Protein AF-A0A346N1F8-F1 (afdb_monomer_lite)

Secondary structure (DSSP, 8-state):
-HHHHHHHHHHHHHHHHHHHHHHHHHHHHHHHHTTHHHHHHHHHHHHHTTT-HHHHHHHHHSHHHHTT-BTTBPPS---HHHHHHHHHHHHTTTS-GGGT-SSHHHHHHH----HHHHHHHHHHHTT-TT-HHHHHHHHHHHHHHHHHHHHHHHHHHHHHHHHHHHHHHHHHTT--HHHHHHHHHH-HHHHHHHHHHHHHHHHHHHS-S------S-TTTHHHHHHHHHHHHHHHHHHHHHHHHHHHHHH-GGGGG----HHHHHHHHTTT--S-GGGGGS--THHHHHHHHHHHHHHHHHHH--TT--S---HHHHHHHHHHHHHHHHHHHHHHHHTTSTTS-HHHHHHHHHHHHHHHHHHHHHHHHHHHH-HHHHHHHHHHH-HHHHHHHHHHTTT-HHHHHHHHHH------SS-TT--STTTEEEEEPPTT-S------S-S----GGG----B--BGGGTBPPEEEEE-HHHHHHHHHHHHHHHHHHHT-HHHHHHHHHHHHHHHHHHHHHTT-SS-------------------------PPPS-SS--SHHHHH--HHHHHHHHHHTT----SS--HHHHHHHHHHHHHTTS---SS--HHHHHHHHSS--TTGGGS---SS--S---TT-TTSSHHHHHHHHHHHS-TTTSPPP--SS--HHHHHHHHHHHHHH-TTTT-HHHHHHHHHHS-HHHHT---HHHHHHHHH--S---PPPSSHHHHHHHHTTT-B--SBTTB--HHHHHHHHHH--S----TTS--HHHHHHHHHHHTT-SSS-TT--S-SS-GGGGGGSSEE-TTS--TT-EEEEEETTEEEEEEEEEE-SSEEEEEEEEESSTT--EEEEEEEETTTSEEEEEEE-

Foldseek 3Di:
DVLLVLLLLLLVLLVLLVLLVVLVVVLVVVCVVVLVLLVLVLVLLCVLQVNPPVLSVLLCVQPLQVVCADPPGGHSDDQLLSCLQSSCCSQVVNHRCVVVDQWLQVSLVPGPGDPVNSVVLVVLCPPRRRPPVSSSVSSSVVSVVSVVVSVVVSVVVSLVSSLVSLLVSCVAFVFFQLVSSVCLSLDVVSSNVSSVVLLVVLVCVVDPDDDDDDDDDVVPCPLVVLLVLLVLLLVLLVLLLVLQVQLCVQPVCLLQDDDPLPLLLVLQVVLDPADSVVSPPRGSCVLNRSSVSLSVLSVCLNQNDPVPNDDDDLVSSLVSLSSSLSNLVVSLVSLVVSLDPPGDPSSNVSSVSSSVSSVSSNVSSVVSNVVSDVLVVLVVLCQQAVPQLVVLCVVCPLDLVSSVVSSVVPPPPPPPTRPDGGLNLFWDKDFDDPDDPDDDDPPPDDDPDDCRSVFDWDDDDVSNPRTTMHIHTDPVSVVSSVVRSSVSSVSSSVHSVVSSVVSNVSSVVSVVVVVVVVPDDDDDDDDDDDDDDDDDDDDDDDDPDDDPQQDPPAPDPVSSQAFLVLQQLLCVLLVHHRPSHCDPVSLVSLLVVCVVVVHHSDSHDDQVSSCVSNVDGGDSCPVPQDPVVHWDFQDQPPPPPDLVLLLVLLCLLEDPPLDDRDDDSTCDLVSLLSLLLVVLVPPVVPPDLVVSLVVQQSDALVVSSGDGPVSSVVSSPDPDHHDGQDPVNLLSVLSSFRSAKFDLDQPDGDVVLVVLCVVFPPDDDSGSLQQCFLSFVVVSCVVSVNQPDWPQRQPGSRALVSCQRTAAFCVVPADFQWWWWKDAPNDIGIFTFRDDDPFWTWGQTWQPDPNSITGRGIDTDTPPNIPGSTTHDD

Structure (mmCIF, N/CA/C/O backbone):
data_AF-A0A346N1F8-F1
#
_entry.id   AF-A0A346N1F8-F1
#
loop_
_atom_site.group_PDB
_atom_site.id
_atom_site.type_symbol
_atom_site.label_atom_id
_atom_site.label_alt_id
_atom_site.label_comp_id
_atom_site.label_asym_id
_atom_site.label_entity_id
_atom_site.label_seq_id
_atom_site.pdbx_PDB_ins_code
_atom_site.Cartn_x
_atom_site.Cartn_y
_atom_site.Cartn_z
_atom_site.occupancy
_atom_site.B_iso_or_equiv
_atom_site.auth_seq_id
_atom_site.auth_comp_id
_atom_site.auth_asym_id
_atom_site.auth_atom_id
_atom_site.pdbx_PDB_model_num
ATOM 1 N N . MET A 1 1 ? -5.054 12.036 -7.361 1.00 48.12 1 MET A N 1
ATOM 2 C CA . MET A 1 1 ? -4.992 11.244 -8.610 1.00 48.12 1 MET A CA 1
ATOM 3 C C . MET A 1 1 ? -3.913 11.787 -9.539 1.00 48.12 1 MET A C 1
ATOM 5 O O . MET A 1 1 ? -3.131 11.000 -10.050 1.00 48.12 1 MET A O 1
ATOM 9 N N . GLU A 1 2 ? -3.800 13.114 -9.663 1.00 64.50 2 GLU A N 1
ATOM 10 C CA . GLU A 1 2 ? -2.814 13.775 -10.533 1.00 64.50 2 GLU A CA 1
ATOM 11 C C . GLU A 1 2 ? -1.350 13.434 -10.199 1.00 64.50 2 GLU A C 1
ATOM 13 O O . GLU A 1 2 ? -0.596 13.069 -11.093 1.00 64.50 2 GLU A O 1
ATOM 18 N N . MET A 1 3 ? -0.952 13.427 -8.919 1.00 72.94 3 MET A N 1
ATOM 19 C CA . MET A 1 3 ? 0.442 13.140 -8.533 1.00 72.94 3 MET A CA 1
ATOM 20 C C . MET A 1 3 ? 0.880 11.694 -8.832 1.00 72.94 3 MET A C 1
ATOM 22 O O . MET A 1 3 ? 1.980 11.487 -9.330 1.00 72.94 3 MET A O 1
ATOM 26 N N . LYS A 1 4 ? 0.007 10.698 -8.613 1.00 71.88 4 LYS A N 1
ATOM 27 C CA . LYS A 1 4 ? 0.305 9.283 -8.916 1.00 71.88 4 LYS A CA 1
ATOM 28 C C . LYS A 1 4 ? 0.551 9.076 -10.413 1.00 71.88 4 LYS A C 1
ATOM 30 O O . LYS A 1 4 ? 1.480 8.369 -10.784 1.00 71.88 4 LYS A O 1
ATOM 35 N N . LEU A 1 5 ? -0.247 9.718 -11.268 1.00 81.25 5 LEU A N 1
ATOM 36 C CA . LEU A 1 5 ? -0.066 9.663 -12.722 1.00 81.25 5 LEU A CA 1
ATOM 37 C C . LEU A 1 5 ? 1.240 10.337 -13.160 1.00 81.25 5 LEU A C 1
ATOM 39 O O . LEU A 1 5 ? 1.943 9.787 -14.002 1.00 81.25 5 LEU A O 1
ATOM 43 N N . ILE A 1 6 ? 1.596 11.475 -12.553 1.00 81.75 6 ILE A N 1
ATOM 44 C CA . ILE A 1 6 ? 2.873 12.160 -12.809 1.00 81.75 6 ILE A CA 1
ATOM 45 C C . ILE A 1 6 ? 4.058 11.275 -12.400 1.00 81.75 6 ILE A C 1
ATOM 47 O O . ILE A 1 6 ? 5.031 11.185 -13.141 1.00 81.75 6 ILE A O 1
ATOM 51 N N . GLU A 1 7 ? 3.981 10.580 -11.265 1.00 76.31 7 GLU A N 1
ATOM 52 C CA . GLU A 1 7 ? 5.043 9.676 -10.806 1.00 76.31 7 GLU A CA 1
ATOM 53 C C . GLU A 1 7 ? 5.173 8.417 -11.663 1.00 76.31 7 GLU A C 1
ATOM 55 O O . GLU A 1 7 ? 6.292 8.020 -11.977 1.00 76.31 7 GLU A O 1
ATOM 60 N N . VAL A 1 8 ? 4.056 7.814 -12.092 1.00 80.56 8 VAL A N 1
ATOM 61 C CA . VAL A 1 8 ? 4.085 6.708 -13.065 1.00 80.56 8 VAL A CA 1
ATOM 62 C C . VAL A 1 8 ? 4.715 7.185 -14.371 1.00 80.56 8 VAL A C 1
ATOM 64 O O . VAL A 1 8 ? 5.580 6.504 -14.915 1.00 80.56 8 VAL A O 1
ATOM 67 N N . ALA A 1 9 ? 4.326 8.365 -14.858 1.00 85.00 9 ALA A N 1
ATOM 68 C CA . ALA A 1 9 ? 4.889 8.934 -16.076 1.00 85.00 9 ALA A CA 1
ATOM 69 C C . ALA A 1 9 ? 6.396 9.192 -15.934 1.00 85.00 9 ALA A C 1
ATOM 71 O O . ALA A 1 9 ? 7.158 8.824 -16.822 1.00 85.00 9 ALA A O 1
ATOM 72 N N . LEU A 1 10 ? 6.839 9.752 -14.805 1.00 79.56 10 LEU A N 1
ATOM 73 C CA . LEU A 1 10 ? 8.252 10.006 -14.536 1.00 79.56 10 LEU A CA 1
ATOM 74 C C . LEU A 1 10 ? 9.051 8.696 -14.457 1.00 79.56 10 LEU A C 1
ATOM 76 O O . LEU A 1 10 ? 10.091 8.585 -15.093 1.00 79.56 10 LEU A O 1
ATOM 80 N N . ALA A 1 11 ? 8.535 7.683 -13.756 1.00 77.31 11 ALA A N 1
ATOM 81 C CA . ALA A 1 11 ? 9.158 6.363 -13.665 1.00 77.31 11 ALA A CA 1
ATOM 82 C C . ALA A 1 11 ? 9.286 5.674 -15.034 1.00 77.31 11 ALA A C 1
ATOM 84 O O . ALA A 1 11 ? 10.350 5.153 -15.368 1.00 77.31 11 ALA A O 1
ATOM 85 N N . LEU A 1 12 ? 8.230 5.716 -15.854 1.00 87.38 12 LEU A N 1
ATOM 86 C CA . LEU A 1 12 ? 8.254 5.192 -17.221 1.00 87.38 12 LEU A CA 1
ATOM 87 C C . LEU A 1 12 ? 9.287 5.918 -18.081 1.00 87.38 12 LEU A C 1
ATOM 89 O O . LEU A 1 12 ? 10.073 5.271 -18.768 1.00 87.38 12 LEU A O 1
ATOM 93 N N . VAL A 1 13 ? 9.317 7.251 -18.016 1.00 88.75 13 VAL A N 1
ATOM 94 C CA . VAL A 1 13 ? 10.295 8.063 -18.747 1.00 88.75 13 VAL A CA 1
ATOM 95 C C . VAL A 1 13 ? 11.718 7.696 -18.344 1.00 88.75 13 VAL A C 1
ATOM 97 O O . VAL A 1 13 ? 12.549 7.518 -19.227 1.00 88.75 13 VAL A O 1
ATOM 100 N N . THR A 1 14 ? 11.999 7.509 -17.052 1.00 80.69 14 THR A N 1
ATOM 101 C CA . THR A 1 14 ? 13.315 7.062 -16.568 1.00 80.69 14 THR A CA 1
ATOM 102 C C . THR A 1 14 ? 13.711 5.712 -17.163 1.00 80.69 14 THR A C 1
ATOM 104 O O . THR A 1 14 ? 14.821 5.559 -17.672 1.00 80.69 14 THR A O 1
ATOM 107 N N . ILE A 1 15 ? 12.806 4.730 -17.131 1.00 85.00 15 ILE A N 1
ATOM 108 C CA . ILE A 1 15 ? 13.073 3.379 -17.644 1.00 85.00 15 ILE A CA 1
ATOM 109 C C . ILE A 1 15 ? 13.339 3.423 -19.153 1.00 85.00 15 ILE A C 1
ATOM 111 O O . ILE A 1 15 ? 14.345 2.883 -19.620 1.00 85.00 15 ILE A O 1
ATOM 115 N N . TYR A 1 16 ? 12.482 4.102 -19.920 1.00 90.25 16 TYR A N 1
ATOM 116 C CA . TYR A 1 16 ? 12.666 4.213 -21.367 1.00 90.25 16 TYR A CA 1
ATOM 117 C C . TYR A 1 16 ? 13.888 5.041 -21.739 1.00 90.25 16 TYR A C 1
ATOM 119 O O . TYR A 1 16 ? 14.533 4.725 -22.732 1.00 90.25 16 TYR A O 1
ATOM 127 N N . LEU A 1 17 ? 14.258 6.042 -20.940 1.00 87.38 17 LEU A N 1
ATOM 128 C CA . LEU A 1 17 ? 15.476 6.814 -21.146 1.00 87.38 17 LEU A CA 1
ATOM 129 C C . LEU A 1 17 ? 16.724 5.930 -21.038 1.00 87.38 17 LEU A C 1
ATOM 131 O O . LEU A 1 17 ? 17.576 5.973 -21.923 1.00 87.38 17 LEU A O 1
ATOM 135 N N . ILE A 1 18 ? 16.815 5.099 -19.996 1.00 85.62 18 ILE A N 1
ATOM 136 C CA . ILE A 1 18 ? 17.942 4.174 -19.801 1.00 85.62 18 ILE A CA 1
ATOM 137 C C . ILE A 1 18 ? 18.030 3.186 -20.971 1.00 85.62 18 ILE A C 1
ATOM 139 O O . ILE A 1 18 ? 19.098 2.997 -21.557 1.00 85.62 18 ILE A O 1
ATOM 143 N N . LEU A 1 19 ? 16.899 2.595 -21.359 1.00 86.56 19 LEU A N 1
ATOM 144 C CA . LEU A 1 19 ? 16.844 1.661 -22.485 1.00 86.56 19 LEU A CA 1
ATOM 145 C C . LEU A 1 19 ? 17.173 2.346 -23.816 1.00 86.56 19 LEU A C 1
ATOM 147 O O . LEU A 1 19 ? 17.879 1.772 -24.642 1.00 86.56 19 LEU A O 1
ATOM 151 N N . ALA A 1 20 ? 16.707 3.578 -24.024 1.00 89.31 20 ALA A N 1
ATOM 152 C CA . ALA A 1 20 ? 16.976 4.349 -25.232 1.00 89.31 20 ALA A CA 1
ATOM 153 C C . ALA A 1 20 ? 18.445 4.766 -25.326 1.00 89.31 20 ALA A C 1
ATOM 155 O O . ALA A 1 20 ? 19.001 4.757 -26.423 1.00 89.31 20 ALA A O 1
ATOM 156 N N . LEU A 1 21 ? 19.100 5.082 -24.205 1.00 87.25 21 LEU A N 1
ATOM 157 C CA . LEU A 1 21 ? 20.544 5.319 -24.157 1.00 87.25 21 LEU A CA 1
ATOM 158 C C . LEU A 1 21 ? 21.312 4.070 -24.590 1.00 87.25 21 LEU A C 1
ATOM 160 O O . LEU A 1 21 ? 22.163 4.149 -25.475 1.00 87.25 21 LEU A O 1
ATOM 164 N N . LEU A 1 22 ? 20.960 2.910 -24.035 1.00 86.69 22 LEU A N 1
ATOM 165 C CA . LEU A 1 22 ? 21.586 1.640 -24.393 1.00 86.69 22 LEU A CA 1
ATOM 166 C C . LEU A 1 22 ? 21.354 1.278 -25.869 1.00 86.69 22 LEU A C 1
ATOM 168 O O . LEU A 1 22 ? 22.297 0.926 -26.577 1.00 86.69 22 LEU A O 1
ATOM 172 N N . ALA A 1 23 ? 20.119 1.420 -26.358 1.00 87.94 23 ALA A N 1
ATOM 173 C CA . ALA A 1 23 ? 19.778 1.177 -27.758 1.00 87.94 23 ALA A CA 1
ATOM 174 C C . ALA A 1 23 ? 20.527 2.126 -28.704 1.00 87.94 23 ALA A C 1
ATOM 176 O O . ALA A 1 23 ? 21.018 1.689 -29.743 1.00 87.94 23 ALA A O 1
ATOM 177 N N . THR A 1 24 ? 20.676 3.401 -28.327 1.00 85.62 24 THR A N 1
ATOM 178 C CA . THR A 1 24 ? 21.440 4.387 -29.106 1.00 85.62 24 THR A CA 1
ATOM 179 C C . THR A 1 24 ? 22.905 3.965 -29.201 1.00 85.62 24 THR A C 1
ATOM 181 O O . THR A 1 24 ? 23.424 3.860 -30.309 1.00 85.62 24 THR A O 1
ATOM 184 N N . GLN A 1 25 ? 23.539 3.601 -28.082 1.00 85.75 25 GLN A N 1
ATOM 185 C CA . GLN A 1 25 ? 24.934 3.140 -28.066 1.00 85.75 25 GLN A CA 1
ATOM 186 C C . GLN A 1 25 ? 25.151 1.884 -28.922 1.00 85.75 25 GLN A C 1
ATOM 188 O O . GLN A 1 25 ? 26.082 1.819 -29.726 1.00 85.75 25 GLN A O 1
ATOM 193 N N . LEU A 1 26 ? 24.259 0.897 -28.812 1.00 83.94 26 LEU A N 1
ATOM 194 C CA . LEU A 1 26 ? 24.322 -0.322 -29.624 1.00 83.94 26 LEU A CA 1
ATOM 195 C C . LEU A 1 26 ? 24.126 -0.030 -31.116 1.00 83.94 26 LEU A C 1
ATOM 197 O O . LEU A 1 26 ? 24.836 -0.585 -31.958 1.00 83.94 26 LEU A O 1
ATOM 201 N N . SER A 1 27 ? 23.194 0.863 -31.452 1.00 83.00 27 SER A N 1
ATOM 202 C CA . SER A 1 27 ? 22.956 1.266 -32.837 1.00 83.00 27 SER A CA 1
ATOM 203 C C . SER A 1 27 ? 24.149 2.008 -33.438 1.00 83.00 27 SER A C 1
ATOM 205 O O . SER A 1 27 ? 24.470 1.797 -34.608 1.00 83.00 27 SER A O 1
ATOM 207 N N . GLU A 1 28 ? 24.829 2.846 -32.650 1.00 82.94 28 GLU A N 1
ATOM 208 C CA . GLU A 1 28 ? 26.002 3.601 -33.077 1.00 82.94 28 GLU A CA 1
ATOM 209 C C . GLU A 1 28 ? 27.189 2.667 -33.280 1.00 82.94 28 GLU A C 1
ATOM 211 O O . GLU A 1 28 ? 27.854 2.742 -34.316 1.00 82.94 28 GLU A O 1
ATOM 216 N N . TYR A 1 29 ? 27.391 1.721 -32.359 1.00 82.06 29 TYR A N 1
ATOM 217 C CA . TYR A 1 29 ? 28.392 0.668 -32.492 1.00 82.06 29 TYR A CA 1
ATOM 218 C C . TYR A 1 29 ? 28.185 -0.145 -33.777 1.00 82.06 29 TYR A C 1
ATOM 220 O O . TYR A 1 29 ? 29.106 -0.292 -34.585 1.00 82.06 29 TYR A O 1
ATOM 228 N N . TRP A 1 30 ? 26.959 -0.611 -34.029 1.00 77.31 30 TRP A N 1
ATOM 229 C CA . TRP A 1 30 ? 26.633 -1.385 -35.229 1.00 77.31 30 TRP A CA 1
ATOM 230 C C . TRP A 1 30 ? 26.749 -0.555 -36.516 1.00 77.31 30 TRP A C 1
ATOM 232 O O . TRP A 1 30 ? 27.280 -1.010 -37.537 1.00 77.31 30 TRP A O 1
ATOM 242 N N . SER A 1 31 ? 26.303 0.700 -36.478 1.00 74.38 31 SER A N 1
ATOM 243 C CA . SER A 1 31 ? 26.399 1.633 -37.606 1.00 74.38 31 SER A CA 1
ATOM 244 C C . SER A 1 31 ? 27.848 1.991 -37.940 1.00 74.38 31 SER A C 1
ATOM 246 O O . SER A 1 31 ? 28.173 2.158 -39.123 1.00 74.38 31 SER A O 1
ATOM 248 N N . GLY A 1 32 ? 28.714 2.068 -36.926 1.00 72.75 32 GLY A N 1
ATOM 249 C CA . GLY A 1 32 ? 30.158 2.248 -37.055 1.00 72.75 32 GLY A CA 1
ATOM 250 C C . GLY A 1 32 ? 30.848 1.012 -37.630 1.00 72.75 32 GLY A C 1
ATOM 251 O O . GLY A 1 32 ? 31.563 1.123 -38.626 1.00 72.75 32 GLY A O 1
ATOM 252 N N . ALA A 1 33 ? 30.562 -0.175 -37.086 1.00 72.00 33 ALA A N 1
ATOM 253 C CA . ALA A 1 33 ? 31.138 -1.446 -37.535 1.00 72.00 33 ALA A CA 1
ATOM 254 C C . ALA A 1 33 ? 30.771 -1.792 -38.989 1.00 72.00 33 ALA A C 1
ATOM 256 O O . ALA A 1 33 ? 31.577 -2.342 -39.739 1.00 72.00 33 ALA A O 1
ATOM 257 N N . THR A 1 34 ? 29.565 -1.425 -39.427 1.00 73.25 34 THR A N 1
ATOM 258 C CA . THR A 1 34 ? 29.108 -1.651 -40.807 1.00 73.25 34 THR A CA 1
ATOM 259 C C . THR A 1 34 ? 29.572 -0.575 -41.797 1.00 73.25 34 THR A C 1
ATOM 261 O O . THR A 1 34 ? 29.312 -0.703 -42.997 1.00 73.25 34 THR A O 1
ATOM 264 N N . GLY A 1 35 ? 30.254 0.485 -41.342 1.00 73.69 35 GLY A N 1
ATOM 265 C CA . GLY A 1 35 ? 30.716 1.586 -42.196 1.00 73.69 35 GLY A CA 1
ATOM 266 C C . GLY A 1 35 ? 29.575 2.320 -42.913 1.00 73.69 35 GLY A C 1
ATOM 267 O O . GLY A 1 35 ? 29.757 2.829 -44.021 1.00 73.69 35 GLY A O 1
ATOM 268 N N . SER A 1 36 ? 28.381 2.336 -42.315 1.00 73.50 36 SER A N 1
ATOM 269 C CA . SER A 1 36 ? 27.127 2.790 -42.936 1.00 73.50 36 SER A CA 1
ATOM 270 C C . SER A 1 36 ? 27.199 4.216 -43.506 1.00 73.50 36 SER A C 1
ATOM 272 O O . SER A 1 36 ? 26.731 4.447 -44.621 1.00 73.50 36 SER A O 1
ATOM 274 N N . ARG A 1 37 ? 27.861 5.148 -42.803 1.00 74.31 37 ARG A N 1
ATOM 275 C CA . ARG A 1 37 ? 28.084 6.536 -43.257 1.00 74.31 37 ARG A CA 1
ATOM 276 C C . ARG A 1 37 ? 28.943 6.609 -44.520 1.00 74.31 37 ARG A C 1
ATOM 278 O O . ARG A 1 37 ? 28.545 7.233 -45.499 1.00 74.31 37 ARG A O 1
ATOM 285 N N . SER A 1 38 ? 30.071 5.896 -44.538 1.00 80.50 38 SER A N 1
ATOM 286 C CA . SER A 1 38 ? 30.948 5.819 -45.715 1.00 80.50 38 SER A CA 1
ATOM 287 C C . SER A 1 38 ? 30.240 5.160 -46.904 1.00 80.50 38 SER A C 1
ATOM 289 O O . SER A 1 38 ? 30.393 5.592 -48.043 1.00 80.50 38 SER A O 1
ATOM 291 N N . ARG A 1 39 ? 29.402 4.141 -46.663 1.00 83.12 39 ARG A N 1
ATOM 292 C CA . ARG A 1 39 ? 28.592 3.506 -47.718 1.00 83.12 39 ARG A CA 1
ATOM 293 C C . ARG A 1 39 ? 27.516 4.442 -48.274 1.00 83.12 39 ARG A C 1
ATOM 295 O O . ARG A 1 39 ? 27.293 4.424 -49.481 1.00 83.12 39 ARG A O 1
ATOM 302 N N . ASN A 1 40 ? 26.883 5.263 -47.433 1.00 84.12 40 ASN A N 1
ATOM 303 C CA . ASN A 1 40 ? 25.901 6.257 -47.877 1.00 84.12 40 ASN A CA 1
ATOM 304 C C . ASN A 1 40 ? 26.557 7.351 -48.730 1.00 84.12 40 ASN A C 1
ATOM 306 O O . ASN A 1 40 ? 26.059 7.669 -49.806 1.00 84.12 40 ASN A O 1
ATOM 310 N N . LEU A 1 41 ? 27.726 7.844 -48.307 1.00 85.44 41 LEU A N 1
ATOM 311 C CA . LEU A 1 41 ? 28.538 8.766 -49.102 1.00 85.44 41 LEU A CA 1
ATOM 312 C C . LEU A 1 41 ? 28.927 8.146 -50.451 1.00 85.44 41 LEU A C 1
ATOM 314 O O . LEU A 1 41 ? 28.788 8.779 -51.489 1.00 85.44 41 LEU A O 1
ATOM 318 N N . GLN A 1 42 ? 29.368 6.888 -50.463 1.00 85.94 42 GLN A N 1
ATOM 319 C CA . GLN A 1 42 ? 29.698 6.187 -51.706 1.00 85.94 42 GLN A CA 1
ATOM 320 C C . GLN A 1 42 ? 28.489 6.014 -52.625 1.00 85.94 42 GLN A C 1
ATOM 322 O O . GLN A 1 42 ? 28.639 6.126 -53.838 1.00 85.94 42 GLN A O 1
ATOM 327 N N . ALA A 1 43 ? 27.304 5.738 -52.077 1.00 84.31 43 ALA A N 1
ATOM 328 C CA . ALA A 1 43 ? 26.073 5.680 -52.856 1.00 84.31 43 ALA A CA 1
ATOM 329 C C . ALA A 1 43 ? 25.738 7.051 -53.462 1.00 84.31 43 ALA A C 1
ATOM 331 O O . ALA A 1 43 ? 25.437 7.126 -54.648 1.00 84.31 43 ALA A O 1
ATOM 332 N N . MET A 1 44 ? 25.889 8.131 -52.692 1.00 87.00 44 MET A N 1
ATOM 333 C CA . MET A 1 44 ? 25.694 9.499 -53.174 1.00 87.00 44 MET A CA 1
ATOM 334 C C . MET A 1 44 ? 26.671 9.869 -54.297 1.00 87.00 44 MET A C 1
ATOM 336 O O . MET A 1 44 ? 26.248 10.337 -55.349 1.00 87.00 44 MET A O 1
ATOM 340 N N . VAL A 1 45 ? 27.967 9.607 -54.109 1.00 88.19 45 VAL A N 1
ATOM 341 C CA . VAL A 1 45 ? 28.995 9.859 -55.131 1.00 88.19 45 VAL A CA 1
ATOM 342 C C . VAL A 1 45 ? 28.723 9.023 -56.386 1.00 88.19 45 VAL A C 1
ATOM 344 O O . VAL A 1 45 ? 28.851 9.526 -57.497 1.00 88.19 45 VAL A O 1
ATOM 347 N N . ARG A 1 46 ? 28.277 7.767 -56.242 1.00 87.62 46 ARG A N 1
ATOM 348 C CA . ARG A 1 46 ? 27.872 6.940 -57.391 1.00 87.62 46 ARG A CA 1
ATOM 349 C C . ARG A 1 46 ? 26.718 7.555 -58.171 1.00 87.62 46 ARG A C 1
ATOM 351 O O . ARG A 1 46 ? 26.775 7.540 -59.394 1.00 87.62 46 ARG A O 1
ATOM 358 N N . GLU A 1 47 ? 25.698 8.085 -57.502 1.00 85.25 47 GLU A N 1
ATOM 359 C CA . GLU A 1 47 ? 24.592 8.766 -58.186 1.00 85.25 47 GLU A CA 1
ATOM 360 C C . GLU A 1 47 ? 25.057 10.071 -58.857 1.00 85.25 47 GLU A C 1
ATOM 362 O O . GLU A 1 47 ? 24.655 10.343 -59.987 1.00 85.25 47 GLU A O 1
ATOM 367 N N . ALA A 1 48 ? 25.969 10.826 -58.232 1.00 86.00 48 ALA A N 1
ATOM 368 C CA . ALA A 1 48 ? 26.529 12.054 -58.806 1.00 86.00 48 ALA A CA 1
ATOM 369 C C . ALA A 1 48 ? 27.345 11.811 -60.093 1.00 86.00 48 ALA A C 1
ATOM 371 O O . ALA A 1 48 ? 27.321 12.635 -61.000 1.00 86.00 48 ALA A O 1
ATOM 372 N N . PHE A 1 49 ? 28.018 10.662 -60.211 1.00 87.31 49 PHE A N 1
ATOM 373 C CA . PHE A 1 49 ? 28.745 10.239 -61.419 1.00 87.31 49 PHE A CA 1
ATOM 374 C C . PHE A 1 49 ? 27.888 9.413 -62.401 1.00 87.31 49 PHE A C 1
ATOM 376 O O . PHE A 1 49 ? 28.430 8.655 -63.205 1.00 87.31 49 PHE A O 1
ATOM 383 N N . GLY A 1 50 ? 26.553 9.469 -62.316 1.00 80.06 50 GLY A N 1
ATOM 384 C CA . GLY A 1 50 ? 25.679 8.731 -63.242 1.00 80.06 50 GLY A CA 1
ATOM 385 C C . GLY A 1 50 ? 25.813 7.203 -63.145 1.00 80.06 50 GLY A C 1
ATOM 386 O O . GLY A 1 50 ? 25.493 6.484 -64.085 1.00 80.06 50 GLY A O 1
ATOM 387 N N . ARG A 1 51 ? 26.284 6.688 -62.000 1.00 77.62 51 ARG A N 1
ATOM 388 C CA . ARG A 1 51 ? 26.599 5.271 -61.728 1.00 77.62 51 ARG A CA 1
ATOM 389 C C . ARG A 1 51 ? 27.762 4.697 -62.548 1.00 77.62 51 ARG A C 1
ATOM 391 O O . ARG A 1 51 ? 27.942 3.479 -62.564 1.00 77.62 51 ARG A O 1
ATOM 398 N N . GLN A 1 52 ? 28.600 5.541 -63.150 1.00 80.69 52 GLN A N 1
ATOM 399 C CA . GLN A 1 52 ? 29.814 5.101 -63.839 1.00 80.69 52 GLN A CA 1
ATOM 400 C C . GLN A 1 52 ? 30.890 4.651 -62.839 1.00 80.69 52 GLN A C 1
ATOM 402 O O . GLN A 1 52 ? 31.591 5.464 -62.233 1.00 80.69 52 GLN A O 1
ATOM 407 N N . SER A 1 53 ? 31.044 3.336 -62.666 1.00 75.94 53 SER A N 1
ATOM 408 C CA . SER A 1 53 ? 31.957 2.747 -61.674 1.00 75.94 53 SER A CA 1
ATOM 409 C C . SER A 1 53 ? 33.416 3.192 -61.841 1.00 75.94 53 SER A C 1
ATOM 411 O O . SER A 1 53 ? 34.068 3.479 -60.839 1.00 75.94 53 SER A O 1
ATOM 413 N N . GLY A 1 54 ? 33.901 3.320 -63.081 1.00 84.75 54 GLY A N 1
ATOM 414 C CA . GLY A 1 54 ? 35.288 3.704 -63.369 1.00 84.75 54 GLY A CA 1
ATOM 415 C C . GLY A 1 54 ? 35.642 5.154 -63.008 1.00 84.75 54 GLY A C 1
ATOM 416 O O . GLY A 1 54 ? 36.774 5.420 -62.613 1.00 84.75 54 GLY A O 1
ATOM 417 N N . LEU A 1 55 ? 34.696 6.097 -63.097 1.00 86.31 55 LEU A N 1
ATOM 418 C CA . LEU A 1 55 ? 34.918 7.484 -62.655 1.00 86.31 55 LEU A CA 1
ATOM 419 C C . LEU A 1 55 ? 34.848 7.608 -61.131 1.00 86.31 55 LEU A C 1
ATOM 421 O O . LEU A 1 55 ? 35.639 8.330 -60.530 1.00 86.31 55 LEU A O 1
ATOM 425 N N . VAL A 1 56 ? 33.939 6.860 -60.501 1.00 87.88 56 VAL A N 1
ATOM 426 C CA . VAL A 1 56 ? 33.795 6.828 -59.040 1.00 87.88 56 VAL A CA 1
ATOM 427 C C . VAL A 1 56 ? 35.066 6.303 -58.371 1.00 87.88 56 VAL A C 1
ATOM 429 O O . VAL A 1 56 ? 35.466 6.824 -57.333 1.00 87.88 56 VAL A O 1
ATOM 432 N N . GLU A 1 57 ? 35.706 5.282 -58.943 1.00 87.56 57 GLU A N 1
ATOM 433 C CA . GLU A 1 57 ? 36.973 4.746 -58.435 1.00 87.56 57 GLU A CA 1
ATOM 434 C C . GLU A 1 57 ? 38.098 5.785 -58.526 1.00 87.56 57 GLU A C 1
ATOM 436 O O . GLU A 1 57 ? 38.676 6.140 -57.498 1.00 87.56 57 GLU A O 1
ATOM 441 N N . LYS A 1 58 ? 38.284 6.395 -59.705 1.00 89.38 58 LYS A N 1
ATOM 442 C CA . LYS A 1 58 ? 39.246 7.492 -59.918 1.00 89.38 58 LYS A CA 1
ATOM 443 C C . LYS A 1 58 ? 39.019 8.683 -58.985 1.00 89.38 58 LYS A C 1
ATOM 445 O O . LYS A 1 58 ? 39.975 9.328 -58.568 1.00 89.38 58 LYS A O 1
ATOM 450 N N . PHE A 1 59 ? 37.766 8.978 -58.639 1.00 91.56 59 PHE A N 1
ATOM 451 C CA . PHE A 1 59 ? 37.434 10.048 -57.701 1.00 91.56 59 PHE A CA 1
ATOM 452 C C . PHE A 1 59 ? 37.922 9.768 -56.277 1.00 91.56 59 PHE A C 1
ATOM 454 O O . PHE A 1 59 ? 38.460 10.667 -55.636 1.00 91.56 59 PHE A O 1
ATOM 461 N N . PHE A 1 60 ? 37.781 8.537 -55.777 1.00 89.06 60 PHE A N 1
ATOM 462 C CA . PHE A 1 60 ? 38.284 8.183 -54.443 1.00 89.06 60 PHE A CA 1
ATOM 463 C C . PHE A 1 60 ? 39.812 8.030 -54.391 1.00 89.06 60 PHE A C 1
ATOM 465 O O . PHE A 1 60 ? 40.390 8.170 -53.315 1.00 89.06 60 PHE A O 1
ATOM 472 N N . GLU A 1 61 ? 40.459 7.766 -55.527 1.00 89.00 61 GLU A N 1
ATOM 473 C CA . GLU A 1 61 ? 41.923 7.719 -55.665 1.00 89.00 61 GLU A CA 1
ATOM 474 C C . GLU A 1 61 ? 42.560 9.105 -55.854 1.00 89.00 61 GLU A C 1
ATOM 476 O O . GLU A 1 61 ? 43.769 9.263 -55.677 1.00 89.00 61 GLU A O 1
ATOM 481 N N . TYR A 1 62 ? 41.767 10.126 -56.191 1.00 90.44 62 TYR A N 1
ATOM 482 C CA . TYR A 1 62 ? 42.261 11.484 -56.392 1.00 90.44 62 TYR A CA 1
ATOM 483 C C . TYR A 1 62 ? 42.862 12.042 -55.095 1.00 90.44 62 TYR A C 1
ATOM 485 O O . TYR A 1 62 ? 42.197 12.059 -54.063 1.00 90.44 62 TYR A O 1
ATOM 493 N N . GLY A 1 63 ? 44.111 12.521 -55.143 1.00 86.94 63 GLY A N 1
ATOM 494 C CA . GLY A 1 63 ? 44.919 12.868 -53.961 1.00 86.94 63 GLY A CA 1
ATOM 495 C C . GLY A 1 63 ? 44.198 13.685 -52.870 1.00 86.94 63 GLY A C 1
ATOM 496 O O . GLY A 1 63 ? 44.224 13.268 -51.711 1.00 86.94 63 GLY A O 1
ATOM 497 N N . PRO A 1 64 ? 43.510 14.795 -53.207 1.00 88.75 64 PRO A N 1
ATOM 498 C CA . PRO A 1 64 ? 42.713 15.579 -52.256 1.00 88.75 64 PRO A CA 1
ATOM 499 C C . PRO A 1 64 ? 41.543 14.838 -51.583 1.00 88.75 64 PRO A C 1
ATOM 501 O O . PRO A 1 64 ? 41.156 15.204 -50.479 1.00 88.75 64 PRO A O 1
ATOM 504 N N . ILE A 1 65 ? 40.970 13.815 -52.224 1.00 88.94 65 ILE A N 1
ATOM 505 C CA . ILE A 1 65 ? 39.901 12.974 -51.658 1.00 88.94 65 ILE A CA 1
ATOM 506 C C . ILE A 1 65 ? 40.493 11.770 -50.920 1.00 88.94 65 ILE A C 1
ATOM 508 O O . ILE A 1 65 ? 40.019 11.399 -49.844 1.00 88.94 65 ILE A O 1
ATOM 512 N N . PHE A 1 66 ? 41.555 11.175 -51.464 1.00 86.31 66 PHE A N 1
ATOM 513 C CA . PHE A 1 66 ? 42.269 10.063 -50.850 1.00 86.31 66 PHE A CA 1
ATOM 514 C C . PHE A 1 66 ? 42.844 10.446 -49.480 1.00 86.31 66 PHE A C 1
ATOM 516 O O . PHE A 1 66 ? 42.760 9.655 -48.543 1.00 86.31 66 PHE A O 1
ATOM 523 N N . SER A 1 67 ? 43.338 11.678 -49.321 1.00 86.44 67 SER A N 1
ATOM 524 C CA . SER A 1 67 ? 43.869 12.192 -48.048 1.00 86.44 67 SER A CA 1
ATOM 525 C C . SER A 1 67 ? 42.837 12.254 -46.911 1.00 86.44 67 SER A C 1
ATOM 527 O O . SER A 1 67 ? 43.222 12.279 -45.743 1.00 86.44 67 SER A O 1
ATOM 529 N N . LEU A 1 68 ? 41.535 12.221 -47.224 1.00 85.44 68 LEU A N 1
ATOM 530 C CA . LEU A 1 68 ? 40.449 12.134 -46.237 1.00 85.44 68 LEU A CA 1
ATOM 531 C C . LEU A 1 68 ? 40.180 10.697 -45.753 1.00 85.44 68 LEU A C 1
ATOM 533 O O . LEU A 1 68 ? 39.366 10.485 -44.850 1.00 85.44 68 LEU A O 1
ATOM 537 N N . SER A 1 69 ? 40.818 9.696 -46.362 1.00 82.06 69 SER A N 1
ATOM 538 C CA . SER A 1 69 ? 40.639 8.275 -46.048 1.00 82.06 69 SER A CA 1
ATOM 539 C C . SER A 1 69 ? 41.607 7.823 -44.952 1.00 82.06 69 SER A C 1
ATOM 541 O O . SER A 1 69 ? 42.786 8.171 -44.964 1.00 82.06 69 SER A O 1
ATOM 543 N N . LYS A 1 70 ? 41.144 6.982 -44.015 1.00 76.00 70 LYS A N 1
ATOM 544 C CA . LYS A 1 70 ? 42.000 6.379 -42.976 1.00 76.00 70 LYS A CA 1
ATOM 545 C C . LYS A 1 70 ? 42.259 4.909 -43.313 1.00 76.00 70 LYS A C 1
ATOM 547 O O . LYS A 1 70 ? 41.403 4.048 -43.101 1.00 76.00 70 LYS A O 1
ATOM 552 N N . GLY A 1 71 ? 43.440 4.598 -43.848 1.00 72.62 71 GLY A N 1
ATOM 553 C CA . GLY A 1 71 ? 43.801 3.234 -44.259 1.00 72.62 71 GLY A CA 1
ATOM 554 C C . GLY A 1 71 ? 42.936 2.735 -45.425 1.00 72.62 71 GLY A C 1
ATOM 555 O O . GLY A 1 71 ? 42.764 3.441 -46.409 1.00 72.62 71 GLY A O 1
ATOM 556 N N . LYS A 1 72 ? 42.351 1.532 -45.318 1.00 67.31 72 LYS A N 1
ATOM 557 C CA . LYS A 1 72 ? 41.439 0.971 -46.344 1.00 67.31 72 LYS A CA 1
ATOM 558 C C . LYS A 1 72 ? 40.017 1.562 -46.306 1.00 67.31 72 LYS A C 1
ATOM 560 O O . LYS A 1 72 ? 39.161 1.140 -47.082 1.00 67.31 72 LYS A O 1
ATOM 565 N N . SER A 1 73 ? 39.728 2.481 -45.379 1.00 71.75 73 SER A N 1
ATOM 566 C CA . SER A 1 73 ? 38.385 3.035 -45.183 1.00 71.75 73 SER A CA 1
ATOM 567 C C . SER A 1 73 ? 38.211 4.365 -45.922 1.00 71.75 73 SER A C 1
ATOM 569 O O . SER A 1 73 ? 38.969 5.306 -45.702 1.00 71.75 73 SER A O 1
ATOM 571 N N . LYS A 1 74 ? 37.210 4.424 -46.810 1.00 80.69 74 LYS A N 1
ATOM 572 C CA . LYS A 1 74 ? 36.830 5.628 -47.572 1.00 80.69 74 LYS A CA 1
ATOM 573 C C . LYS A 1 74 ? 36.239 6.702 -46.645 1.00 80.69 74 LYS A C 1
ATOM 575 O O . LYS A 1 74 ? 35.697 6.327 -45.598 1.00 80.69 74 LYS A O 1
ATOM 580 N N . PRO A 1 75 ? 36.261 7.999 -47.021 1.00 82.69 75 PRO A N 1
ATOM 581 C CA . PRO A 1 75 ? 35.831 9.079 -46.136 1.00 82.69 75 PRO A CA 1
ATOM 582 C C . PRO A 1 75 ? 34.376 8.920 -45.673 1.00 82.69 75 PRO A C 1
ATOM 584 O O . PRO A 1 75 ? 33.569 8.227 -46.299 1.00 82.69 75 PRO A O 1
ATOM 587 N N . SER A 1 76 ? 34.045 9.548 -44.545 1.00 80.25 76 SER A N 1
ATOM 588 C CA . SER A 1 76 ? 32.687 9.596 -43.985 1.00 80.25 76 SER A CA 1
ATOM 589 C C . SER A 1 76 ? 31.915 10.856 -44.391 1.00 80.25 76 SER A C 1
ATOM 591 O O . SER A 1 76 ? 30.687 10.832 -44.364 1.00 80.25 76 SER A O 1
ATOM 593 N N . ALA A 1 77 ? 32.618 11.919 -44.794 1.00 83.81 77 ALA A N 1
ATOM 594 C CA . ALA A 1 77 ? 32.068 13.166 -45.319 1.00 83.81 77 ALA A CA 1
ATOM 595 C C . ALA A 1 77 ? 33.076 13.830 -46.276 1.00 83.81 77 ALA A C 1
ATOM 597 O O . ALA A 1 77 ? 34.284 13.644 -46.129 1.00 83.81 77 ALA A O 1
ATOM 598 N N . ILE A 1 78 ? 32.578 14.602 -47.247 1.00 88.75 78 ILE A N 1
ATOM 599 C CA . ILE A 1 78 ? 33.378 15.413 -48.181 1.00 88.75 78 ILE A CA 1
ATOM 600 C C . ILE A 1 78 ? 32.734 16.799 -48.231 1.00 88.75 78 ILE A C 1
ATOM 602 O O . ILE A 1 78 ? 31.522 16.891 -48.432 1.00 88.75 78 ILE A O 1
ATOM 606 N N . ALA A 1 79 ? 33.529 17.854 -48.039 1.00 90.62 79 ALA A N 1
ATOM 607 C CA . ALA A 1 79 ? 33.055 19.234 -48.129 1.00 90.62 79 ALA A CA 1
ATOM 608 C C . ALA A 1 79 ? 32.583 19.559 -49.565 1.00 90.62 79 ALA A C 1
ATOM 610 O O . ALA A 1 79 ? 33.259 19.142 -50.510 1.00 90.62 79 ALA A O 1
ATOM 611 N N . PRO A 1 80 ? 31.477 20.304 -49.759 1.00 91.94 80 PRO A N 1
ATOM 612 C CA . PRO A 1 80 ? 30.921 20.573 -51.088 1.00 91.94 80 PRO A CA 1
ATOM 613 C C . PRO A 1 80 ? 31.900 21.208 -52.082 1.00 91.94 80 PRO A C 1
ATOM 615 O O . PRO A 1 80 ? 31.961 20.783 -53.233 1.00 91.94 80 PRO A O 1
ATOM 618 N N . ASP A 1 81 ? 32.727 22.154 -51.635 1.00 91.94 81 ASP A N 1
ATOM 619 C CA . ASP A 1 81 ? 33.702 22.836 -52.501 1.00 91.94 81 ASP A CA 1
ATOM 620 C C . ASP A 1 81 ? 34.839 21.901 -52.938 1.00 91.94 81 ASP A C 1
ATOM 622 O O . ASP A 1 81 ? 35.277 21.893 -54.094 1.00 91.94 81 ASP A O 1
ATOM 626 N N . LEU A 1 82 ? 35.286 21.043 -52.014 1.00 91.69 82 LEU A N 1
ATOM 627 C CA . LEU A 1 82 ? 36.281 20.012 -52.294 1.00 91.69 82 LEU A CA 1
ATOM 628 C C . LEU A 1 82 ? 35.717 18.952 -53.244 1.00 91.69 82 LEU A C 1
ATOM 630 O O . LEU A 1 82 ? 36.436 18.489 -54.133 1.00 91.69 82 LEU A O 1
ATOM 634 N N . PHE A 1 83 ? 34.439 18.591 -53.079 1.00 93.56 83 PHE A N 1
ATOM 635 C CA . PHE A 1 83 ? 33.734 17.720 -54.011 1.00 93.56 83 PHE A CA 1
ATOM 636 C C . PHE A 1 83 ? 33.694 18.352 -55.400 1.00 93.56 83 PHE A C 1
ATOM 638 O O . PHE A 1 83 ? 34.149 17.707 -56.334 1.00 93.56 83 PHE A O 1
ATOM 645 N N . ALA A 1 84 ? 33.233 19.599 -55.542 1.00 92.75 84 ALA A N 1
ATOM 646 C CA . ALA A 1 84 ? 33.112 20.273 -56.835 1.00 92.75 84 ALA A CA 1
ATOM 647 C C . ALA A 1 84 ? 34.454 20.345 -57.577 1.00 92.75 84 ALA A C 1
ATOM 649 O O . ALA A 1 84 ? 34.552 19.931 -58.734 1.00 92.75 84 ALA A O 1
ATOM 650 N N . THR A 1 85 ? 35.511 20.765 -56.880 1.00 92.38 85 THR A N 1
ATOM 651 C CA . THR A 1 85 ? 36.859 20.863 -57.456 1.00 92.38 85 THR A CA 1
ATOM 652 C C . THR A 1 85 ? 37.386 19.491 -57.891 1.00 92.38 85 THR A C 1
ATOM 654 O O . THR A 1 85 ? 37.897 19.331 -59.000 1.00 92.38 85 THR A O 1
ATOM 657 N N . SER A 1 86 ? 37.229 18.473 -57.039 1.00 92.62 86 SER A N 1
ATOM 658 C CA . SER A 1 86 ? 37.723 17.114 -57.305 1.00 92.62 86 SER A CA 1
ATOM 659 C C . SER A 1 86 ? 36.897 16.393 -58.373 1.00 92.62 86 SER A C 1
ATOM 661 O O . SER A 1 86 ? 37.442 15.661 -59.193 1.00 92.62 86 SER A O 1
ATOM 663 N N . PHE A 1 87 ? 35.586 16.622 -58.398 1.00 92.56 87 PHE A N 1
ATOM 664 C CA . PHE A 1 87 ? 34.646 16.084 -59.377 1.00 92.56 87 PHE A CA 1
ATOM 665 C C . PHE A 1 87 ? 34.993 16.579 -60.782 1.00 92.56 87 PHE A C 1
ATOM 667 O O . PHE A 1 87 ? 35.203 15.773 -61.687 1.00 92.56 87 PHE A O 1
ATOM 674 N N . LEU A 1 88 ? 35.164 17.894 -60.942 1.00 92.62 88 LEU A N 1
ATOM 675 C CA . LEU A 1 88 ? 35.548 18.500 -62.215 1.00 92.62 88 LEU A CA 1
ATOM 676 C C . LEU A 1 88 ? 36.966 18.095 -62.651 1.00 92.62 88 LEU A C 1
ATOM 678 O O . LEU A 1 88 ? 37.191 17.825 -63.831 1.00 92.62 88 LEU A O 1
ATOM 682 N N . ALA A 1 89 ? 37.912 17.982 -61.712 1.00 91.88 89 ALA A N 1
ATOM 683 C CA . ALA A 1 89 ? 39.262 17.509 -62.016 1.00 91.88 89 ALA A CA 1
ATOM 684 C C . ALA A 1 89 ? 39.273 16.055 -62.518 1.00 91.88 89 ALA A C 1
ATOM 686 O O . ALA A 1 89 ? 39.974 15.744 -63.479 1.00 91.88 89 ALA A O 1
ATOM 687 N N . VAL A 1 90 ? 38.478 15.161 -61.922 1.00 92.12 90 VAL A N 1
ATOM 688 C CA . VAL A 1 90 ? 38.378 13.749 -62.341 1.00 92.12 90 VAL A CA 1
ATOM 689 C C . VAL A 1 90 ? 37.779 13.616 -63.742 1.00 92.12 90 VAL A C 1
ATOM 691 O O . VAL A 1 90 ? 38.268 12.805 -64.531 1.00 92.12 90 VAL A O 1
ATOM 694 N N . LEU A 1 91 ? 36.790 14.448 -64.086 1.00 90.25 91 LEU A N 1
ATOM 695 C CA . LEU A 1 91 ? 36.241 14.525 -65.446 1.00 90.25 91 LEU A CA 1
ATOM 696 C C . LEU A 1 91 ? 37.281 15.014 -66.467 1.00 90.25 91 LEU A C 1
ATOM 698 O O . LEU A 1 91 ? 37.271 14.580 -67.615 1.00 90.25 91 LEU A O 1
ATOM 702 N N . ASN A 1 92 ? 38.242 15.832 -66.034 1.00 91.94 92 ASN A N 1
ATOM 703 C CA . ASN A 1 92 ? 39.362 16.311 -66.842 1.00 91.94 92 ASN A CA 1
ATOM 704 C C . ASN A 1 92 ? 40.671 15.537 -66.568 1.00 91.94 92 ASN A C 1
ATOM 706 O O . ASN A 1 92 ? 41.750 16.116 -66.426 1.00 91.94 92 ASN A O 1
ATOM 710 N N . LYS A 1 93 ? 40.590 14.202 -66.470 1.00 87.56 93 LYS A N 1
ATOM 711 C CA . LYS A 1 93 ? 41.757 13.298 -66.349 1.00 87.56 93 LYS A CA 1
ATOM 712 C C . LYS A 1 93 ? 42.691 13.619 -65.165 1.00 87.56 93 LYS A C 1
ATOM 714 O O . LYS A 1 93 ? 43.895 13.393 -65.241 1.00 87.56 93 LYS A O 1
ATOM 719 N N . GLY A 1 94 ? 42.139 14.124 -64.064 1.00 83.62 94 GLY A N 1
ATOM 720 C CA . GLY A 1 94 ? 42.859 14.438 -62.827 1.00 83.62 94 GLY A CA 1
ATOM 721 C C . GLY A 1 94 ? 43.446 15.852 -62.755 1.00 83.62 94 GLY A C 1
ATOM 722 O O . GLY A 1 94 ? 44.102 16.172 -61.765 1.00 83.62 94 GLY A O 1
ATOM 723 N N . GLN A 1 95 ? 43.217 16.707 -63.758 1.00 87.62 95 GLN A N 1
ATOM 724 C CA . GLN A 1 95 ? 43.697 18.093 -63.768 1.00 87.62 95 GLN A CA 1
ATOM 725 C C . GLN A 1 95 ? 42.546 19.096 -63.605 1.00 87.62 95 GLN A C 1
ATOM 727 O O . GLN A 1 95 ? 41.508 18.920 -64.240 1.00 87.62 95 GLN A O 1
ATOM 732 N N . PRO A 1 96 ? 42.710 20.189 -62.839 1.00 88.31 96 PRO A N 1
ATOM 733 C CA . PRO A 1 96 ? 41.699 21.242 -62.753 1.00 88.31 96 PRO A CA 1
ATOM 734 C C . PRO A 1 96 ? 41.371 21.822 -64.145 1.00 88.31 96 PRO A C 1
ATOM 736 O O . PRO A 1 96 ? 42.278 22.320 -64.816 1.00 88.31 96 PRO A O 1
ATOM 739 N N . PRO A 1 97 ? 40.106 21.803 -64.604 1.00 88.94 97 PRO A N 1
ATOM 740 C CA . PRO A 1 97 ? 39.762 22.193 -65.975 1.00 88.94 97 PRO A CA 1
ATOM 741 C C . PRO A 1 97 ? 40.008 23.675 -66.273 1.00 88.94 97 PRO A C 1
ATOM 743 O O . PRO A 1 97 ? 40.329 24.015 -67.408 1.00 88.94 97 PRO A O 1
ATOM 746 N N . ARG A 1 98 ? 40.002 24.538 -65.251 1.00 89.50 98 ARG A N 1
ATOM 747 C CA . ARG A 1 98 ? 40.388 25.956 -65.361 1.00 89.50 98 ARG A CA 1
ATOM 748 C C . ARG A 1 98 ? 41.809 26.192 -65.901 1.00 89.50 98 ARG A C 1
ATOM 750 O O . ARG A 1 98 ? 42.128 27.303 -66.302 1.00 89.50 98 ARG A O 1
ATOM 757 N N . LEU A 1 99 ? 42.673 25.171 -65.877 1.00 86.81 99 LEU A N 1
ATOM 758 C CA . LEU A 1 99 ? 44.030 25.237 -66.432 1.00 86.81 99 LEU A CA 1
ATOM 759 C C . LEU A 1 99 ? 44.079 24.904 -67.931 1.00 86.81 99 LEU A C 1
ATOM 761 O O . LEU A 1 99 ? 45.033 25.287 -68.602 1.00 86.81 99 LEU A O 1
ATOM 765 N N . ALA A 1 100 ? 43.081 24.181 -68.446 1.00 87.31 100 ALA A N 1
ATOM 766 C CA . ALA A 1 100 ? 43.046 23.678 -69.821 1.00 87.31 100 ALA A CA 1
ATOM 767 C C . ALA A 1 100 ? 41.983 24.368 -70.697 1.00 87.31 100 ALA A C 1
ATOM 769 O O . ALA A 1 100 ? 42.113 24.364 -71.919 1.00 87.31 100 ALA A O 1
ATOM 770 N N . TRP A 1 101 ? 40.964 24.983 -70.090 1.00 90.88 101 TRP A N 1
ATOM 771 C CA . TRP A 1 101 ? 39.784 25.520 -70.774 1.00 90.88 101 TRP A CA 1
ATOM 772 C C . TRP A 1 101 ? 39.491 26.953 -70.321 1.00 90.88 101 TRP A C 1
ATOM 774 O O . TRP A 1 101 ? 39.596 27.264 -69.131 1.00 90.88 101 TRP A O 1
ATOM 784 N N . ARG A 1 102 ? 39.104 27.840 -71.252 1.00 88.19 102 ARG A N 1
ATOM 785 C CA . ARG A 1 102 ? 38.848 29.254 -70.923 1.00 88.19 102 ARG A CA 1
ATOM 786 C C . ARG A 1 102 ? 37.518 29.432 -70.211 1.00 88.19 102 ARG A C 1
ATOM 788 O O . ARG A 1 102 ? 37.437 30.226 -69.279 1.00 88.19 102 ARG A O 1
ATOM 795 N N . THR A 1 103 ? 36.498 28.688 -70.630 1.00 91.38 103 THR A N 1
ATOM 796 C CA . THR A 1 103 ? 35.149 28.784 -70.065 1.00 91.38 103 THR A CA 1
ATOM 797 C C . THR A 1 103 ? 34.605 27.415 -69.642 1.00 91.38 103 THR A C 1
ATOM 799 O O . THR A 1 103 ? 34.953 26.399 -70.251 1.00 91.38 103 THR A O 1
ATOM 802 N N . PRO A 1 104 ? 33.730 27.359 -68.618 1.00 91.38 104 PRO A N 1
ATOM 803 C CA . PRO A 1 104 ? 32.999 26.144 -68.265 1.00 91.38 104 PRO A CA 1
ATOM 804 C C . PRO A 1 104 ? 32.205 25.523 -69.424 1.00 91.38 104 PRO A C 1
ATOM 806 O O . PRO A 1 104 ? 32.154 24.299 -69.528 1.00 91.38 104 PRO A O 1
ATOM 809 N N . SER A 1 105 ? 31.616 26.339 -70.310 1.00 90.81 105 SER A N 1
ATOM 810 C CA . SER A 1 105 ? 30.856 25.832 -71.465 1.00 90.81 105 SER A CA 1
ATOM 811 C C . SER A 1 105 ? 31.738 25.049 -72.439 1.00 90.81 105 SER A C 1
ATOM 813 O O . SER A 1 105 ? 31.385 23.931 -72.803 1.00 90.81 105 SER A O 1
ATOM 815 N N . GLU A 1 106 ? 32.910 25.590 -72.800 1.00 91.81 106 GLU A N 1
ATOM 816 C CA . GLU A 1 106 ? 33.882 24.902 -73.669 1.00 91.81 106 GLU A CA 1
ATOM 817 C C . GLU A 1 106 ? 34.302 23.552 -73.084 1.00 91.81 106 GLU A C 1
ATOM 819 O O . GLU A 1 106 ? 34.408 22.561 -73.803 1.00 91.81 106 GLU A O 1
ATOM 824 N N . PHE A 1 107 ? 34.515 23.510 -71.766 1.00 92.38 107 PHE A N 1
ATOM 825 C CA . PHE A 1 107 ? 34.862 22.282 -71.067 1.00 92.38 107 PHE A CA 1
ATOM 826 C C . PHE A 1 107 ? 33.743 21.237 -71.159 1.00 92.38 107 PHE A C 1
ATOM 828 O O . PHE A 1 107 ? 34.009 20.104 -71.548 1.00 92.38 107 PHE A O 1
ATOM 835 N N . VAL A 1 108 ? 32.498 21.601 -70.832 1.00 90.75 108 VAL A N 1
ATOM 836 C CA . VAL A 1 108 ? 31.364 20.659 -70.842 1.00 90.75 108 VAL A CA 1
ATOM 837 C C . VAL A 1 108 ? 31.042 20.163 -72.254 1.00 90.75 108 VAL A C 1
ATOM 839 O O . VAL A 1 108 ? 30.697 18.995 -72.414 1.00 90.75 108 VAL A O 1
ATOM 842 N N . ASP A 1 109 ? 31.190 21.003 -73.282 1.00 89.75 109 ASP A N 1
ATOM 843 C CA . ASP A 1 109 ? 30.993 20.598 -74.679 1.00 89.75 109 ASP A CA 1
ATOM 844 C C . ASP A 1 109 ? 32.071 19.615 -75.170 1.00 89.75 109 ASP A C 1
ATOM 846 O O . ASP A 1 109 ? 31.799 18.791 -76.043 1.00 89.75 109 ASP A O 1
ATOM 850 N N . ALA A 1 110 ? 33.276 19.666 -74.594 1.00 89.62 110 ALA A N 1
ATOM 851 C CA . ALA A 1 110 ? 34.391 18.788 -74.941 1.00 89.62 110 ALA A CA 1
ATOM 852 C C . ALA A 1 110 ? 34.429 17.459 -74.159 1.00 89.62 110 ALA A C 1
ATOM 854 O O . ALA A 1 110 ? 35.260 16.597 -74.461 1.00 89.62 110 ALA A O 1
ATOM 855 N N . LEU A 1 111 ? 33.573 17.282 -73.145 1.00 87.69 111 LEU A N 1
ATOM 856 C CA . LEU A 1 111 ? 33.532 16.066 -72.332 1.00 87.69 111 LEU A CA 1
ATOM 857 C C . LEU A 1 111 ? 32.860 14.901 -73.074 1.00 87.69 111 LEU A C 1
ATOM 859 O O . LEU A 1 111 ? 31.696 14.977 -73.460 1.00 87.69 111 LEU A O 1
ATOM 863 N N . ASP A 1 112 ? 33.572 13.778 -73.166 1.00 84.62 112 ASP A N 1
ATOM 864 C CA . ASP A 1 112 ? 33.023 12.490 -73.604 1.00 84.62 112 ASP A CA 1
ATOM 865 C C . ASP A 1 112 ? 32.519 11.696 -72.387 1.00 84.62 112 ASP A C 1
ATOM 867 O O . ASP A 1 112 ? 33.265 10.962 -71.732 1.00 84.62 112 ASP A O 1
ATOM 871 N N . ILE A 1 113 ? 31.260 11.932 -72.018 1.00 82.31 113 ILE A N 1
ATOM 872 C CA . ILE A 1 113 ? 30.593 11.369 -70.835 1.00 82.31 113 ILE A CA 1
ATOM 873 C C . ILE A 1 113 ? 29.178 10.896 -71.187 1.00 82.31 113 ILE A C 1
ATOM 875 O O . ILE A 1 113 ? 28.614 11.291 -72.207 1.00 82.31 113 ILE A O 1
ATOM 879 N N . ASP A 1 114 ? 28.572 10.067 -70.330 1.00 84.38 114 ASP A N 1
ATOM 880 C CA . ASP A 1 114 ? 27.208 9.593 -70.570 1.00 84.38 114 ASP A CA 1
ATOM 881 C C . ASP A 1 114 ? 26.174 10.736 -70.610 1.00 84.38 114 ASP A C 1
ATOM 883 O O . ASP A 1 114 ? 26.343 11.797 -69.999 1.00 84.38 114 ASP A O 1
ATOM 887 N N . LEU A 1 115 ? 25.072 10.474 -71.318 1.00 83.06 115 LEU A N 1
ATOM 888 C CA . LEU A 1 115 ? 23.984 11.418 -71.579 1.00 83.06 115 LEU A CA 1
ATOM 889 C C . LEU A 1 115 ? 23.396 12.060 -70.310 1.00 83.06 115 LEU A C 1
ATOM 891 O O . LEU A 1 115 ? 23.148 13.262 -70.299 1.00 83.06 115 LEU A O 1
ATOM 895 N N . ARG A 1 116 ? 23.200 11.290 -69.236 1.00 84.00 116 ARG A N 1
ATOM 896 C CA . ARG A 1 116 ? 22.645 11.757 -67.958 1.00 84.00 116 ARG A CA 1
ATOM 897 C C . ARG A 1 116 ? 23.621 12.671 -67.224 1.00 84.00 116 ARG A C 1
ATOM 899 O O . ARG A 1 116 ? 23.203 13.687 -66.676 1.00 84.00 116 ARG A O 1
ATOM 906 N N . LEU A 1 117 ? 24.909 12.326 -67.196 1.00 85.56 117 LEU A N 1
ATOM 907 C CA . LEU A 1 117 ? 25.925 13.171 -66.560 1.00 85.56 117 LEU A CA 1
ATOM 908 C C . LEU A 1 117 ? 26.113 14.488 -67.329 1.00 85.56 117 LEU A C 1
ATOM 910 O O . LEU A 1 117 ? 26.240 15.548 -66.718 1.00 85.56 117 LEU A O 1
ATOM 914 N N . ASN A 1 118 ? 26.060 14.430 -68.662 1.00 88.25 118 ASN A N 1
ATOM 915 C CA . ASN A 1 118 ? 26.105 15.605 -69.530 1.00 88.25 118 ASN A CA 1
ATOM 916 C C . ASN A 1 118 ? 24.895 16.528 -69.302 1.00 88.25 118 ASN A C 1
ATOM 918 O O . ASN A 1 118 ? 25.059 17.734 -69.129 1.00 88.25 118 ASN A O 1
ATOM 922 N N . GLU A 1 119 ? 23.686 15.967 -69.218 1.00 88.12 119 GLU A N 1
ATOM 923 C CA . GLU A 1 119 ? 22.460 16.714 -68.909 1.00 88.12 119 GLU A CA 1
ATOM 924 C C . GLU A 1 119 ? 22.554 17.436 -67.556 1.00 88.12 119 GLU A C 1
ATOM 926 O O . GLU A 1 119 ? 22.229 18.622 -67.456 1.00 88.12 119 GLU A O 1
ATOM 931 N N . ILE A 1 120 ? 23.081 16.756 -66.531 1.00 88.19 120 ILE A N 1
ATOM 932 C CA . ILE A 1 120 ? 23.324 17.348 -65.211 1.00 88.19 120 ILE A CA 1
ATOM 933 C C . ILE A 1 120 ? 24.289 18.533 -65.325 1.00 88.19 120 ILE A C 1
ATOM 935 O O . ILE A 1 120 ? 23.943 19.624 -64.879 1.00 88.19 120 ILE A O 1
ATOM 939 N N . LEU A 1 121 ? 25.459 18.368 -65.948 1.00 90.00 121 LEU A N 1
ATOM 940 C CA . LEU A 1 121 ? 26.444 19.450 -66.083 1.00 90.00 121 LEU A CA 1
ATOM 941 C C . LEU A 1 121 ? 25.894 20.643 -66.872 1.00 90.00 121 LEU A C 1
ATOM 943 O O . LEU A 1 121 ? 26.055 21.786 -66.445 1.00 90.00 121 LEU A O 1
ATOM 947 N N . ARG A 1 122 ? 25.182 20.386 -67.976 1.00 90.69 122 ARG A N 1
ATOM 948 C CA . ARG A 1 122 ? 24.544 21.432 -68.788 1.00 90.69 122 ARG A CA 1
ATOM 949 C C . ARG A 1 122 ? 23.472 22.189 -68.015 1.00 90.69 122 ARG A C 1
ATOM 951 O O . ARG A 1 122 ? 23.402 23.410 -68.125 1.00 90.69 122 ARG A O 1
ATOM 958 N N . SER A 1 123 ? 22.691 21.505 -67.177 1.00 89.88 123 SER A N 1
ATOM 959 C CA . SER A 1 123 ? 21.696 22.164 -66.318 1.00 89.88 123 SER A CA 1
ATOM 960 C C . SER A 1 123 ? 22.321 23.149 -65.320 1.00 89.88 123 SER A C 1
ATOM 962 O O . SER A 1 123 ? 21.682 24.129 -64.945 1.00 89.88 123 SER A O 1
ATOM 964 N N . GLN A 1 124 ? 23.578 22.923 -64.915 1.00 92.94 124 GLN A N 1
ATOM 965 C CA . GLN A 1 124 ? 24.297 23.790 -63.979 1.00 92.94 124 GLN A CA 1
ATOM 966 C C . GLN A 1 124 ? 25.030 24.955 -64.663 1.00 92.94 124 GLN A C 1
ATOM 968 O O . GLN A 1 124 ? 25.470 25.868 -63.969 1.00 92.94 124 GLN A O 1
ATOM 973 N N . LEU A 1 125 ? 25.145 24.962 -65.997 1.00 91.12 125 LEU A N 1
ATOM 974 C CA . LEU A 1 125 ? 25.837 26.021 -66.742 1.00 91.12 125 LEU A CA 1
ATOM 975 C C . LEU A 1 125 ? 25.024 27.312 -66.899 1.00 91.12 125 LEU A C 1
ATOM 977 O O . LEU A 1 125 ? 25.624 28.371 -67.061 1.00 91.12 125 LEU A O 1
ATOM 981 N N . GLY A 1 126 ? 23.690 27.241 -66.841 1.00 87.38 126 GLY A N 1
ATOM 982 C CA . GLY A 1 126 ? 22.815 28.381 -67.136 1.00 87.38 126 GLY A CA 1
ATOM 983 C C . GLY A 1 126 ? 23.133 29.629 -66.298 1.00 87.38 126 GLY A C 1
ATOM 984 O O . GLY A 1 126 ? 22.968 29.633 -65.073 1.00 87.38 126 GLY A O 1
ATOM 985 N N . GLY A 1 127 ? 23.570 30.700 -66.963 1.00 86.12 127 GLY A N 1
ATOM 986 C CA . GLY A 1 127 ? 23.945 31.987 -66.373 1.00 86.12 127 GLY A CA 1
ATOM 987 C C . GLY A 1 127 ? 25.336 32.047 -65.727 1.00 86.12 127 GLY A C 1
ATOM 988 O O . GLY A 1 127 ? 25.644 33.042 -65.072 1.00 86.12 127 GLY A O 1
ATOM 989 N N . VAL A 1 128 ? 26.160 30.998 -65.840 1.00 91.44 128 VAL A N 1
ATOM 990 C CA . VAL A 1 128 ? 27.568 30.961 -65.381 1.00 91.44 128 VAL A CA 1
ATOM 991 C C . VAL A 1 128 ? 28.508 30.387 -66.445 1.00 91.44 128 VAL A C 1
ATOM 993 O O . VAL A 1 128 ? 29.597 29.908 -66.137 1.00 91.44 128 VAL A O 1
ATOM 996 N N . GLU A 1 129 ? 28.113 30.462 -67.711 1.00 90.94 129 GLU A N 1
ATOM 997 C CA . GLU A 1 129 ? 28.786 29.834 -68.850 1.00 90.94 129 GLU A CA 1
ATOM 998 C C . GLU A 1 129 ? 30.253 30.269 -68.992 1.00 90.94 129 GLU A C 1
ATOM 1000 O O . GLU A 1 129 ? 31.069 29.518 -69.524 1.00 90.94 129 GLU A O 1
ATOM 1005 N N . THR A 1 130 ? 30.592 31.463 -68.492 1.00 89.50 130 THR A N 1
ATOM 1006 C CA . THR A 1 130 ? 31.927 32.077 -68.540 1.00 89.50 130 THR A CA 1
ATOM 1007 C C . THR A 1 130 ? 32.626 32.174 -67.178 1.00 89.50 130 THR A C 1
ATOM 1009 O O . THR A 1 130 ? 33.802 32.531 -67.133 1.00 89.50 130 THR A O 1
ATOM 1012 N N . SER A 1 131 ? 31.947 31.860 -66.068 1.00 92.12 131 SER A N 1
ATOM 1013 C CA . SER A 1 131 ? 32.477 32.039 -64.708 1.00 92.12 131 SER A CA 1
ATOM 1014 C C . SER A 1 131 ? 32.793 30.696 -64.055 1.00 92.12 131 SER A C 1
ATOM 1016 O O . SER A 1 131 ? 31.888 29.976 -63.635 1.00 92.12 131 SER A O 1
ATOM 1018 N N . TRP A 1 132 ? 34.086 30.378 -63.922 1.00 90.12 132 TRP A N 1
ATOM 1019 C CA . TRP A 1 132 ? 34.541 29.174 -63.217 1.00 90.12 132 TRP A CA 1
ATOM 1020 C C . TRP A 1 132 ? 34.084 29.145 -61.759 1.00 90.12 132 TRP A C 1
ATOM 1022 O O . TRP A 1 132 ? 33.531 28.137 -61.330 1.00 90.12 132 TRP A O 1
ATOM 1032 N N . ASP A 1 133 ? 34.227 30.253 -61.031 1.00 91.44 133 ASP A N 1
ATOM 1033 C CA . ASP A 1 133 ? 33.811 30.332 -59.625 1.00 91.44 133 ASP A CA 1
ATOM 1034 C C . ASP A 1 133 ? 32.293 30.138 -59.476 1.00 91.44 133 ASP A C 1
ATOM 1036 O O . ASP A 1 133 ? 31.830 29.418 -58.591 1.00 91.44 133 ASP A O 1
ATOM 1040 N N . GLY A 1 134 ? 31.501 30.728 -60.381 1.00 90.81 134 GLY A N 1
ATOM 1041 C CA . GLY A 1 134 ? 30.048 30.557 -60.403 1.00 90.81 134 GLY A CA 1
ATOM 1042 C C . GLY A 1 134 ? 29.623 29.126 -60.737 1.00 90.81 134 GLY A C 1
ATOM 1043 O O . GLY A 1 134 ? 28.687 28.602 -60.132 1.00 90.81 134 GLY A O 1
ATOM 1044 N N . PHE A 1 135 ? 30.316 28.478 -61.673 1.00 93.12 135 PHE A N 1
ATOM 1045 C CA . PHE A 1 135 ? 30.057 27.090 -62.045 1.00 93.12 135 PHE A CA 1
ATOM 1046 C C . PHE A 1 135 ? 30.439 26.111 -60.927 1.00 93.12 135 PHE A C 1
ATOM 1048 O O . PHE A 1 135 ? 29.633 25.255 -60.562 1.00 93.12 135 PHE A O 1
ATOM 1055 N N . GLU A 1 136 ? 31.612 26.275 -60.312 1.00 93.69 136 GLU A N 1
ATOM 1056 C CA . GLU A 1 136 ? 32.047 25.465 -59.168 1.00 93.69 136 GLU A CA 1
ATOM 1057 C C . GLU A 1 136 ? 31.100 25.613 -57.973 1.00 93.69 136 GLU A C 1
ATOM 1059 O O . GLU A 1 136 ? 30.691 24.605 -57.393 1.00 93.69 136 GLU A O 1
ATOM 1064 N N . ALA A 1 137 ? 30.659 26.837 -57.665 1.00 93.12 137 ALA A N 1
ATOM 1065 C CA . ALA A 1 137 ? 29.685 27.089 -56.605 1.00 93.12 137 ALA A CA 1
ATOM 1066 C C . ALA A 1 137 ? 28.329 26.409 -56.871 1.00 93.12 137 ALA A C 1
ATOM 1068 O O . ALA A 1 137 ? 27.694 25.905 -55.942 1.00 93.12 137 ALA A O 1
ATOM 1069 N N . ARG A 1 138 ? 27.874 26.351 -58.133 1.00 92.94 138 ARG A N 1
ATOM 1070 C CA . ARG A 1 138 ? 26.640 25.632 -58.502 1.00 92.94 138 ARG A CA 1
ATOM 1071 C C . ARG A 1 138 ? 26.786 24.126 -58.349 1.00 92.94 138 ARG A C 1
ATOM 1073 O O . ARG A 1 138 ? 25.886 23.497 -57.804 1.00 92.94 138 ARG A O 1
ATOM 1080 N N . ILE A 1 139 ? 27.919 23.556 -58.757 1.00 93.44 139 ILE A N 1
ATOM 1081 C CA . ILE A 1 139 ? 28.201 22.126 -58.574 1.00 93.44 139 ILE A CA 1
ATOM 1082 C C . ILE A 1 139 ? 28.300 21.774 -57.083 1.00 93.44 139 ILE A C 1
ATOM 1084 O O . ILE A 1 139 ? 27.730 20.769 -56.657 1.00 93.44 139 ILE A O 1
ATOM 1088 N N . ALA A 1 140 ? 28.957 22.613 -56.275 1.00 93.25 140 ALA A N 1
ATOM 1089 C CA . ALA A 1 140 ? 29.022 22.447 -54.823 1.00 93.25 140 ALA A CA 1
ATOM 1090 C C . ALA A 1 140 ? 27.620 22.490 -54.193 1.00 93.25 140 ALA A C 1
ATOM 1092 O O . ALA A 1 140 ? 27.264 21.618 -53.398 1.00 93.25 140 ALA A O 1
ATOM 1093 N N . ARG A 1 141 ? 26.785 23.454 -54.602 1.00 92.31 141 ARG A N 1
ATOM 1094 C CA . ARG A 1 141 ? 25.397 23.566 -54.137 1.00 92.31 141 ARG A CA 1
ATOM 1095 C C . ARG A 1 141 ? 24.552 22.362 -54.540 1.00 92.31 141 ARG A C 1
ATOM 1097 O O . ARG A 1 141 ? 23.879 21.788 -53.695 1.00 92.31 141 ARG A O 1
ATOM 1104 N N . TRP A 1 142 ? 24.642 21.934 -55.795 1.00 92.00 142 TRP A N 1
ATOM 1105 C CA . TRP A 1 142 ? 23.952 20.746 -56.294 1.00 92.00 142 TRP A CA 1
ATOM 1106 C C . TRP A 1 142 ? 24.340 19.486 -55.509 1.00 92.00 142 TRP A C 1
ATOM 1108 O O . TRP A 1 142 ? 23.475 18.704 -55.117 1.00 92.00 142 TRP A O 1
ATOM 1118 N N . TYR A 1 143 ? 25.630 19.305 -55.222 1.00 90.81 143 TYR A N 1
ATOM 1119 C CA . TYR A 1 143 ? 26.094 18.208 -54.377 1.00 90.81 143 TYR A CA 1
ATOM 1120 C C . TYR A 1 143 ? 25.533 18.296 -52.951 1.00 90.81 143 TYR A C 1
ATOM 1122 O O . TYR A 1 143 ? 25.107 17.275 -52.410 1.00 90.81 143 TYR A O 1
ATOM 1130 N N . SER A 1 144 ? 25.474 19.497 -52.365 1.00 90.19 144 SER A N 1
ATOM 1131 C CA . SER A 1 144 ? 24.820 19.726 -51.069 1.00 90.19 144 SER A CA 1
ATOM 1132 C C . SER A 1 144 ? 23.344 19.319 -51.102 1.00 90.19 144 SER A C 1
ATOM 1134 O O . SER A 1 144 ? 22.898 18.604 -50.210 1.00 90.19 144 SER A O 1
ATOM 1136 N N . ASP A 1 145 ? 22.610 19.671 -52.162 1.00 89.06 145 ASP A N 1
ATOM 1137 C CA . ASP A 1 145 ? 21.190 19.324 -52.316 1.00 89.06 145 ASP A CA 1
ATOM 1138 C C . ASP A 1 145 ? 20.969 17.799 -52.427 1.00 89.06 145 ASP A C 1
ATOM 1140 O O . ASP A 1 145 ? 19.971 17.259 -51.935 1.00 89.06 145 ASP A O 1
ATOM 1144 N N . ILE A 1 146 ? 21.895 17.068 -53.066 1.00 85.75 146 ILE A N 1
ATOM 1145 C CA . ILE A 1 146 ? 21.886 15.594 -53.057 1.00 85.75 146 ILE A CA 1
ATOM 1146 C C . ILE A 1 146 ? 22.225 15.074 -51.654 1.00 85.75 146 ILE A C 1
ATOM 1148 O O . ILE A 1 146 ? 21.588 14.124 -51.190 1.00 85.75 146 ILE A O 1
ATOM 1152 N N . GLY A 1 147 ? 23.183 15.707 -50.973 1.00 83.69 147 GLY A N 1
ATOM 1153 C CA . GLY A 1 147 ? 23.561 15.438 -49.585 1.00 83.69 147 GLY A CA 1
ATOM 1154 C C . GLY A 1 147 ? 22.377 15.480 -48.629 1.00 83.69 147 GLY A C 1
ATOM 1155 O O . GLY A 1 147 ? 22.143 14.504 -47.915 1.00 83.69 147 GLY A O 1
ATOM 1156 N N . ASP A 1 148 ? 21.567 16.535 -48.697 1.00 84.25 148 ASP A N 1
ATOM 1157 C CA . ASP A 1 148 ? 20.378 16.714 -47.857 1.00 84.25 148 ASP A CA 1
ATOM 1158 C C . ASP A 1 148 ? 19.354 15.582 -48.068 1.00 84.25 148 ASP A C 1
ATOM 1160 O O . ASP A 1 148 ? 18.757 15.048 -47.125 1.00 84.25 148 ASP A O 1
ATOM 1164 N N . ARG A 1 149 ? 19.179 15.133 -49.319 1.00 80.00 149 ARG A N 1
ATOM 1165 C CA . ARG A 1 149 ? 18.297 13.998 -49.655 1.00 80.00 149 ARG A CA 1
ATOM 1166 C C . ARG A 1 149 ? 18.876 12.660 -49.191 1.00 80.00 149 ARG A C 1
ATOM 1168 O O . ARG A 1 149 ? 18.139 11.815 -48.672 1.00 80.00 149 ARG A O 1
ATOM 1175 N N . ALA A 1 150 ? 20.183 12.469 -49.354 1.00 78.81 150 ALA A N 1
ATOM 1176 C CA . ALA A 1 150 ? 20.895 11.266 -48.936 1.00 78.81 150 ALA A CA 1
ATOM 1177 C C . ALA A 1 150 ? 20.937 11.119 -47.408 1.00 78.81 150 ALA A C 1
ATOM 1179 O O . ALA A 1 150 ? 20.883 9.997 -46.893 1.00 78.81 150 ALA A O 1
ATOM 1180 N N . GLU A 1 151 ? 20.969 12.230 -46.672 1.00 80.00 151 GLU A N 1
ATOM 1181 C CA . GLU A 1 151 ? 20.803 12.247 -45.220 1.00 80.00 151 GLU A CA 1
ATOM 1182 C C . GLU A 1 151 ? 19.413 11.725 -44.821 1.00 80.00 151 GLU A C 1
ATOM 1184 O O . GLU A 1 151 ? 19.286 10.957 -43.867 1.00 80.00 151 GLU A O 1
ATOM 1189 N N . GLY A 1 152 ? 18.374 12.041 -45.600 1.00 80.50 152 GLY A N 1
ATOM 1190 C CA . GLY A 1 152 ? 17.029 11.492 -45.423 1.00 80.50 152 GLY A CA 1
ATOM 1191 C C . GLY A 1 152 ? 16.960 9.964 -45.568 1.00 80.50 152 GLY A C 1
ATOM 1192 O O . GLY A 1 152 ? 16.318 9.294 -44.754 1.00 80.50 152 GLY A O 1
ATOM 1193 N N . TRP A 1 153 ? 17.637 9.382 -46.566 1.00 79.62 153 TRP A N 1
ATOM 1194 C CA . TRP A 1 153 ? 17.713 7.919 -46.732 1.00 79.62 153 TRP A CA 1
ATOM 1195 C C . TRP A 1 153 ? 18.473 7.248 -45.590 1.00 79.62 153 TRP A C 1
ATOM 1197 O O . TRP A 1 153 ? 18.027 6.222 -45.066 1.00 79.62 153 TRP A O 1
ATOM 1207 N N . TYR A 1 154 ? 19.587 7.856 -45.178 1.00 80.06 154 TYR A N 1
ATOM 1208 C CA . TYR A 1 154 ? 20.363 7.404 -44.032 1.00 80.06 154 TYR A CA 1
ATOM 1209 C C . TYR A 1 154 ? 19.529 7.441 -42.751 1.00 80.06 154 TYR A C 1
ATOM 1211 O O . TYR A 1 154 ? 19.458 6.429 -42.059 1.00 80.06 154 TYR A O 1
ATOM 1219 N N . LYS A 1 155 ? 18.820 8.545 -42.478 1.00 80.19 155 LYS A N 1
ATOM 1220 C CA . LYS A 1 155 ? 17.921 8.683 -41.323 1.00 80.19 155 LYS A CA 1
ATOM 1221 C C . LYS A 1 155 ? 16.844 7.600 -41.318 1.00 80.19 155 LYS A C 1
ATOM 1223 O O . LYS A 1 155 ? 16.728 6.899 -40.323 1.00 80.19 155 LYS A O 1
ATOM 1228 N N . LYS A 1 156 ? 16.135 7.372 -42.433 1.00 82.12 156 LYS A N 1
ATOM 1229 C CA . LYS A 1 156 ? 15.105 6.313 -42.531 1.00 82.12 156 LYS A CA 1
ATOM 1230 C C . LYS A 1 156 ? 15.664 4.922 -42.233 1.00 82.12 156 LYS A C 1
ATOM 1232 O O . LYS A 1 156 ? 15.066 4.159 -41.477 1.00 82.12 156 LYS A O 1
ATOM 1237 N N . ARG A 1 157 ? 16.821 4.590 -42.814 1.00 81.56 157 ARG A N 1
ATOM 1238 C CA . ARG A 1 157 ? 17.477 3.296 -42.588 1.00 81.56 157 ARG A CA 1
ATOM 1239 C C . ARG A 1 157 ? 17.967 3.169 -41.147 1.00 81.56 157 ARG A C 1
ATOM 1241 O O . ARG A 1 157 ? 17.807 2.108 -40.557 1.00 81.56 157 ARG A O 1
ATOM 1248 N N . ASN A 1 158 ? 18.516 4.239 -40.579 1.00 81.88 158 ASN A N 1
ATOM 1249 C CA . ASN A 1 158 ? 18.970 4.278 -39.194 1.00 81.88 158 ASN A CA 1
ATOM 1250 C C . ASN A 1 158 ? 17.802 4.151 -38.208 1.00 81.88 158 ASN A C 1
ATOM 1252 O O . ASN A 1 158 ? 17.924 3.416 -37.241 1.00 81.88 158 ASN A O 1
ATOM 1256 N N . THR A 1 159 ? 16.649 4.772 -38.473 1.00 82.62 159 THR A N 1
ATOM 1257 C CA . THR A 1 159 ? 15.430 4.602 -37.664 1.00 82.62 159 THR A CA 1
ATOM 1258 C C . THR A 1 159 ? 14.932 3.155 -37.684 1.00 82.62 159 THR A C 1
ATOM 1260 O O . THR A 1 159 ? 14.543 2.632 -36.644 1.00 82.62 159 THR A O 1
ATOM 1263 N N . LEU A 1 160 ? 14.997 2.469 -38.833 1.00 84.50 160 LEU A N 1
ATOM 1264 C CA . LEU A 1 160 ? 14.638 1.049 -38.913 1.00 84.50 160 LEU A CA 1
ATOM 1265 C C . LEU A 1 160 ? 15.621 0.161 -38.131 1.00 84.50 160 LEU A C 1
ATOM 1267 O O . LEU A 1 160 ? 15.198 -0.768 -37.447 1.00 84.50 160 LEU A O 1
ATOM 1271 N N . TRP A 1 161 ? 16.922 0.464 -38.191 1.00 84.44 161 TRP A N 1
ATOM 1272 C CA . TRP A 1 161 ? 17.932 -0.221 -37.376 1.00 84.44 161 TRP A CA 1
ATOM 1273 C C . TRP A 1 161 ? 17.757 0.051 -35.885 1.00 84.44 161 TRP A C 1
ATOM 1275 O O . TRP A 1 161 ? 17.817 -0.890 -35.105 1.00 84.44 161 TRP A O 1
ATOM 1285 N N . MET A 1 162 ? 17.470 1.295 -35.495 1.00 86.00 162 MET A N 1
ATOM 1286 C CA . MET A 1 162 ? 17.123 1.663 -34.122 1.00 86.00 162 MET A CA 1
ATOM 1287 C C . MET A 1 162 ? 15.936 0.849 -33.626 1.00 86.00 162 MET A C 1
ATOM 1289 O O . MET A 1 162 ? 16.012 0.263 -32.554 1.00 86.00 162 MET A O 1
ATOM 1293 N N . PHE A 1 163 ? 14.867 0.753 -34.418 1.00 90.25 163 PHE A N 1
ATOM 1294 C CA . PHE A 1 163 ? 13.714 -0.073 -34.075 1.00 90.25 163 PHE A CA 1
ATOM 1295 C C . PHE A 1 163 ? 14.088 -1.555 -33.931 1.00 90.25 163 PHE A C 1
ATOM 1297 O O . PHE A 1 163 ? 13.694 -2.187 -32.956 1.00 90.25 163 PHE A O 1
ATOM 1304 N N . GLY A 1 164 ? 14.896 -2.098 -34.846 1.00 89.31 164 GLY A N 1
ATOM 1305 C CA . GLY A 1 164 ? 15.387 -3.477 -34.763 1.00 89.31 164 GLY A CA 1
ATOM 1306 C C . GLY A 1 164 ? 16.237 -3.742 -33.515 1.00 89.31 164 GLY A C 1
ATOM 1307 O O . GLY A 1 164 ? 16.013 -4.732 -32.821 1.00 89.31 164 GLY A O 1
ATOM 1308 N N . CYS A 1 165 ? 17.168 -2.842 -33.185 1.00 88.31 165 CYS A N 1
ATOM 1309 C CA . CYS A 1 165 ? 17.975 -2.916 -31.966 1.00 88.31 165 CYS A CA 1
ATOM 1310 C C . CYS A 1 165 ? 17.102 -2.815 -30.710 1.00 88.31 165 CYS A C 1
ATOM 1312 O O . CYS A 1 165 ? 17.279 -3.609 -29.792 1.00 88.31 165 CYS A O 1
ATOM 1314 N N . SER A 1 166 ? 16.134 -1.896 -30.684 1.00 91.12 166 SER A N 1
ATOM 1315 C CA . SER A 1 166 ? 15.176 -1.746 -29.584 1.00 91.12 166 SER A CA 1
ATOM 1316 C C . SER A 1 166 ? 14.294 -2.981 -29.404 1.00 91.12 166 SER A C 1
ATOM 1318 O O . SER A 1 166 ? 14.069 -3.403 -28.274 1.00 91.12 166 SER A O 1
ATOM 1320 N N . LEU A 1 167 ? 13.823 -3.590 -30.497 1.00 92.38 167 LEU A N 1
ATOM 1321 C CA . LEU A 1 167 ? 13.035 -4.822 -30.459 1.00 92.38 167 LEU A CA 1
ATOM 1322 C C . LEU A 1 167 ? 13.865 -5.993 -29.928 1.00 92.38 167 LEU A C 1
ATOM 1324 O O . LEU A 1 167 ? 13.409 -6.725 -29.054 1.00 92.38 167 LEU A O 1
ATOM 1328 N N . MET A 1 168 ? 15.101 -6.140 -30.410 1.00 88.75 168 MET A N 1
ATOM 1329 C CA . MET A 1 168 ? 16.028 -7.157 -29.917 1.00 88.75 168 MET A CA 1
ATOM 1330 C C . MET A 1 168 ? 16.316 -6.971 -28.423 1.00 88.75 168 MET A C 1
ATOM 1332 O O . MET A 1 168 ? 16.279 -7.941 -27.673 1.00 88.75 168 MET A O 1
ATOM 1336 N N . LEU A 1 169 ? 16.549 -5.730 -27.983 1.00 88.25 169 LEU A N 1
ATOM 1337 C CA . LEU A 1 169 ? 16.761 -5.381 -26.579 1.00 88.25 169 LEU A CA 1
ATOM 1338 C C . LEU A 1 169 ? 15.532 -5.736 -25.730 1.00 88.25 169 LEU A C 1
ATOM 1340 O O . LEU A 1 169 ? 15.665 -6.370 -24.687 1.00 88.25 169 LEU A O 1
ATOM 1344 N N . ALA A 1 170 ? 14.335 -5.373 -26.199 1.00 88.56 170 ALA A N 1
ATOM 1345 C CA . ALA A 1 170 ? 13.084 -5.657 -25.509 1.00 88.56 170 ALA A CA 1
ATOM 1346 C C . ALA A 1 170 ? 12.845 -7.165 -25.353 1.00 88.56 170 ALA A C 1
ATOM 1348 O O . ALA A 1 170 ? 12.479 -7.610 -24.271 1.00 88.56 170 ALA A O 1
ATOM 1349 N N . VAL A 1 171 ? 13.111 -7.966 -26.389 1.00 86.06 171 VAL A N 1
ATOM 1350 C CA . VAL A 1 171 ? 12.973 -9.431 -26.327 1.00 86.06 171 VAL A CA 1
ATOM 1351 C C . VAL A 1 171 ? 14.042 -10.062 -25.430 1.00 86.06 171 VAL A C 1
ATOM 1353 O O . VAL A 1 171 ? 13.711 -10.883 -24.574 1.00 86.06 171 VAL A O 1
ATOM 1356 N N . ALA A 1 172 ? 15.310 -9.664 -25.586 1.00 83.44 172 ALA A N 1
ATOM 1357 C CA . ALA A 1 172 ? 16.434 -10.227 -24.836 1.00 83.44 172 ALA A CA 1
ATOM 1358 C C . ALA A 1 172 ? 16.313 -9.969 -23.328 1.00 83.44 172 ALA A C 1
ATOM 1360 O O . ALA A 1 172 ? 16.553 -10.865 -22.522 1.00 83.44 172 ALA A O 1
ATOM 1361 N N . PHE A 1 173 ? 15.894 -8.760 -22.949 1.00 80.62 173 PHE A N 1
ATOM 1362 C CA . PHE A 1 173 ? 15.688 -8.380 -21.553 1.00 80.62 173 PHE A CA 1
ATOM 1363 C C . PHE A 1 173 ? 14.251 -8.597 -21.065 1.00 80.62 173 PHE A C 1
ATOM 1365 O O . PHE A 1 173 ? 13.955 -8.254 -19.925 1.00 80.62 173 PHE A O 1
ATOM 1372 N N . ASN A 1 174 ? 13.362 -9.175 -21.881 1.00 81.44 174 ASN A N 1
ATOM 1373 C CA . ASN A 1 174 ? 11.961 -9.415 -21.525 1.00 81.44 174 ASN A CA 1
ATOM 1374 C C . ASN A 1 174 ? 11.240 -8.136 -21.020 1.00 81.44 174 ASN A C 1
ATOM 1376 O O . ASN A 1 174 ? 10.609 -8.120 -19.964 1.00 81.44 174 ASN A O 1
ATOM 1380 N N . VAL A 1 175 ? 11.406 -7.025 -21.746 1.00 83.81 175 VAL A N 1
ATOM 1381 C CA . VAL A 1 175 ? 10.910 -5.689 -21.376 1.00 83.81 175 VAL A CA 1
ATOM 1382 C C . VAL A 1 175 ? 9.500 -5.473 -21.941 1.00 83.81 175 VAL A C 1
ATOM 1384 O O . VAL A 1 175 ? 9.333 -5.016 -23.073 1.00 83.81 175 VAL A O 1
ATOM 1387 N N . ASP A 1 176 ? 8.473 -5.747 -21.144 1.00 85.00 176 ASP A N 1
ATOM 1388 C CA . ASP A 1 176 ? 7.066 -5.550 -21.519 1.00 85.00 176 ASP A CA 1
ATOM 1389 C C . ASP A 1 176 ? 6.502 -4.225 -20.960 1.00 85.00 176 ASP A C 1
ATOM 1391 O O . ASP A 1 176 ? 6.304 -4.081 -19.752 1.00 85.00 176 ASP A O 1
ATOM 1395 N N . SER A 1 177 ? 6.184 -3.260 -21.834 1.00 85.69 177 SER A N 1
ATOM 1396 C CA . SER A 1 177 ? 5.560 -1.982 -21.455 1.00 85.69 177 SER A CA 1
ATOM 1397 C C . SER A 1 177 ? 4.207 -2.115 -20.747 1.00 85.69 177 SER A C 1
ATOM 1399 O O . SER A 1 177 ? 3.929 -1.336 -19.832 1.00 85.69 177 SER A O 1
ATOM 1401 N N . ALA A 1 178 ? 3.350 -3.052 -21.162 1.00 81.25 178 ALA A N 1
ATOM 1402 C CA . ALA A 1 178 ? 2.028 -3.247 -20.567 1.00 81.25 178 ALA A CA 1
ATOM 1403 C C . ALA A 1 178 ? 2.165 -3.758 -19.128 1.00 81.25 178 ALA A C 1
ATOM 1405 O O . ALA A 1 178 ? 1.484 -3.276 -18.215 1.00 81.25 178 ALA A O 1
ATOM 1406 N N . TYR A 1 179 ? 3.114 -4.670 -18.913 1.00 77.12 179 TYR A N 1
ATOM 1407 C CA . TYR A 1 179 ? 3.476 -5.137 -17.583 1.00 77.12 179 TYR A CA 1
ATOM 1408 C C . TYR A 1 179 ? 4.116 -4.034 -16.737 1.00 77.12 179 TYR A C 1
ATOM 1410 O O . TYR A 1 179 ? 3.663 -3.805 -15.620 1.00 77.12 179 TYR A O 1
ATOM 1418 N N . ILE A 1 180 ? 5.123 -3.317 -17.252 1.00 77.25 180 ILE A N 1
ATOM 1419 C CA . ILE A 1 180 ? 5.806 -2.235 -16.518 1.00 77.25 180 ILE A CA 1
ATOM 1420 C C . ILE A 1 180 ? 4.795 -1.178 -16.068 1.00 77.25 180 ILE A C 1
ATOM 1422 O O . ILE A 1 180 ? 4.830 -0.745 -14.918 1.00 77.25 180 ILE A O 1
ATOM 1426 N N . PHE A 1 181 ? 3.855 -0.797 -16.936 1.00 80.56 181 PHE A N 1
ATOM 1427 C CA . PHE A 1 181 ? 2.788 0.129 -16.572 1.00 80.56 181 PHE A CA 1
ATOM 1428 C C . PHE A 1 181 ? 1.940 -0.411 -15.414 1.00 80.56 181 PHE A C 1
ATOM 1430 O O . PHE A 1 181 ? 1.745 0.285 -14.417 1.00 80.56 181 PHE A O 1
ATOM 1437 N N . LYS A 1 182 ? 1.471 -1.662 -15.512 1.00 72.50 182 LYS A N 1
ATOM 1438 C CA . LYS A 1 182 ? 0.674 -2.307 -14.459 1.00 72.50 182 LYS A CA 1
ATOM 1439 C C . LYS A 1 182 ? 1.457 -2.415 -13.147 1.00 72.50 182 LYS A C 1
ATOM 1441 O O . LYS A 1 182 ? 0.911 -2.086 -12.098 1.00 72.50 182 LYS A O 1
ATOM 1446 N N . ALA A 1 183 ? 2.728 -2.803 -13.216 1.00 64.56 183 ALA A N 1
ATOM 1447 C CA . ALA A 1 183 ? 3.623 -2.931 -12.075 1.00 64.56 183 ALA A CA 1
ATOM 1448 C C . ALA A 1 183 ? 3.843 -1.579 -11.385 1.00 64.56 183 ALA A C 1
ATOM 1450 O O . ALA A 1 183 ? 3.593 -1.475 -10.196 1.00 64.56 183 ALA A O 1
ATOM 1451 N N . LEU A 1 184 ? 4.187 -0.512 -12.112 1.00 64.56 184 LEU A N 1
ATOM 1452 C CA . LEU A 1 184 ? 4.373 0.830 -11.531 1.00 64.56 184 LEU A CA 1
ATOM 1453 C C . LEU A 1 184 ? 3.064 1.450 -11.009 1.00 64.56 184 LEU A C 1
ATOM 1455 O O . LEU A 1 184 ? 3.063 2.309 -10.123 1.00 64.56 184 LEU A O 1
ATOM 1459 N N . PHE A 1 185 ? 1.921 1.049 -11.566 1.00 71.50 185 PHE A N 1
ATOM 1460 C CA . PHE A 1 185 ? 0.624 1.514 -11.085 1.00 71.50 185 PHE A CA 1
ATOM 1461 C C . PHE A 1 185 ? 0.192 0.809 -9.788 1.00 71.50 185 PHE A C 1
ATOM 1463 O O . PHE A 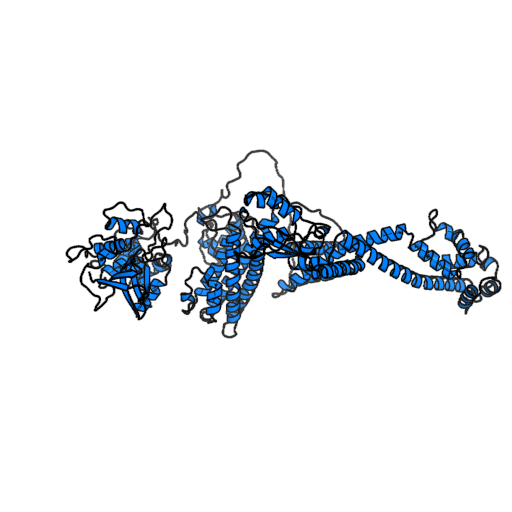1 185 ? -0.520 1.410 -8.975 1.00 71.50 185 PHE A O 1
ATOM 1470 N N . GLN A 1 186 ? 0.610 -0.446 -9.599 1.00 57.25 186 GLN A N 1
ATOM 1471 C CA . GLN A 1 186 ? 0.260 -1.294 -8.453 1.00 57.25 186 GLN A CA 1
ATOM 1472 C C . GLN A 1 186 ? 1.305 -1.261 -7.327 1.00 57.25 186 GLN A C 1
ATOM 1474 O O . GLN A 1 186 ? 0.924 -1.367 -6.166 1.00 57.25 186 GLN A O 1
ATOM 1479 N N . ASP A 1 187 ? 2.585 -1.087 -7.659 1.00 51.53 187 ASP A N 1
ATOM 1480 C CA . ASP A 1 187 ? 3.721 -1.036 -6.738 1.00 51.53 187 ASP A CA 1
ATOM 1481 C C . ASP A 1 187 ? 4.155 0.422 -6.519 1.00 51.53 187 ASP A C 1
ATOM 1483 O O . ASP A 1 187 ? 4.760 1.073 -7.380 1.00 51.53 187 ASP A O 1
ATOM 1487 N N . ASP A 1 188 ? 3.786 0.952 -5.354 1.00 49.09 188 ASP A N 1
ATOM 1488 C CA . ASP A 1 188 ? 4.074 2.327 -4.963 1.00 49.09 188 ASP A CA 1
ATOM 1489 C C . ASP A 1 188 ? 5.578 2.560 -4.709 1.00 49.09 188 ASP A C 1
ATOM 1491 O O . ASP A 1 188 ? 6.070 3.652 -5.002 1.00 49.09 188 ASP A O 1
ATOM 1495 N N . ASP A 1 189 ? 6.324 1.548 -4.255 1.00 46.50 189 ASP A N 1
ATOM 1496 C CA . ASP A 1 189 ? 7.748 1.666 -3.919 1.00 46.50 189 ASP A CA 1
ATOM 1497 C C . ASP A 1 189 ? 8.612 1.655 -5.184 1.00 46.50 189 ASP A C 1
ATOM 1499 O O . ASP A 1 189 ? 9.476 2.521 -5.358 1.00 46.50 189 ASP A O 1
ATOM 1503 N N . ALA A 1 190 ? 8.324 0.747 -6.123 1.00 50.97 190 ALA A N 1
ATOM 1504 C CA . ALA A 1 190 ? 8.962 0.740 -7.437 1.00 50.97 190 ALA A CA 1
ATOM 1505 C C . ALA A 1 190 ? 8.682 2.051 -8.193 1.00 50.97 190 ALA A C 1
ATOM 1507 O O . ALA A 1 190 ? 9.603 2.658 -8.747 1.00 50.97 190 ALA A O 1
ATOM 1508 N N . ARG A 1 191 ? 7.433 2.544 -8.168 1.00 69.06 191 ARG A N 1
ATOM 1509 C CA . ARG A 1 191 ? 7.074 3.828 -8.789 1.00 69.06 191 ARG A CA 1
ATOM 1510 C C . ARG A 1 191 ? 7.873 4.987 -8.210 1.00 69.06 191 ARG A C 1
ATOM 1512 O O . ARG A 1 191 ? 8.459 5.751 -8.975 1.00 69.06 191 ARG A O 1
ATOM 1519 N N . VAL A 1 192 ? 7.883 5.137 -6.886 1.00 51.94 192 VAL A N 1
ATOM 1520 C CA . VAL A 1 192 ? 8.558 6.260 -6.221 1.00 51.94 192 VAL A CA 1
ATOM 1521 C C . VAL A 1 192 ? 10.072 6.183 -6.423 1.00 51.94 192 VAL A C 1
ATOM 1523 O O . VAL A 1 192 ? 10.684 7.213 -6.703 1.00 51.94 192 VAL A O 1
ATOM 1526 N N . ALA A 1 193 ? 10.672 4.988 -6.383 1.00 56.34 193 ALA A N 1
ATOM 1527 C CA . ALA A 1 193 ? 12.098 4.800 -6.645 1.00 56.34 193 ALA A CA 1
ATOM 1528 C C . ALA A 1 193 ? 12.497 5.273 -8.055 1.00 56.34 193 ALA A C 1
ATOM 1530 O O . ALA A 1 193 ? 13.369 6.132 -8.196 1.00 56.34 193 ALA A O 1
ATOM 1531 N N . PHE A 1 194 ? 11.822 4.788 -9.104 1.00 60.22 194 PHE A N 1
ATOM 1532 C CA . PHE A 1 194 ? 12.126 5.184 -10.487 1.00 60.22 194 PHE A CA 1
ATOM 1533 C C . PHE A 1 194 ? 11.755 6.642 -10.795 1.00 60.22 194 PHE A C 1
ATOM 1535 O O . PHE A 1 194 ? 12.442 7.299 -11.583 1.00 60.22 194 PHE A O 1
ATOM 1542 N N . ALA A 1 195 ? 10.710 7.177 -10.157 1.00 65.62 195 ALA A N 1
ATOM 1543 C CA . ALA A 1 195 ? 10.360 8.592 -10.239 1.00 65.62 195 ALA A CA 1
ATOM 1544 C C . ALA A 1 195 ? 11.442 9.475 -9.592 1.00 65.62 195 ALA A C 1
ATOM 1546 O O . ALA A 1 195 ? 11.844 10.482 -10.167 1.00 65.62 195 ALA A O 1
ATOM 1547 N N . ASN A 1 196 ? 11.966 9.098 -8.424 1.00 62.22 196 ASN A N 1
ATOM 1548 C CA . ASN A 1 196 ? 13.029 9.852 -7.757 1.00 62.22 196 ASN A CA 1
ATOM 1549 C C . ASN A 1 196 ? 14.342 9.807 -8.546 1.00 62.22 196 ASN A C 1
ATOM 1551 O O . ASN A 1 196 ? 14.974 10.846 -8.699 1.00 62.22 196 ASN A O 1
ATOM 1555 N N . ILE A 1 197 ? 14.702 8.659 -9.131 1.00 67.19 197 ILE A N 1
ATOM 1556 C CA . ILE A 1 197 ? 15.838 8.568 -10.065 1.00 67.19 197 ILE A CA 1
ATOM 1557 C C . ILE A 1 197 ? 15.627 9.513 -11.256 1.00 67.19 197 ILE A C 1
ATOM 1559 O O . ILE A 1 197 ? 16.533 10.257 -11.617 1.00 67.19 197 ILE A O 1
ATOM 1563 N N . GLY A 1 198 ? 14.424 9.534 -11.838 1.00 67.25 198 GLY A N 1
ATOM 1564 C CA . GLY A 1 198 ? 14.093 10.451 -12.932 1.00 67.25 198 GLY A CA 1
ATOM 1565 C C . GLY A 1 198 ? 14.225 11.919 -12.541 1.00 67.25 198 GLY A C 1
ATOM 1566 O O . GLY A 1 198 ? 14.748 12.723 -13.306 1.00 67.25 198 GLY A O 1
ATOM 1567 N N . GLN A 1 199 ? 13.795 12.265 -11.330 1.00 67.62 199 GLN A N 1
ATOM 1568 C CA . GLN A 1 199 ? 13.929 13.615 -10.799 1.00 67.62 199 GLN A CA 1
ATOM 1569 C C . GLN A 1 199 ? 15.400 14.006 -10.596 1.00 67.62 199 GLN A C 1
ATOM 1571 O O . GLN A 1 199 ? 15.799 15.072 -11.054 1.00 67.62 199 GLN A O 1
ATOM 1576 N N . LEU A 1 200 ? 16.216 13.122 -10.016 1.00 65.00 200 LEU A N 1
ATOM 1577 C CA . LEU A 1 200 ? 17.659 13.338 -9.865 1.00 65.00 200 LEU A CA 1
ATOM 1578 C C . LEU A 1 200 ? 18.353 13.523 -11.223 1.00 65.00 200 LEU A C 1
ATOM 1580 O O . LEU A 1 200 ? 19.186 14.412 -11.381 1.00 65.00 200 LEU A O 1
ATOM 1584 N N . LEU A 1 201 ? 17.980 12.723 -12.227 1.00 65.75 201 LEU A N 1
ATOM 1585 C CA . LEU A 1 201 ? 18.511 12.845 -13.587 1.00 65.75 201 LEU A CA 1
ATOM 1586 C C . LEU A 1 201 ? 18.109 14.171 -14.248 1.00 65.75 201 LEU A C 1
ATOM 1588 O O . LEU A 1 201 ? 18.931 14.787 -14.925 1.00 65.75 201 LEU A O 1
ATOM 1592 N N . ALA A 1 202 ? 16.878 14.638 -14.028 1.00 70.88 202 ALA A N 1
ATOM 1593 C CA . ALA A 1 202 ? 16.415 15.933 -14.523 1.00 70.88 202 ALA A CA 1
ATOM 1594 C C . ALA A 1 202 ? 17.166 17.103 -13.862 1.00 70.88 202 ALA A C 1
ATOM 1596 O O . ALA A 1 202 ? 17.610 18.021 -14.552 1.00 70.88 202 ALA A O 1
ATOM 1597 N N . GLU A 1 203 ? 17.351 17.044 -12.541 1.00 64.25 203 GLU A N 1
ATOM 1598 C CA . GLU A 1 203 ? 18.056 18.058 -11.746 1.00 64.25 203 GLU A CA 1
ATOM 1599 C C . GLU A 1 203 ? 19.548 18.126 -12.120 1.00 64.25 203 GLU A C 1
ATOM 1601 O O . GLU A 1 203 ? 20.084 19.219 -12.325 1.00 64.25 203 GLU A O 1
ATOM 1606 N N . SER A 1 204 ? 20.188 16.973 -12.358 1.00 61.88 204 SER A N 1
ATOM 1607 C CA . SER A 1 204 ? 21.579 16.890 -12.838 1.00 61.88 204 SER A CA 1
ATOM 1608 C C . SER A 1 204 ? 21.806 17.504 -14.226 1.00 61.88 204 SER A C 1
ATOM 1610 O O . SER A 1 204 ? 22.928 17.864 -14.562 1.00 61.88 204 SER A O 1
ATOM 1612 N N . GLN A 1 205 ? 20.754 17.650 -15.042 1.00 62.12 205 GLN A N 1
ATOM 1613 C CA . GLN A 1 205 ? 20.847 18.334 -16.334 1.00 62.12 205 GLN A CA 1
ATOM 1614 C C . GLN A 1 205 ? 20.681 19.853 -16.212 1.00 62.12 205 GLN A C 1
ATOM 1616 O O . GLN A 1 205 ? 21.223 20.592 -17.033 1.00 62.12 205 GLN A O 1
ATOM 1621 N N . SER A 1 206 ? 19.921 20.327 -15.217 1.00 53.38 206 SER A N 1
ATOM 1622 C CA . SER A 1 206 ? 19.724 21.763 -14.971 1.00 53.38 206 SER A CA 1
ATOM 1623 C C . SER A 1 206 ? 20.904 22.429 -14.264 1.00 53.38 206 SER A C 1
ATOM 1625 O O . SER A 1 206 ? 21.068 23.646 -14.351 1.00 53.38 206 SER A O 1
ATOM 1627 N N . SER A 1 207 ? 21.739 21.637 -13.596 1.00 45.69 207 SER A N 1
ATOM 1628 C CA . SER A 1 207 ? 22.919 22.093 -12.873 1.00 45.69 207 SER A CA 1
ATOM 1629 C C . SER A 1 207 ? 24.157 21.484 -13.519 1.00 45.69 207 SER A C 1
ATOM 1631 O O . SER A 1 207 ? 24.480 20.324 -13.293 1.00 45.69 207 SER A O 1
ATOM 1633 N N . GLY A 1 208 ? 24.842 22.261 -14.359 1.00 44.59 208 GLY A N 1
ATOM 1634 C CA . GLY A 1 208 ? 26.188 21.904 -14.793 1.00 44.59 208 GLY A CA 1
ATOM 1635 C C . GLY A 1 208 ? 27.126 21.839 -13.582 1.00 44.59 208 GLY A C 1
ATOM 1636 O O . GLY A 1 208 ? 27.305 22.845 -12.903 1.00 44.59 208 GLY A O 1
ATOM 1637 N N . ASP A 1 209 ? 27.710 20.659 -13.385 1.00 30.84 209 ASP A N 1
ATOM 1638 C CA . ASP A 1 209 ? 28.803 20.268 -12.483 1.00 30.84 209 ASP A CA 1
ATOM 1639 C C . ASP A 1 209 ? 28.535 19.807 -11.030 1.00 30.84 209 ASP A C 1
ATOM 1641 O O . ASP A 1 209 ? 27.921 20.465 -10.194 1.00 30.84 209 ASP A O 1
ATOM 1645 N N . ASN A 1 210 ? 29.227 18.686 -10.775 1.00 31.42 210 ASN A N 1
ATOM 1646 C CA . ASN A 1 210 ? 29.670 18.001 -9.557 1.00 31.42 210 ASN A CA 1
ATOM 1647 C C . ASN A 1 210 ? 28.743 17.027 -8.807 1.00 31.42 210 ASN A C 1
ATOM 1649 O O . ASN A 1 210 ? 27.651 17.323 -8.335 1.00 31.42 210 ASN A O 1
ATOM 1653 N N . ALA A 1 211 ? 29.295 15.815 -8.706 1.00 35.91 211 ALA A N 1
ATOM 1654 C CA . ALA A 1 211 ? 28.732 14.565 -8.232 1.00 35.91 211 ALA A CA 1
ATOM 1655 C C . ALA A 1 211 ? 28.757 14.408 -6.705 1.00 35.91 211 ALA A C 1
ATOM 1657 O O . ALA A 1 211 ? 29.656 14.922 -6.043 1.00 35.91 211 ALA A O 1
ATOM 1658 N N . VAL A 1 212 ? 27.870 13.548 -6.186 1.00 28.41 212 VAL A N 1
ATOM 1659 C CA . VAL A 1 212 ? 28.091 12.777 -4.949 1.00 28.41 212 VAL A CA 1
ATOM 1660 C C . VAL A 1 212 ? 27.544 11.352 -5.132 1.00 28.41 212 VAL A C 1
ATOM 1662 O O . VAL A 1 212 ? 26.436 11.162 -5.632 1.00 28.41 212 VAL A O 1
ATOM 1665 N N . SER A 1 213 ? 28.354 10.358 -4.752 1.00 28.80 213 SER A N 1
ATOM 1666 C CA . SER A 1 213 ? 28.063 8.916 -4.813 1.00 28.80 213 SER A CA 1
ATOM 1667 C C . SER A 1 213 ? 27.091 8.427 -3.724 1.00 28.80 213 SER A C 1
ATOM 1669 O O . SER A 1 213 ? 27.000 9.046 -2.664 1.00 28.80 213 SER A O 1
ATOM 1671 N N . PRO A 1 214 ? 26.415 7.279 -3.940 1.00 37.97 214 PRO A N 1
ATOM 1672 C CA . PRO A 1 214 ? 25.393 6.744 -3.045 1.00 37.97 214 PRO A CA 1
ATOM 1673 C C . PRO A 1 214 ? 25.881 5.601 -2.135 1.00 37.97 214 PRO A C 1
ATOM 1675 O O . PRO A 1 214 ? 26.745 4.811 -2.511 1.00 37.97 214 PRO A O 1
ATOM 1678 N N . GLY A 1 215 ? 25.175 5.435 -1.010 1.00 31.75 215 GLY A N 1
ATOM 1679 C CA . GLY A 1 215 ? 24.855 4.120 -0.444 1.00 31.75 215 GLY A CA 1
ATOM 1680 C C . GLY A 1 215 ? 25.426 3.823 0.941 1.00 31.75 215 GLY A C 1
ATOM 1681 O O . GLY A 1 215 ? 26.615 3.580 1.053 1.00 31.75 215 GLY A O 1
ATOM 1682 N N . VAL A 1 216 ? 24.552 3.790 1.959 1.00 28.50 216 VAL A N 1
ATOM 1683 C CA . VAL A 1 216 ? 24.193 2.626 2.810 1.00 28.50 216 VAL A CA 1
ATOM 1684 C C . VAL A 1 216 ? 22.991 3.064 3.673 1.00 28.50 216 VAL A C 1
ATOM 1686 O O . VAL A 1 216 ? 23.178 3.781 4.646 1.00 28.50 216 VAL A O 1
ATOM 1689 N N . SER A 1 217 ? 21.753 2.679 3.324 1.00 30.80 217 SER A N 1
ATOM 1690 C CA . SER A 1 217 ? 20.601 2.751 4.265 1.00 30.80 217 SER A CA 1
ATOM 1691 C C . SER A 1 217 ? 19.385 1.879 3.883 1.00 30.80 217 SER A C 1
ATOM 1693 O O . SER A 1 217 ? 18.352 1.892 4.547 1.00 30.80 217 SER A O 1
ATOM 1695 N N . THR A 1 218 ? 19.461 1.063 2.828 1.00 39.69 218 THR A N 1
ATOM 1696 C CA . THR A 1 218 ? 18.266 0.438 2.224 1.00 39.69 218 THR A CA 1
ATOM 1697 C C . THR A 1 218 ? 17.821 -0.891 2.849 1.00 39.69 218 THR A C 1
ATOM 1699 O O . THR A 1 218 ? 16.927 -1.544 2.315 1.00 39.69 218 THR A O 1
ATOM 1702 N N . VAL A 1 219 ? 18.382 -1.294 3.994 1.00 36.00 219 VAL A N 1
ATOM 1703 C CA . VAL A 1 219 ? 17.885 -2.455 4.769 1.00 36.00 219 VAL A CA 1
ATOM 1704 C C . VAL A 1 219 ? 17.067 -2.016 5.996 1.00 36.00 219 VAL A C 1
ATOM 1706 O O . VAL A 1 219 ? 16.227 -2.771 6.472 1.00 36.00 219 VAL A O 1
ATOM 1709 N N . ILE A 1 220 ? 17.204 -0.760 6.445 1.00 34.56 220 ILE A N 1
ATOM 1710 C CA . ILE A 1 220 ? 16.433 -0.199 7.570 1.00 34.56 220 ILE A CA 1
ATOM 1711 C C . ILE A 1 220 ? 15.115 0.452 7.082 1.00 34.56 220 ILE A C 1
ATOM 1713 O O . ILE A 1 220 ? 14.119 0.461 7.801 1.00 34.56 220 ILE A O 1
ATOM 1717 N N . GLU A 1 221 ? 15.042 0.908 5.826 1.00 36.69 221 GLU A N 1
ATOM 1718 C CA . GLU A 1 221 ? 13.924 1.720 5.304 1.00 36.69 221 GLU A CA 1
ATOM 1719 C C . GLU A 1 221 ? 12.578 0.991 5.111 1.00 36.69 221 GLU A C 1
ATOM 1721 O O . GLU A 1 221 ? 11.534 1.630 5.209 1.00 36.69 221 GLU A O 1
ATOM 1726 N N . ALA A 1 222 ? 12.532 -0.325 4.871 1.00 36.28 222 ALA A N 1
ATOM 1727 C CA . ALA A 1 222 ? 11.264 -1.008 4.559 1.00 36.28 222 ALA A CA 1
ATOM 1728 C C . ALA A 1 222 ? 10.396 -1.299 5.803 1.00 36.28 222 ALA A C 1
ATOM 1730 O O . ALA A 1 222 ? 9.179 -1.114 5.761 1.00 36.28 222 ALA A O 1
ATOM 1731 N N . ALA A 1 223 ? 11.008 -1.678 6.930 1.00 33.56 223 ALA A N 1
ATOM 1732 C CA . ALA A 1 223 ? 10.305 -1.828 8.210 1.00 33.56 223 ALA A CA 1
ATOM 1733 C C . ALA A 1 223 ? 9.974 -0.460 8.844 1.00 33.56 223 ALA A C 1
ATOM 1735 O O . ALA A 1 223 ? 8.935 -0.301 9.487 1.00 33.56 223 ALA A O 1
ATOM 1736 N N . VAL A 1 224 ? 10.811 0.552 8.583 1.00 39.72 224 VAL A N 1
ATOM 1737 C CA . VAL A 1 224 ? 10.569 1.953 8.963 1.00 39.72 224 VAL A CA 1
ATOM 1738 C C . VAL A 1 224 ? 9.462 2.593 8.099 1.00 39.72 224 VAL A C 1
ATOM 1740 O O . VAL A 1 224 ? 8.664 3.368 8.616 1.00 39.72 224 VAL A O 1
ATOM 1743 N N . SER A 1 225 ? 9.305 2.203 6.828 1.00 52.34 225 SER A N 1
ATOM 1744 C CA . SER A 1 225 ? 8.319 2.752 5.874 1.00 52.34 225 SER A CA 1
ATOM 1745 C C . SER A 1 225 ? 6.856 2.514 6.273 1.00 52.34 225 SER A C 1
ATOM 1747 O O . SER A 1 225 ? 6.062 3.457 6.276 1.00 52.34 225 SER A O 1
ATOM 1749 N N . ASP A 1 226 ? 6.472 1.288 6.642 1.00 46.78 226 ASP A N 1
ATOM 1750 C CA . ASP A 1 226 ? 5.097 0.986 7.075 1.00 46.78 226 ASP A CA 1
ATOM 1751 C C . ASP A 1 226 ? 4.763 1.639 8.411 1.00 46.78 226 ASP A C 1
ATOM 1753 O O . ASP A 1 226 ? 3.658 2.150 8.611 1.00 46.78 226 ASP A O 1
ATOM 1757 N N . TYR A 1 227 ? 5.749 1.662 9.303 1.00 48.31 227 TYR A N 1
ATOM 1758 C CA . TYR A 1 227 ? 5.671 2.333 10.586 1.00 48.31 227 TYR A CA 1
ATOM 1759 C C . TYR A 1 227 ? 5.473 3.846 10.421 1.00 48.31 227 TYR A C 1
ATOM 1761 O O . TYR A 1 227 ? 4.576 4.435 11.031 1.00 48.31 227 TYR A O 1
ATOM 1769 N N . GLU A 1 228 ? 6.250 4.489 9.549 1.00 56.00 228 GLU A N 1
ATOM 1770 C CA . GLU A 1 228 ? 6.115 5.906 9.205 1.00 56.00 228 GLU A CA 1
ATOM 1771 C C . GLU A 1 228 ? 4.814 6.213 8.458 1.00 56.00 228 GLU A C 1
ATOM 1773 O O . GLU A 1 228 ? 4.224 7.274 8.646 1.00 56.00 228 GLU A O 1
ATOM 1778 N N . ARG A 1 229 ? 4.337 5.319 7.587 1.00 62.81 229 ARG A N 1
ATOM 1779 C CA . ARG A 1 229 ? 3.049 5.487 6.895 1.00 62.81 229 ARG A CA 1
ATOM 1780 C C . ARG A 1 229 ? 1.893 5.394 7.877 1.00 62.81 229 ARG A C 1
ATOM 1782 O O . ARG A 1 229 ? 1.061 6.290 7.906 1.00 62.81 229 ARG A O 1
ATOM 1789 N N . ALA A 1 230 ? 1.885 4.402 8.756 1.00 58.81 230 ALA A N 1
ATOM 1790 C CA . ALA A 1 230 ? 0.876 4.316 9.801 1.00 58.81 230 ALA A CA 1
ATOM 1791 C C . ALA A 1 230 ? 0.966 5.505 10.789 1.00 58.81 230 ALA A C 1
ATOM 1793 O O . ALA A 1 230 ? -0.063 6.013 11.226 1.00 58.81 230 ALA A O 1
ATOM 1794 N N . SER A 1 231 ? 2.174 6.039 11.036 1.00 57.16 231 SER A N 1
ATOM 1795 C CA . SER A 1 231 ? 2.380 7.303 11.772 1.00 57.16 231 SER A CA 1
ATOM 1796 C C . SER A 1 231 ? 1.753 8.507 11.068 1.00 57.16 231 SER A C 1
ATOM 1798 O O . SER A 1 231 ? 1.135 9.348 11.716 1.00 57.16 231 SER A O 1
ATOM 1800 N N . ARG A 1 232 ? 1.910 8.597 9.742 1.00 67.56 232 ARG A N 1
ATOM 1801 C CA . ARG A 1 232 ? 1.312 9.651 8.913 1.00 67.56 232 ARG A CA 1
ATOM 1802 C C . ARG A 1 232 ? -0.213 9.548 8.898 1.00 67.56 232 ARG A C 1
ATOM 1804 O O . ARG A 1 232 ? -0.874 10.560 9.067 1.00 67.56 232 ARG A O 1
ATOM 1811 N N . ALA A 1 233 ? -0.771 8.342 8.777 1.00 71.00 233 ALA A N 1
ATOM 1812 C CA . ALA A 1 233 ? -2.215 8.126 8.878 1.00 71.00 233 ALA A CA 1
ATOM 1813 C C . ALA A 1 233 ? -2.771 8.561 10.242 1.00 71.00 233 ALA A C 1
ATOM 1815 O O . ALA A 1 233 ? -3.798 9.230 10.285 1.00 71.00 233 ALA A O 1
ATOM 1816 N N . ALA A 1 234 ? -2.077 8.243 11.339 1.00 64.06 234 ALA A N 1
ATOM 1817 C CA . ALA A 1 234 ? -2.472 8.681 12.677 1.00 64.06 234 ALA A CA 1
ATOM 1818 C C . ALA A 1 234 ? -2.450 10.216 12.817 1.00 64.06 234 ALA A C 1
ATOM 1820 O O . ALA A 1 234 ? -3.392 10.788 13.352 1.00 64.06 234 ALA A O 1
ATOM 1821 N N . ALA A 1 235 ? -1.434 10.890 12.266 1.00 65.12 235 ALA A N 1
ATOM 1822 C CA . ALA A 1 235 ? -1.360 12.355 12.270 1.00 65.12 235 ALA A CA 1
ATOM 1823 C C . ALA A 1 235 ? -2.507 13.017 11.480 1.00 65.12 235 ALA A C 1
ATOM 1825 O O . ALA A 1 235 ? -3.006 14.068 11.867 1.00 65.12 235 ALA A O 1
ATOM 1826 N N . GLU A 1 236 ? -2.958 12.401 10.389 1.00 76.44 236 GLU A N 1
ATOM 1827 C CA . GLU A 1 236 ? -4.111 12.895 9.628 1.00 76.44 236 GLU A CA 1
ATOM 1828 C C . GLU A 1 236 ? -5.438 12.689 10.383 1.00 76.44 236 GLU A C 1
ATOM 1830 O O . GLU A 1 236 ? -6.321 13.545 10.327 1.00 76.44 236 GLU A O 1
ATOM 1835 N N . PHE A 1 237 ? -5.577 11.605 11.157 1.00 74.31 237 PHE A N 1
ATOM 1836 C CA . PHE A 1 237 ? -6.713 11.444 12.074 1.00 74.31 237 PHE A CA 1
ATOM 1837 C C . PHE A 1 237 ? -6.693 12.473 13.221 1.00 74.31 237 PHE A C 1
ATOM 1839 O O . PHE A 1 237 ? -7.757 12.980 13.582 1.00 74.31 237 PHE A O 1
ATOM 1846 N N . ASP A 1 238 ? -5.510 12.854 13.724 1.00 63.62 238 ASP A N 1
ATOM 1847 C CA . ASP A 1 238 ? -5.351 13.926 14.723 1.00 63.62 238 ASP A CA 1
ATOM 1848 C C . ASP A 1 238 ? -5.842 15.284 14.174 1.00 63.62 238 ASP A C 1
ATOM 1850 O O . ASP A 1 238 ? -6.598 15.997 14.840 1.00 63.62 238 ASP A O 1
ATOM 1854 N N . ILE A 1 239 ? -5.471 15.624 12.931 1.00 68.62 239 ILE A N 1
ATOM 1855 C CA . ILE A 1 239 ? -5.933 16.849 12.248 1.00 68.62 239 ILE A CA 1
ATOM 1856 C C . ILE A 1 239 ? -7.459 16.825 12.078 1.00 68.62 239 ILE A C 1
ATOM 1858 O O . ILE A 1 239 ? -8.135 17.817 12.363 1.00 68.62 239 ILE A O 1
ATOM 1862 N N . ALA A 1 240 ? -8.022 15.680 11.680 1.00 74.06 240 ALA A N 1
ATOM 1863 C CA . ALA A 1 240 ? -9.467 15.516 11.548 1.00 74.06 240 ALA A CA 1
ATOM 1864 C C . ALA A 1 240 ? -10.212 15.737 12.873 1.00 74.06 240 ALA A C 1
ATOM 1866 O O . ALA A 1 240 ? -11.223 16.443 12.912 1.00 74.06 240 ALA A O 1
ATOM 1867 N N . LEU A 1 241 ? -9.696 15.181 13.970 1.00 72.44 241 LEU A N 1
ATOM 1868 C CA . LEU A 1 241 ? -10.271 15.349 15.303 1.00 72.44 241 LEU A CA 1
ATOM 1869 C C . LEU A 1 241 ? -10.197 16.808 15.779 1.00 72.44 241 LEU A C 1
ATOM 1871 O O . LEU A 1 241 ? -11.174 17.333 16.321 1.00 72.44 241 LEU A O 1
ATOM 1875 N N . GLY A 1 242 ? -9.062 17.474 15.549 1.00 67.81 242 GLY A N 1
ATOM 1876 C CA . GLY A 1 242 ? -8.872 18.893 15.850 1.00 67.81 242 GLY A CA 1
ATOM 1877 C C . GLY A 1 242 ? -9.857 19.789 15.095 1.00 67.81 242 GLY A C 1
ATOM 1878 O O . GLY A 1 242 ? -10.491 20.658 15.702 1.00 67.81 242 GLY A O 1
ATOM 1879 N N . GLY A 1 243 ? -10.062 19.533 13.801 1.00 72.81 243 GLY A N 1
ATOM 1880 C CA . GLY A 1 243 ? -11.033 20.260 12.980 1.00 72.81 243 GLY A CA 1
ATOM 1881 C C . GLY A 1 243 ? -12.481 20.065 13.449 1.00 72.81 243 GLY A C 1
ATOM 1882 O O . GLY A 1 243 ? -13.215 21.043 13.591 1.00 72.81 243 GLY A O 1
ATOM 1883 N N . VAL A 1 244 ? -12.887 18.839 13.805 1.00 74.38 244 VAL A N 1
ATOM 1884 C CA . VAL A 1 244 ? -14.236 18.567 14.347 1.00 74.38 244 VAL A CA 1
ATOM 1885 C C . VAL A 1 244 ? -14.455 19.256 15.702 1.00 74.38 244 VAL A C 1
ATOM 1887 O O . VAL A 1 244 ? -15.485 19.903 15.897 1.00 74.38 244 VAL A O 1
ATOM 1890 N N . ARG A 1 245 ? -13.481 19.204 16.624 1.00 76.06 245 ARG A N 1
ATOM 1891 C CA . ARG A 1 245 ? -13.557 19.925 17.915 1.00 76.06 245 ARG A CA 1
ATOM 1892 C C . ARG A 1 245 ? -13.669 21.434 17.720 1.00 76.06 245 ARG A C 1
ATOM 1894 O O . ARG A 1 245 ? -14.475 22.090 18.378 1.00 76.06 245 ARG A O 1
ATOM 1901 N N . THR A 1 246 ? -12.882 21.974 16.796 1.00 74.62 246 THR A N 1
ATOM 1902 C CA . THR A 1 246 ? -12.878 23.402 16.461 1.00 74.62 246 THR A CA 1
ATOM 1903 C C . THR A 1 246 ? -14.219 23.825 15.861 1.00 74.62 246 THR A C 1
ATOM 1905 O O . THR A 1 246 ? -14.766 24.861 16.240 1.00 74.62 246 THR A O 1
ATOM 1908 N N . ALA A 1 247 ? -14.810 22.994 15.000 1.00 78.44 247 ALA A N 1
ATOM 1909 C CA . ALA A 1 247 ? -16.135 23.231 14.444 1.00 78.44 247 ALA A CA 1
ATOM 1910 C C . ALA A 1 247 ? -17.234 23.247 15.515 1.00 78.44 247 ALA A C 1
ATOM 1912 O O . ALA A 1 247 ? -18.039 24.174 15.534 1.00 78.44 247 ALA A O 1
ATOM 1913 N N . ILE A 1 248 ? -17.225 22.285 16.444 1.00 75.06 248 ILE A N 1
ATOM 1914 C CA . ILE A 1 248 ? -18.181 22.221 17.563 1.00 75.06 248 ILE A CA 1
ATOM 1915 C C . ILE A 1 248 ? -18.021 23.431 18.494 1.00 75.06 248 ILE A C 1
ATOM 1917 O O . ILE A 1 248 ? -19.015 24.025 18.909 1.00 75.06 248 ILE A O 1
ATOM 1921 N N . LYS A 1 249 ? -16.779 23.848 18.776 1.00 78.56 249 LYS A N 1
ATOM 1922 C CA . LYS A 1 249 ? -16.485 25.037 19.592 1.00 78.56 249 LYS A CA 1
ATOM 1923 C C . LYS A 1 249 ? -17.041 26.320 18.967 1.00 78.56 249 LYS A C 1
ATOM 1925 O O . LYS A 1 249 ? -17.475 27.214 19.688 1.00 78.56 249 LYS A O 1
ATOM 1930 N N . HIS A 1 250 ? -17.008 26.426 17.639 1.00 79.31 250 HIS A N 1
ATOM 1931 C CA . HIS A 1 250 ? -17.496 27.600 16.914 1.00 79.31 250 HIS A CA 1
ATOM 1932 C C . HIS A 1 250 ? -18.988 27.547 16.563 1.00 79.31 250 HIS A C 1
ATOM 1934 O O . HIS A 1 250 ? -19.582 28.601 16.331 1.00 79.31 250 HIS A O 1
ATOM 1940 N N . ASP A 1 251 ? -19.600 26.364 16.511 1.00 77.88 251 ASP A N 1
ATOM 1941 C CA . ASP A 1 251 ? -21.036 26.190 16.302 1.00 77.88 251 ASP A CA 1
ATOM 1942 C C . ASP A 1 251 ? -21.518 24.867 16.923 1.00 77.88 251 ASP A C 1
ATOM 1944 O O . ASP A 1 251 ? -21.403 23.794 16.330 1.00 77.88 251 ASP A O 1
ATOM 1948 N N . ALA A 1 252 ? -22.112 24.948 18.118 1.00 72.69 252 ALA A N 1
ATOM 1949 C CA . ALA A 1 252 ? -22.591 23.783 18.866 1.00 72.69 252 ALA A CA 1
ATOM 1950 C C . ALA A 1 252 ? -23.650 22.955 18.104 1.00 72.69 252 ALA A C 1
ATOM 1952 O O . ALA A 1 252 ? -23.840 21.775 18.396 1.00 72.69 252 ALA A O 1
ATOM 1953 N N . ARG A 1 253 ? -24.314 23.530 17.087 1.00 74.25 253 ARG A N 1
ATOM 1954 C CA . ARG A 1 253 ? -25.308 22.826 16.254 1.00 74.25 253 ARG A CA 1
ATOM 1955 C C . ARG A 1 253 ? -24.671 21.789 15.330 1.00 74.25 253 ARG A C 1
ATOM 1957 O O . ARG A 1 253 ? -25.367 20.874 14.898 1.00 74.25 253 ARG A O 1
ATOM 1964 N N . VAL A 1 254 ? -23.369 21.903 15.043 1.00 71.19 254 VAL A N 1
ATOM 1965 C CA . VAL A 1 254 ? -22.600 20.879 14.309 1.00 71.19 254 VAL A CA 1
ATOM 1966 C C . VAL A 1 254 ? -22.683 19.535 15.031 1.00 71.19 254 VAL A C 1
ATOM 1968 O O . VAL A 1 254 ? -22.817 18.494 14.393 1.00 71.19 254 VAL A O 1
ATOM 1971 N N . ALA A 1 255 ? -22.704 19.564 16.364 1.00 61.75 255 ALA A N 1
ATOM 1972 C CA . ALA A 1 255 ? -22.768 18.376 17.201 1.00 61.75 255 ALA A CA 1
ATOM 1973 C C . ALA A 1 255 ? -24.115 17.624 17.099 1.00 61.75 255 ALA A C 1
ATOM 1975 O O . ALA A 1 255 ? -24.180 16.435 17.392 1.00 61.75 255 ALA A O 1
ATOM 1976 N N . GLY A 1 256 ? -25.176 18.296 16.633 1.00 56.88 256 GLY A N 1
ATOM 1977 C CA . GLY A 1 256 ? -26.505 17.721 16.391 1.00 56.88 256 GLY A CA 1
ATOM 1978 C C . GLY A 1 256 ? -26.802 17.397 14.920 1.00 56.88 256 GLY A C 1
ATOM 1979 O O . GLY A 1 256 ? -27.964 17.187 14.569 1.00 56.88 256 GLY A O 1
ATOM 1980 N N . PHE A 1 257 ? -25.800 17.403 14.029 1.00 65.38 257 PHE A N 1
ATOM 1981 C CA . PHE A 1 257 ? -26.001 17.120 12.604 1.00 65.38 257 PHE A CA 1
ATOM 1982 C C . PHE A 1 257 ? -26.390 15.644 12.380 1.00 65.38 257 PHE A C 1
ATOM 1984 O O . PHE A 1 257 ? -25.562 14.737 12.494 1.00 65.38 257 PHE A O 1
ATOM 1991 N N . GLY A 1 258 ? -27.661 15.407 12.036 1.00 58.25 258 GLY A N 1
ATOM 1992 C CA . GLY A 1 258 ? -28.187 14.080 11.701 1.00 58.25 258 GLY A CA 1
ATOM 1993 C C . GLY A 1 258 ? -27.807 13.620 10.288 1.00 58.25 258 GLY A C 1
ATOM 1994 O O . GLY A 1 258 ? -27.948 14.378 9.328 1.00 58.25 258 GLY A O 1
ATOM 1995 N N . TYR A 1 259 ? -27.361 12.368 10.176 1.00 60.88 259 TYR A N 1
ATOM 1996 C CA . TYR A 1 259 ? -27.066 11.646 8.931 1.00 60.88 259 TYR A CA 1
ATOM 1997 C C . TYR A 1 259 ? -27.673 10.237 9.014 1.00 60.88 259 TYR A C 1
ATOM 1999 O O . TYR A 1 259 ? -28.146 9.844 10.078 1.00 60.88 259 TYR A O 1
ATOM 2007 N N . ASP A 1 260 ? -27.687 9.471 7.925 1.00 60.91 260 ASP A N 1
ATOM 2008 C CA . ASP A 1 260 ? -28.123 8.072 7.977 1.00 60.91 260 ASP A CA 1
ATOM 2009 C C . ASP A 1 260 ? -27.136 7.237 8.816 1.00 60.91 260 ASP A C 1
ATOM 2011 O O . ASP A 1 260 ? -26.029 6.906 8.384 1.00 60.91 260 ASP A O 1
ATOM 2015 N N . PHE A 1 261 ? -27.520 6.957 10.063 1.00 60.75 261 PHE A N 1
ATOM 2016 C CA . PHE A 1 261 ? -26.684 6.263 11.040 1.00 60.75 261 PHE A CA 1
ATOM 2017 C C . PHE A 1 261 ? -26.633 4.744 10.816 1.00 60.75 261 PHE A C 1
ATOM 2019 O O . PHE A 1 261 ? -25.771 4.089 11.400 1.00 60.75 261 PHE A O 1
ATOM 2026 N N . GLU A 1 262 ? -27.494 4.172 9.966 1.00 61.66 262 GLU A N 1
ATOM 2027 C CA . GLU A 1 262 ? -27.551 2.722 9.734 1.00 61.66 262 GLU A CA 1
ATOM 2028 C C . GLU A 1 262 ? -26.334 2.217 8.939 1.00 61.66 262 GLU A C 1
ATOM 2030 O O . GLU A 1 262 ? -25.675 1.261 9.355 1.00 61.66 262 GLU A O 1
ATOM 2035 N N . ASP A 1 263 ? -25.963 2.897 7.846 1.00 61.88 263 ASP A N 1
ATOM 2036 C CA . ASP A 1 263 ? -24.786 2.540 7.029 1.00 61.88 263 ASP A CA 1
ATOM 2037 C C . ASP A 1 263 ? -23.476 2.720 7.820 1.00 61.88 263 ASP A C 1
ATOM 2039 O O . ASP A 1 263 ? -22.574 1.878 7.785 1.00 61.88 263 ASP A O 1
ATOM 2043 N N . LEU A 1 264 ? -23.400 3.785 8.619 1.00 64.06 264 LEU A N 1
ATOM 2044 C CA . LEU A 1 264 ? -22.265 4.082 9.489 1.00 64.06 264 LEU A CA 1
ATOM 2045 C C . LEU A 1 264 ? -22.116 3.039 10.609 1.00 64.06 264 LEU A C 1
ATOM 2047 O O . LEU A 1 264 ? -21.018 2.530 10.844 1.00 64.06 264 LEU A O 1
ATOM 2051 N N . ARG A 1 265 ? -23.225 2.662 11.256 1.00 63.88 265 ARG A N 1
ATOM 2052 C CA . ARG A 1 265 ? -23.274 1.622 12.290 1.00 63.88 265 ARG A CA 1
ATOM 2053 C C . ARG A 1 265 ? -22.772 0.281 11.765 1.00 63.88 265 ARG A C 1
ATOM 2055 O O . ARG A 1 265 ? -21.972 -0.380 12.429 1.00 63.88 265 ARG A O 1
ATOM 2062 N N . GLN A 1 266 ? -23.228 -0.132 10.584 1.00 66.31 266 GLN A N 1
ATOM 2063 C CA . GLN A 1 266 ? -22.817 -1.405 9.989 1.00 66.31 266 GLN A CA 1
ATOM 2064 C C . GLN A 1 266 ? -21.309 -1.422 9.707 1.00 66.31 266 GLN A C 1
ATOM 2066 O O . GLN A 1 266 ? -20.620 -2.380 10.073 1.00 66.31 266 GLN A O 1
ATOM 2071 N N . ARG A 1 267 ? -20.780 -0.330 9.148 1.00 65.69 267 ARG A N 1
ATOM 2072 C CA . ARG A 1 267 ? -19.369 -0.201 8.756 1.00 65.69 267 ARG A CA 1
ATOM 2073 C C . ARG A 1 267 ? -18.398 -0.003 9.925 1.00 65.69 267 ARG A C 1
ATOM 2075 O O . ARG A 1 267 ? -17.269 -0.480 9.850 1.00 65.69 267 ARG A O 1
ATOM 2082 N N . CYS A 1 268 ? -18.822 0.654 11.006 1.00 68.81 268 CYS A N 1
ATOM 2083 C CA . CYS A 1 268 ? -17.973 0.983 12.160 1.00 68.81 268 CYS A CA 1
ATOM 2084 C C . CYS A 1 268 ? -18.101 0.031 13.361 1.00 68.81 268 CYS A C 1
ATOM 2086 O O . CYS A 1 268 ? -17.357 0.169 14.334 1.00 68.81 268 CYS A O 1
ATOM 2088 N N . SER A 1 269 ? -18.988 -0.965 13.283 1.00 66.38 269 SER A N 1
ATOM 2089 C CA . SER A 1 269 ? -19.297 -1.924 14.360 1.00 66.38 269 SER A CA 1
ATOM 2090 C C . SER A 1 269 ? -18.103 -2.688 14.952 1.00 66.38 269 SER A C 1
ATOM 2092 O O . SER A 1 269 ? -18.206 -3.203 16.059 1.00 66.38 269 SER A O 1
ATOM 2094 N N . ARG A 1 270 ? -16.983 -2.791 14.223 1.00 62.88 270 ARG A N 1
ATOM 2095 C CA . ARG A 1 270 ? -15.768 -3.511 14.656 1.00 62.88 270 ARG A CA 1
ATOM 2096 C C . ARG A 1 270 ? -14.649 -2.608 15.177 1.00 62.88 270 ARG A C 1
AT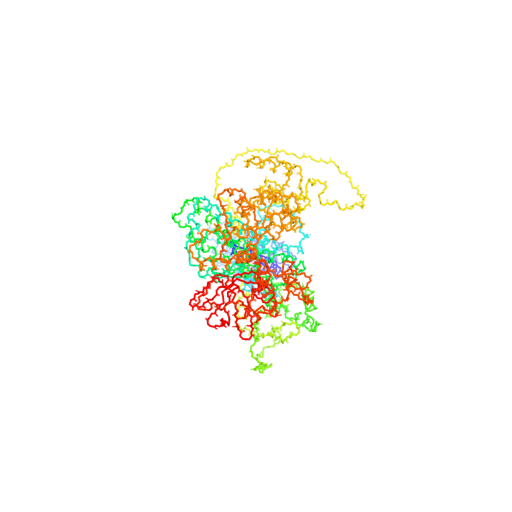OM 2098 O O . ARG A 1 270 ? -13.695 -3.102 15.766 1.00 62.88 270 ARG A O 1
ATOM 2105 N N . VAL A 1 271 ? -14.754 -1.301 14.944 1.00 59.38 271 VAL A N 1
ATOM 2106 C CA . VAL A 1 271 ? -13.789 -0.298 15.423 1.00 59.38 271 VAL A CA 1
ATOM 2107 C C . VAL A 1 271 ? -14.237 0.284 16.754 1.00 59.38 271 VAL A C 1
ATOM 2109 O O . VAL A 1 271 ? -13.416 0.525 17.633 1.00 59.38 271 VAL A O 1
ATOM 2112 N N . ALA A 1 272 ? -15.544 0.472 16.916 1.00 55.25 272 ALA A N 1
ATOM 2113 C CA . ALA A 1 272 ? -16.120 0.912 18.168 1.00 55.25 272 ALA A CA 1
ATOM 2114 C C . ALA A 1 272 ? -16.314 -0.293 19.098 1.00 55.25 272 ALA A C 1
ATOM 2116 O O . ALA A 1 272 ? -17.051 -1.219 18.773 1.00 55.25 272 ALA A O 1
ATOM 2117 N N . ALA A 1 273 ? -15.735 -0.245 20.298 1.00 47.12 273 ALA A N 1
ATOM 2118 C CA . ALA A 1 273 ? -16.125 -1.122 21.410 1.00 47.12 273 ALA A CA 1
ATOM 2119 C C . ALA A 1 273 ? -17.548 -0.811 21.942 1.00 47.12 273 ALA A C 1
ATOM 2121 O O . ALA A 1 273 ? -17.990 -1.380 22.935 1.00 47.12 273 ALA A O 1
ATOM 2122 N N . VAL A 1 274 ? -18.255 0.112 21.283 1.00 43.50 274 VAL A N 1
ATOM 2123 C CA . VAL A 1 274 ? -19.514 0.711 21.713 1.00 43.50 274 VAL A CA 1
ATOM 2124 C C . VAL A 1 274 ? -20.681 -0.056 21.102 1.00 43.50 274 VAL A C 1
ATOM 2126 O O . VAL A 1 274 ? -20.737 -0.286 19.889 1.00 43.50 274 VAL A O 1
ATOM 2129 N N . ASN A 1 275 ? -21.634 -0.442 21.949 1.00 45.69 275 ASN A N 1
ATOM 2130 C CA . ASN A 1 275 ? -22.827 -1.167 21.545 1.00 45.69 275 ASN A CA 1
ATOM 2131 C C . ASN A 1 275 ? -23.581 -0.336 20.502 1.00 45.69 275 ASN A C 1
ATOM 2133 O O . ASN A 1 275 ? -24.063 0.762 20.761 1.00 45.69 275 ASN A O 1
ATOM 2137 N N . ALA A 1 276 ? -23.725 -0.887 19.303 1.00 36.97 276 ALA A N 1
ATOM 2138 C CA . ALA A 1 276 ? -24.245 -0.207 18.124 1.00 36.97 276 ALA A CA 1
ATOM 2139 C C . ALA A 1 276 ? -25.620 0.495 18.334 1.00 36.97 276 ALA A C 1
ATOM 2141 O O . ALA A 1 276 ? -26.018 1.353 17.547 1.00 36.97 276 ALA A O 1
ATOM 2142 N N . LYS A 1 277 ? -26.363 0.139 19.397 1.00 40.19 277 LYS A N 1
ATOM 2143 C CA . LYS A 1 277 ? -27.650 0.724 19.821 1.00 40.19 277 LYS A CA 1
ATOM 2144 C C . LYS A 1 277 ? -27.562 2.166 20.342 1.00 40.19 277 LYS A C 1
ATOM 2146 O O . LYS A 1 277 ? -28.563 2.866 20.250 1.00 40.19 277 LYS A O 1
ATOM 2151 N N . GLU A 1 278 ? -26.404 2.609 20.821 1.00 43.53 278 GLU A N 1
ATOM 2152 C CA . GLU A 1 278 ? -26.196 3.959 21.378 1.00 43.53 278 GLU A CA 1
ATOM 2153 C C . GLU A 1 278 ? -26.042 5.042 20.299 1.00 43.53 278 GLU A C 1
ATOM 2155 O O . GLU A 1 278 ? -26.228 6.225 20.566 1.00 43.53 278 GLU A O 1
ATOM 2160 N N . TRP A 1 279 ? -25.804 4.641 19.047 1.00 42.66 279 TRP A N 1
ATOM 2161 C CA . TRP A 1 279 ? -25.574 5.547 17.917 1.00 42.66 279 TRP A CA 1
ATOM 2162 C C . TRP A 1 279 ? -26.820 6.358 17.512 1.00 42.66 279 TRP A C 1
ATOM 2164 O O . TRP A 1 279 ? -26.688 7.405 16.887 1.00 42.66 279 TRP A O 1
ATOM 2174 N N . TYR A 1 280 ? -28.029 5.894 17.860 1.00 37.00 280 TYR A N 1
ATOM 2175 C CA . TYR A 1 280 ? -29.298 6.511 17.434 1.00 37.00 280 TYR A CA 1
ATOM 2176 C C . TYR A 1 280 ? -29.830 7.587 18.389 1.00 37.00 280 TYR A C 1
ATOM 2178 O O . TYR A 1 280 ? -30.769 8.300 18.037 1.00 37.00 280 TYR A O 1
ATOM 2186 N N . ALA A 1 281 ? -29.259 7.721 19.587 1.00 40.34 281 ALA A N 1
ATOM 2187 C CA . ALA A 1 281 ? -29.738 8.659 20.597 1.00 40.34 281 ALA A CA 1
ATOM 2188 C C . ALA A 1 281 ? -28.910 9.955 20.580 1.00 40.34 281 ALA A C 1
ATOM 2190 O O . ALA A 1 281 ? -28.144 10.206 21.496 1.00 40.34 281 ALA A O 1
ATOM 2191 N N . THR A 1 282 ? -29.035 10.747 19.506 1.00 43.38 282 THR A N 1
ATOM 2192 C CA . THR A 1 282 ? -28.740 12.203 19.447 1.00 43.38 282 THR A CA 1
ATOM 2193 C C . THR A 1 282 ? -27.622 12.743 20.361 1.00 43.38 282 THR A C 1
ATOM 2195 O O . THR A 1 282 ? -27.871 13.703 21.088 1.00 43.38 282 THR A O 1
ATOM 2198 N N . ASN A 1 283 ? -26.407 12.182 20.343 1.00 46.03 283 ASN A N 1
ATOM 2199 C CA . ASN A 1 283 ? -25.334 12.676 21.209 1.00 46.03 283 ASN A CA 1
ATOM 2200 C C . ASN A 1 283 ? -24.107 13.137 20.419 1.00 46.03 283 ASN A C 1
ATOM 2202 O O . ASN A 1 283 ? -23.527 12.397 19.622 1.00 46.03 283 ASN A O 1
ATOM 2206 N N . SER A 1 284 ? -23.714 14.378 20.694 1.00 43.34 284 SER A N 1
ATOM 2207 C CA . SER A 1 284 ? -22.529 15.090 20.206 1.00 43.34 284 SER A CA 1
ATOM 2208 C C . SER A 1 284 ? -21.218 14.314 20.358 1.00 43.34 284 SER A C 1
ATOM 2210 O O . SER A 1 284 ? -20.259 14.554 19.622 1.00 43.34 284 SER A O 1
ATOM 2212 N N . ASP A 1 285 ? -21.190 13.372 21.296 1.00 49.16 285 ASP A N 1
ATOM 2213 C CA . ASP A 1 285 ? -19.978 12.720 21.788 1.00 49.16 285 ASP A CA 1
ATOM 2214 C C . ASP A 1 285 ? -19.590 11.490 20.958 1.00 49.16 285 ASP A C 1
ATOM 2216 O O . ASP A 1 285 ? -18.425 11.093 20.939 1.00 49.16 285 ASP A O 1
ATOM 2220 N N . ALA A 1 286 ? -20.528 10.931 20.182 1.00 52.03 286 ALA A N 1
ATOM 2221 C CA . ALA A 1 286 ? -20.273 9.771 19.328 1.00 52.03 286 ALA A CA 1
ATOM 2222 C C . ALA A 1 286 ? -19.153 10.041 18.302 1.00 52.03 286 ALA A C 1
ATOM 2224 O O . ALA A 1 286 ? -18.310 9.180 18.055 1.00 52.03 286 ALA A O 1
ATOM 2225 N N . TRP A 1 287 ? -19.081 11.259 17.757 1.00 53.94 287 TRP A N 1
ATOM 2226 C CA . TRP A 1 287 ? -18.066 11.651 16.768 1.00 53.94 287 TRP A CA 1
ATOM 2227 C C . TRP A 1 287 ? -16.685 11.898 17.381 1.00 53.94 287 TRP A C 1
ATOM 2229 O O . TRP A 1 287 ? -15.665 11.590 16.762 1.00 53.94 287 TRP A O 1
ATOM 2239 N N . LEU A 1 288 ? -16.655 12.410 18.614 1.00 58.12 288 LEU A N 1
ATOM 2240 C CA . LEU A 1 288 ? -15.430 12.667 19.373 1.00 58.12 288 LEU A CA 1
ATOM 2241 C C . LEU A 1 288 ? -14.840 11.396 19.997 1.00 58.12 288 LEU A C 1
ATOM 2243 O O . LEU A 1 288 ? -13.671 11.413 20.369 1.00 58.12 288 LEU A O 1
ATOM 2247 N N . LEU A 1 289 ? -15.611 10.307 20.065 1.00 57.06 289 LEU A N 1
ATOM 2248 C CA . LEU A 1 289 ? -15.170 8.975 20.496 1.00 57.06 289 LEU A CA 1
ATOM 2249 C C . LEU A 1 289 ? -14.783 8.071 19.317 1.00 57.06 289 LEU A C 1
ATOM 2251 O O . LEU A 1 289 ? -13.862 7.256 19.425 1.00 57.06 289 LEU A O 1
ATOM 2255 N N . LEU A 1 290 ? -15.445 8.230 18.168 1.00 64.69 290 LEU A N 1
ATOM 2256 C CA . LEU A 1 290 ? -15.230 7.376 17.003 1.00 64.69 290 LEU A CA 1
ATOM 2257 C C . LEU A 1 290 ? -13.875 7.616 16.322 1.00 64.69 290 LEU A C 1
ATOM 2259 O O . LEU A 1 290 ? -13.188 6.651 16.000 1.00 64.69 290 LEU A O 1
ATOM 2263 N N . LEU A 1 291 ? -13.457 8.875 16.138 1.00 65.69 291 LEU A N 1
ATOM 2264 C CA . LEU A 1 291 ? -12.150 9.204 15.545 1.00 65.69 291 LEU A CA 1
ATOM 2265 C C . LEU A 1 291 ? -10.967 8.686 16.392 1.00 65.69 291 LEU A C 1
ATOM 2267 O O . LEU A 1 291 ? -10.110 8.000 15.828 1.00 65.69 291 LEU A O 1
ATOM 2271 N N . PRO A 1 292 ? -10.944 8.878 17.728 1.00 62.41 292 PRO A N 1
ATOM 2272 C CA . PRO A 1 292 ? -9.953 8.234 18.591 1.00 62.41 292 PRO A CA 1
ATOM 2273 C C . PRO A 1 292 ? -10.003 6.702 18.563 1.00 62.41 292 PRO A C 1
ATOM 2275 O O . PRO A 1 292 ? -8.956 6.069 18.618 1.00 62.41 292 PRO A O 1
ATOM 2278 N N . SER A 1 293 ? -11.184 6.088 18.424 1.00 63.34 293 SER A N 1
ATOM 2279 C CA . SER A 1 293 ? -11.313 4.621 18.327 1.00 63.34 293 SER A CA 1
ATOM 2280 C C . SER A 1 293 ? -10.737 4.071 17.013 1.00 63.34 293 SER A C 1
ATOM 2282 O O . SER A 1 293 ? -10.074 3.033 16.998 1.00 63.34 293 SER A O 1
ATOM 2284 N N . ILE A 1 294 ? -10.940 4.786 15.897 1.00 70.19 294 ILE A N 1
ATOM 2285 C CA . ILE A 1 294 ? -10.311 4.481 14.599 1.00 70.19 294 ILE A CA 1
ATOM 2286 C C . ILE A 1 294 ? -8.784 4.579 14.718 1.00 70.19 294 ILE A C 1
ATOM 2288 O O . ILE A 1 294 ? -8.065 3.708 14.223 1.00 70.19 294 ILE A O 1
ATOM 2292 N N . GLN A 1 295 ? -8.291 5.605 15.409 1.00 66.62 295 GLN A N 1
ATOM 2293 C CA . GLN A 1 295 ? -6.866 5.821 15.642 1.00 66.62 295 GLN A CA 1
ATOM 2294 C C . GLN A 1 295 ? -6.259 4.759 16.569 1.00 66.62 295 GLN A C 1
ATOM 2296 O O . GLN A 1 295 ? -5.188 4.237 16.274 1.00 66.62 295 GLN A O 1
ATOM 2301 N N . GLN A 1 296 ? -6.982 4.345 17.611 1.00 66.19 296 GLN A N 1
ATOM 2302 C CA . GLN A 1 296 ? -6.589 3.241 18.483 1.00 66.19 296 GLN A CA 1
ATOM 2303 C C . GLN A 1 296 ? -6.438 1.937 17.693 1.00 66.19 296 GLN A C 1
ATOM 2305 O O . GLN A 1 296 ? -5.432 1.257 17.842 1.00 66.19 296 GLN A O 1
ATOM 2310 N N . LYS A 1 297 ? -7.382 1.591 16.806 1.00 67.56 297 LYS A N 1
ATOM 2311 C CA . LYS A 1 297 ? -7.268 0.384 15.963 1.00 67.56 297 LYS A CA 1
ATOM 2312 C C . LYS A 1 297 ? -6.106 0.457 14.973 1.00 67.56 297 LYS A C 1
ATOM 2314 O O . LYS A 1 297 ? -5.496 -0.567 14.662 1.00 67.56 297 LYS A O 1
ATOM 2319 N N . LEU A 1 298 ? -5.779 1.656 14.493 1.00 70.12 298 LEU A N 1
ATOM 2320 C CA . LEU A 1 298 ? -4.595 1.891 13.672 1.00 70.12 298 LEU A CA 1
ATOM 2321 C C . LEU A 1 298 ? -3.303 1.719 14.485 1.00 70.12 298 LEU A C 1
ATOM 2323 O O . LEU A 1 298 ? -2.350 1.140 13.974 1.00 70.12 298 LEU A O 1
ATOM 2327 N N . ASP A 1 299 ? -3.274 2.162 15.740 1.00 62.59 299 ASP A N 1
ATOM 2328 C CA . ASP A 1 299 ? -2.133 1.991 16.643 1.00 62.59 299 ASP A CA 1
ATOM 2329 C C . ASP A 1 299 ? -1.985 0.545 17.142 1.00 62.59 299 ASP A C 1
ATOM 2331 O O . ASP A 1 299 ? -0.873 0.019 17.162 1.00 62.59 299 ASP A O 1
ATOM 2335 N N . GLU A 1 300 ? -3.089 -0.157 17.406 1.00 65.00 300 GLU A N 1
ATOM 2336 C CA . GLU A 1 300 ? -3.104 -1.605 17.648 1.00 65.00 300 GLU A CA 1
ATOM 2337 C C . GLU A 1 300 ? -2.509 -2.357 16.452 1.00 65.00 300 GLU A C 1
ATOM 2339 O O . GLU A 1 300 ? -1.735 -3.283 16.647 1.00 65.00 300 GLU A O 1
ATOM 2344 N N . ALA A 1 301 ? -2.780 -1.932 15.212 1.00 61.50 301 ALA A N 1
ATOM 2345 C CA . ALA A 1 301 ? -2.165 -2.512 14.015 1.00 61.50 301 ALA A CA 1
ATOM 2346 C C . ALA A 1 301 ? -0.668 -2.174 13.835 1.00 61.50 301 ALA A C 1
ATOM 2348 O O . ALA A 1 301 ? -0.002 -2.770 12.983 1.00 61.50 301 ALA A O 1
ATOM 2349 N N . ARG A 1 302 ? -0.141 -1.195 14.582 1.00 61.91 302 ARG A N 1
ATOM 2350 C CA . ARG A 1 302 ? 1.261 -0.743 14.523 1.00 61.91 302 ARG A CA 1
ATOM 2351 C C . ARG A 1 302 ? 2.127 -1.372 15.601 1.00 61.91 302 ARG A C 1
ATOM 2353 O O . ARG A 1 302 ? 3.281 -1.681 15.324 1.00 61.91 302 ARG A O 1
ATOM 2360 N N . TYR A 1 303 ? 1.584 -1.502 16.807 1.00 49.69 303 TYR A N 1
ATOM 2361 C CA . TYR A 1 303 ? 2.357 -1.780 18.017 1.00 49.69 303 TYR A CA 1
ATOM 2362 C C . TYR A 1 303 ? 1.951 -3.070 18.734 1.00 49.69 303 TYR A C 1
ATOM 2364 O O . TYR A 1 303 ? 2.681 -3.507 19.616 1.00 49.69 303 TYR A O 1
ATOM 2372 N N . GLY A 1 304 ? 0.822 -3.681 18.369 1.00 48.22 304 GLY A N 1
ATOM 2373 C CA . GLY A 1 304 ? 0.236 -4.764 19.158 1.00 48.22 304 GLY A CA 1
ATOM 2374 C C . GLY A 1 304 ? -0.528 -4.244 20.366 1.00 48.22 304 GLY A C 1
ATOM 2375 O O . GLY A 1 304 ? -0.600 -3.043 20.622 1.00 48.22 304 GLY A O 1
ATOM 2376 N N . THR A 1 305 ? -1.158 -5.162 21.087 1.00 45.09 305 THR A N 1
ATOM 2377 C CA . THR A 1 305 ? -1.819 -4.884 22.366 1.00 45.09 305 THR A CA 1
ATOM 2378 C C . THR A 1 305 ? -0.858 -5.164 23.520 1.00 45.09 305 THR A C 1
ATOM 2380 O O . THR A 1 305 ? 0.038 -5.989 23.379 1.00 45.09 305 THR A O 1
ATOM 2383 N N . ALA A 1 306 ? -1.065 -4.543 24.685 1.00 37.28 306 ALA A N 1
ATOM 2384 C CA . ALA A 1 306 ? -0.191 -4.700 25.859 1.00 37.28 306 ALA A CA 1
ATOM 2385 C C . ALA A 1 306 ? 0.005 -6.160 26.338 1.00 37.28 306 ALA A C 1
ATOM 2387 O O . ALA A 1 306 ? 0.991 -6.443 27.008 1.00 37.28 306 ALA A O 1
ATOM 2388 N N . ALA A 1 307 ? -0.902 -7.075 25.976 1.00 36.81 307 ALA A N 1
ATOM 2389 C CA . ALA A 1 307 ? -0.820 -8.502 26.296 1.00 36.81 307 ALA A CA 1
ATOM 2390 C C . ALA A 1 307 ? 0.160 -9.304 25.410 1.00 36.81 307 ALA A C 1
ATOM 2392 O O . ALA A 1 307 ? 0.616 -10.353 25.840 1.00 36.81 307 ALA A O 1
ATOM 2393 N N . ASP A 1 308 ? 0.518 -8.804 24.220 1.00 39.00 308 ASP A N 1
ATOM 2394 C CA . ASP A 1 308 ? 1.354 -9.503 23.230 1.00 39.00 308 ASP A CA 1
ATOM 2395 C C . ASP A 1 308 ? 2.360 -8.525 22.600 1.00 39.00 308 ASP A C 1
ATOM 2397 O O . ASP A 1 308 ? 2.270 -8.135 21.434 1.00 39.00 308 ASP A O 1
ATOM 2401 N N . ALA A 1 309 ? 3.345 -8.096 23.394 1.00 37.69 309 ALA A N 1
ATOM 2402 C CA . ALA A 1 309 ? 4.456 -7.265 22.917 1.00 37.69 309 ALA A CA 1
ATOM 2403 C C . ALA A 1 309 ? 5.461 -8.034 22.026 1.00 37.69 309 ALA A C 1
ATOM 2405 O O . ALA A 1 309 ? 6.391 -7.437 21.479 1.00 37.69 309 ALA A O 1
ATOM 2406 N N . SER A 1 310 ? 5.284 -9.348 21.854 1.00 37.47 310 SER A N 1
ATOM 2407 C CA . SER A 1 310 ? 6.039 -10.170 20.909 1.00 37.47 310 SER A CA 1
ATOM 2408 C C . SER A 1 310 ? 5.236 -10.370 19.626 1.00 37.47 310 SER A C 1
ATOM 2410 O O . SER A 1 310 ? 4.254 -11.099 19.629 1.00 37.47 310 SER A O 1
ATOM 2412 N N . ALA A 1 311 ? 5.682 -9.719 18.546 1.00 40.94 311 ALA A N 1
ATOM 2413 C CA . ALA A 1 311 ? 5.289 -9.956 17.155 1.00 40.94 311 ALA A CA 1
ATOM 2414 C C . ALA A 1 311 ? 3.795 -10.274 16.937 1.00 40.94 311 ALA A C 1
ATOM 2416 O O . ALA A 1 311 ? 3.401 -11.434 16.851 1.00 40.94 311 ALA A O 1
ATOM 2417 N N . LEU A 1 312 ? 2.975 -9.229 16.764 1.00 46.59 312 LEU A N 1
ATOM 2418 C CA . LEU A 1 312 ? 1.633 -9.361 16.188 1.00 46.59 312 LEU A CA 1
ATOM 2419 C C . LEU A 1 312 ? 1.649 -10.319 14.992 1.00 46.59 312 LEU A C 1
ATOM 2421 O O . LEU A 1 312 ? 2.337 -10.053 14.001 1.00 46.59 312 LEU A O 1
ATOM 2425 N N . ASP A 1 313 ? 0.824 -11.364 15.053 1.00 52.69 313 ASP A N 1
ATOM 2426 C CA . ASP A 1 313 ? 0.514 -12.179 13.885 1.00 52.69 313 ASP A CA 1
ATOM 2427 C C . ASP A 1 313 ? 0.048 -11.258 12.740 1.00 52.69 313 ASP A C 1
ATOM 2429 O O . ASP A 1 313 ? -0.816 -10.383 12.899 1.00 52.69 313 ASP A O 1
ATOM 2433 N N . GLN A 1 314 ? 0.645 -11.448 11.561 1.00 54.00 314 GLN A N 1
ATOM 2434 C CA . GLN A 1 314 ? 0.344 -10.696 10.349 1.00 54.00 314 GLN A CA 1
ATOM 2435 C C . GLN A 1 314 ? -1.159 -10.746 10.027 1.00 54.00 314 GLN A C 1
ATOM 2437 O O . GLN A 1 314 ? -1.709 -9.775 9.501 1.00 54.00 314 GLN A O 1
ATOM 2442 N N . SER A 1 315 ? -1.848 -11.834 10.390 1.00 51.50 315 SER A N 1
ATOM 2443 C CA . SER A 1 315 ? -3.295 -11.978 10.212 1.00 51.50 315 SER A CA 1
ATOM 2444 C C . SER A 1 315 ? -4.114 -10.991 11.068 1.00 51.50 315 SER A C 1
ATOM 2446 O O . SER A 1 315 ? -5.053 -10.362 10.559 1.00 51.50 315 SER A O 1
ATOM 2448 N N . GLU A 1 316 ? -3.717 -10.760 12.323 1.00 59.72 316 GLU A N 1
ATOM 2449 C CA . GLU A 1 316 ? -4.409 -9.855 13.245 1.00 59.72 316 GLU A CA 1
ATOM 2450 C C . GLU A 1 316 ? -4.128 -8.394 12.866 1.00 59.72 316 GLU A C 1
ATOM 2452 O O . GLU A 1 316 ? -5.044 -7.571 12.829 1.00 59.72 316 GLU A O 1
ATOM 2457 N N . ARG A 1 317 ? -2.901 -8.078 12.426 1.00 63.25 317 ARG A N 1
ATOM 2458 C CA . ARG A 1 317 ? -2.550 -6.756 11.874 1.00 63.25 317 ARG A CA 1
ATOM 2459 C C . ARG A 1 317 ? -3.424 -6.374 10.671 1.00 63.25 317 ARG A C 1
ATOM 2461 O O . ARG A 1 317 ? -3.945 -5.261 10.601 1.00 63.25 317 ARG A O 1
ATOM 2468 N N . VAL A 1 318 ? -3.637 -7.300 9.733 1.00 65.25 318 VAL A N 1
ATOM 2469 C CA . VAL A 1 318 ? -4.514 -7.096 8.558 1.00 65.25 318 VAL A CA 1
ATOM 2470 C C . VAL A 1 318 ? -5.948 -6.832 8.962 1.00 65.25 318 VAL A C 1
ATOM 2472 O O . VAL A 1 318 ? -6.617 -5.973 8.386 1.00 65.25 318 VAL A O 1
ATOM 2475 N N . LYS A 1 319 ? -6.438 -7.618 9.915 1.00 70.75 319 LYS A N 1
ATOM 2476 C CA . LYS A 1 319 ? -7.802 -7.528 10.413 1.00 70.75 319 LYS A CA 1
ATOM 2477 C C . LYS A 1 319 ? -8.055 -6.148 11.019 1.00 70.75 319 LYS A C 1
ATOM 2479 O O . LYS A 1 319 ? -9.007 -5.497 10.599 1.00 70.75 319 LYS A O 1
ATOM 2484 N N . ARG A 1 320 ? -7.148 -5.646 11.866 1.00 72.31 320 ARG A N 1
ATOM 2485 C CA . ARG A 1 320 ? -7.223 -4.291 12.445 1.00 72.31 320 ARG A CA 1
ATOM 2486 C C . ARG A 1 320 ? -7.213 -3.193 11.380 1.00 72.31 320 ARG A C 1
ATOM 2488 O O . ARG A 1 320 ? -8.065 -2.310 11.394 1.00 72.31 320 ARG A O 1
ATOM 2495 N N . LEU A 1 321 ? -6.325 -3.279 10.387 1.00 73.62 321 LEU A N 1
ATOM 2496 C CA . LEU A 1 321 ? -6.283 -2.300 9.292 1.00 73.62 321 LEU A CA 1
ATOM 2497 C C . LEU A 1 321 ? -7.563 -2.321 8.429 1.00 73.62 321 LEU A C 1
ATOM 2499 O O . LEU A 1 321 ? -8.023 -1.273 7.976 1.00 73.62 321 LEU A O 1
ATOM 2503 N N . ARG A 1 322 ? -8.176 -3.496 8.216 1.00 74.69 322 ARG A N 1
ATOM 2504 C CA . ARG A 1 322 ? -9.469 -3.625 7.513 1.00 74.69 322 ARG A CA 1
ATOM 2505 C C . ARG A 1 322 ? -10.629 -3.033 8.311 1.00 74.69 322 ARG A C 1
ATOM 2507 O O . ARG A 1 322 ? -11.536 -2.470 7.705 1.00 74.69 322 ARG A O 1
ATOM 2514 N N . GLU A 1 323 ? -10.596 -3.136 9.638 1.00 78.25 323 GLU A N 1
ATOM 2515 C CA . GLU A 1 323 ? -11.576 -2.504 10.531 1.00 78.25 323 GLU A CA 1
ATOM 2516 C C . GLU A 1 323 ? -11.511 -0.970 10.396 1.00 78.25 323 GLU A C 1
ATOM 2518 O O . GLU A 1 323 ? -12.534 -0.333 10.141 1.00 78.25 323 GLU A O 1
ATOM 2523 N N . VAL A 1 324 ? -10.305 -0.387 10.427 1.00 79.50 324 VAL A N 1
ATOM 2524 C CA . VAL A 1 324 ? -10.073 1.054 10.180 1.00 79.50 324 VAL A CA 1
ATOM 2525 C C . VAL A 1 324 ? -10.585 1.473 8.793 1.00 79.50 324 VAL A C 1
ATOM 2527 O O . VAL A 1 324 ? -11.268 2.492 8.661 1.00 79.50 324 VAL A O 1
ATOM 2530 N N . LEU A 1 325 ? -10.306 0.672 7.756 1.00 79.75 325 LEU A N 1
ATOM 2531 C CA . LEU A 1 325 ? -10.697 0.956 6.371 1.00 79.75 325 LEU A CA 1
ATOM 2532 C C . LEU A 1 325 ? -12.215 0.913 6.140 1.00 79.75 325 LEU A C 1
ATOM 2534 O O . LEU A 1 325 ? -12.718 1.638 5.282 1.00 79.75 325 LEU A O 1
ATOM 2538 N N . ALA A 1 326 ? -12.942 0.084 6.889 1.00 76.81 326 ALA A N 1
ATOM 2539 C CA . ALA A 1 326 ? -14.397 0.020 6.814 1.00 76.81 326 ALA A CA 1
ATOM 2540 C C . ALA A 1 326 ? -15.051 1.280 7.407 1.00 76.81 326 ALA A C 1
ATOM 2542 O O . ALA A 1 326 ? -16.000 1.807 6.828 1.00 76.81 326 ALA A O 1
ATOM 2543 N N . CYS A 1 327 ? -14.516 1.789 8.521 1.00 78.12 327 CYS A N 1
ATOM 2544 C CA . CYS A 1 327 ? -15.147 2.860 9.291 1.00 78.12 327 CYS A CA 1
ATOM 2545 C C . CYS A 1 327 ? -14.771 4.283 8.831 1.00 78.12 327 CYS A C 1
ATOM 2547 O O . CYS A 1 327 ? -15.646 5.136 8.682 1.00 78.12 327 CYS A O 1
ATOM 2549 N N . ALA A 1 328 ? -13.490 4.553 8.550 1.00 80.00 328 ALA A N 1
ATOM 2550 C CA . ALA A 1 328 ? -13.007 5.908 8.247 1.00 80.00 328 ALA A CA 1
ATOM 2551 C C . ALA A 1 328 ? -13.708 6.613 7.054 1.00 80.00 328 ALA A C 1
ATOM 2553 O O . ALA A 1 328 ? -14.021 7.800 7.174 1.00 80.00 328 ALA A O 1
ATOM 2554 N N . PRO A 1 329 ? -14.028 5.936 5.928 1.00 78.12 329 PRO A N 1
ATOM 2555 C CA . PRO A 1 329 ? -14.752 6.557 4.813 1.00 78.12 329 PRO A CA 1
ATOM 2556 C C . PRO A 1 329 ? -16.164 7.007 5.180 1.00 78.12 329 PRO A C 1
ATOM 2558 O O . PRO A 1 329 ? -16.627 8.037 4.700 1.00 78.12 329 PRO A O 1
ATOM 2561 N N . ALA A 1 330 ? -16.848 6.248 6.035 1.00 73.81 330 ALA A N 1
ATOM 2562 C CA . ALA A 1 330 ? -18.204 6.572 6.454 1.00 73.81 330 ALA A CA 1
ATOM 2563 C C . ALA A 1 330 ? -18.223 7.838 7.335 1.00 73.81 330 ALA A C 1
ATOM 2565 O O . ALA A 1 330 ? -19.107 8.681 7.191 1.00 73.81 330 ALA A O 1
ATOM 2566 N N . VAL A 1 331 ? -17.182 8.041 8.154 1.00 76.19 331 VAL A N 1
ATOM 2567 C CA . VAL A 1 331 ? -16.977 9.286 8.916 1.00 76.19 331 VAL A CA 1
ATOM 2568 C C . VAL A 1 331 ? -16.660 10.469 7.998 1.00 76.19 331 VAL A C 1
ATOM 2570 O O . VAL A 1 331 ? -17.207 11.553 8.184 1.00 76.19 331 VAL A O 1
ATOM 2573 N N . ALA A 1 332 ? -15.835 10.275 6.965 1.00 80.44 332 ALA A N 1
ATOM 2574 C CA . ALA A 1 332 ? -15.513 11.332 6.001 1.00 80.44 332 ALA A CA 1
ATOM 2575 C C . ALA A 1 332 ? -16.754 11.832 5.240 1.00 80.44 332 ALA A C 1
ATOM 2577 O O . ALA A 1 332 ? -16.921 13.035 5.033 1.00 80.44 332 ALA A O 1
ATOM 2578 N N . VAL A 1 333 ? -17.654 10.917 4.865 1.00 78.75 333 VAL A N 1
ATOM 2579 C CA . VAL A 1 333 ? -18.931 11.257 4.221 1.00 78.75 333 VAL A CA 1
ATOM 2580 C C . VAL A 1 333 ? -19.811 12.101 5.148 1.00 78.75 333 VAL A C 1
ATOM 2582 O O . VAL A 1 333 ? -20.387 13.091 4.696 1.00 78.75 333 VAL A O 1
ATOM 2585 N N . TRP A 1 334 ? -19.858 11.775 6.443 1.00 80.69 334 TRP A N 1
ATOM 2586 C CA . TRP A 1 334 ? -20.566 12.591 7.430 1.00 80.69 334 TRP A CA 1
ATOM 2587 C C . TRP A 1 334 ? -19.958 13.992 7.577 1.00 80.69 334 TRP A C 1
ATOM 2589 O O . TRP A 1 334 ? -20.686 14.979 7.472 1.00 80.69 334 TRP A O 1
ATOM 2599 N N . VAL A 1 335 ? -18.632 14.098 7.750 1.00 80.56 335 VAL A N 1
ATOM 2600 C CA . VAL A 1 335 ? -17.939 15.395 7.886 1.00 80.56 335 VAL A CA 1
ATOM 2601 C C . VAL A 1 335 ? -18.215 16.278 6.671 1.00 80.56 335 VAL A C 1
ATOM 2603 O O . VAL A 1 335 ? -18.495 17.465 6.819 1.00 80.56 335 VAL A O 1
ATOM 2606 N N . LYS A 1 336 ? -18.218 15.690 5.471 1.00 83.12 336 LYS A N 1
ATOM 2607 C CA . LYS A 1 336 ? -18.540 16.387 4.223 1.00 83.12 336 LYS A CA 1
ATOM 2608 C C . LYS A 1 336 ? -20.000 16.836 4.160 1.00 83.12 336 LYS A C 1
ATOM 2610 O O . LYS A 1 336 ? -20.277 17.954 3.737 1.00 83.12 336 LYS A O 1
ATOM 2615 N N . ALA A 1 337 ? -20.934 16.007 4.620 1.00 78.06 337 ALA A N 1
ATOM 2616 C CA . ALA A 1 337 ? -22.342 16.383 4.722 1.00 78.06 337 ALA A CA 1
ATOM 2617 C C . ALA A 1 337 ? -22.560 17.531 5.731 1.00 78.06 337 ALA A C 1
ATOM 2619 O O . ALA A 1 337 ? -23.404 18.403 5.509 1.00 78.06 337 ALA A O 1
ATOM 2620 N N . ALA A 1 338 ? -21.759 17.583 6.800 1.00 76.38 338 ALA A N 1
ATOM 2621 C CA . ALA A 1 338 ? -21.802 18.625 7.822 1.00 76.38 338 ALA A CA 1
ATOM 2622 C C . ALA A 1 338 ? -21.251 19.993 7.363 1.00 76.38 338 ALA A C 1
ATOM 2624 O O . ALA A 1 338 ? -21.392 20.970 8.088 1.00 76.38 338 ALA A O 1
ATOM 2625 N N . GLN A 1 339 ? -20.699 20.122 6.152 1.00 82.69 339 GLN A N 1
ATOM 2626 C CA . GLN A 1 339 ? -20.149 21.384 5.620 1.00 82.69 339 GLN A CA 1
ATOM 2627 C C . GLN A 1 339 ? -21.202 22.349 5.032 1.00 82.69 339 GLN A C 1
ATOM 2629 O O . GLN A 1 339 ? -20.841 23.337 4.395 1.00 82.69 339 GLN A O 1
ATOM 2634 N N . GLY A 1 340 ? -22.500 22.088 5.211 1.00 75.69 340 GLY A N 1
ATOM 2635 C CA . GLY A 1 340 ? -23.567 22.906 4.622 1.00 75.69 340 GLY A CA 1
ATOM 2636 C C . GLY A 1 340 ? -23.607 24.369 5.103 1.00 75.69 340 GLY A C 1
ATOM 2637 O O . GLY A 1 340 ? -23.108 24.720 6.174 1.00 75.69 340 GLY A O 1
ATOM 2638 N N . ASP A 1 341 ? -24.293 25.227 4.344 1.00 70.06 341 ASP A N 1
ATOM 2639 C CA . ASP A 1 341 ? -24.361 26.686 4.576 1.00 70.06 341 ASP A CA 1
ATOM 2640 C C . ASP A 1 341 ? -25.054 27.103 5.887 1.00 70.06 341 ASP A C 1
ATOM 2642 O O . ASP A 1 341 ? -24.998 28.264 6.287 1.00 70.06 341 ASP A O 1
ATOM 2646 N N . ARG A 1 342 ? -25.668 26.154 6.603 1.00 75.31 342 ARG A N 1
ATOM 2647 C CA . ARG A 1 342 ? -26.386 26.377 7.870 1.00 75.31 342 ARG A CA 1
ATOM 2648 C C . ARG A 1 342 ? -25.495 26.651 9.093 1.00 75.31 342 ARG A C 1
ATOM 2650 O O . ARG A 1 342 ? -26.019 27.049 10.136 1.00 75.31 342 ARG A O 1
ATOM 2657 N N . PHE A 1 343 ? -24.182 26.448 8.976 1.00 83.19 343 PHE A N 1
ATOM 2658 C CA . PHE A 1 343 ? -23.205 26.634 10.058 1.00 83.19 343 PHE A CA 1
ATOM 2659 C C . PHE A 1 343 ? -22.343 27.882 9.874 1.00 83.19 343 PHE A C 1
ATOM 2661 O O . PHE A 1 343 ? -22.242 28.419 8.768 1.00 83.19 343 PHE A O 1
ATOM 2668 N N . THR A 1 344 ? -21.709 28.341 10.956 1.00 85.81 344 THR A N 1
ATOM 2669 C CA . THR A 1 344 ? -20.785 29.485 10.900 1.00 85.81 344 THR A CA 1
ATOM 2670 C C . THR A 1 344 ? -19.625 29.232 9.928 1.00 85.81 344 THR A C 1
ATOM 2672 O O . THR A 1 344 ? -19.178 28.101 9.744 1.00 85.81 344 THR A O 1
ATOM 2675 N N . GLU A 1 345 ? -19.100 30.293 9.310 1.00 84.62 345 GLU A N 1
ATOM 2676 C CA . GLU A 1 345 ? -17.982 30.200 8.356 1.00 84.62 345 GLU A CA 1
ATOM 2677 C C . GLU A 1 345 ? -16.739 29.538 8.973 1.00 84.62 345 GLU A C 1
ATOM 2679 O O . GLU A 1 345 ? -16.108 28.687 8.347 1.00 84.62 345 GLU A O 1
ATOM 2684 N N . LYS A 1 346 ? -16.453 29.847 10.245 1.00 81.19 346 LYS A N 1
ATOM 2685 C CA . LYS A 1 346 ? -15.362 29.229 11.012 1.00 81.19 346 LYS A CA 1
ATOM 2686 C C . LYS A 1 346 ? -15.589 27.734 11.246 1.00 81.19 346 LYS A C 1
ATOM 2688 O O . LYS A 1 346 ? -14.658 26.953 11.071 1.00 81.19 346 LYS A O 1
ATOM 2693 N N . ALA A 1 347 ? -16.816 27.321 11.577 1.00 81.25 347 ALA A N 1
ATOM 2694 C CA . ALA A 1 347 ? -17.144 25.904 11.719 1.00 81.25 347 ALA A CA 1
ATOM 2695 C C . ALA A 1 347 ? -17.062 25.158 10.377 1.00 81.25 347 ALA A C 1
ATOM 2697 O O . ALA A 1 347 ? -16.533 24.051 10.316 1.00 81.25 347 ALA A O 1
ATOM 2698 N N . ARG A 1 348 ? -17.501 25.789 9.282 1.00 84.88 348 ARG A N 1
ATOM 2699 C CA . ARG A 1 348 ? -17.427 25.224 7.928 1.00 84.88 348 ARG A CA 1
ATOM 2700 C C . ARG A 1 348 ? -15.988 25.033 7.453 1.00 84.88 348 ARG A C 1
ATOM 2702 O O . ARG A 1 348 ? -15.667 23.985 6.901 1.00 84.88 348 ARG A O 1
ATOM 2709 N N . SER A 1 349 ? -15.123 26.016 7.698 1.00 84.50 349 SER A N 1
ATOM 2710 C CA . SER A 1 349 ? -13.694 25.925 7.376 1.00 84.50 349 SER A CA 1
ATOM 2711 C C . SER A 1 349 ? -13.014 24.795 8.154 1.00 84.50 349 SER A C 1
ATOM 2713 O O . SER A 1 349 ? -12.287 24.002 7.563 1.00 84.50 349 SER A O 1
ATOM 2715 N N . ALA A 1 350 ? -13.312 24.665 9.450 1.00 80.44 350 ALA A N 1
ATOM 2716 C CA . ALA A 1 350 ? -12.766 23.601 10.291 1.00 80.44 350 ALA A CA 1
ATOM 2717 C C . ALA A 1 350 ? -13.269 22.197 9.885 1.00 80.44 350 ALA A C 1
ATOM 2719 O O . ALA A 1 350 ? -12.505 21.233 9.895 1.00 80.44 350 ALA A O 1
ATOM 2720 N N . LEU A 1 351 ? -14.532 22.070 9.450 1.00 83.50 351 LEU A N 1
ATOM 2721 C CA . LEU A 1 351 ? -15.071 20.819 8.893 1.00 83.50 351 LEU A CA 1
ATOM 2722 C C . LEU A 1 351 ? -14.495 20.485 7.511 1.00 83.50 351 LEU A C 1
ATOM 2724 O O . LEU A 1 351 ? -14.391 19.309 7.161 1.00 83.50 351 LEU A O 1
ATOM 2728 N N . LYS A 1 352 ? -14.122 21.492 6.713 1.00 85.31 352 LYS A N 1
ATOM 2729 C CA . LYS A 1 352 ? -13.433 21.293 5.430 1.00 85.31 352 LYS A CA 1
ATOM 2730 C C . LYS A 1 352 ? -12.043 20.697 5.643 1.00 85.31 352 LYS A C 1
ATOM 2732 O O . LYS A 1 352 ? -11.738 19.656 5.069 1.00 85.31 352 LYS A O 1
ATOM 2737 N N . GLU A 1 353 ? -11.267 21.290 6.545 1.00 83.62 353 GLU A N 1
ATOM 2738 C CA . GLU A 1 353 ? -9.946 20.791 6.937 1.00 83.62 353 GLU A CA 1
ATOM 2739 C C . GLU A 1 353 ? -10.012 19.366 7.512 1.00 83.62 353 GLU A C 1
ATOM 2741 O O . GLU A 1 353 ? -9.213 18.504 7.136 1.00 83.62 353 GLU A O 1
ATOM 2746 N N . ALA A 1 354 ? -11.022 19.082 8.343 1.00 80.12 354 ALA A N 1
ATOM 2747 C CA . ALA A 1 354 ? -11.241 17.742 8.878 1.00 80.12 354 ALA A CA 1
ATOM 2748 C C . ALA A 1 354 ? -11.581 16.705 7.793 1.00 80.12 354 ALA A C 1
ATOM 2750 O O . ALA A 1 354 ? -11.091 15.576 7.839 1.00 80.12 354 ALA A O 1
ATOM 2751 N N . GLY A 1 355 ? -12.396 17.079 6.802 1.00 81.31 355 GLY A N 1
ATOM 2752 C CA . GLY A 1 355 ? -12.742 16.207 5.677 1.00 81.31 355 GLY A CA 1
ATOM 2753 C C . GLY A 1 355 ? -11.529 15.862 4.812 1.00 81.31 355 GLY A C 1
ATOM 2754 O O . GLY A 1 355 ? -11.307 14.691 4.495 1.00 81.31 355 GLY A O 1
ATOM 2755 N N . ASP A 1 356 ? -10.700 16.859 4.498 1.00 81.50 356 ASP A N 1
ATOM 2756 C CA . ASP A 1 356 ? -9.491 16.672 3.691 1.00 81.50 356 ASP A CA 1
ATOM 2757 C C . ASP A 1 356 ? -8.461 15.777 4.403 1.00 81.50 356 ASP A C 1
ATOM 2759 O O . ASP A 1 356 ? -7.801 14.950 3.766 1.00 81.50 356 ASP A O 1
ATOM 2763 N N . ALA A 1 357 ? -8.343 15.898 5.729 1.00 76.62 357 ALA A N 1
ATOM 2764 C CA . ALA A 1 357 ? -7.475 15.051 6.543 1.00 76.62 357 ALA A CA 1
ATOM 2765 C C . ALA A 1 357 ? -7.942 13.584 6.572 1.00 76.62 357 ALA A C 1
ATOM 2767 O O . ALA A 1 357 ? -7.139 12.670 6.370 1.00 76.62 357 ALA A O 1
ATOM 2768 N N . LEU A 1 358 ? -9.251 13.331 6.693 1.00 82.44 358 LEU A N 1
ATOM 2769 C CA . LEU A 1 358 ? -9.801 11.969 6.639 1.00 82.44 358 LEU A CA 1
ATOM 2770 C C . LEU A 1 358 ? -9.576 11.287 5.284 1.00 82.44 358 LEU A C 1
ATOM 2772 O O . LEU A 1 358 ? -9.274 10.091 5.234 1.00 82.44 358 LEU A O 1
ATOM 2776 N N . GLU A 1 359 ? -9.659 12.030 4.180 1.00 82.62 359 GLU A N 1
ATOM 2777 C CA . GLU A 1 359 ? -9.349 11.493 2.851 1.00 82.62 359 GLU A CA 1
ATOM 2778 C C . GLU A 1 359 ? -7.862 11.136 2.684 1.00 82.62 359 GLU A C 1
ATOM 2780 O O . GLU A 1 359 ? -7.530 10.173 1.978 1.00 82.62 359 GLU A O 1
ATOM 2785 N N . ARG A 1 360 ? -6.951 11.894 3.311 1.00 82.19 360 ARG A N 1
ATOM 2786 C CA . ARG A 1 360 ? -5.512 11.577 3.333 1.00 82.19 360 ARG A CA 1
ATOM 2787 C C . ARG A 1 360 ? -5.237 10.345 4.194 1.00 82.19 360 ARG A C 1
ATOM 2789 O O . ARG A 1 360 ? -4.571 9.425 3.716 1.00 82.19 360 ARG A O 1
ATOM 2796 N N . ALA A 1 361 ? -5.827 10.267 5.387 1.00 77.88 361 ALA A N 1
ATOM 2797 C CA . ALA A 1 361 ? -5.719 9.110 6.274 1.00 77.88 361 ALA A CA 1
ATOM 2798 C C . ALA A 1 361 ? -6.217 7.815 5.603 1.00 77.88 361 ALA A C 1
ATOM 2800 O O . ALA A 1 361 ? -5.529 6.793 5.617 1.00 77.88 361 ALA A O 1
ATOM 2801 N N . HIS A 1 362 ? -7.372 7.872 4.931 1.00 81.00 362 HIS A N 1
ATOM 2802 C CA . HIS A 1 362 ? -7.965 6.731 4.232 1.00 81.00 362 HIS A CA 1
ATOM 2803 C C . HIS A 1 362 ? -7.031 6.117 3.177 1.00 81.00 362 HIS A C 1
ATOM 2805 O O . HIS A 1 362 ? -6.860 4.896 3.134 1.00 81.00 362 HIS A O 1
ATOM 2811 N N . LYS A 1 363 ? -6.389 6.952 2.349 1.00 75.75 363 LYS A N 1
ATOM 2812 C CA . LYS A 1 363 ? -5.458 6.493 1.302 1.00 75.75 363 LYS A CA 1
ATOM 2813 C C . LYS A 1 363 ? -4.259 5.750 1.889 1.00 75.75 363 LYS A C 1
ATOM 2815 O O . LYS A 1 363 ? -3.829 4.751 1.321 1.00 75.75 363 LYS A O 1
ATOM 2820 N N . ILE A 1 364 ? -3.752 6.218 3.028 1.00 72.25 364 ILE A N 1
ATOM 2821 C CA . ILE A 1 364 ? -2.596 5.621 3.698 1.00 72.25 364 ILE A CA 1
ATOM 2822 C C . ILE A 1 364 ? -2.966 4.273 4.340 1.00 72.25 364 ILE A C 1
ATOM 2824 O O . ILE A 1 364 ? -2.222 3.304 4.215 1.00 72.25 364 ILE A O 1
ATOM 2828 N N . VAL A 1 365 ? -4.135 4.171 4.983 1.00 75.56 365 VAL A N 1
ATOM 2829 C CA . VAL A 1 365 ? -4.614 2.912 5.589 1.00 75.56 365 VAL A CA 1
ATOM 2830 C C . VAL A 1 365 ? -4.912 1.851 4.529 1.00 75.56 365 VAL A C 1
ATOM 2832 O O . VAL A 1 365 ? -4.591 0.679 4.721 1.00 75.56 365 VAL A O 1
ATOM 2835 N N . LEU A 1 366 ? -5.490 2.249 3.393 1.00 72.88 366 LEU A N 1
ATOM 2836 C CA . LEU A 1 366 ? -5.766 1.350 2.273 1.00 72.88 366 LEU A CA 1
ATOM 2837 C C . LEU A 1 366 ? -4.483 0.674 1.761 1.00 72.88 366 LEU A C 1
ATOM 2839 O O . LEU A 1 366 ? -4.459 -0.543 1.578 1.00 72.88 366 LEU A O 1
ATOM 2843 N N . ASP A 1 367 ? -3.413 1.451 1.591 1.00 62.56 367 ASP A N 1
ATOM 2844 C CA . ASP A 1 367 ? -2.086 0.967 1.192 1.00 62.56 367 ASP A CA 1
ATOM 2845 C C . ASP A 1 367 ? -1.495 -0.028 2.219 1.00 62.56 367 AS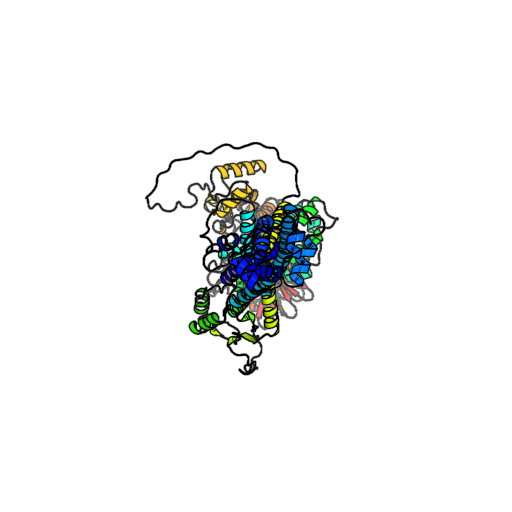P A C 1
ATOM 2847 O O . ASP A 1 367 ? -0.969 -1.081 1.849 1.00 62.56 367 ASP A O 1
ATOM 2851 N N . LEU A 1 368 ? -1.685 0.221 3.521 1.00 66.69 368 LEU A N 1
ATOM 2852 C CA . LEU A 1 368 ? -1.257 -0.694 4.591 1.00 66.69 368 LEU A CA 1
ATOM 2853 C C . LEU A 1 368 ? -2.034 -2.030 4.584 1.00 66.69 368 LEU A C 1
ATOM 2855 O O . LEU A 1 368 ? -1.436 -3.090 4.778 1.00 66.69 368 LEU A O 1
ATOM 2859 N N . VAL A 1 369 ? -3.351 -2.021 4.326 1.00 67.12 369 VAL A N 1
ATOM 2860 C CA . VAL A 1 369 ? -4.172 -3.252 4.231 1.00 67.12 369 VAL A CA 1
ATOM 2861 C C . VAL A 1 369 ? -3.715 -4.141 3.077 1.00 67.12 369 VAL A C 1
ATOM 2863 O O . VAL A 1 369 ? -3.638 -5.364 3.229 1.00 67.12 369 VAL A O 1
ATOM 2866 N N . PHE A 1 370 ? -3.443 -3.540 1.915 1.00 57.88 370 PHE A N 1
ATOM 2867 C CA . PHE A 1 370 ? -3.025 -4.280 0.726 1.00 57.88 370 PHE A CA 1
ATOM 2868 C C . PHE A 1 370 ? -1.712 -5.025 0.948 1.00 57.88 370 PHE A C 1
ATOM 2870 O O . PHE A 1 370 ? -1.587 -6.168 0.505 1.00 57.88 370 PHE A O 1
ATOM 2877 N N . ARG A 1 371 ? -0.777 -4.412 1.675 1.00 55.91 371 ARG A N 1
ATOM 2878 C CA . ARG A 1 371 ? 0.536 -4.997 1.960 1.00 55.91 371 ARG A CA 1
ATOM 2879 C C . ARG A 1 371 ? 0.507 -6.054 3.065 1.00 55.91 371 ARG A C 1
ATOM 2881 O O . ARG A 1 371 ? 1.318 -6.972 3.044 1.00 55.91 371 ARG A O 1
ATOM 2888 N N . ALA A 1 372 ? -0.464 -6.000 3.977 1.00 54.69 372 ALA A N 1
ATOM 2889 C CA . ALA A 1 372 ? -0.517 -6.919 5.108 1.00 54.69 372 ALA A CA 1
ATOM 2890 C C . ALA A 1 372 ? -1.187 -8.291 4.796 1.00 54.69 372 ALA A C 1
ATOM 2892 O O . ALA A 1 372 ? -0.875 -9.276 5.459 1.00 54.69 372 ALA A O 1
ATOM 2893 N N . SER A 1 373 ? -2.115 -8.418 3.829 1.00 54.91 373 SER A N 1
ATOM 2894 C CA . SER A 1 373 ? -2.951 -9.637 3.670 1.00 54.91 373 SER A CA 1
ATOM 2895 C C . SER A 1 373 ? -2.225 -10.878 3.093 1.00 54.91 373 SER A C 1
ATOM 2897 O O . SER A 1 373 ? -2.124 -11.040 1.877 1.00 54.91 373 SER A O 1
ATOM 2899 N N . GLY A 1 374 ? -1.786 -11.795 3.968 1.00 49.69 374 GLY A N 1
ATOM 2900 C CA . GLY A 1 374 ? -0.899 -12.942 3.683 1.00 49.69 374 GLY A CA 1
ATOM 2901 C C . GLY A 1 374 ? -1.312 -13.951 2.593 1.00 49.69 374 GLY A C 1
ATOM 2902 O O . GLY A 1 374 ? -0.453 -14.434 1.864 1.00 49.69 374 GLY A O 1
ATOM 2903 N N . GLN A 1 375 ? -2.603 -14.238 2.381 1.00 47.88 375 GLN A N 1
ATOM 2904 C CA . GLN A 1 375 ? -3.027 -15.159 1.302 1.00 47.88 375 GLN A CA 1
ATOM 2905 C C . GLN A 1 375 ? -2.776 -14.588 -0.101 1.00 47.88 375 GLN A C 1
ATOM 2907 O O . GLN A 1 375 ? -2.424 -15.321 -1.023 1.00 47.88 375 GLN A O 1
ATOM 2912 N N . ARG A 1 376 ? -2.884 -13.261 -0.257 1.00 49.34 376 ARG A N 1
ATOM 2913 C CA . ARG A 1 376 ? -2.444 -12.587 -1.484 1.00 49.34 376 ARG A CA 1
ATOM 2914 C C . ARG A 1 376 ? -0.928 -12.526 -1.564 1.00 49.34 376 ARG A C 1
ATOM 2916 O O . ARG A 1 376 ? -0.421 -12.635 -2.665 1.00 49.34 376 ARG A O 1
ATOM 2923 N N . HIS A 1 377 ? -0.219 -12.407 -0.439 1.00 55.94 377 HIS A N 1
ATOM 2924 C CA . HIS A 1 377 ? 1.244 -12.442 -0.423 1.00 55.94 377 HIS A CA 1
ATOM 2925 C C . HIS A 1 377 ? 1.788 -13.807 -0.868 1.00 55.94 377 HIS A C 1
ATOM 2927 O O . HIS A 1 377 ? 2.690 -13.837 -1.691 1.00 55.94 377 HIS A O 1
ATOM 2933 N N . LEU A 1 378 ? 1.224 -14.932 -0.411 1.00 62.88 378 LEU A N 1
ATOM 2934 C CA . LEU A 1 378 ? 1.635 -16.270 -0.861 1.00 62.88 378 LEU A CA 1
ATOM 2935 C C . LEU A 1 378 ? 1.308 -16.515 -2.332 1.00 62.88 378 LEU A C 1
ATOM 2937 O O . LEU A 1 378 ? 2.167 -16.985 -3.071 1.00 62.88 378 LEU A O 1
ATOM 2941 N N . LEU A 1 379 ? 0.113 -16.116 -2.775 1.00 62.12 379 LEU A N 1
ATOM 2942 C CA . LEU A 1 379 ? -0.251 -16.156 -4.190 1.00 62.12 379 LEU A CA 1
ATOM 2943 C C . LEU A 1 379 ? 0.676 -15.264 -5.031 1.00 62.12 379 LEU A C 1
ATOM 2945 O O . LEU A 1 379 ? 1.137 -15.691 -6.079 1.00 62.12 379 LEU A O 1
ATOM 2949 N N . GLN A 1 380 ? 0.998 -14.052 -4.567 1.00 62.88 380 GLN A N 1
ATOM 2950 C CA . GLN A 1 380 ? 1.938 -13.134 -5.221 1.00 62.88 380 GLN A CA 1
ATOM 2951 C C . GLN A 1 380 ? 3.368 -13.680 -5.229 1.00 62.88 380 GLN A C 1
ATOM 2953 O O . GLN A 1 380 ? 4.076 -13.486 -6.210 1.00 62.88 380 GLN A O 1
ATOM 2958 N N . ARG A 1 381 ? 3.802 -14.365 -4.164 1.00 68.69 381 ARG A N 1
ATOM 2959 C CA . ARG A 1 381 ? 5.115 -15.021 -4.077 1.00 68.69 381 ARG A CA 1
ATOM 2960 C C . ARG A 1 381 ? 5.206 -16.188 -5.050 1.00 68.69 381 ARG A C 1
ATOM 2962 O O . ARG A 1 381 ? 6.185 -16.259 -5.779 1.00 68.69 381 ARG A O 1
ATOM 2969 N N . TYR A 1 382 ? 4.172 -17.022 -5.115 1.00 70.69 382 TYR A N 1
ATOM 2970 C CA . TYR A 1 382 ? 4.066 -18.108 -6.084 1.00 70.69 382 TYR A CA 1
ATOM 2971 C C . TYR A 1 382 ? 4.056 -17.585 -7.528 1.00 70.69 382 TYR A C 1
ATOM 2973 O O . TYR A 1 382 ? 4.830 -18.033 -8.364 1.00 70.69 382 TYR A O 1
ATOM 2981 N N . VAL A 1 383 ? 3.245 -16.562 -7.801 1.00 65.38 383 VAL A N 1
ATOM 2982 C CA . VAL A 1 383 ? 3.194 -15.855 -9.090 1.00 65.38 383 VAL A CA 1
ATOM 2983 C C . VAL A 1 383 ? 4.568 -15.311 -9.499 1.00 65.38 383 VAL A C 1
ATOM 2985 O O . VAL A 1 383 ? 4.950 -15.410 -10.667 1.00 65.38 383 VAL A O 1
ATOM 2988 N N . ARG A 1 384 ? 5.304 -14.741 -8.540 1.00 66.56 384 ARG A N 1
ATOM 2989 C CA . ARG A 1 384 ? 6.586 -14.071 -8.773 1.00 66.56 384 ARG A CA 1
ATOM 2990 C C . ARG A 1 384 ? 7.762 -15.031 -8.912 1.00 66.56 384 ARG A C 1
ATOM 2992 O O . ARG A 1 384 ? 8.723 -14.644 -9.557 1.00 66.56 384 ARG A O 1
ATOM 2999 N N . ASP A 1 385 ? 7.725 -16.197 -8.270 1.00 66.62 385 ASP A N 1
ATOM 3000 C CA . ASP A 1 385 ? 8.831 -17.160 -8.255 1.00 66.62 385 ASP A CA 1
ATOM 3001 C C . ASP A 1 385 ? 8.344 -18.572 -7.872 1.00 66.62 385 ASP A C 1
ATOM 3003 O O . ASP A 1 385 ? 8.600 -19.085 -6.779 1.00 66.62 385 ASP A O 1
ATOM 3007 N N . ALA A 1 386 ? 7.581 -19.202 -8.769 1.00 69.00 386 ALA A N 1
ATOM 3008 C CA . ALA A 1 386 ? 7.000 -20.520 -8.510 1.00 69.00 386 ALA A CA 1
ATOM 3009 C C . ALA A 1 386 ? 8.060 -21.618 -8.327 1.00 69.00 386 ALA A C 1
ATOM 3011 O O . ALA A 1 386 ? 7.796 -22.601 -7.637 1.00 69.00 386 ALA A O 1
ATOM 3012 N N . GLY A 1 387 ? 9.244 -21.456 -8.929 1.00 68.88 387 GLY A N 1
ATOM 3013 C CA . GLY A 1 387 ? 10.354 -22.403 -8.818 1.00 68.88 387 GLY A CA 1
ATOM 3014 C C . GLY A 1 387 ? 10.877 -22.484 -7.387 1.00 68.88 387 GLY A C 1
ATOM 3015 O O . GLY A 1 387 ? 10.787 -23.544 -6.764 1.00 68.88 387 GLY A O 1
ATOM 3016 N N . ASN A 1 388 ? 11.324 -21.351 -6.834 1.00 73.62 388 ASN A N 1
ATOM 3017 C CA . ASN A 1 388 ? 11.799 -21.291 -5.449 1.00 73.62 388 ASN A CA 1
ATOM 3018 C C . ASN A 1 388 ? 10.670 -21.571 -4.452 1.00 73.62 388 ASN A C 1
ATOM 3020 O O . ASN A 1 388 ? 10.889 -22.225 -3.435 1.00 73.62 388 ASN A O 1
ATOM 3024 N N . PHE A 1 389 ? 9.437 -21.154 -4.759 1.00 76.12 389 PHE A N 1
ATOM 3025 C CA . PHE A 1 389 ? 8.281 -21.455 -3.917 1.00 76.12 389 PHE A CA 1
ATOM 3026 C C . PHE A 1 389 ? 8.029 -22.963 -3.790 1.00 76.12 389 PHE A C 1
ATOM 3028 O O . PHE A 1 389 ? 7.808 -23.458 -2.685 1.00 76.12 389 PHE A O 1
ATOM 3035 N N . ARG A 1 390 ? 8.094 -23.715 -4.898 1.00 76.12 390 ARG A N 1
ATOM 3036 C CA . ARG A 1 390 ? 7.957 -25.182 -4.885 1.00 76.12 390 ARG A CA 1
ATOM 3037 C C . ARG A 1 390 ? 9.124 -25.858 -4.189 1.00 76.12 390 ARG A C 1
ATOM 3039 O O . ARG A 1 390 ? 8.901 -26.787 -3.420 1.00 76.12 390 ARG A O 1
ATOM 3046 N N . GLN A 1 391 ? 10.344 -25.388 -4.437 1.00 81.00 391 GLN A N 1
ATOM 3047 C CA . GLN A 1 391 ? 11.534 -25.915 -3.781 1.00 81.00 391 GLN A CA 1
ATOM 3048 C C . GLN A 1 391 ? 11.432 -25.759 -2.258 1.00 81.00 391 GLN A C 1
ATOM 3050 O O . GLN A 1 391 ? 11.511 -26.755 -1.544 1.00 81.00 391 GLN A O 1
ATOM 3055 N N . CYS A 1 392 ? 11.125 -24.555 -1.772 1.00 81.69 392 CYS A N 1
ATOM 3056 C CA . CYS A 1 392 ? 10.936 -24.300 -0.347 1.00 81.69 392 CYS A CA 1
ATOM 3057 C C . CYS A 1 392 ? 9.778 -25.101 0.252 1.00 81.69 392 CYS A C 1
ATOM 3059 O O . CYS A 1 392 ? 9.897 -25.614 1.361 1.00 81.69 392 CYS A O 1
ATOM 3061 N N . ALA A 1 393 ? 8.665 -25.254 -0.475 1.00 80.56 393 ALA A N 1
ATOM 3062 C CA . ALA A 1 393 ? 7.542 -26.075 -0.018 1.00 80.56 393 ALA A CA 1
ATOM 3063 C C . ALA A 1 393 ? 7.915 -27.558 0.119 1.00 80.56 393 ALA A C 1
ATOM 3065 O O . ALA A 1 393 ? 7.379 -28.252 0.981 1.00 80.56 393 ALA A O 1
ATOM 3066 N N . ASN A 1 394 ? 8.819 -28.050 -0.727 1.00 80.81 394 ASN A N 1
ATOM 3067 C CA . ASN A 1 394 ? 9.289 -29.429 -0.681 1.00 80.81 394 ASN A CA 1
ATOM 3068 C C . ASN A 1 394 ? 10.347 -29.641 0.414 1.00 80.81 394 ASN A C 1
ATOM 3070 O O . ASN A 1 394 ? 10.305 -30.664 1.093 1.00 80.81 394 ASN A O 1
ATOM 3074 N N . GLU A 1 395 ? 11.257 -28.684 0.610 1.00 82.81 395 GLU A N 1
ATOM 3075 C CA . GLU A 1 395 ? 12.331 -28.750 1.614 1.00 82.81 395 GLU A CA 1
ATOM 3076 C C . GLU A 1 395 ? 11.816 -28.571 3.051 1.00 82.81 395 GLU A C 1
ATOM 3078 O O . GLU A 1 395 ? 12.295 -29.241 3.963 1.00 82.81 395 GLU A O 1
ATOM 3083 N N . ALA A 1 396 ? 10.798 -27.732 3.258 1.00 78.81 396 ALA A N 1
ATOM 3084 C CA . ALA A 1 396 ? 10.228 -27.458 4.579 1.00 78.81 396 ALA A CA 1
ATOM 3085 C C . ALA A 1 396 ? 9.353 -28.591 5.153 1.00 78.81 396 ALA A C 1
ATOM 3087 O O . ALA A 1 396 ? 8.970 -28.559 6.327 1.00 78.81 396 ALA A O 1
ATOM 3088 N N . GLY A 1 397 ? 8.992 -29.589 4.339 1.00 75.69 397 GLY A N 1
ATOM 3089 C CA . GLY A 1 397 ? 8.133 -30.699 4.752 1.00 75.69 397 GLY A CA 1
ATOM 3090 C C . GLY A 1 397 ? 6.776 -30.230 5.297 1.00 75.69 397 GLY A C 1
ATOM 3091 O O . GLY A 1 397 ? 5.906 -29.817 4.533 1.00 75.69 397 GLY A O 1
ATOM 3092 N N . ASN A 1 398 ? 6.597 -30.316 6.622 1.00 75.56 398 ASN A N 1
ATOM 3093 C CA . ASN A 1 398 ? 5.366 -29.941 7.336 1.00 75.56 398 ASN A CA 1
ATOM 3094 C C . ASN A 1 398 ? 5.525 -28.697 8.233 1.00 75.56 398 ASN A C 1
ATOM 3096 O O . ASN A 1 398 ? 4.592 -28.340 8.948 1.00 75.56 398 ASN A O 1
ATOM 3100 N N . SER A 1 399 ? 6.695 -28.053 8.237 1.00 75.31 399 SER A N 1
ATOM 3101 C CA . SER A 1 399 ? 6.983 -26.910 9.105 1.00 75.31 399 SER A CA 1
ATOM 3102 C C . SER A 1 399 ? 6.730 -25.594 8.378 1.00 75.31 399 SER A C 1
ATOM 3104 O O . SER A 1 399 ? 7.424 -25.232 7.428 1.00 75.31 399 SER A O 1
ATOM 3106 N N . ARG A 1 400 ? 5.724 -24.846 8.844 1.00 72.50 400 ARG A N 1
ATOM 3107 C CA . ARG A 1 400 ? 5.400 -23.524 8.294 1.00 72.50 400 ARG A CA 1
ATOM 3108 C C . ARG A 1 400 ? 6.541 -22.521 8.494 1.00 72.50 400 ARG A C 1
ATOM 3110 O O . ARG A 1 400 ? 6.808 -21.727 7.598 1.00 72.50 400 ARG A O 1
ATOM 3117 N N . ALA A 1 401 ? 7.212 -22.589 9.641 1.00 66.31 401 ALA A N 1
ATOM 3118 C CA . ALA A 1 401 ? 8.327 -21.711 9.971 1.00 66.31 401 ALA A CA 1
ATOM 3119 C C . ALA A 1 401 ? 9.523 -21.938 9.033 1.00 66.31 401 ALA A C 1
ATOM 3121 O O . ALA A 1 401 ? 10.069 -20.971 8.514 1.00 66.31 401 ALA A O 1
ATOM 3122 N N . ASP A 1 402 ? 9.861 -23.198 8.736 1.00 72.62 402 ASP A N 1
ATOM 3123 C CA . ASP A 1 402 ? 10.969 -23.530 7.827 1.00 72.62 402 ASP A CA 1
ATOM 3124 C C . ASP A 1 402 ? 10.641 -23.145 6.376 1.00 72.62 402 ASP A C 1
ATOM 3126 O O . ASP A 1 402 ? 11.510 -22.701 5.625 1.00 72.62 402 ASP A O 1
ATOM 3130 N N . PHE A 1 403 ? 9.366 -23.252 5.988 1.00 78.69 403 PHE A N 1
ATOM 3131 C CA . PHE A 1 403 ? 8.881 -22.793 4.686 1.00 78.69 403 PHE A CA 1
ATOM 3132 C C . PHE A 1 403 ? 9.025 -21.278 4.528 1.00 78.69 403 PHE A C 1
ATOM 3134 O O . PHE A 1 403 ? 9.562 -20.807 3.523 1.00 78.69 403 PHE A O 1
ATOM 3141 N N . ASP A 1 404 ? 8.573 -20.518 5.528 1.00 72.12 404 ASP A N 1
ATOM 3142 C CA . ASP A 1 404 ? 8.669 -19.061 5.518 1.00 72.12 404 ASP A CA 1
ATOM 3143 C C . ASP A 1 404 ? 10.146 -18.612 5.594 1.00 72.12 404 ASP A C 1
ATOM 3145 O O . ASP A 1 404 ? 10.555 -17.739 4.828 1.00 72.12 404 ASP A O 1
ATOM 3149 N N . GLN A 1 405 ? 10.989 -19.295 6.379 1.00 75.06 405 GLN A N 1
ATOM 3150 C CA . GLN A 1 405 ? 12.437 -19.054 6.445 1.00 75.06 405 GLN A CA 1
ATOM 3151 C C . GLN A 1 405 ? 13.152 -19.337 5.109 1.00 75.06 405 GLN A C 1
ATOM 3153 O O . GLN A 1 405 ? 14.000 -18.551 4.678 1.00 75.06 405 GLN A O 1
ATOM 3158 N N . CYS A 1 406 ? 12.800 -20.419 4.409 1.00 78.25 406 CYS A N 1
ATOM 3159 C CA . CYS A 1 406 ? 13.337 -20.716 3.077 1.00 78.25 406 CYS A CA 1
ATOM 3160 C C . CYS A 1 406 ? 12.913 -19.660 2.039 1.00 78.25 406 CYS A C 1
ATOM 3162 O O . CYS A 1 406 ? 13.728 -19.188 1.237 1.00 78.25 406 CYS A O 1
ATOM 3164 N N . LEU A 1 407 ? 11.648 -19.227 2.077 1.00 72.31 407 LEU A N 1
ATOM 3165 C CA . LEU A 1 407 ? 11.132 -18.166 1.206 1.00 72.31 407 LEU A CA 1
ATOM 3166 C C . LEU A 1 407 ? 11.766 -16.792 1.475 1.00 72.31 407 LEU A C 1
ATOM 3168 O O . LEU A 1 407 ? 11.817 -15.937 0.582 1.00 72.31 407 LEU A O 1
ATOM 3172 N N . GLU A 1 408 ? 12.220 -16.550 2.701 1.00 68.62 408 GLU A N 1
ATOM 3173 C CA . GLU A 1 408 ? 12.969 -15.349 3.068 1.00 68.62 408 GLU A CA 1
ATOM 3174 C C . GLU A 1 408 ? 14.429 -15.412 2.605 1.00 68.62 408 GLU A C 1
ATOM 3176 O O . GLU A 1 408 ? 14.962 -14.394 2.150 1.00 68.62 408 GLU A O 1
ATOM 3181 N N . GLY A 1 409 ? 15.047 -16.598 2.654 1.00 62.25 409 GLY A N 1
ATOM 3182 C CA . GLY A 1 409 ? 16.416 -16.851 2.191 1.00 62.25 409 GLY A CA 1
ATOM 3183 C C . GLY A 1 409 ? 16.585 -16.834 0.667 1.00 62.25 409 GLY A C 1
ATOM 3184 O O . GLY A 1 409 ? 17.646 -16.465 0.166 1.00 62.25 409 GLY A O 1
ATOM 3185 N N . THR A 1 410 ? 15.530 -17.133 -0.094 1.00 59.19 410 THR A N 1
ATOM 3186 C CA . THR A 1 410 ? 15.505 -17.121 -1.574 1.00 59.19 410 THR A CA 1
ATOM 3187 C C . THR A 1 410 ? 15.316 -15.716 -2.166 1.00 59.19 410 THR A C 1
ATOM 3189 O O . THR A 1 410 ? 14.720 -15.529 -3.223 1.00 59.19 410 THR A O 1
ATOM 3192 N N . GLN A 1 411 ? 15.851 -14.686 -1.500 1.00 53.09 411 GLN A N 1
ATOM 3193 C CA . GLN A 1 411 ? 15.721 -13.261 -1.835 1.00 53.09 411 GLN A CA 1
ATOM 3194 C C . GLN A 1 411 ? 16.419 -12.816 -3.141 1.00 53.09 411 GLN A C 1
ATOM 3196 O O . GLN A 1 411 ? 16.863 -11.672 -3.265 1.00 53.09 411 GLN A O 1
ATOM 3201 N N . SER A 1 412 ? 16.467 -13.655 -4.175 1.00 47.00 412 SER A N 1
ATOM 3202 C CA . SER A 1 412 ? 16.640 -13.147 -5.530 1.00 47.00 412 SER A CA 1
ATOM 3203 C C . SER A 1 412 ? 15.420 -12.293 -5.851 1.00 47.00 412 SER A C 1
ATOM 3205 O O . SER A 1 412 ? 14.340 -12.811 -6.107 1.00 47.00 412 SER A O 1
ATOM 3207 N N . ARG A 1 413 ? 15.563 -10.964 -5.802 1.00 48.56 413 ARG A N 1
ATOM 3208 C CA . ARG A 1 413 ? 14.636 -10.054 -6.480 1.00 48.56 413 ARG A CA 1
ATOM 3209 C C . ARG A 1 413 ? 14.775 -10.397 -7.961 1.00 48.56 413 ARG A C 1
ATOM 3211 O O . ARG A 1 413 ? 15.807 -10.013 -8.521 1.00 48.56 413 ARG A O 1
ATOM 3218 N N . PRO A 1 414 ? 13.839 -11.129 -8.602 1.00 47.31 414 PRO A N 1
ATOM 3219 C CA . PRO A 1 414 ? 13.945 -11.272 -10.036 1.00 47.31 414 PRO A CA 1
ATOM 3220 C C . PRO A 1 414 ? 13.889 -9.848 -10.568 1.00 47.31 414 PRO A C 1
ATOM 3222 O O . PRO A 1 414 ? 12.985 -9.075 -10.227 1.00 47.31 414 PRO A O 1
ATOM 3225 N N . LEU A 1 415 ? 14.924 -9.456 -11.306 1.00 44.34 415 LEU A N 1
ATOM 3226 C CA . LEU A 1 415 ? 14.893 -8.196 -12.018 1.00 44.34 415 LEU A CA 1
ATOM 3227 C C . LEU A 1 415 ? 13.559 -8.157 -12.772 1.00 44.34 415 LEU A C 1
ATOM 3229 O O . LEU A 1 415 ? 13.086 -9.170 -13.288 1.00 44.34 415 LEU A O 1
ATOM 3233 N N . VAL A 1 416 ? 12.951 -6.975 -12.875 1.00 49.31 416 VAL A N 1
ATOM 3234 C CA . VAL A 1 416 ? 11.751 -6.768 -13.708 1.00 49.31 416 VAL A CA 1
ATOM 3235 C C . VAL A 1 416 ? 12.023 -7.139 -15.185 1.00 49.31 416 VAL A C 1
ATOM 3237 O O . VAL A 1 416 ? 11.105 -7.144 -15.996 1.00 49.31 416 VAL A O 1
ATOM 3240 N N . LEU A 1 417 ? 13.264 -7.504 -15.510 1.00 48.47 417 LEU A N 1
ATOM 3241 C CA . LEU A 1 417 ? 13.838 -7.820 -16.799 1.00 48.47 417 LEU A CA 1
ATOM 3242 C C . LEU A 1 417 ? 14.478 -9.218 -16.751 1.00 48.47 417 LEU A C 1
ATOM 3244 O O . LEU A 1 417 ? 15.276 -9.496 -15.857 1.00 48.47 417 LEU A O 1
ATOM 3248 N N . GLY A 1 418 ? 14.171 -10.062 -17.735 1.00 51.78 418 GLY A N 1
ATOM 3249 C CA . GLY A 1 418 ? 14.820 -11.359 -17.955 1.00 51.78 418 GLY A CA 1
ATOM 3250 C C . GLY A 1 418 ? 13.887 -12.574 -18.007 1.00 51.78 418 GLY A C 1
ATOM 3251 O O . GLY A 1 418 ? 12.758 -12.566 -17.513 1.00 51.78 418 GLY A O 1
ATOM 3252 N N . TRP A 1 419 ? 14.397 -13.628 -18.641 1.00 55.75 419 TRP A N 1
ATOM 3253 C CA . TRP A 1 419 ? 13.875 -14.999 -18.625 1.00 55.75 419 TRP A CA 1
ATOM 3254 C C . TRP A 1 419 ? 14.657 -15.816 -17.574 1.00 55.75 419 TRP A C 1
ATOM 3256 O O . TRP A 1 419 ? 15.847 -15.533 -17.424 1.00 55.75 419 TRP A O 1
ATOM 3266 N N . PRO A 1 420 ? 14.102 -16.839 -16.886 1.00 52.16 420 PRO A N 1
ATOM 3267 C CA . PRO A 1 420 ? 12.727 -17.339 -16.818 1.00 52.16 420 PRO A CA 1
ATOM 3268 C C . PRO A 1 420 ? 12.185 -17.164 -15.385 1.00 52.16 420 PRO A C 1
ATOM 3270 O O . PRO A 1 420 ? 12.266 -18.072 -14.566 1.00 52.16 420 PRO A O 1
ATOM 3273 N N . ALA A 1 421 ? 11.709 -15.972 -15.030 1.00 50.66 421 ALA A N 1
ATOM 3274 C CA . ALA A 1 421 ? 11.460 -15.667 -13.620 1.00 50.66 421 ALA A CA 1
ATOM 3275 C C . ALA A 1 421 ? 9.983 -15.673 -13.196 1.00 50.66 421 ALA A C 1
ATOM 3277 O O . ALA A 1 421 ? 9.731 -15.527 -12.010 1.00 50.66 421 ALA A O 1
ATOM 3278 N N . ARG A 1 422 ? 8.996 -15.766 -14.105 1.00 60.66 422 ARG A N 1
ATOM 3279 C CA . ARG A 1 422 ? 7.614 -15.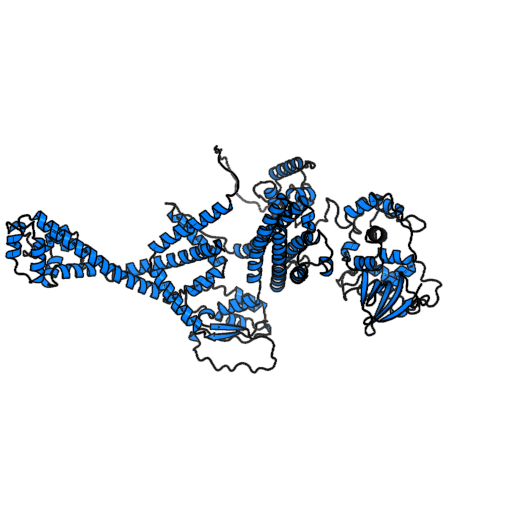366 -13.768 1.00 60.66 422 ARG A CA 1
ATOM 3280 C C . ARG A 1 422 ? 6.514 -16.208 -14.410 1.00 60.66 422 ARG A C 1
ATOM 3282 O O . ARG A 1 422 ? 6.377 -16.232 -15.629 1.00 60.66 422 ARG A O 1
ATOM 3289 N N . VAL A 1 423 ? 5.689 -16.829 -13.565 1.00 59.56 423 VAL A N 1
ATOM 3290 C CA . VAL A 1 423 ? 4.526 -17.638 -13.970 1.00 59.56 423 VAL A CA 1
ATOM 3291 C C . VAL A 1 423 ? 3.337 -16.745 -14.348 1.00 59.56 423 VAL A C 1
ATOM 3293 O O . VAL A 1 423 ? 2.579 -17.066 -15.256 1.00 59.56 423 VAL A O 1
ATOM 3296 N N . ASP A 1 424 ? 3.191 -15.554 -13.760 1.00 63.19 424 ASP A N 1
ATOM 3297 C CA . ASP A 1 424 ? 2.095 -14.631 -14.107 1.00 63.19 424 ASP A CA 1
ATOM 3298 C C . ASP A 1 424 ? 2.178 -14.006 -15.496 1.00 63.19 424 ASP A C 1
ATOM 3300 O O . ASP A 1 424 ? 1.170 -13.465 -15.966 1.00 63.19 424 ASP A O 1
ATOM 3304 N N . GLN A 1 425 ? 3.349 -14.065 -16.133 1.00 68.88 425 GLN A N 1
ATOM 3305 C CA . GLN A 1 425 ? 3.578 -13.475 -17.445 1.00 68.88 425 GLN A CA 1
ATOM 3306 C C . GLN A 1 425 ? 2.733 -14.154 -18.529 1.00 68.88 425 GLN A C 1
ATOM 3308 O O . GLN A 1 425 ? 2.195 -13.473 -19.400 1.00 68.88 425 GLN A O 1
ATOM 3313 N N . PHE A 1 426 ? 2.571 -15.476 -18.444 1.00 74.44 426 PHE A N 1
ATOM 3314 C CA . PHE A 1 426 ? 1.844 -16.268 -19.440 1.00 74.44 426 PHE A CA 1
ATOM 3315 C C . PHE A 1 426 ? 0.696 -17.090 -18.851 1.00 74.44 426 PHE A C 1
ATOM 3317 O O . PHE A 1 426 ? -0.142 -17.571 -19.611 1.00 74.44 426 PHE A O 1
ATOM 3324 N N . CYS A 1 427 ? 0.608 -17.213 -17.524 1.00 72.62 427 CYS A N 1
ATOM 3325 C CA . CYS A 1 427 ? -0.349 -18.093 -16.859 1.00 72.62 427 CYS A CA 1
ATOM 3326 C C . CYS A 1 427 ? -1.338 -17.293 -16.003 1.00 72.62 427 CYS A C 1
ATOM 3328 O O . CYS A 1 427 ? -0.957 -16.363 -15.289 1.00 72.62 427 CYS A O 1
ATOM 3330 N N . ASP A 1 428 ? -2.622 -17.631 -16.061 1.00 71.44 428 ASP A N 1
ATOM 3331 C CA . ASP A 1 428 ? -3.627 -17.238 -15.078 1.00 71.44 428 ASP A CA 1
ATOM 3332 C C . ASP A 1 428 ? -3.607 -18.232 -13.918 1.00 71.44 428 ASP A C 1
ATOM 3334 O O . ASP A 1 428 ? -3.723 -19.435 -14.125 1.00 71.44 428 ASP A O 1
ATOM 3338 N N . VAL A 1 429 ? -3.416 -17.711 -12.704 1.00 69.44 429 VAL A N 1
ATOM 3339 C CA . VAL A 1 429 ? -3.316 -18.518 -11.486 1.00 69.44 429 VAL A CA 1
ATOM 3340 C C . VAL A 1 429 ? -4.573 -18.314 -10.651 1.00 69.44 429 VAL A C 1
ATOM 3342 O O . VAL A 1 429 ? -4.880 -17.184 -10.257 1.00 69.44 429 VAL A O 1
ATOM 3345 N N . THR A 1 430 ? -5.289 -19.397 -10.371 1.00 69.94 430 THR A N 1
ATOM 3346 C CA . THR A 1 430 ? -6.498 -19.407 -9.539 1.00 69.94 430 THR A CA 1
ATOM 3347 C C . THR A 1 430 ? -6.292 -20.253 -8.290 1.00 69.94 430 THR A C 1
ATOM 3349 O O . THR A 1 430 ? -5.594 -21.258 -8.322 1.00 69.94 430 THR A O 1
ATOM 3352 N N . VAL A 1 431 ? -6.898 -19.839 -7.174 1.00 65.88 431 VAL A N 1
ATOM 3353 C CA . VAL A 1 431 ? -6.893 -20.609 -5.921 1.00 65.88 431 VAL A CA 1
ATOM 3354 C C . VAL A 1 431 ? -8.172 -21.436 -5.864 1.00 65.88 431 VAL A C 1
ATOM 3356 O O . VAL A 1 431 ? -9.266 -20.868 -5.867 1.00 65.88 431 VAL A O 1
ATOM 3359 N N . SER A 1 432 ? -8.046 -22.758 -5.809 1.00 58.47 432 SER A N 1
ATOM 3360 C CA . SER A 1 432 ? -9.187 -23.672 -5.722 1.00 58.47 432 SER A CA 1
ATOM 3361 C C . SER A 1 432 ? -9.770 -23.608 -4.294 1.00 58.47 432 SER A C 1
ATOM 3363 O O . SER A 1 432 ? -9.062 -23.818 -3.305 1.00 58.47 432 SER A O 1
ATOM 3365 N N . ASN A 1 433 ? -11.049 -23.239 -4.151 1.00 43.78 433 ASN A N 1
ATOM 3366 C CA . ASN A 1 433 ? -11.669 -22.994 -2.841 1.00 43.78 433 ASN A CA 1
ATOM 3367 C C . ASN A 1 433 ? -11.929 -24.293 -2.055 1.00 43.78 433 ASN A C 1
ATOM 3369 O O . ASN A 1 433 ? -12.439 -25.278 -2.583 1.00 43.78 433 ASN A O 1
ATOM 3373 N N . LEU A 1 434 ? -11.644 -24.244 -0.750 1.00 43.59 434 LEU A N 1
ATOM 3374 C CA . LEU A 1 434 ? -12.075 -25.211 0.263 1.00 43.59 434 LEU A CA 1
ATOM 3375 C C . LEU A 1 434 ? -13.611 -25.182 0.405 1.00 43.59 434 LEU A C 1
ATOM 3377 O O . LEU A 1 434 ? -14.124 -24.485 1.279 1.00 43.59 434 LEU A O 1
ATOM 3381 N N . SER A 1 435 ? -14.359 -25.904 -0.430 1.00 33.41 435 SER A N 1
ATOM 3382 C CA . SER A 1 435 ? -15.787 -26.135 -0.144 1.00 33.41 435 SER A CA 1
ATOM 3383 C C . SER A 1 435 ? -16.396 -27.441 -0.635 1.00 33.41 435 SER A C 1
ATOM 3385 O O . SER A 1 435 ? -17.461 -27.772 -0.134 1.00 33.41 435 SER A O 1
ATOM 3387 N N . ASP A 1 436 ? -15.749 -28.236 -1.488 1.00 29.92 436 ASP A N 1
ATOM 3388 C CA . ASP A 1 436 ? -16.356 -29.493 -1.938 1.00 29.92 436 ASP A CA 1
ATOM 3389 C C . ASP A 1 436 ? -15.486 -30.695 -1.572 1.00 29.92 436 ASP A C 1
ATOM 3391 O O . ASP A 1 436 ? -14.512 -31.028 -2.240 1.00 29.92 436 ASP A O 1
ATOM 3395 N N . GLY A 1 437 ? -15.893 -31.399 -0.512 1.00 39.28 437 GLY A N 1
ATOM 3396 C CA . GLY A 1 437 ? -15.414 -32.743 -0.164 1.00 39.28 437 GLY A CA 1
ATOM 3397 C C . GLY A 1 437 ? -15.818 -33.830 -1.172 1.00 39.28 437 GLY A C 1
ATOM 3398 O O . GLY A 1 437 ? -15.755 -35.011 -0.852 1.00 39.28 437 GLY A O 1
ATOM 3399 N N . THR A 1 438 ? -16.238 -33.453 -2.378 1.00 37.75 438 THR A N 1
ATOM 3400 C CA . THR A 1 438 ? -16.573 -34.352 -3.483 1.00 37.75 438 THR A CA 1
ATOM 3401 C C . THR A 1 438 ? -16.279 -33.665 -4.814 1.00 37.75 438 THR A C 1
ATOM 3403 O O . THR A 1 438 ? -17.186 -33.260 -5.535 1.00 37.75 438 THR A O 1
ATOM 3406 N N . ALA A 1 439 ? -15.008 -33.552 -5.167 1.00 30.77 439 ALA A N 1
ATOM 3407 C CA . ALA A 1 439 ? -14.607 -33.505 -6.563 1.00 30.77 439 ALA A CA 1
ATOM 3408 C C . ALA A 1 439 ? -13.275 -34.237 -6.670 1.00 30.77 439 ALA A C 1
ATOM 3410 O O . ALA A 1 439 ? -12.314 -33.906 -5.977 1.00 30.77 439 ALA A O 1
ATOM 3411 N N . ALA A 1 440 ? -13.255 -35.281 -7.497 1.00 33.06 440 ALA A N 1
ATOM 3412 C CA . ALA A 1 440 ? -12.023 -35.863 -7.993 1.00 33.06 440 ALA A CA 1
ATOM 3413 C C . ALA A 1 440 ? -11.083 -34.727 -8.420 1.00 33.06 440 ALA A C 1
ATOM 3415 O O . ALA A 1 440 ? -11.551 -33.745 -9.004 1.00 33.06 440 ALA A O 1
ATOM 3416 N N . GLY A 1 441 ? -9.793 -34.849 -8.095 1.00 30.88 441 GLY A N 1
ATOM 3417 C CA . GLY A 1 441 ? -8.791 -33.902 -8.574 1.00 30.88 441 GLY A CA 1
ATOM 3418 C C . GLY A 1 441 ? -8.989 -33.666 -10.073 1.00 30.88 441 GLY A C 1
ATOM 3419 O O . GLY A 1 441 ? -9.304 -34.630 -10.784 1.00 30.88 441 GLY A O 1
ATOM 3420 N N . PRO A 1 442 ? -8.890 -32.417 -10.560 1.00 36.03 442 PRO A N 1
ATOM 3421 C CA . PRO A 1 442 ? -8.883 -32.206 -11.991 1.00 36.03 442 PRO A CA 1
ATOM 3422 C C . PRO A 1 442 ? -7.740 -33.046 -12.571 1.00 36.03 442 PRO A C 1
ATOM 3424 O O . PRO A 1 442 ? -6.626 -33.067 -12.049 1.00 36.03 442 PRO A O 1
ATOM 3427 N N . ASP A 1 443 ? -8.101 -33.833 -13.576 1.00 37.28 443 ASP A N 1
ATOM 3428 C CA . ASP A 1 443 ? -7.244 -34.708 -14.363 1.00 37.28 443 ASP A CA 1
ATOM 3429 C C . ASP A 1 443 ? -5.909 -33.996 -14.687 1.00 37.28 443 ASP A C 1
ATOM 3431 O O . ASP A 1 443 ? -5.952 -32.867 -15.179 1.00 37.28 443 ASP A O 1
ATOM 3435 N N . PRO A 1 444 ? -4.723 -34.607 -14.471 1.00 38.72 444 PRO A N 1
ATOM 3436 C CA . PRO A 1 444 ? -3.442 -34.057 -14.940 1.00 38.72 444 PRO A CA 1
ATOM 3437 C C . PRO A 1 444 ? -3.371 -33.914 -16.476 1.00 38.72 444 PRO A C 1
ATOM 3439 O O . PRO A 1 444 ? -2.359 -33.485 -17.032 1.00 38.72 444 PRO A O 1
ATOM 3442 N N . GLY A 1 445 ? -4.436 -34.281 -17.189 1.00 41.62 445 GLY A N 1
ATOM 3443 C CA . GLY A 1 445 ? -4.644 -33.975 -18.589 1.00 41.62 445 GLY A CA 1
ATOM 3444 C C . GLY A 1 445 ? -5.382 -32.654 -18.822 1.00 41.62 445 GLY A C 1
ATOM 3445 O O . GLY A 1 445 ? -6.564 -32.533 -18.514 1.00 41.62 445 GLY A O 1
ATOM 3446 N N . ASN A 1 446 ? -4.714 -31.775 -19.582 1.00 39.44 446 ASN A N 1
ATOM 3447 C CA . ASN A 1 446 ? -5.257 -30.710 -20.445 1.00 39.44 446 ASN A CA 1
ATOM 3448 C C . ASN A 1 446 ? -5.196 -29.298 -19.825 1.00 39.44 446 ASN A C 1
ATOM 3450 O O . ASN A 1 446 ? -6.069 -28.877 -19.082 1.00 39.44 446 ASN A O 1
ATOM 3454 N N . ASN A 1 447 ? -4.145 -28.522 -20.098 1.00 42.00 447 ASN A N 1
ATOM 3455 C CA . ASN A 1 447 ? -3.877 -27.962 -21.427 1.00 42.00 447 ASN A CA 1
ATOM 3456 C C . ASN A 1 447 ? -2.437 -28.268 -21.861 1.00 42.00 447 ASN A C 1
ATOM 3458 O O . ASN A 1 447 ? -1.514 -27.709 -21.283 1.00 42.00 447 ASN A O 1
ATOM 3462 N N . GLY A 1 448 ? -2.234 -29.110 -22.880 1.00 44.19 448 GLY A N 1
ATOM 3463 C CA . GLY A 1 448 ? -0.918 -29.539 -23.391 1.00 44.19 448 GLY A CA 1
ATOM 3464 C C . GLY A 1 448 ? -0.025 -28.445 -24.007 1.00 44.19 448 GLY A C 1
ATOM 3465 O O . GLY A 1 448 ? 0.442 -28.592 -25.135 1.00 44.19 448 GLY A O 1
ATOM 3466 N N . TRP A 1 449 ? 0.227 -27.353 -23.290 1.00 47.88 449 TRP A N 1
ATOM 3467 C CA . TRP A 1 449 ? 1.283 -26.390 -23.572 1.00 47.88 449 TRP A CA 1
ATOM 3468 C C . TRP A 1 449 ? 2.513 -26.795 -22.752 1.00 47.88 449 TRP A C 1
ATOM 3470 O O . TRP A 1 449 ? 2.367 -27.052 -21.562 1.00 47.88 449 TRP A O 1
ATOM 3480 N N . PRO A 1 450 ? 3.711 -26.912 -23.350 1.00 49.97 450 PRO A N 1
ATOM 3481 C CA . PRO A 1 450 ? 4.820 -27.552 -22.655 1.00 49.97 450 PRO A CA 1
ATOM 3482 C C . PRO A 1 450 ? 5.306 -26.706 -21.463 1.00 49.97 450 PRO A C 1
ATOM 3484 O O . PRO A 1 450 ? 5.234 -25.475 -21.511 1.00 49.97 450 PRO A O 1
ATOM 3487 N N . ASP A 1 451 ? 5.874 -27.370 -20.449 1.00 53.19 451 ASP A N 1
ATOM 3488 C CA . ASP A 1 451 ? 6.447 -26.800 -19.209 1.00 53.19 451 ASP A CA 1
ATOM 3489 C C . ASP A 1 451 ? 7.403 -25.608 -19.422 1.00 53.19 451 ASP A C 1
ATOM 3491 O O . ASP A 1 451 ? 7.701 -24.857 -18.495 1.00 53.19 451 ASP A O 1
ATOM 3495 N N . TRP A 1 452 ? 7.874 -25.394 -20.656 1.00 55.81 452 TRP A N 1
ATOM 3496 C CA . TRP A 1 452 ? 8.738 -24.280 -21.048 1.00 55.81 452 TRP A CA 1
ATOM 3497 C C . TRP A 1 452 ? 8.143 -22.886 -20.796 1.00 55.81 452 TRP A C 1
ATOM 3499 O O . TRP A 1 452 ? 8.908 -21.938 -20.633 1.00 55.81 452 TRP A O 1
ATOM 3509 N N . TRP A 1 453 ? 6.811 -22.746 -20.745 1.00 60.94 453 TRP A N 1
ATOM 3510 C CA . TRP A 1 453 ? 6.149 -21.479 -20.393 1.00 60.94 453 TRP A CA 1
ATOM 3511 C C . TRP A 1 453 ? 6.038 -21.247 -18.876 1.00 60.94 453 TRP A C 1
ATOM 3513 O O . TRP A 1 453 ? 5.588 -20.181 -18.461 1.00 60.94 453 TRP A O 1
ATOM 3523 N N . GLY A 1 454 ? 6.419 -22.224 -18.045 1.00 62.78 454 GLY A N 1
ATOM 3524 C CA . GLY A 1 454 ? 6.401 -22.115 -16.583 1.00 62.78 454 GLY A CA 1
ATOM 3525 C C . GLY A 1 454 ? 5.018 -22.224 -15.927 1.00 62.78 454 GLY A C 1
ATOM 3526 O O . GLY A 1 454 ? 4.923 -22.070 -14.710 1.00 62.78 454 GLY A O 1
ATOM 3527 N N . CYS A 1 455 ? 3.954 -22.498 -16.690 1.00 70.25 455 CYS A N 1
ATOM 3528 C CA . CYS A 1 455 ? 2.613 -22.754 -16.159 1.00 70.25 455 CYS A CA 1
ATOM 3529 C C . CYS A 1 455 ? 2.545 -24.183 -15.628 1.00 70.25 455 CYS A C 1
ATOM 3531 O O . CYS A 1 455 ? 2.428 -25.120 -16.409 1.00 70.25 455 CYS A O 1
ATOM 3533 N N . ALA A 1 456 ? 2.651 -24.355 -14.317 1.00 69.12 456 ALA A N 1
ATOM 3534 C CA . ALA A 1 456 ? 2.457 -25.658 -13.698 1.00 69.12 456 ALA A CA 1
ATOM 3535 C C . ALA A 1 456 ? 1.683 -25.482 -12.399 1.00 69.12 456 ALA A C 1
ATOM 3537 O O . ALA A 1 456 ? 1.834 -24.454 -11.744 1.00 69.12 456 ALA A O 1
ATOM 3538 N N . ASP A 1 457 ? 0.881 -26.468 -12.037 1.00 70.75 457 ASP A N 1
ATOM 3539 C CA . ASP A 1 457 ? 0.002 -26.378 -10.876 1.00 70.75 457 ASP A CA 1
ATOM 3540 C C . ASP A 1 457 ? 0.782 -26.557 -9.563 1.00 70.75 457 ASP A C 1
ATOM 3542 O O . ASP A 1 457 ? 1.942 -26.987 -9.537 1.00 70.75 457 ASP A O 1
ATOM 3546 N N . PHE A 1 458 ? 0.168 -26.161 -8.450 1.00 73.75 458 PHE A N 1
ATOM 3547 C CA . PHE A 1 458 ? 0.683 -26.389 -7.103 1.00 73.75 458 PHE A CA 1
ATOM 3548 C C . PHE A 1 458 ? -0.334 -27.180 -6.286 1.00 73.75 458 PHE A C 1
ATOM 3550 O O . PHE A 1 458 ? -1.430 -26.696 -6.002 1.00 73.75 458 PHE A O 1
ATOM 3557 N N . GLU A 1 459 ? 0.052 -28.384 -5.871 1.00 75.81 459 GLU A N 1
ATOM 3558 C CA . GLU A 1 459 ? -0.784 -29.232 -5.026 1.00 75.81 459 GLU A CA 1
ATOM 3559 C C . GLU A 1 459 ? -0.958 -28.640 -3.619 1.00 75.81 459 GLU A C 1
ATOM 3561 O O . GLU A 1 459 ? -0.037 -28.071 -3.028 1.00 75.81 459 GLU A O 1
ATOM 3566 N N . LYS A 1 460 ? -2.154 -28.807 -3.047 1.00 76.25 460 LYS A N 1
ATOM 3567 C CA . LYS A 1 460 ? -2.483 -28.355 -1.688 1.00 76.25 460 LYS A CA 1
ATOM 3568 C C . LYS A 1 460 ? -1.522 -28.964 -0.654 1.00 76.25 460 LYS A C 1
ATOM 3570 O O . LYS A 1 460 ? -1.352 -30.178 -0.597 1.00 76.25 460 LYS A O 1
ATOM 3575 N N . ARG A 1 461 ? -0.981 -28.135 0.249 1.00 76.62 461 ARG A N 1
ATOM 3576 C CA . ARG A 1 461 ? -0.151 -28.563 1.394 1.00 76.62 461 ARG A CA 1
ATOM 3577 C C . ARG A 1 461 ? -0.845 -28.188 2.702 1.00 76.62 461 ARG A C 1
ATOM 3579 O O . ARG A 1 461 ? -0.664 -27.084 3.215 1.00 76.62 461 ARG A O 1
ATOM 3586 N N . GLU A 1 462 ? -1.637 -29.112 3.249 1.00 70.00 462 GLU A N 1
ATOM 3587 C CA . GLU A 1 462 ? -2.428 -28.887 4.473 1.00 70.00 462 GLU A CA 1
ATOM 3588 C C . GLU A 1 462 ? -1.564 -28.547 5.691 1.00 70.00 462 GLU A C 1
ATOM 3590 O O . GLU A 1 462 ? -1.873 -27.597 6.405 1.00 70.00 462 GLU A O 1
ATOM 3595 N N . ALA A 1 463 ? -0.435 -29.239 5.870 1.00 63.81 463 ALA A N 1
ATOM 3596 C CA . ALA A 1 463 ? 0.498 -28.990 6.970 1.00 63.81 463 ALA A CA 1
ATOM 3597 C C . ALA A 1 463 ? 1.146 -27.590 6.938 1.00 63.81 463 ALA A C 1
ATOM 3599 O O . ALA A 1 463 ? 1.540 -27.066 7.973 1.00 63.81 463 ALA A O 1
ATOM 3600 N N . LEU A 1 464 ? 1.224 -26.964 5.758 1.00 64.44 464 LEU A N 1
ATOM 3601 C CA . LEU A 1 464 ? 1.795 -25.627 5.560 1.00 64.44 464 LEU A CA 1
ATOM 3602 C C . LEU A 1 464 ? 0.716 -24.540 5.399 1.00 64.44 464 LEU A C 1
ATOM 3604 O O . LEU A 1 464 ? 1.049 -23.374 5.175 1.00 64.44 464 LEU A O 1
ATOM 3608 N N . GLY A 1 465 ? -0.571 -24.903 5.461 1.00 64.56 465 GLY A N 1
ATOM 3609 C CA . GLY A 1 465 ? -1.689 -23.983 5.238 1.00 64.56 465 GLY A CA 1
ATOM 3610 C C . GLY A 1 465 ? -1.751 -23.390 3.822 1.00 64.56 465 GLY A C 1
ATOM 3611 O O . GLY A 1 465 ? -2.282 -22.292 3.651 1.00 64.56 465 GLY A O 1
ATOM 3612 N N . ILE A 1 466 ? -1.195 -24.072 2.809 1.00 71.69 466 ILE A N 1
ATOM 3613 C CA . ILE A 1 466 ? -1.142 -23.580 1.421 1.00 71.69 466 ILE A CA 1
ATOM 3614 C C . ILE A 1 466 ? -2.272 -24.233 0.603 1.00 71.69 466 ILE A C 1
ATOM 3616 O O . ILE A 1 466 ? -2.316 -25.467 0.518 1.00 71.69 466 ILE A O 1
ATOM 3620 N N . PRO A 1 467 ? -3.193 -23.451 0.005 1.00 65.38 467 PRO A N 1
ATOM 3621 C CA . PRO A 1 467 ? -4.248 -23.990 -0.851 1.00 65.38 467 PRO A CA 1
ATOM 3622 C C . PRO A 1 467 ? -3.683 -24.475 -2.197 1.00 65.38 467 PRO A C 1
ATOM 3624 O O . PRO A 1 467 ? -2.595 -24.059 -2.594 1.00 65.38 467 PRO A O 1
ATOM 3627 N N . ALA A 1 468 ? -4.431 -25.328 -2.905 1.00 71.38 468 ALA A N 1
ATOM 3628 C CA . ALA A 1 468 ? -4.090 -25.684 -4.282 1.00 71.38 468 ALA A CA 1
ATOM 3629 C C . ALA A 1 468 ? -4.127 -24.435 -5.178 1.00 71.38 468 ALA A C 1
ATOM 3631 O O . ALA A 1 468 ? -4.974 -23.551 -4.989 1.00 71.38 468 ALA A O 1
ATOM 3632 N N . MET A 1 469 ? -3.189 -24.352 -6.119 1.00 75.06 469 MET A N 1
ATOM 3633 C CA . MET A 1 469 ? -3.141 -23.284 -7.115 1.00 75.06 469 MET A CA 1
ATOM 3634 C C . MET A 1 469 ? -3.102 -23.898 -8.507 1.00 75.06 469 MET A C 1
ATOM 3636 O O . MET A 1 469 ? -2.168 -24.630 -8.827 1.00 75.06 469 MET A O 1
ATOM 3640 N N . ASP A 1 470 ? -4.082 -23.542 -9.327 1.00 72.69 470 ASP A N 1
ATOM 3641 C CA . ASP A 1 470 ? -4.185 -23.984 -10.716 1.00 72.69 470 ASP A CA 1
ATOM 3642 C C . ASP A 1 470 ? -3.614 -22.879 -11.615 1.00 72.69 470 ASP A C 1
ATOM 3644 O O . ASP A 1 470 ? -4.040 -21.723 -11.518 1.00 72.69 470 ASP A O 1
ATOM 3648 N N . ALA A 1 471 ? -2.631 -23.199 -12.456 1.00 71.12 471 ALA A N 1
ATOM 3649 C CA . ALA A 1 471 ? -1.917 -22.259 -13.317 1.00 71.12 471 ALA A CA 1
ATOM 3650 C C . ALA A 1 471 ? -2.156 -22.589 -14.800 1.00 71.12 471 ALA A C 1
ATOM 3652 O O . ALA A 1 471 ? -1.401 -23.324 -15.434 1.00 71.12 471 ALA A O 1
ATOM 3653 N N . GLY A 1 472 ? -3.192 -21.988 -15.388 1.00 71.62 472 GLY A N 1
ATOM 3654 C CA . GLY A 1 472 ? -3.554 -22.190 -16.792 1.00 71.62 472 GLY A CA 1
ATOM 3655 C C . GLY A 1 472 ? -2.900 -21.177 -17.733 1.00 71.62 472 GLY A C 1
ATOM 3656 O O . GLY A 1 472 ? -2.904 -19.979 -17.461 1.00 71.62 472 GLY A O 1
ATOM 3657 N N . PHE A 1 473 ? -2.373 -21.617 -18.878 1.00 74.31 473 PHE A N 1
ATOM 3658 C CA . PHE A 1 473 ? -1.864 -20.702 -19.908 1.00 74.31 473 PHE A CA 1
ATOM 3659 C C . PHE A 1 473 ? -2.960 -19.760 -20.440 1.00 74.31 473 PHE A C 1
ATOM 3661 O O . PHE A 1 473 ? -4.065 -20.189 -20.772 1.00 74.31 473 PHE A O 1
ATOM 3668 N N . SER A 1 474 ? -2.630 -18.474 -20.583 1.00 78.50 474 SER A N 1
ATOM 3669 C CA . SER A 1 474 ? -3.554 -17.418 -20.996 1.00 78.50 474 SER A CA 1
ATOM 3670 C C . SER A 1 474 ? -3.119 -16.777 -22.313 1.00 78.50 474 SER A C 1
ATOM 3672 O O . SER A 1 474 ? -2.182 -15.976 -22.376 1.00 78.50 474 SER A O 1
ATOM 3674 N N . ILE A 1 475 ? -3.859 -17.069 -23.386 1.00 77.31 475 ILE A N 1
ATOM 3675 C CA . ILE A 1 475 ? -3.624 -16.487 -24.721 1.00 77.31 475 ILE A CA 1
ATOM 3676 C C . ILE A 1 475 ? -3.723 -14.955 -24.683 1.00 77.31 475 ILE A C 1
ATOM 3678 O O . ILE A 1 475 ? -2.955 -14.262 -25.351 1.00 77.31 475 ILE A O 1
ATOM 3682 N N . MET A 1 476 ? -4.626 -14.404 -23.870 1.00 78.75 476 MET A N 1
ATOM 3683 C CA . MET A 1 476 ? -4.777 -12.953 -23.730 1.00 78.75 476 MET A CA 1
ATOM 3684 C C . MET A 1 476 ? -3.530 -12.298 -23.128 1.00 78.75 476 MET A C 1
ATOM 3686 O O . MET A 1 476 ? -3.152 -11.204 -23.551 1.00 78.75 476 MET A O 1
ATOM 3690 N N . LYS A 1 477 ? -2.849 -12.974 -22.193 1.00 79.38 477 LYS A N 1
ATOM 3691 C CA . LYS A 1 477 ? -1.573 -12.500 -21.645 1.00 79.38 477 LYS A CA 1
ATOM 3692 C C . LYS A 1 477 ? -0.446 -12.570 -22.664 1.00 79.38 477 LYS A C 1
ATOM 3694 O O . LYS A 1 477 ? 0.314 -11.615 -22.763 1.00 79.38 477 LYS A O 1
ATOM 3699 N N . LEU A 1 478 ? -0.394 -13.621 -23.487 1.00 82.31 478 LEU A N 1
ATOM 3700 C CA . LEU A 1 478 ? 0.553 -13.693 -24.603 1.00 82.31 478 LEU A CA 1
ATOM 3701 C C . LEU A 1 478 ? 0.352 -12.531 -25.590 1.00 82.31 478 LEU A C 1
ATOM 3703 O O . LEU A 1 478 ? 1.319 -11.886 -25.990 1.00 82.31 478 LEU A O 1
ATOM 3707 N N . ILE A 1 479 ? -0.894 -12.225 -25.963 1.00 83.81 479 ILE A N 1
ATOM 3708 C CA . ILE A 1 479 ? -1.196 -11.092 -26.853 1.00 83.81 479 ILE A CA 1
ATOM 3709 C C . ILE A 1 479 ? -0.781 -9.768 -26.199 1.00 83.81 479 ILE A C 1
ATOM 3711 O O . ILE A 1 479 ? -0.137 -8.942 -26.848 1.00 83.81 479 ILE A O 1
ATOM 3715 N N . SER A 1 480 ? -1.100 -9.576 -24.914 1.00 84.62 480 SER A N 1
ATOM 3716 C CA . SER A 1 480 ? -0.680 -8.394 -24.152 1.00 84.62 480 SER A CA 1
ATOM 3717 C C . SER A 1 480 ? 0.841 -8.261 -24.099 1.00 84.62 480 SER A C 1
ATOM 3719 O O . SER A 1 480 ? 1.353 -7.157 -24.258 1.00 84.62 480 SER A O 1
ATOM 3721 N N . PHE A 1 481 ? 1.556 -9.371 -23.923 1.00 83.88 481 PHE A N 1
ATOM 3722 C CA . PHE A 1 481 ? 3.013 -9.412 -23.911 1.00 83.88 481 PHE A CA 1
ATOM 3723 C C . PHE A 1 481 ? 3.604 -9.015 -25.268 1.00 83.88 481 PHE A C 1
ATOM 3725 O O . PHE A 1 481 ? 4.482 -8.158 -25.334 1.00 83.88 481 PHE A O 1
ATOM 3732 N N . LEU A 1 482 ? 3.091 -9.576 -26.368 1.00 86.50 482 LEU A N 1
ATOM 3733 C CA . LEU A 1 482 ? 3.537 -9.221 -27.720 1.00 86.50 482 LEU A CA 1
ATOM 3734 C C . LEU A 1 482 ? 3.282 -7.738 -28.029 1.00 86.50 482 LEU A C 1
ATOM 3736 O O . LEU A 1 482 ? 4.156 -7.058 -28.571 1.00 86.50 482 LEU A O 1
ATOM 3740 N N . LEU A 1 483 ? 2.112 -7.218 -27.641 1.00 89.06 483 LEU A N 1
ATOM 3741 C CA . LEU A 1 483 ? 1.788 -5.795 -27.756 1.00 89.06 483 LEU A CA 1
ATOM 3742 C C . LEU A 1 483 ? 2.722 -4.939 -26.885 1.00 89.06 483 LEU A C 1
ATOM 3744 O O . LEU A 1 483 ? 3.173 -3.8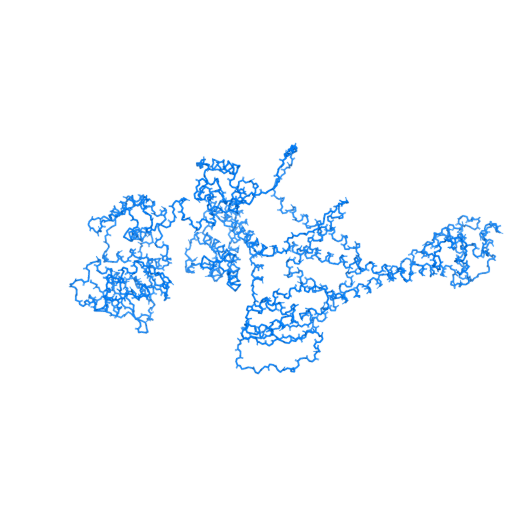76 -27.311 1.00 89.06 483 LEU A O 1
ATOM 3748 N N . GLY A 1 484 ? 3.029 -5.410 -25.680 1.00 88.94 484 GLY A N 1
ATOM 3749 C CA . GLY A 1 484 ? 3.928 -4.776 -24.730 1.00 88.94 484 GLY A CA 1
ATOM 3750 C C . GLY A 1 484 ? 5.357 -4.664 -25.245 1.00 88.94 484 GLY A C 1
ATOM 3751 O O . GLY A 1 484 ? 5.913 -3.571 -25.238 1.00 88.94 484 GLY A O 1
ATOM 3752 N N . ILE A 1 485 ? 5.917 -5.752 -25.778 1.00 90.31 485 ILE A N 1
ATOM 3753 C CA . ILE A 1 485 ? 7.238 -5.782 -26.425 1.00 90.31 485 ILE A CA 1
ATOM 3754 C C . ILE A 1 485 ? 7.278 -4.845 -27.633 1.00 90.31 485 ILE A C 1
ATOM 3756 O O . ILE A 1 485 ? 8.232 -4.081 -27.793 1.00 90.31 485 ILE A O 1
ATOM 3760 N N . LEU A 1 486 ? 6.237 -4.865 -28.473 1.00 92.19 486 LEU A N 1
ATOM 3761 C CA . LEU A 1 486 ? 6.142 -3.961 -29.616 1.00 92.19 486 LEU A CA 1
ATOM 3762 C C . LEU A 1 486 ? 6.101 -2.497 -29.160 1.00 92.19 486 LEU A C 1
ATOM 3764 O O . LEU A 1 486 ? 6.799 -1.653 -29.721 1.00 92.19 486 LEU A O 1
ATOM 3768 N N . THR A 1 487 ? 5.326 -2.203 -28.117 1.00 93.00 487 THR A N 1
ATOM 3769 C CA . THR A 1 487 ? 5.230 -0.863 -27.529 1.00 93.00 487 THR A CA 1
ATOM 3770 C C . THR A 1 487 ? 6.579 -0.421 -26.973 1.00 93.00 487 THR A C 1
ATOM 3772 O O . THR A 1 487 ? 7.028 0.675 -27.303 1.00 93.00 487 THR A O 1
ATOM 3775 N N . THR A 1 488 ? 7.281 -1.281 -26.227 1.00 91.81 488 THR A N 1
ATOM 3776 C CA . THR A 1 488 ? 8.644 -1.011 -25.756 1.00 91.81 488 THR A CA 1
ATOM 3777 C C . THR A 1 488 ? 9.564 -0.690 -26.928 1.00 91.81 488 THR A C 1
ATOM 3779 O O . THR A 1 488 ? 10.267 0.319 -26.896 1.00 91.81 488 THR A O 1
ATOM 3782 N N . ALA A 1 489 ? 9.551 -1.508 -27.985 1.00 93.44 489 ALA A N 1
ATOM 3783 C CA . ALA A 1 489 ? 10.408 -1.313 -29.148 1.00 93.44 489 ALA A CA 1
ATOM 3784 C C . ALA A 1 489 ? 10.161 0.050 -29.813 1.00 93.44 489 ALA A C 1
ATOM 3786 O O . ALA A 1 489 ? 11.117 0.769 -30.112 1.00 93.44 489 ALA A O 1
ATOM 3787 N N . VAL A 1 490 ? 8.890 0.440 -29.976 1.00 93.31 490 VAL A N 1
ATOM 3788 C CA . VAL A 1 490 ? 8.503 1.759 -30.498 1.00 93.31 490 VAL A CA 1
ATOM 3789 C C . VAL A 1 490 ? 9.002 2.873 -29.578 1.00 93.31 490 VAL A C 1
ATOM 3791 O O . VAL A 1 490 ? 9.696 3.775 -30.043 1.00 93.31 490 VAL A O 1
ATOM 3794 N N . LEU A 1 491 ? 8.711 2.798 -28.279 1.00 93.69 491 LEU A N 1
ATOM 3795 C CA . LEU A 1 491 ? 9.066 3.825 -27.296 1.00 93.69 491 LEU A CA 1
ATOM 3796 C C . LEU A 1 491 ? 10.583 4.023 -27.184 1.00 93.69 491 LEU A C 1
ATOM 3798 O O . LEU A 1 491 ? 11.066 5.153 -27.221 1.00 93.69 491 LEU A O 1
ATOM 3802 N N . VAL A 1 492 ? 11.355 2.940 -27.130 1.00 92.31 492 VAL A N 1
ATOM 3803 C CA . VAL A 1 492 ? 12.823 2.995 -27.085 1.00 92.31 492 VAL A CA 1
ATOM 3804 C C . VAL A 1 492 ? 13.397 3.508 -28.415 1.00 92.31 492 VAL A C 1
ATOM 3806 O O . VAL A 1 492 ? 14.366 4.267 -28.412 1.00 92.31 492 VAL A O 1
ATOM 3809 N N . SER A 1 493 ? 12.772 3.186 -29.559 1.00 91.81 493 SER A N 1
ATOM 3810 C CA . SER A 1 493 ? 13.207 3.676 -30.881 1.00 91.81 493 SER A CA 1
ATOM 3811 C C . SER A 1 493 ? 13.065 5.191 -31.086 1.00 91.81 493 SER A C 1
ATOM 3813 O O . SER A 1 493 ? 13.700 5.729 -31.993 1.00 91.81 493 SER A O 1
ATOM 3815 N N . LEU A 1 494 ? 12.306 5.893 -30.228 1.00 90.19 494 LEU A N 1
ATOM 3816 C CA . LEU A 1 494 ? 12.237 7.364 -30.220 1.00 90.19 494 LEU A CA 1
ATOM 3817 C C . LEU A 1 494 ? 13.581 8.014 -29.842 1.00 90.19 494 LEU A C 1
ATOM 3819 O O . LEU A 1 494 ? 13.816 9.178 -30.168 1.00 90.19 494 LEU A O 1
ATOM 3823 N N . GLY A 1 495 ? 14.473 7.257 -29.194 1.00 86.75 495 GLY A N 1
ATOM 3824 C CA . GLY A 1 495 ? 15.823 7.686 -28.843 1.00 86.75 495 GLY A CA 1
ATOM 3825 C C . GLY A 1 495 ? 15.897 8.531 -27.569 1.00 86.75 495 GLY A C 1
ATOM 3826 O O . GLY A 1 495 ? 14.922 9.130 -27.112 1.00 86.75 495 GLY A O 1
ATOM 3827 N N . ALA A 1 496 ? 17.094 8.590 -26.982 1.00 85.88 496 ALA A N 1
ATOM 3828 C CA . ALA A 1 496 ? 17.334 9.294 -25.722 1.00 85.88 496 ALA A CA 1
ATOM 3829 C C . ALA A 1 496 ? 16.972 10.799 -25.743 1.00 85.88 496 ALA A C 1
ATOM 3831 O O . ALA A 1 496 ? 16.395 11.261 -24.757 1.00 85.88 496 ALA A O 1
ATOM 3832 N N . PRO A 1 497 ? 17.219 11.577 -26.826 1.00 83.88 497 PRO A N 1
ATOM 3833 C CA . PRO A 1 497 ? 16.893 13.008 -26.848 1.00 83.88 497 PRO A CA 1
ATOM 3834 C C . PRO A 1 497 ? 15.407 13.310 -26.613 1.00 83.88 497 PRO A C 1
ATOM 3836 O O . PRO A 1 497 ? 15.074 14.273 -25.922 1.00 83.88 497 PRO A O 1
ATOM 3839 N N . PHE A 1 498 ? 14.511 12.471 -27.145 1.00 88.81 498 PHE A N 1
ATOM 3840 C CA . PHE A 1 498 ? 13.072 12.593 -26.915 1.00 88.81 498 PHE A CA 1
ATOM 3841 C C . PHE A 1 498 ? 12.733 12.420 -25.428 1.00 88.81 498 PHE A C 1
ATOM 3843 O O . PHE A 1 498 ? 12.047 13.259 -24.840 1.00 88.81 498 PHE A O 1
ATOM 3850 N N . TRP A 1 499 ? 13.255 11.356 -24.811 1.00 88.88 499 TRP A N 1
ATOM 3851 C CA . TRP A 1 499 ? 12.977 11.018 -23.416 1.00 88.88 499 TRP A CA 1
ATOM 3852 C C . TRP A 1 499 ? 13.580 12.016 -22.430 1.00 88.88 499 TRP A C 1
ATOM 3854 O O . TRP A 1 499 ? 12.907 12.362 -21.466 1.00 88.88 499 TRP A O 1
ATOM 3864 N N . PHE A 1 500 ? 14.772 12.558 -22.696 1.00 80.25 500 PHE A N 1
ATOM 3865 C CA . PHE A 1 500 ? 15.325 13.666 -21.907 1.00 80.25 500 PHE A CA 1
ATOM 3866 C C . PHE A 1 500 ? 14.433 14.911 -21.966 1.00 80.25 500 PHE A C 1
ATOM 3868 O O . PHE A 1 500 ? 14.103 15.487 -20.931 1.00 80.25 500 PHE A O 1
ATOM 3875 N N . GLY A 1 501 ? 13.974 15.299 -23.161 1.00 79.44 501 GLY A N 1
ATOM 3876 C CA . GLY A 1 501 ? 13.072 16.442 -23.315 1.00 79.44 501 GLY A CA 1
ATOM 3877 C C . GLY A 1 501 ? 11.731 16.253 -22.596 1.00 79.44 501 GLY A C 1
ATOM 3878 O O . GLY A 1 501 ? 11.154 17.218 -22.088 1.00 79.44 501 GLY A O 1
ATOM 3879 N N . LEU A 1 502 ? 11.231 15.016 -22.532 1.00 86.75 502 LEU A N 1
ATOM 3880 C CA . LEU A 1 502 ? 10.018 14.675 -21.791 1.00 86.75 502 LEU A CA 1
ATOM 3881 C C . LEU A 1 502 ? 10.260 14.632 -20.274 1.00 86.75 502 LEU A C 1
ATOM 3883 O O . LEU A 1 502 ? 9.424 15.128 -19.516 1.00 86.75 502 LEU A O 1
ATOM 3887 N N . LEU A 1 503 ? 11.413 14.113 -19.841 1.00 83.00 503 LEU A N 1
ATOM 3888 C CA . LEU A 1 503 ? 11.829 14.049 -18.441 1.00 83.00 503 LEU A CA 1
ATOM 3889 C C . LEU A 1 503 ? 11.846 15.443 -17.814 1.00 83.00 503 LEU A C 1
ATOM 3891 O O . LEU A 1 503 ? 11.191 15.651 -16.797 1.00 83.00 503 LEU A O 1
ATOM 3895 N N . SER A 1 504 ? 12.497 16.417 -18.457 1.00 77.44 504 SER A N 1
ATOM 3896 C CA . SER A 1 504 ? 12.582 17.788 -17.938 1.00 77.44 504 SER A CA 1
ATOM 3897 C C . SER A 1 504 ? 11.207 18.456 -17.823 1.00 77.44 504 SER A C 1
ATOM 3899 O O . SER A 1 504 ? 10.930 19.153 -16.850 1.00 77.44 504 SER A O 1
ATOM 3901 N N . LYS A 1 505 ? 10.294 18.210 -18.776 1.00 83.69 505 LYS A N 1
ATOM 3902 C CA . LYS A 1 505 ? 8.921 18.750 -18.730 1.00 83.69 505 LYS A CA 1
ATOM 3903 C C . LYS A 1 505 ? 8.115 18.165 -17.571 1.00 83.69 505 LYS A C 1
ATOM 3905 O O . LYS A 1 505 ? 7.451 18.910 -16.854 1.00 83.69 505 LYS A O 1
ATOM 3910 N N . ILE A 1 506 ? 8.169 16.847 -17.385 1.00 81.62 506 ILE A N 1
ATOM 3911 C CA . ILE A 1 506 ? 7.395 16.152 -16.346 1.00 81.62 506 ILE A CA 1
ATOM 3912 C C . ILE A 1 506 ? 7.990 16.399 -14.956 1.00 81.62 506 ILE A C 1
ATOM 3914 O O . ILE A 1 506 ? 7.235 16.618 -14.009 1.00 81.62 506 ILE A O 1
ATOM 3918 N N . ALA A 1 507 ? 9.318 16.439 -14.831 1.00 73.25 507 ALA A N 1
ATOM 3919 C CA . ALA A 1 507 ? 9.994 16.809 -13.592 1.00 73.25 507 ALA A CA 1
ATOM 3920 C C . ALA A 1 507 ? 9.567 18.213 -13.139 1.00 73.25 507 ALA A C 1
ATOM 3922 O O . ALA A 1 507 ? 9.082 18.359 -12.021 1.00 73.25 507 ALA A O 1
ATOM 3923 N N . ASN A 1 508 ? 9.597 19.208 -14.035 1.00 74.69 508 ASN A N 1
ATOM 3924 C CA . ASN A 1 508 ? 9.147 20.572 -13.736 1.00 74.69 508 ASN A CA 1
ATOM 3925 C C . ASN A 1 508 ? 7.666 20.645 -13.325 1.00 74.69 508 ASN A C 1
ATOM 3927 O O . ASN A 1 508 ? 7.308 21.434 -12.449 1.00 74.69 508 ASN A O 1
ATOM 3931 N N . LEU A 1 509 ? 6.800 19.807 -13.907 1.00 76.88 509 LEU A N 1
ATOM 3932 C CA . LEU A 1 509 ? 5.393 19.694 -13.500 1.00 76.88 509 LEU A CA 1
ATOM 3933 C C . LEU A 1 509 ? 5.247 19.101 -12.088 1.00 76.88 509 LEU A C 1
ATOM 3935 O O . LEU A 1 509 ? 4.409 19.571 -11.317 1.00 76.88 509 LEU A O 1
ATOM 3939 N N . ARG A 1 510 ? 6.081 18.119 -11.716 1.00 66.75 510 ARG A N 1
ATOM 3940 C CA . ARG A 1 510 ? 6.121 17.554 -10.354 1.00 66.75 510 ARG A CA 1
ATOM 3941 C C . ARG A 1 510 ? 6.547 18.612 -9.331 1.00 66.75 510 ARG A C 1
ATOM 3943 O O . ARG A 1 510 ? 5.932 18.706 -8.269 1.00 66.75 510 ARG A O 1
ATOM 3950 N N . THR A 1 511 ? 7.545 19.437 -9.651 1.00 64.25 511 THR A N 1
ATOM 3951 C CA . THR A 1 511 ? 8.018 20.529 -8.781 1.00 64.25 511 THR A CA 1
ATOM 3952 C C . THR A 1 511 ? 6.988 21.657 -8.674 1.00 64.25 511 THR A C 1
ATOM 3954 O O . THR A 1 511 ? 6.668 22.087 -7.569 1.00 64.25 511 THR A O 1
ATOM 3957 N N . ALA A 1 512 ? 6.380 22.079 -9.788 1.00 61.66 512 ALA A N 1
ATOM 3958 C CA . ALA A 1 512 ? 5.322 23.095 -9.800 1.00 61.66 512 ALA A CA 1
ATOM 3959 C C . ALA A 1 512 ? 4.058 22.648 -9.039 1.00 61.66 512 ALA A C 1
ATOM 3961 O O . ALA A 1 512 ? 3.425 23.454 -8.353 1.00 61.66 512 ALA A O 1
ATOM 3962 N N . GLY A 1 513 ? 3.717 21.356 -9.107 1.00 52.00 513 GLY A N 1
ATOM 3963 C CA . GLY A 1 513 ? 2.640 20.757 -8.315 1.00 52.00 513 GLY A CA 1
ATOM 3964 C C . GLY A 1 513 ? 2.912 20.773 -6.806 1.00 52.00 513 GLY A C 1
ATOM 3965 O O . GLY A 1 513 ? 1.982 20.970 -6.029 1.00 52.00 513 GLY A O 1
ATOM 3966 N N . ARG A 1 514 ? 4.180 20.640 -6.379 1.00 48.09 514 ARG A N 1
ATOM 3967 C CA . ARG A 1 514 ? 4.581 20.797 -4.965 1.00 48.09 514 ARG A CA 1
ATOM 3968 C C . ARG A 1 514 ? 4.492 22.254 -4.491 1.00 48.09 514 ARG A C 1
ATOM 3970 O O . ARG A 1 514 ? 4.075 22.486 -3.363 1.00 48.09 514 ARG A O 1
ATOM 3977 N N . VAL A 1 515 ? 4.825 23.224 -5.347 1.00 39.06 515 VAL A N 1
ATOM 3978 C CA . VAL A 1 515 ? 4.815 24.664 -5.009 1.00 39.06 515 VAL A CA 1
ATOM 3979 C C . VAL A 1 515 ? 3.392 25.230 -4.889 1.00 39.06 515 VAL A C 1
ATOM 3981 O O . VAL A 1 515 ? 3.128 26.026 -3.995 1.00 39.06 515 VAL A O 1
ATOM 3984 N N . ARG A 1 516 ? 2.437 24.781 -5.717 1.00 33.47 516 ARG A N 1
ATOM 3985 C CA . ARG A 1 516 ? 1.022 25.190 -5.589 1.00 33.47 516 ARG A CA 1
ATOM 3986 C C . ARG A 1 516 ? 0.324 24.646 -4.339 1.00 33.47 516 ARG A C 1
ATOM 3988 O O . ARG A 1 516 ? -0.619 25.271 -3.874 1.00 33.47 516 ARG A O 1
ATOM 3995 N N . GLY A 1 517 ? 0.794 23.531 -3.777 1.00 34.59 517 GLY A N 1
ATOM 3996 C CA . GLY A 1 517 ? 0.263 22.982 -2.523 1.00 34.59 517 GLY A CA 1
ATOM 3997 C C . GLY A 1 517 ? 0.632 23.786 -1.270 1.00 34.59 517 GLY A C 1
ATOM 3998 O O . GLY A 1 517 ? 0.068 23.536 -0.213 1.00 34.59 517 GLY A O 1
ATOM 3999 N N . LEU A 1 518 ? 1.560 24.743 -1.383 1.00 36.66 518 LEU A N 1
ATOM 4000 C CA . LEU A 1 518 ? 2.076 25.553 -0.272 1.00 36.66 518 LEU A CA 1
ATOM 4001 C C . LEU A 1 518 ? 1.743 27.055 -0.416 1.00 36.66 518 LEU A C 1
ATOM 4003 O O . LEU A 1 518 ? 2.299 27.868 0.313 1.00 36.66 518 LEU A O 1
ATOM 4007 N N . GLY A 1 519 ? 0.877 27.437 -1.365 1.00 31.34 519 GLY A N 1
ATOM 4008 C CA . GLY A 1 519 ? 0.778 28.815 -1.868 1.00 31.34 519 GLY A CA 1
ATOM 4009 C C . GLY A 1 519 ? -0.614 29.455 -1.904 1.00 31.34 519 GLY A C 1
ATOM 4010 O O . GLY A 1 519 ? -0.837 30.309 -2.757 1.00 31.34 519 GLY A O 1
ATOM 4011 N N . GLU A 1 520 ? -1.541 29.097 -1.012 1.00 34.78 520 GLU A N 1
ATOM 4012 C CA . GLU A 1 520 ? -2.724 29.934 -0.733 1.00 34.78 520 GLU A CA 1
ATOM 4013 C C . GLU A 1 520 ? -2.616 30.531 0.674 1.00 34.78 520 GLU A C 1
ATOM 4015 O O . GLU A 1 520 ? -3.158 30.016 1.645 1.00 34.78 520 GLU A O 1
ATOM 4020 N N . GLY A 1 521 ? -1.866 31.632 0.774 1.00 34.31 521 GLY A N 1
ATOM 4021 C CA . GLY A 1 521 ? -1.774 32.442 1.985 1.00 34.31 521 GLY A CA 1
ATOM 4022 C C . GLY A 1 521 ? -0.508 33.295 2.044 1.00 34.31 521 GLY A C 1
ATOM 4023 O O . GLY A 1 521 ? 0.553 32.799 2.394 1.00 34.31 521 GLY A O 1
ATOM 4024 N N . THR A 1 522 ? -0.669 34.598 1.791 1.00 30.94 522 THR A N 1
ATOM 4025 C CA . THR A 1 522 ? 0.233 35.738 2.097 1.00 30.94 522 THR A CA 1
ATOM 4026 C C . THR A 1 522 ? 1.444 36.061 1.187 1.00 30.94 522 THR A C 1
ATOM 4028 O O . THR A 1 522 ? 2.306 35.239 0.901 1.00 30.94 522 THR A O 1
ATOM 4031 N N . LEU A 1 523 ? 1.467 37.332 0.743 1.00 28.25 523 LEU A N 1
ATOM 4032 C CA . LEU A 1 523 ? 2.525 38.093 0.040 1.00 28.25 523 LEU A CA 1
ATOM 4033 C C . LEU A 1 523 ? 3.553 38.685 1.054 1.00 28.25 523 LEU A C 1
ATOM 4035 O O . LEU A 1 523 ? 3.323 38.566 2.254 1.00 28.25 523 LEU A O 1
ATOM 4039 N N . PRO A 1 524 ? 4.573 39.468 0.632 1.00 33.41 524 PRO A N 1
ATOM 4040 C CA . PRO A 1 524 ? 5.871 39.054 0.111 1.00 33.41 524 PRO A CA 1
ATOM 4041 C C . PRO A 1 524 ? 7.054 39.379 1.060 1.00 33.41 524 PRO A C 1
ATOM 4043 O O . PRO A 1 524 ? 6.962 40.174 1.988 1.00 33.41 524 PRO A O 1
ATOM 4046 N N . SER A 1 525 ? 8.185 38.743 0.747 1.00 33.47 525 SER A N 1
ATOM 4047 C CA . SER A 1 525 ? 9.513 38.798 1.376 1.00 33.47 525 SER A CA 1
ATOM 4048 C C . SER A 1 525 ? 10.086 40.200 1.639 1.00 33.47 525 SER A C 1
ATOM 4050 O O . SER A 1 525 ? 10.090 41.051 0.751 1.00 33.47 525 SER A O 1
ATOM 4052 N N . GLU A 1 526 ? 10.720 40.357 2.809 1.00 28.03 526 GLU A N 1
ATOM 4053 C CA . GLU A 1 526 ? 11.738 41.380 3.062 1.00 28.03 526 GLU A CA 1
ATOM 4054 C C . GLU A 1 526 ? 13.046 40.741 3.583 1.00 28.03 526 GLU A C 1
ATOM 4056 O O . GLU A 1 526 ? 13.046 39.839 4.420 1.00 28.03 526 GLU A O 1
ATOM 4061 N N . ASN A 1 527 ? 14.163 41.180 2.997 1.00 31.47 527 ASN A N 1
ATOM 4062 C CA . ASN A 1 527 ? 15.545 40.716 3.174 1.00 31.47 527 ASN A CA 1
ATOM 4063 C C . ASN A 1 527 ? 16.168 41.121 4.526 1.00 31.47 527 ASN A C 1
ATOM 4065 O O . ASN A 1 527 ? 16.062 42.299 4.853 1.00 31.47 527 ASN A O 1
ATOM 4069 N N . ARG A 1 528 ? 16.995 40.255 5.166 1.00 25.95 528 ARG A N 1
ATOM 4070 C CA . ARG A 1 528 ? 18.434 40.500 5.523 1.00 25.95 528 ARG A CA 1
ATOM 4071 C C . ARG A 1 528 ? 19.117 39.378 6.358 1.00 25.95 528 ARG A C 1
ATOM 4073 O O . ARG A 1 528 ? 18.417 38.449 6.732 1.00 25.95 528 ARG A O 1
ATOM 4080 N N . PRO A 1 529 ? 20.466 39.370 6.564 1.00 28.50 529 PRO A N 1
ATOM 4081 C CA . PRO A 1 529 ? 21.331 38.234 6.220 1.00 28.50 529 PRO A CA 1
ATOM 4082 C C . PRO A 1 529 ? 22.133 37.599 7.386 1.00 28.50 529 PRO A C 1
ATOM 4084 O O . PRO A 1 529 ? 22.172 38.104 8.501 1.00 28.50 529 PRO A O 1
ATOM 4087 N N . GLN A 1 530 ? 22.797 36.488 7.034 1.00 32.88 530 GLN A N 1
ATOM 4088 C CA . GLN A 1 530 ? 23.901 35.740 7.673 1.00 32.88 530 GLN A CA 1
ATOM 4089 C C . GLN A 1 530 ? 24.628 36.324 8.905 1.00 32.88 530 GLN A C 1
ATOM 4091 O O . GLN A 1 530 ? 25.138 37.440 8.869 1.00 32.88 530 GLN A O 1
ATOM 4096 N N . ALA A 1 531 ? 24.887 35.439 9.879 1.00 25.36 531 ALA A N 1
ATOM 4097 C CA . ALA A 1 531 ? 26.069 35.448 10.756 1.00 25.36 531 ALA A CA 1
ATOM 4098 C C . ALA A 1 531 ? 26.379 33.988 11.184 1.00 25.36 531 ALA A C 1
ATOM 4100 O O . ALA A 1 531 ? 25.541 33.336 11.794 1.00 25.36 531 ALA A O 1
ATOM 4101 N N . THR A 1 532 ? 27.371 33.333 10.568 1.00 25.95 532 THR A N 1
ATOM 4102 C CA . THR A 1 532 ? 28.770 33.114 11.018 1.00 25.95 532 THR A CA 1
ATOM 4103 C C . THR A 1 532 ? 28.989 31.962 12.008 1.00 25.95 532 THR A C 1
ATOM 4105 O O . THR A 1 532 ? 28.472 31.930 13.117 1.00 25.95 532 THR A O 1
ATOM 4108 N N . THR A 1 533 ? 29.845 31.055 11.547 1.00 29.27 533 THR A N 1
ATOM 4109 C CA . THR A 1 533 ? 30.483 29.884 12.157 1.00 29.27 533 THR A CA 1
ATOM 4110 C C . THR A 1 533 ? 31.407 30.189 13.341 1.00 29.27 533 THR A C 1
ATOM 4112 O O . THR A 1 533 ? 32.151 31.166 13.278 1.00 29.27 533 THR A O 1
ATOM 4115 N N . ALA A 1 534 ? 31.510 29.254 14.294 1.00 26.75 534 ALA A N 1
ATOM 4116 C CA . ALA A 1 534 ? 32.759 28.941 15.001 1.00 26.75 534 ALA A CA 1
ATOM 4117 C C . ALA A 1 534 ? 32.744 27.505 15.577 1.00 26.75 534 ALA A C 1
ATOM 4119 O O . ALA A 1 534 ? 31.823 27.124 16.290 1.00 26.75 534 ALA A O 1
ATOM 4120 N N . GLY A 1 535 ? 33.793 26.734 15.289 1.00 21.80 535 GLY A N 1
ATOM 4121 C CA . GLY A 1 535 ? 34.318 25.617 16.102 1.00 21.80 535 GLY A CA 1
ATOM 4122 C C . GLY A 1 535 ? 35.857 25.726 16.100 1.00 21.80 535 GLY A C 1
ATOM 4123 O O . GLY A 1 535 ? 36.343 26.729 15.567 1.00 21.80 535 GLY A O 1
ATOM 4124 N N . PRO A 1 536 ? 36.671 24.725 16.508 1.00 42.50 536 PRO A N 1
ATOM 4125 C CA . PRO A 1 536 ? 36.553 23.617 17.480 1.00 42.50 536 PRO A CA 1
ATOM 4126 C C . PRO A 1 536 ? 37.719 23.760 18.541 1.00 42.50 536 PRO A C 1
ATOM 4128 O O . PRO A 1 536 ? 38.058 24.924 18.763 1.00 42.50 536 PRO A O 1
ATOM 4131 N N . PRO A 1 537 ? 38.358 22.760 19.235 1.00 37.22 537 PRO A N 1
ATOM 4132 C CA . PRO A 1 537 ? 38.825 21.428 18.786 1.00 37.22 537 PRO A CA 1
ATOM 4133 C C . PRO A 1 537 ? 38.567 20.248 19.764 1.00 37.22 537 PRO A C 1
ATOM 4135 O O . PRO A 1 537 ? 38.155 20.432 20.904 1.00 37.22 537 PRO A O 1
ATOM 4138 N N . GLY A 1 538 ? 38.798 19.018 19.287 1.00 28.23 538 GLY A N 1
ATOM 4139 C CA . GLY A 1 538 ? 38.472 17.769 19.984 1.00 28.23 538 GLY A CA 1
ATOM 4140 C C . GLY A 1 538 ? 39.609 17.077 20.747 1.00 28.23 538 GLY A C 1
ATOM 4141 O O . GLY A 1 538 ? 40.743 17.553 20.795 1.00 28.23 538 GLY A O 1
ATOM 4142 N N . SER A 1 539 ? 39.268 15.900 21.280 1.00 26.70 539 SER A N 1
ATOM 4143 C CA . SER A 1 539 ? 40.176 14.818 21.677 1.00 26.70 539 SER A CA 1
ATOM 4144 C C . SER A 1 539 ? 39.456 13.456 21.581 1.00 26.70 539 SER A C 1
ATOM 4146 O O . SER A 1 539 ? 38.394 13.251 22.162 1.00 26.70 539 SER A O 1
ATOM 4148 N N . ASP A 1 540 ? 40.065 12.557 20.809 1.00 25.45 540 ASP A N 1
ATOM 4149 C CA . ASP A 1 540 ? 39.812 11.112 20.625 1.00 25.45 540 ASP A CA 1
ATOM 4150 C C . ASP A 1 540 ? 40.668 10.305 21.654 1.00 25.45 540 ASP A C 1
ATOM 4152 O O . ASP A 1 540 ? 41.513 10.907 22.322 1.00 25.45 540 ASP A O 1
ATOM 4156 N N . PRO A 1 541 ? 40.656 8.954 21.716 1.00 42.94 541 PRO A N 1
ATOM 4157 C CA . PRO A 1 541 ? 39.564 8.040 22.061 1.00 42.94 541 PRO A CA 1
ATOM 4158 C C . PRO A 1 541 ? 40.015 7.009 23.139 1.00 42.94 541 PRO A C 1
ATOM 4160 O O . PRO A 1 541 ? 41.195 6.687 23.268 1.00 42.94 541 PRO A O 1
ATOM 4163 N N . GLY A 1 542 ? 39.089 6.405 23.890 1.00 27.56 542 GLY A N 1
ATOM 4164 C CA . GLY A 1 542 ? 39.403 5.209 24.689 1.00 27.56 542 GLY A CA 1
ATOM 4165 C C . GLY A 1 542 ? 38.933 5.260 26.135 1.00 27.56 542 GLY A C 1
ATOM 4166 O O . GLY A 1 542 ? 39.619 5.741 27.029 1.00 27.56 542 GLY A O 1
ATOM 4167 N N . GLY A 1 543 ? 37.773 4.664 26.358 1.00 25.08 543 GLY A N 1
ATOM 4168 C CA . GLY A 1 543 ? 37.268 4.314 27.672 1.00 25.08 543 GLY A CA 1
ATOM 4169 C C . GLY A 1 543 ? 35.951 3.598 27.464 1.00 25.08 543 GLY A C 1
ATOM 4170 O O . GLY A 1 543 ? 35.018 4.187 26.928 1.00 25.08 543 GLY A O 1
ATOM 4171 N N . ALA A 1 544 ? 35.894 2.318 27.819 1.00 35.03 544 ALA A N 1
ATOM 4172 C CA . ALA A 1 544 ? 34.641 1.596 27.936 1.00 35.03 544 ALA A CA 1
ATOM 4173 C C . ALA A 1 544 ? 33.818 2.276 29.040 1.00 35.03 544 ALA A C 1
ATOM 4175 O O . ALA A 1 544 ? 33.965 1.963 30.217 1.00 35.03 544 ALA A O 1
ATOM 4176 N N . ALA A 1 545 ? 33.030 3.272 28.653 1.00 26.92 545 ALA A N 1
ATOM 4177 C CA . ALA A 1 545 ? 32.046 3.915 29.494 1.00 26.92 545 ALA A CA 1
ATOM 4178 C C . ALA A 1 545 ? 30.683 3.437 29.003 1.00 26.92 545 ALA A C 1
ATOM 4180 O O . ALA A 1 545 ? 30.307 3.668 27.853 1.00 26.92 545 ALA A O 1
ATOM 4181 N N . GLU A 1 546 ? 30.006 2.700 29.878 1.00 29.08 546 GLU A N 1
ATOM 4182 C CA . GLU A 1 546 ? 28.557 2.527 29.906 1.00 29.08 546 GLU A CA 1
ATOM 4183 C C . GLU A 1 546 ? 27.830 3.668 29.184 1.00 29.08 546 GLU A C 1
ATOM 4185 O O . GLU A 1 546 ? 28.075 4.845 29.461 1.00 29.08 546 GLU A O 1
ATOM 4190 N N . ALA A 1 547 ? 26.937 3.313 28.255 1.00 26.50 547 ALA A N 1
ATOM 4191 C CA . ALA A 1 547 ? 26.039 4.275 27.635 1.00 26.50 547 ALA A CA 1
ATOM 4192 C C . ALA A 1 547 ? 25.393 5.130 28.743 1.00 26.50 547 ALA A C 1
ATOM 4194 O O . ALA A 1 547 ? 24.850 4.547 29.688 1.00 26.50 547 ALA A O 1
ATOM 4195 N N . PRO A 1 548 ? 25.451 6.476 28.675 1.00 31.38 548 PRO A N 1
ATOM 4196 C CA . PRO A 1 548 ? 24.780 7.300 29.662 1.00 31.38 548 PRO A CA 1
ATOM 4197 C C . PRO A 1 548 ? 23.304 6.926 29.615 1.00 31.38 548 PRO A C 1
ATOM 4199 O O . PRO A 1 548 ? 22.688 6.948 28.544 1.00 31.38 548 PRO A O 1
ATOM 4202 N N . ALA A 1 549 ? 22.763 6.518 30.764 1.00 33.78 549 ALA A N 1
ATOM 4203 C CA . ALA A 1 549 ? 21.340 6.280 30.906 1.00 33.78 549 ALA A CA 1
ATOM 4204 C C . ALA A 1 549 ? 20.604 7.484 30.298 1.00 33.78 549 ALA A C 1
ATOM 4206 O O . ALA A 1 549 ? 20.989 8.629 30.575 1.00 33.78 549 ALA A O 1
ATOM 4207 N N . PRO A 1 550 ? 19.593 7.267 29.440 1.00 38.25 550 PRO A N 1
ATOM 4208 C CA . PRO A 1 550 ? 18.773 8.377 29.003 1.00 38.25 550 PRO A CA 1
ATOM 4209 C C . PRO A 1 550 ? 18.220 9.002 30.291 1.00 38.25 550 PRO A C 1
ATOM 4211 O O . PRO A 1 550 ? 17.686 8.282 31.132 1.00 38.25 550 PRO A O 1
ATOM 4214 N N . PHE A 1 551 ? 18.426 10.311 30.459 1.00 50.59 551 PHE A N 1
ATOM 4215 C CA . PHE A 1 551 ? 18.002 11.135 31.603 1.00 50.59 551 PHE A CA 1
ATOM 4216 C C . PHE A 1 551 ? 18.920 11.151 32.842 1.00 50.59 551 PHE A C 1
ATOM 4218 O O . PHE A 1 551 ? 18.544 10.678 33.913 1.00 50.59 551 PHE A O 1
ATOM 4225 N N . SER A 1 552 ? 20.081 11.815 32.757 1.00 43.31 552 SER A N 1
ATOM 4226 C CA . SER A 1 552 ? 20.812 12.266 33.962 1.00 43.31 552 SER A CA 1
ATOM 4227 C C . SER A 1 552 ? 20.315 13.615 34.510 1.00 43.31 552 SER A C 1
ATOM 4229 O O . SER A 1 552 ? 20.753 14.041 35.575 1.00 43.31 552 SER A O 1
ATOM 4231 N N . ASP A 1 553 ? 19.437 14.309 33.780 1.00 53.50 553 ASP A N 1
ATOM 4232 C CA . ASP A 1 553 ? 18.963 15.676 34.044 1.00 53.50 553 ASP A CA 1
ATOM 4233 C C . ASP A 1 553 ? 17.431 15.789 34.189 1.00 53.50 553 ASP A C 1
ATOM 4235 O O . ASP A 1 553 ? 16.893 16.896 34.295 1.00 53.50 553 ASP A O 1
ATOM 4239 N N . ALA A 1 554 ? 16.716 14.659 34.200 1.00 57.16 554 ALA A N 1
ATOM 4240 C CA . ALA A 1 554 ? 15.284 14.638 34.470 1.00 57.16 554 ALA A CA 1
ATOM 4241 C C . ALA A 1 554 ? 14.999 15.017 35.928 1.00 57.16 554 ALA A C 1
ATOM 4243 O O . ALA A 1 554 ? 15.589 14.476 36.863 1.00 57.16 554 ALA A O 1
ATOM 4244 N N . ARG A 1 555 ? 14.063 15.948 36.111 1.00 60.97 555 ARG A N 1
ATOM 4245 C CA . ARG A 1 555 ? 13.716 16.550 37.405 1.00 60.97 555 ARG A CA 1
ATOM 4246 C C . ARG A 1 555 ? 12.538 15.861 38.090 1.00 60.97 555 ARG A C 1
ATOM 4248 O O . ARG A 1 555 ? 12.353 16.029 39.287 1.00 60.97 555 ARG A O 1
ATOM 4255 N N . ASN A 1 556 ? 11.779 15.040 37.360 1.00 55.00 556 ASN A N 1
ATOM 4256 C CA . ASN A 1 556 ? 10.660 14.263 37.894 1.00 55.00 556 ASN A CA 1
ATOM 4257 C C . ASN A 1 556 ? 10.536 12.884 37.203 1.00 55.00 556 ASN A C 1
ATOM 4259 O O . ASN A 1 556 ? 11.281 12.551 36.278 1.00 55.00 556 ASN A O 1
ATOM 4263 N N . GLU A 1 557 ? 9.643 12.023 37.702 1.00 50.25 557 GLU A N 1
ATOM 4264 C CA . GLU A 1 557 ? 9.435 10.668 37.154 1.00 50.25 557 GLU A CA 1
ATOM 4265 C C . GLU A 1 557 ? 8.848 10.667 35.743 1.00 50.25 557 GLU A C 1
ATOM 4267 O O . GLU A 1 557 ? 9.197 9.804 34.940 1.00 50.25 557 GLU A O 1
ATOM 4272 N N . PHE A 1 558 ? 8.020 11.659 35.413 1.00 57.75 558 PHE A N 1
ATOM 4273 C CA . PHE A 1 558 ? 7.478 11.799 34.068 1.00 57.75 558 PHE A CA 1
ATOM 4274 C C . PHE A 1 558 ? 8.591 12.082 33.055 1.00 57.75 558 PHE A C 1
ATOM 4276 O O . PHE A 1 558 ? 8.680 11.386 32.050 1.00 57.75 558 PHE A O 1
ATOM 4283 N N . GLU A 1 559 ? 9.489 13.024 33.348 1.00 65.25 559 GLU A N 1
ATOM 4284 C CA . GLU A 1 559 ? 10.646 13.342 32.508 1.00 65.25 559 GLU A CA 1
ATOM 4285 C C . GLU A 1 559 ? 11.596 12.147 32.341 1.00 65.25 559 GLU A C 1
ATOM 4287 O O . GLU A 1 559 ? 12.089 11.928 31.238 1.00 65.25 559 GLU A O 1
ATOM 4292 N N . ARG A 1 560 ? 11.798 11.335 33.394 1.00 55.50 560 ARG A N 1
ATOM 4293 C CA . ARG A 1 560 ? 12.562 10.071 33.317 1.00 55.50 560 ARG A CA 1
ATOM 4294 C C . ARG A 1 560 ? 11.880 9.011 32.448 1.00 55.50 560 ARG A C 1
ATOM 4296 O O . ARG A 1 560 ? 12.561 8.172 31.867 1.00 55.50 560 ARG A O 1
ATOM 4303 N N . GLY A 1 561 ? 10.549 9.030 32.386 1.00 50.31 561 GLY A N 1
ATOM 4304 C CA . GLY A 1 561 ? 9.734 8.109 31.592 1.00 50.31 561 GLY A CA 1
ATOM 4305 C C . GLY A 1 561 ? 9.501 8.555 30.145 1.00 50.31 561 GLY A C 1
ATOM 4306 O O . GLY A 1 561 ? 8.936 7.795 29.354 1.00 50.31 561 GLY A O 1
ATOM 4307 N N . LEU A 1 562 ? 9.914 9.769 29.766 1.00 56.88 562 LEU A N 1
ATOM 4308 C CA . LEU A 1 562 ? 9.824 10.223 28.381 1.00 56.88 562 LEU A CA 1
ATOM 4309 C C . LEU A 1 562 ? 10.780 9.407 27.514 1.00 56.88 562 LEU A C 1
ATOM 4311 O O . LEU A 1 562 ? 11.886 9.083 27.911 1.00 56.88 562 LEU A O 1
ATOM 4315 N N . ARG A 1 563 ? 10.385 9.067 26.289 1.00 59.31 563 ARG A N 1
ATOM 4316 C CA . ARG A 1 563 ? 11.332 8.520 25.304 1.00 59.31 563 ARG A CA 1
ATOM 4317 C C . ARG A 1 563 ? 11.885 9.658 24.451 1.00 59.31 563 ARG A C 1
ATOM 4319 O O . ARG A 1 563 ? 11.200 10.673 24.303 1.00 59.31 563 ARG A O 1
ATOM 4326 N N . PRO A 1 564 ? 13.029 9.481 23.769 1.00 53.28 564 PRO A N 1
ATOM 4327 C CA . PRO A 1 564 ? 13.567 10.503 22.866 1.00 53.28 564 PRO A CA 1
ATOM 4328 C C . PRO A 1 564 ? 12.538 11.017 21.845 1.00 53.28 564 PRO A C 1
ATOM 4330 O O . PRO A 1 564 ? 12.418 12.212 21.598 1.00 53.28 564 PRO A O 1
ATOM 4333 N N . GLN A 1 565 ? 11.685 10.123 21.342 1.00 51.91 565 GLN A N 1
ATOM 4334 C CA . GLN A 1 565 ? 10.578 10.450 20.437 1.00 51.91 565 GLN A CA 1
ATOM 4335 C C . GLN A 1 565 ? 9.460 11.307 21.058 1.00 51.91 565 GLN A C 1
ATOM 4337 O O . GLN A 1 565 ? 8.779 12.037 20.337 1.00 51.91 565 GLN A O 1
ATOM 4342 N N . ASP A 1 566 ? 9.250 11.223 22.371 1.00 61.41 566 ASP A N 1
ATOM 4343 C CA . ASP A 1 566 ? 8.266 12.029 23.093 1.00 61.41 566 ASP A CA 1
ATOM 4344 C C . ASP A 1 566 ? 8.806 13.452 23.303 1.00 61.41 566 ASP A C 1
ATOM 4346 O O . ASP A 1 566 ? 8.074 14.425 23.109 1.00 61.41 566 ASP A O 1
ATOM 4350 N N . VAL A 1 567 ? 10.114 13.590 23.528 1.00 69.12 567 VAL A N 1
ATOM 4351 C CA . VAL A 1 567 ? 10.799 14.889 23.581 1.00 69.12 567 VAL A CA 1
ATOM 4352 C C . VAL A 1 567 ? 10.885 15.547 22.200 1.00 69.12 567 VAL A C 1
ATOM 4354 O O . VAL A 1 567 ? 10.586 16.731 22.063 1.00 69.12 567 VAL A O 1
ATOM 4357 N N . SER A 1 568 ? 11.173 14.787 21.139 1.00 66.88 568 SER A N 1
ATOM 4358 C CA . SER A 1 568 ? 11.168 15.318 19.767 1.00 66.88 568 SER A CA 1
ATOM 4359 C C . SER A 1 568 ? 9.807 15.889 19.345 1.00 66.88 568 SER A C 1
ATOM 4361 O O . SER A 1 568 ? 9.747 16.799 18.520 1.00 66.88 568 SER A O 1
ATOM 4363 N N . ARG A 1 569 ? 8.698 15.362 19.882 1.00 65.81 569 ARG A N 1
ATOM 4364 C CA . ARG A 1 569 ? 7.342 15.889 19.637 1.00 65.81 569 ARG A CA 1
ATOM 4365 C C . ARG A 1 569 ? 7.099 17.194 20.376 1.00 65.81 569 ARG A C 1
ATOM 4367 O O . ARG A 1 569 ? 6.576 18.124 19.773 1.00 65.81 569 ARG A O 1
ATOM 4374 N N . LEU A 1 570 ? 7.518 17.260 21.637 1.00 73.50 570 LEU A N 1
ATOM 4375 C CA . LEU A 1 570 ? 7.488 18.492 22.417 1.00 73.50 570 LEU A CA 1
ATOM 4376 C C . LEU A 1 570 ? 8.271 19.600 21.710 1.00 73.50 570 LEU A C 1
ATOM 4378 O O . LEU A 1 570 ? 7.741 20.679 21.487 1.00 73.50 570 LEU A O 1
ATOM 4382 N N . GLN A 1 571 ? 9.491 19.307 21.265 1.00 75.62 571 GLN A N 1
ATOM 4383 C CA . GLN A 1 571 ? 10.331 20.260 20.539 1.00 75.62 571 GLN A CA 1
ATOM 4384 C C . GLN A 1 571 ? 9.661 20.759 19.259 1.00 75.62 571 GLN A C 1
ATOM 4386 O O . GLN A 1 571 ? 9.630 21.961 19.019 1.00 75.62 571 GLN A O 1
ATOM 4391 N N . LYS A 1 572 ? 9.028 19.870 18.484 1.00 67.31 572 LYS A N 1
ATOM 4392 C CA . LYS A 1 572 ? 8.248 20.273 17.304 1.00 67.31 572 LYS A CA 1
ATOM 4393 C C . LYS A 1 572 ? 7.059 21.168 17.659 1.00 67.31 572 LYS A C 1
ATOM 4395 O O . LYS A 1 572 ? 6.836 22.153 16.965 1.00 67.31 572 LYS A O 1
ATOM 4400 N N . ALA A 1 573 ? 6.323 20.852 18.726 1.00 62.75 573 ALA A N 1
ATOM 4401 C CA . ALA A 1 573 ? 5.204 21.671 19.198 1.00 62.75 573 ALA A CA 1
ATOM 4402 C C . ALA A 1 573 ? 5.650 23.067 19.679 1.00 62.75 573 ALA A C 1
ATOM 4404 O O . ALA A 1 573 ? 4.873 24.017 19.632 1.00 62.75 573 ALA A O 1
ATOM 4405 N N . LEU A 1 574 ? 6.915 23.198 20.082 1.00 74.62 574 LEU A N 1
ATOM 4406 C CA . LEU A 1 574 ? 7.554 24.444 20.508 1.00 74.62 574 LEU A CA 1
ATOM 4407 C C . LEU A 1 574 ? 8.305 25.176 19.383 1.00 74.62 574 LEU A C 1
ATOM 4409 O O . LEU A 1 574 ? 8.936 26.196 19.640 1.00 74.62 574 LEU A O 1
ATOM 4413 N N . GLY A 1 575 ? 8.280 24.663 18.147 1.00 63.00 575 GLY A N 1
ATOM 4414 C CA . GLY A 1 575 ? 9.010 25.254 17.019 1.00 63.00 575 GLY A CA 1
ATOM 4415 C C . GLY A 1 575 ? 10.533 25.053 17.062 1.00 63.00 575 GLY A C 1
ATOM 4416 O O . GLY A 1 575 ? 11.264 25.759 16.371 1.00 63.00 575 GLY A O 1
ATOM 4417 N N . LEU A 1 576 ? 11.022 24.096 17.855 1.00 64.38 576 LEU A N 1
ATOM 4418 C CA . LEU A 1 576 ? 12.435 23.736 17.979 1.00 64.38 576 LEU A CA 1
ATOM 4419 C C . LEU A 1 576 ? 12.825 22.573 17.055 1.00 64.38 576 LEU A C 1
ATOM 4421 O O . LEU A 1 576 ? 12.001 21.744 16.654 1.00 64.38 576 LEU A O 1
ATOM 4425 N N . SER A 1 577 ? 14.124 22.472 16.759 1.00 61.62 577 SER A N 1
ATOM 4426 C CA . SER A 1 577 ? 14.683 21.311 16.056 1.00 61.62 577 SER A CA 1
ATOM 4427 C C . SER A 1 577 ? 14.645 20.066 16.960 1.00 61.62 577 SER A C 1
ATOM 4429 O O . SER A 1 577 ? 15.033 20.157 18.124 1.00 61.62 577 SER A O 1
ATOM 4431 N N . PRO A 1 578 ? 14.188 18.900 16.465 1.00 62.81 578 PRO A N 1
ATOM 4432 C CA . PRO A 1 578 ? 13.965 17.718 17.295 1.00 62.81 578 PRO A CA 1
ATOM 4433 C C . PRO A 1 578 ? 15.285 17.006 17.630 1.00 62.81 578 PRO A C 1
ATOM 4435 O O . PRO A 1 578 ? 15.734 16.148 16.874 1.00 62.81 578 PRO A O 1
ATOM 4438 N N . SER A 1 579 ? 15.892 17.335 18.771 1.00 68.19 579 SER A N 1
ATOM 4439 C CA . SER A 1 579 ? 17.079 16.647 19.300 1.00 68.19 579 SER A CA 1
ATOM 4440 C C . SER A 1 579 ? 16.732 15.366 20.066 1.00 68.19 579 SER A C 1
ATOM 4442 O O . SER A 1 579 ? 17.572 14.481 20.205 1.00 68.19 579 SER A O 1
ATOM 4444 N N . GLY A 1 580 ? 15.493 15.249 20.564 1.00 59.66 580 GLY A N 1
ATOM 4445 C CA . GLY A 1 580 ? 15.064 14.122 21.398 1.00 59.66 580 GLY A CA 1
ATOM 4446 C C . GLY A 1 580 ? 15.650 14.135 22.814 1.00 59.66 580 GLY A C 1
ATOM 4447 O O . GLY A 1 580 ? 15.478 13.165 23.548 1.00 59.66 580 GLY A O 1
ATOM 4448 N N . GLN A 1 581 ? 16.312 15.227 23.204 1.00 72.31 581 GLN A N 1
ATOM 4449 C CA . GLN A 1 581 ? 16.863 15.449 24.542 1.00 72.31 581 GLN A CA 1
ATOM 4450 C C . GLN A 1 581 ? 16.155 16.626 25.217 1.00 72.31 581 GLN A C 1
ATOM 4452 O O . GLN A 1 581 ? 15.878 17.634 24.567 1.00 72.31 581 GLN A O 1
ATOM 4457 N N . LEU A 1 582 ? 15.830 16.497 26.508 1.00 71.50 582 LEU A N 1
ATOM 4458 C CA . LEU A 1 582 ? 15.113 17.530 27.267 1.00 71.50 582 LEU A CA 1
ATOM 4459 C C . LEU A 1 582 ? 16.091 18.591 27.806 1.00 71.50 582 LEU A C 1
ATOM 4461 O O . LEU A 1 582 ? 16.221 18.801 29.010 1.00 71.50 582 LEU A O 1
ATOM 4465 N N . ASP A 1 583 ? 16.790 19.245 26.878 1.00 75.75 583 ASP A N 1
ATOM 4466 C CA . ASP A 1 583 ? 17.840 20.225 27.157 1.00 75.75 583 ASP A CA 1
ATOM 4467 C C . ASP A 1 583 ? 17.307 21.566 27.708 1.00 75.75 583 ASP A C 1
ATOM 4469 O O . ASP A 1 583 ? 16.106 21.858 27.714 1.00 75.75 583 ASP A O 1
ATOM 4473 N N . GLN A 1 584 ? 18.219 22.422 28.182 1.00 78.00 584 GLN A N 1
ATOM 4474 C CA . GLN A 1 584 ? 17.869 23.722 28.767 1.00 78.00 584 GLN A CA 1
ATOM 4475 C C . GLN A 1 584 ? 17.131 24.644 27.779 1.00 78.00 584 GLN A C 1
ATOM 4477 O O . GLN A 1 584 ? 16.281 25.429 28.200 1.00 78.00 584 GLN A O 1
ATOM 4482 N N . VAL A 1 585 ? 17.404 24.516 26.476 1.00 78.25 585 VAL A N 1
ATOM 4483 C CA . VAL A 1 585 ? 16.724 25.275 25.413 1.00 78.25 585 VAL A CA 1
ATOM 4484 C C . VAL A 1 585 ? 15.259 24.846 25.310 1.00 78.25 585 VAL A C 1
ATOM 4486 O O . VAL A 1 585 ? 14.360 25.686 25.315 1.00 78.25 585 VAL A O 1
ATOM 4489 N N . THR A 1 586 ? 15.006 23.537 25.306 1.00 79.88 586 THR A N 1
ATOM 4490 C CA . THR A 1 586 ? 13.659 22.953 25.298 1.00 79.88 586 THR A CA 1
ATOM 4491 C C . THR A 1 586 ? 12.885 23.341 26.556 1.00 79.88 586 THR A C 1
ATOM 4493 O O . THR A 1 586 ? 11.702 23.675 26.472 1.00 79.88 586 THR A O 1
ATOM 4496 N N . ARG A 1 587 ? 13.561 23.379 27.714 1.00 84.38 587 ARG A N 1
ATOM 4497 C CA . ARG A 1 587 ? 12.970 23.800 28.994 1.00 84.38 587 ARG A CA 1
ATOM 4498 C C . ARG A 1 587 ? 12.535 25.259 29.011 1.00 84.38 587 ARG A C 1
ATOM 4500 O O . ARG A 1 587 ? 11.424 25.566 29.435 1.00 84.38 587 ARG A O 1
ATOM 4507 N N . GLN A 1 588 ? 13.377 26.158 28.511 1.00 82.38 588 GLN A N 1
ATOM 4508 C CA . GLN A 1 588 ? 13.024 27.573 28.394 1.00 82.38 588 GLN A CA 1
ATOM 4509 C C . GLN A 1 588 ? 11.865 27.789 27.413 1.00 82.38 588 GLN A C 1
ATOM 4511 O O . GLN A 1 588 ? 10.961 28.570 27.701 1.00 82.38 588 GLN A O 1
ATOM 4516 N N . ALA A 1 589 ? 11.855 27.060 26.293 1.00 78.75 589 ALA A N 1
ATOM 4517 C CA . ALA A 1 589 ? 10.815 27.183 25.279 1.00 78.75 589 ALA A CA 1
ATOM 4518 C C . ALA A 1 589 ? 9.437 26.721 25.776 1.00 78.75 589 ALA A C 1
ATOM 4520 O O . ALA A 1 589 ? 8.446 27.412 25.539 1.00 78.75 589 ALA A O 1
ATOM 4521 N N . PHE A 1 590 ? 9.350 25.594 26.495 1.00 81.88 590 PHE A N 1
ATOM 4522 C CA . PHE A 1 590 ? 8.057 25.151 27.024 1.00 81.88 590 PHE A CA 1
ATOM 4523 C C . PHE A 1 590 ? 7.559 26.051 28.151 1.00 81.88 590 PHE A C 1
ATOM 4525 O O . PHE A 1 590 ? 6.368 26.340 28.208 1.00 81.88 590 PHE A O 1
ATOM 4532 N N . SER A 1 591 ? 8.459 26.543 29.006 1.00 79.81 591 SER A N 1
ATOM 4533 C CA . SER A 1 591 ? 8.101 27.449 30.101 1.00 79.81 591 SER A CA 1
ATOM 4534 C C . SER A 1 591 ? 7.545 28.775 29.563 1.00 79.81 591 SER A C 1
ATOM 4536 O O . SER A 1 591 ? 6.482 29.223 29.994 1.00 79.81 591 SER A O 1
ATOM 4538 N N . ALA A 1 592 ? 8.183 29.343 28.530 1.00 78.50 592 ALA A N 1
ATOM 4539 C CA . ALA A 1 592 ? 7.673 30.520 27.824 1.00 78.50 592 ALA A CA 1
ATOM 4540 C C . ALA A 1 592 ? 6.304 30.256 27.174 1.00 78.50 592 ALA A C 1
ATOM 4542 O O . ALA A 1 592 ? 5.400 31.087 27.259 1.00 78.50 592 ALA A O 1
ATOM 4543 N N . ARG A 1 593 ? 6.117 29.069 26.579 1.00 75.19 593 ARG A N 1
ATOM 4544 C CA . ARG A 1 593 ? 4.847 28.680 25.956 1.00 75.19 593 ARG A CA 1
ATOM 4545 C C . ARG A 1 593 ? 3.706 28.523 26.965 1.00 75.19 593 ARG A C 1
ATOM 4547 O O . ARG A 1 593 ? 2.582 28.902 26.653 1.00 75.19 593 ARG A O 1
ATOM 4554 N N . LEU A 1 594 ? 3.971 27.998 28.161 1.00 72.19 594 LEU A N 1
ATOM 4555 C CA . LEU A 1 594 ? 2.977 27.921 29.242 1.00 72.19 594 LEU A CA 1
ATOM 4556 C C . LEU A 1 594 ? 2.565 29.317 29.714 1.00 72.19 594 LEU A C 1
ATOM 4558 O O . LEU A 1 594 ? 1.376 29.580 29.885 1.00 72.19 594 LEU A O 1
ATOM 4562 N N . GLN A 1 595 ? 3.528 30.236 29.819 1.00 77.50 595 GLN A N 1
ATOM 4563 C CA . GLN A 1 595 ? 3.260 31.622 30.191 1.00 77.50 595 GLN A CA 1
ATOM 4564 C C . GLN A 1 595 ? 2.380 32.347 29.155 1.00 77.50 595 GLN A C 1
ATOM 4566 O O . GLN A 1 595 ? 1.472 33.084 29.536 1.00 77.50 595 GLN A O 1
ATOM 4571 N N . GLU A 1 596 ? 2.589 32.108 27.854 1.00 71.88 596 GLU A N 1
ATOM 4572 C CA . GLU A 1 596 ? 1.709 32.617 26.784 1.00 71.88 596 GLU A CA 1
ATOM 4573 C C . GLU A 1 596 ? 0.277 32.065 26.866 1.00 71.88 596 GLU A C 1
ATOM 4575 O O . GLU A 1 596 ? -0.672 32.739 26.463 1.00 71.88 596 GLU A O 1
ATOM 4580 N N . LEU A 1 597 ? 0.117 30.840 27.371 1.00 60.00 597 LEU A N 1
ATOM 4581 C CA . LEU A 1 597 ? -1.170 30.156 27.507 1.00 60.00 597 LEU A CA 1
ATOM 4582 C C . LEU A 1 597 ? -1.892 30.478 28.827 1.00 60.00 597 LEU A C 1
ATOM 4584 O O . LEU A 1 597 ? -3.016 30.023 29.021 1.00 60.00 597 LEU A O 1
ATOM 4588 N N . GLY A 1 598 ? -1.291 31.299 29.698 1.00 63.16 598 GLY A N 1
ATOM 4589 C CA . GLY A 1 598 ? -1.858 31.685 30.994 1.00 63.16 598 GLY A CA 1
ATOM 4590 C C . GLY A 1 598 ? -1.679 30.643 32.105 1.00 63.16 598 GLY A C 1
ATOM 4591 O O . GLY A 1 598 ? -2.329 30.758 33.141 1.00 63.16 598 GLY A O 1
ATOM 4592 N N . GLU A 1 599 ? -0.809 29.654 31.897 1.00 68.00 599 GLU A N 1
ATOM 4593 C CA . GLU A 1 599 ? -0.484 28.588 32.851 1.00 68.00 599 GLU A CA 1
ATOM 4594 C C . GLU A 1 599 ? 0.755 28.945 33.700 1.00 68.00 599 GLU A C 1
ATOM 4596 O O . GLU A 1 599 ? 1.517 29.862 33.371 1.00 68.00 599 GLU A O 1
ATOM 4601 N N . ALA A 1 600 ? 0.980 28.225 34.807 1.00 67.25 600 ALA A N 1
ATOM 4602 C CA . ALA A 1 600 ? 2.145 28.440 35.670 1.00 67.25 600 ALA A CA 1
ATOM 4603 C C . ALA A 1 600 ? 3.465 28.147 34.924 1.00 67.25 600 ALA A C 1
ATOM 4605 O O . ALA A 1 600 ? 3.652 27.080 34.336 1.00 67.25 600 ALA A O 1
ATOM 4606 N N . ALA A 1 601 ? 4.390 29.113 34.941 1.00 62.50 601 ALA A N 1
ATOM 4607 C CA . ALA A 1 601 ? 5.676 29.027 34.251 1.00 62.50 601 ALA A CA 1
ATOM 4608 C C . ALA A 1 601 ? 6.683 28.191 35.058 1.00 62.50 601 ALA A C 1
ATOM 4610 O O . ALA A 1 601 ? 7.580 28.722 35.714 1.00 62.50 601 ALA A O 1
ATOM 4611 N N . ASP A 1 602 ? 6.533 26.872 34.995 1.00 65.00 602 ASP A N 1
ATOM 4612 C CA . ASP A 1 602 ? 7.438 25.932 35.653 1.00 65.00 602 ASP A CA 1
ATOM 4613 C C . ASP A 1 602 ? 8.598 25.527 34.726 1.00 65.00 602 ASP A C 1
ATOM 4615 O O . ASP A 1 602 ? 8.499 25.598 33.498 1.00 65.00 602 ASP A O 1
ATOM 4619 N N . GLN A 1 603 ? 9.729 25.105 35.308 1.00 62.41 603 GLN A N 1
ATOM 4620 C CA . GLN A 1 603 ? 10.860 24.508 34.567 1.00 62.41 603 GLN A CA 1
ATOM 4621 C C . GLN A 1 603 ? 10.868 22.973 34.599 1.00 62.41 603 GLN A C 1
ATOM 4623 O O . GLN A 1 603 ? 11.804 22.333 34.101 1.00 62.41 603 GLN A O 1
ATOM 4628 N N . GLU A 1 604 ? 9.829 22.394 35.190 1.00 73.31 604 GLU A N 1
ATOM 4629 C CA . GLU A 1 604 ? 9.564 20.965 35.231 1.00 73.31 604 GLU A CA 1
ATOM 4630 C C . GLU A 1 604 ? 8.410 20.653 34.282 1.00 73.31 604 GLU A C 1
ATOM 4632 O O . GLU A 1 604 ? 7.357 21.294 34.296 1.00 73.31 604 GLU A O 1
ATOM 4637 N N . LEU A 1 605 ? 8.625 19.674 33.415 1.00 66.19 605 LEU A N 1
ATOM 4638 C CA . LEU A 1 605 ? 7.639 19.238 32.449 1.00 66.19 605 LEU A CA 1
ATOM 4639 C C . LEU A 1 605 ? 6.748 18.189 33.117 1.00 66.19 605 LEU A C 1
ATOM 4641 O O . LEU A 1 605 ? 7.220 17.118 33.494 1.00 66.19 605 LEU A O 1
ATOM 4645 N N . SER A 1 606 ? 5.467 18.507 33.282 1.00 64.50 606 SER A N 1
ATOM 4646 C CA . SER A 1 606 ? 4.448 17.591 33.800 1.00 64.50 606 SER A CA 1
ATOM 4647 C C . SER A 1 606 ? 3.669 16.926 32.651 1.00 64.50 606 SER A C 1
ATOM 4649 O O . SER A 1 606 ? 3.674 17.449 31.529 1.00 64.50 606 SER A O 1
ATOM 4651 N N . PRO A 1 607 ? 2.952 15.812 32.898 1.00 50.62 607 PRO A N 1
ATOM 4652 C CA . PRO A 1 607 ? 2.061 15.214 31.902 1.00 50.62 607 PRO A CA 1
ATOM 4653 C C . PRO A 1 607 ? 1.009 16.199 31.370 1.00 50.62 607 PRO A C 1
ATOM 4655 O O . PRO A 1 607 ? 0.724 16.190 30.173 1.00 50.62 607 PRO A O 1
ATOM 4658 N N . VAL A 1 608 ? 0.497 17.086 32.235 1.00 51.72 608 VAL A N 1
ATOM 4659 C CA . VAL A 1 608 ? -0.446 18.161 31.872 1.00 51.72 608 VAL A CA 1
ATOM 4660 C C . VAL A 1 608 ? 0.203 19.159 30.937 1.00 51.72 608 VAL A C 1
ATOM 4662 O O . VAL A 1 608 ? -0.332 19.436 29.872 1.00 51.72 608 VAL A O 1
ATOM 4665 N N . ASN A 1 609 ? 1.370 19.678 31.311 1.00 64.00 609 ASN A N 1
ATOM 4666 C CA . ASN A 1 609 ? 2.055 20.707 30.536 1.00 64.00 609 ASN A CA 1
ATOM 4667 C C . ASN A 1 609 ? 2.465 20.154 29.168 1.00 64.00 609 ASN A C 1
ATOM 4669 O O . ASN A 1 609 ? 2.334 20.833 28.151 1.00 64.00 609 ASN A O 1
ATOM 4673 N N . TYR A 1 610 ? 2.883 18.887 29.122 1.00 68.00 610 TYR A N 1
ATOM 4674 C CA . TYR A 1 610 ? 3.121 18.180 27.871 1.00 68.00 610 TYR A CA 1
ATOM 4675 C C . TYR A 1 610 ? 1.844 18.072 27.026 1.00 68.00 610 TYR A C 1
ATOM 4677 O O . TYR A 1 610 ? 1.877 18.378 25.838 1.00 68.00 610 TYR A O 1
ATOM 4685 N N . GLU A 1 611 ? 0.714 17.673 27.617 1.00 60.94 611 GLU A N 1
ATOM 4686 C CA . GLU A 1 611 ? -0.570 17.550 26.918 1.00 60.94 611 GLU A CA 1
ATOM 4687 C C . GLU A 1 611 ? -1.121 18.905 26.444 1.00 60.94 611 GLU A C 1
ATOM 4689 O O . GLU A 1 611 ? -1.643 18.981 25.338 1.00 60.94 611 GLU A O 1
ATOM 4694 N N . ILE A 1 612 ? -0.940 19.984 27.206 1.00 57.75 612 ILE A N 1
ATOM 4695 C CA . ILE A 1 612 ? -1.329 21.350 26.823 1.00 57.75 612 ILE A CA 1
ATOM 4696 C C . ILE A 1 612 ? -0.519 21.830 25.615 1.00 57.75 612 ILE A C 1
ATOM 4698 O O . ILE A 1 612 ? -1.070 22.414 24.682 1.00 57.75 612 ILE A O 1
ATOM 4702 N N . ILE A 1 613 ? 0.791 21.576 25.613 1.00 60.31 613 ILE A N 1
ATOM 4703 C CA . ILE A 1 613 ? 1.698 22.062 24.567 1.00 60.31 613 ILE A CA 1
ATOM 4704 C C . ILE A 1 613 ? 1.612 21.197 23.307 1.00 60.31 613 ILE A C 1
ATOM 4706 O O . ILE A 1 613 ? 1.586 21.720 22.195 1.00 60.31 613 ILE A O 1
ATOM 4710 N N . VAL A 1 614 ? 1.578 19.874 23.467 1.00 63.41 614 VAL A N 1
ATOM 4711 C CA . VAL A 1 614 ? 1.604 18.899 22.362 1.00 63.41 614 VAL A CA 1
ATOM 4712 C C . VAL A 1 614 ? 0.192 18.526 21.894 1.00 63.41 614 VAL A C 1
ATOM 4714 O O . VAL A 1 614 ? 0.024 18.008 20.792 1.00 63.41 614 VAL A O 1
ATOM 4717 N N . GLY A 1 615 ? -0.833 18.783 22.708 1.00 47.47 615 GLY A N 1
ATOM 4718 C CA . GLY A 1 615 ? -2.233 18.458 22.424 1.00 47.47 615 GLY A CA 1
ATOM 4719 C C . GLY A 1 615 ? -2.619 16.994 22.681 1.00 47.47 615 GLY A C 1
ATOM 4720 O O . GLY A 1 615 ? -3.709 16.591 22.274 1.00 47.47 615 GLY A O 1
ATOM 4721 N N . ARG A 1 616 ? -1.736 16.182 23.295 1.00 50.09 616 ARG A N 1
ATOM 4722 C CA . ARG A 1 616 ? -1.970 14.763 23.657 1.00 50.09 616 ARG A CA 1
ATOM 4723 C C . ARG A 1 616 ? -0.964 14.221 24.689 1.00 50.09 616 ARG A C 1
ATOM 4725 O O . ARG A 1 616 ? 0.119 14.778 24.847 1.00 50.09 616 ARG A O 1
ATOM 4732 N N . ARG A 1 617 ? -1.266 13.068 25.307 1.00 47.25 617 ARG A N 1
ATOM 4733 C CA . ARG A 1 617 ? -0.409 12.364 26.297 1.00 47.25 617 ARG A CA 1
ATOM 4734 C C . ARG A 1 617 ? 0.736 11.548 25.662 1.00 47.25 617 ARG A C 1
ATOM 4736 O O . ARG A 1 617 ? 0.588 11.008 24.565 1.00 47.25 617 ARG A O 1
ATOM 4743 N N . ALA A 1 618 ? 1.877 11.421 26.351 1.00 47.62 618 ALA A N 1
ATOM 4744 C CA . ALA A 1 618 ? 3.042 10.652 25.883 1.00 47.62 618 ALA A CA 1
ATOM 4745 C C . ALA A 1 618 ? 2.870 9.119 26.089 1.00 47.62 618 ALA A C 1
ATOM 4747 O O . ALA A 1 618 ? 2.476 8.704 27.178 1.00 47.62 618 ALA A O 1
ATOM 4748 N N . PRO A 1 619 ? 3.204 8.236 25.118 1.00 44.59 619 PRO A N 1
ATOM 4749 C CA . PRO A 1 619 ? 2.879 6.804 25.196 1.00 44.59 619 PRO A CA 1
ATOM 4750 C C . PRO A 1 619 ? 3.810 5.918 26.052 1.00 44.59 619 PRO A C 1
ATOM 4752 O O . PRO A 1 619 ? 3.506 4.742 26.199 1.00 44.59 619 PRO A O 1
ATOM 4755 N N . ALA A 1 620 ? 4.938 6.406 26.590 1.00 39.66 620 ALA A N 1
ATOM 4756 C CA . ALA A 1 620 ? 5.779 5.622 27.524 1.00 39.66 620 ALA A CA 1
ATOM 4757 C C . ALA A 1 620 ? 5.412 5.801 29.001 1.00 39.66 620 ALA A C 1
ATOM 4759 O O . ALA A 1 620 ? 5.910 5.068 29.849 1.00 39.66 620 ALA A O 1
ATOM 4760 N N . ALA A 1 621 ? 4.464 6.682 29.310 1.00 36.75 621 ALA A N 1
ATOM 4761 C CA . ALA A 1 621 ? 3.916 6.794 30.655 1.00 36.75 621 ALA A CA 1
ATOM 4762 C C . ALA A 1 621 ? 2.984 5.619 31.032 1.00 36.75 621 ALA A C 1
ATOM 4764 O O . ALA A 1 621 ? 2.387 5.637 32.097 1.00 36.75 621 ALA A O 1
ATOM 4765 N N . MET A 1 622 ? 2.860 4.565 30.212 1.00 35.47 622 MET A N 1
ATOM 4766 C CA . MET A 1 622 ? 2.061 3.379 30.567 1.00 35.47 622 MET A CA 1
ATOM 4767 C C . MET A 1 622 ? 2.714 2.469 31.630 1.00 35.47 622 MET A C 1
ATOM 4769 O O . MET A 1 622 ? 2.129 1.451 31.979 1.00 35.47 622 MET A O 1
ATOM 4773 N N . GLY A 1 623 ? 3.888 2.832 32.166 1.00 32.53 623 GLY A N 1
ATOM 4774 C CA . GLY A 1 623 ? 4.509 2.171 33.326 1.00 32.53 623 GLY A CA 1
ATOM 4775 C C . GLY A 1 623 ? 4.520 2.997 34.618 1.00 32.53 623 GLY A C 1
ATOM 4776 O O . GLY A 1 623 ? 4.848 2.462 35.671 1.00 32.53 623 GLY A O 1
ATOM 4777 N N . VAL A 1 624 ? 4.145 4.279 34.568 1.00 28.14 624 VAL A N 1
ATOM 4778 C CA . VAL A 1 624 ? 3.967 5.120 35.758 1.00 28.14 624 VAL A CA 1
ATOM 4779 C C . VAL A 1 624 ? 2.575 5.717 35.662 1.00 28.14 624 VAL A C 1
ATOM 4781 O O . VAL A 1 624 ? 2.314 6.592 34.842 1.00 28.14 624 VAL A O 1
ATOM 4784 N N . SER A 1 625 ? 1.687 5.152 36.478 1.00 27.47 625 SER A N 1
ATOM 4785 C CA . SER A 1 625 ? 0.363 5.656 36.833 1.00 27.47 625 SER A CA 1
ATOM 4786 C C . SER A 1 625 ? 0.182 7.146 36.533 1.00 27.47 625 SER A C 1
ATOM 4788 O O . SER A 1 625 ? 0.909 7.992 37.049 1.00 27.47 625 SER A O 1
ATOM 4790 N N . SER A 1 626 ? -0.842 7.447 35.735 1.00 27.72 626 SER A N 1
ATOM 4791 C CA . SER A 1 626 ? -1.407 8.779 35.533 1.00 27.72 626 SER A CA 1
ATOM 4792 C C . SER A 1 626 ? -1.419 9.602 36.823 1.00 27.72 626 SER A C 1
ATOM 4794 O O . SER A 1 626 ? -2.202 9.321 37.730 1.00 27.72 626 SER A O 1
ATOM 4796 N N . ALA A 1 627 ? -0.595 10.643 36.879 1.00 27.77 627 ALA A N 1
ATOM 4797 C CA . ALA A 1 627 ? -0.663 11.649 37.924 1.00 27.77 627 ALA A CA 1
ATOM 4798 C C . ALA A 1 627 ? -0.387 13.035 37.319 1.00 27.77 627 ALA A C 1
ATOM 4800 O O . ALA A 1 627 ? 0.744 13.347 36.954 1.00 27.77 627 ALA A O 1
ATOM 4801 N N . ALA A 1 628 ? -1.465 13.822 37.228 1.00 30.64 628 ALA A N 1
ATOM 4802 C CA . ALA A 1 628 ? -1.625 15.220 36.815 1.00 30.64 628 ALA A CA 1
ATOM 4803 C C . ALA A 1 628 ? -2.251 15.395 35.405 1.00 30.64 628 ALA A C 1
ATOM 4805 O O . ALA A 1 628 ? -1.603 15.103 34.408 1.00 30.64 628 ALA A O 1
ATOM 4806 N N . SER A 1 629 ? -3.490 15.898 35.256 1.00 38.06 629 SER A N 1
ATOM 4807 C CA . SER A 1 629 ? -4.453 16.111 36.342 1.00 38.06 629 SER A CA 1
ATOM 4808 C C . SER A 1 629 ? -4.658 14.744 36.980 1.00 38.06 629 SER A C 1
ATOM 4810 O O . SER A 1 629 ? -4.756 13.747 36.271 1.00 38.06 629 SER A O 1
ATOM 4812 N N . ASN A 1 630 ? -4.493 14.646 38.293 1.00 40.22 630 ASN A N 1
ATOM 4813 C CA . ASN A 1 630 ? -4.454 13.374 39.009 1.00 40.22 630 ASN A CA 1
ATOM 4814 C C . ASN A 1 630 ? -5.784 12.634 38.890 1.00 40.22 630 ASN A C 1
ATOM 4816 O O . ASN A 1 630 ? -6.514 12.615 39.860 1.00 40.22 630 ASN A O 1
ATOM 4820 N N . ASP A 1 631 ? -6.141 12.048 37.753 1.00 38.00 631 ASP A N 1
ATOM 4821 C CA . ASP A 1 631 ? -7.419 11.357 37.624 1.00 38.00 631 ASP A CA 1
ATOM 4822 C C . ASP A 1 631 ? -7.297 10.196 36.631 1.00 38.00 631 ASP A C 1
ATOM 4824 O O . ASP A 1 631 ? -7.970 10.116 35.598 1.00 38.00 631 ASP A O 1
ATOM 4828 N N . GLY A 1 632 ? -6.417 9.253 36.977 1.00 36.50 632 GLY A N 1
ATOM 4829 C CA . GLY A 1 632 ? -6.759 7.851 36.750 1.00 36.50 632 GLY A CA 1
ATOM 4830 C C . GLY A 1 632 ? -8.045 7.499 37.519 1.00 36.50 632 GLY A C 1
ATOM 4831 O O . GLY A 1 632 ? -8.441 8.244 38.420 1.00 36.50 632 GLY A O 1
ATOM 4832 N N . PRO A 1 633 ? -8.746 6.407 37.166 1.00 43.72 633 PRO A N 1
ATOM 4833 C CA . PRO A 1 633 ? -9.866 5.935 37.973 1.00 43.72 633 PRO A CA 1
ATOM 4834 C C . PRO A 1 633 ? -9.409 5.778 39.427 1.00 43.72 633 PRO A C 1
ATOM 4836 O O . PRO A 1 633 ? -8.384 5.145 39.681 1.00 43.72 633 PRO A O 1
ATOM 4839 N N . TRP A 1 634 ? -10.157 6.353 40.370 1.00 48.19 634 TRP A N 1
ATOM 4840 C CA . TRP A 1 634 ? -9.898 6.123 41.790 1.00 48.19 634 TRP A CA 1
ATOM 4841 C C . TRP A 1 634 ? -10.007 4.615 42.057 1.00 48.19 634 TRP A C 1
ATOM 4843 O O . TRP A 1 634 ? -11.060 4.010 41.856 1.00 48.19 634 TRP A O 1
ATOM 4853 N N . GLN A 1 635 ? -8.889 4.000 42.436 1.00 50.44 635 GLN A N 1
ATOM 4854 C CA . GLN A 1 635 ? -8.738 2.562 42.679 1.00 50.44 635 GLN A CA 1
ATOM 4855 C C . GLN A 1 635 ? -8.255 2.326 44.114 1.00 50.44 635 GLN A C 1
ATOM 4857 O O . GLN A 1 635 ? -7.803 3.260 44.778 1.00 50.44 635 GLN A O 1
ATOM 4862 N N . ARG A 1 636 ? -8.299 1.066 44.576 1.00 49.41 636 ARG A N 1
ATOM 4863 C CA . ARG A 1 636 ? -7.946 0.648 45.952 1.00 49.41 636 ARG A CA 1
ATOM 4864 C C . ARG A 1 636 ? -6.556 1.112 46.432 1.00 49.41 636 ARG A C 1
ATOM 4866 O O . ARG A 1 636 ? -6.293 1.088 47.624 1.00 49.41 636 ARG A O 1
ATOM 4873 N N . SER A 1 637 ? -5.680 1.547 45.525 1.00 42.59 637 SER A N 1
ATOM 4874 C CA . SER A 1 637 ? -4.320 2.042 45.783 1.00 42.59 637 SER A CA 1
ATOM 4875 C C . SER A 1 637 ? -4.208 3.534 46.147 1.00 42.59 637 SER A C 1
ATOM 4877 O O . SER A 1 637 ? -3.099 4.006 46.382 1.00 42.59 637 SER A O 1
ATOM 4879 N N . HIS A 1 638 ? -5.307 4.300 46.200 1.00 51.78 638 HIS A N 1
ATOM 4880 C CA . HIS A 1 638 ? -5.283 5.749 46.486 1.00 51.78 638 HIS A CA 1
ATOM 4881 C C . HIS A 1 638 ? -5.223 6.073 47.996 1.00 51.78 638 HIS A C 1
ATOM 4883 O O . HIS A 1 638 ? -5.962 6.925 48.498 1.00 51.78 638 HIS A O 1
ATOM 4889 N N . GLU A 1 639 ? -4.338 5.407 48.742 1.00 48.03 639 GLU A N 1
ATOM 4890 C CA . GLU A 1 639 ? -4.030 5.776 50.128 1.00 48.03 639 GLU A CA 1
ATOM 4891 C C . GLU A 1 639 ? -3.258 7.110 50.148 1.00 48.03 639 GLU A C 1
ATOM 4893 O O . GLU A 1 639 ? -2.092 7.178 49.768 1.00 48.03 639 GLU A O 1
ATOM 4898 N N . GLY A 1 640 ? -3.923 8.196 50.568 1.00 49.41 640 GLY A N 1
ATOM 4899 C CA . GLY A 1 640 ? -3.273 9.485 50.863 1.00 49.41 640 GLY A CA 1
ATOM 4900 C C . GLY A 1 640 ? -3.676 10.702 50.016 1.00 49.41 640 GLY A C 1
ATOM 4901 O O . GLY A 1 640 ? -3.207 11.801 50.305 1.00 49.41 640 GLY A O 1
ATOM 4902 N N . GLN A 1 641 ? -4.564 10.577 49.021 1.00 54.16 641 GLN A N 1
ATOM 4903 C CA . GLN A 1 641 ? -5.114 11.726 48.272 1.00 54.16 641 GLN A CA 1
ATOM 4904 C C . GLN A 1 641 ? -6.596 11.927 48.583 1.00 54.16 641 GLN A C 1
ATOM 4906 O O . GLN A 1 641 ? -7.339 10.982 48.407 1.00 54.16 641 GLN A O 1
ATOM 4911 N N . ALA A 1 642 ? -7.027 13.128 48.996 1.00 58.69 642 ALA A N 1
ATOM 4912 C CA . ALA A 1 642 ? -8.406 13.675 49.030 1.00 58.69 642 ALA A CA 1
ATOM 4913 C C . ALA A 1 642 ? -9.643 12.730 49.194 1.00 58.69 642 ALA A C 1
ATOM 4915 O O . ALA A 1 642 ? -10.758 13.141 48.869 1.00 58.69 642 ALA A O 1
ATOM 4916 N N . VAL A 1 643 ? -9.505 11.514 49.745 1.00 73.00 643 VAL A N 1
ATOM 4917 C CA . VAL A 1 643 ? -10.608 10.577 50.025 1.00 73.00 643 VAL A CA 1
ATOM 4918 C C . VAL A 1 643 ? -11.453 11.119 51.170 1.00 73.00 643 VAL A C 1
ATOM 4920 O O . VAL A 1 643 ? -12.674 11.040 51.114 1.00 73.00 643 VAL A O 1
ATOM 4923 N N . THR A 1 644 ? -10.829 11.716 52.189 1.00 82.44 644 THR A N 1
ATOM 4924 C CA . THR A 1 644 ? -11.540 12.211 53.376 1.00 82.44 644 THR A CA 1
ATOM 4925 C C . THR A 1 644 ? -12.640 13.224 53.019 1.00 82.44 644 THR A C 1
ATOM 4927 O O . THR A 1 644 ? -13.786 12.972 53.386 1.00 82.44 644 THR A O 1
ATOM 4930 N N . PRO A 1 645 ? -12.389 14.282 52.215 1.00 83.81 645 PRO A N 1
ATOM 4931 C CA . PRO A 1 645 ? -13.460 15.169 51.747 1.00 83.81 645 PRO A CA 1
ATOM 4932 C C . PRO A 1 645 ? -14.566 14.462 50.949 1.00 83.81 645 PRO A C 1
ATOM 4934 O O . PRO A 1 645 ? -15.736 14.838 51.047 1.00 83.81 645 PRO A O 1
ATOM 4937 N N . LEU A 1 646 ? -14.219 13.441 50.157 1.00 85.81 646 LEU A N 1
ATOM 4938 C CA . LEU A 1 646 ? -15.187 12.661 49.385 1.00 85.81 646 LEU A CA 1
ATOM 4939 C C . LEU A 1 646 ? -16.065 11.806 50.307 1.00 85.81 646 LEU A C 1
ATOM 4941 O O . LEU A 1 646 ? -17.283 11.802 50.157 1.00 85.81 646 LEU A O 1
ATOM 4945 N N . VAL A 1 647 ? -15.470 11.132 51.290 1.00 89.00 647 VAL A N 1
ATOM 4946 C CA . VAL A 1 647 ? -16.171 10.336 52.307 1.00 89.00 647 VAL A CA 1
ATOM 4947 C C . VAL A 1 647 ? -17.077 11.220 53.158 1.00 89.00 647 VAL A C 1
ATOM 4949 O O . VAL A 1 647 ? -18.233 10.872 53.383 1.00 89.00 647 VAL A O 1
ATOM 4952 N N . GLU A 1 648 ? -16.612 12.402 53.560 1.00 88.50 648 GLU A N 1
ATOM 4953 C CA . GLU A 1 648 ? -17.436 13.400 54.251 1.00 88.50 648 GLU A CA 1
ATOM 4954 C C . GLU A 1 648 ? -18.609 13.877 53.385 1.00 88.50 648 GLU A C 1
ATOM 4956 O O . GLU A 1 648 ? -19.732 14.028 53.874 1.00 88.50 648 GLU A O 1
ATOM 4961 N N . ALA A 1 649 ? -18.383 14.095 52.085 1.00 90.56 649 ALA A N 1
ATOM 4962 C CA . ALA A 1 649 ? -19.447 14.442 51.152 1.00 90.56 649 ALA A CA 1
ATOM 4963 C C . ALA A 1 649 ? -20.466 13.312 50.986 1.00 90.56 649 ALA A C 1
ATOM 4965 O O . ALA A 1 649 ? -21.666 13.563 51.080 1.00 90.56 649 ALA A O 1
ATOM 4966 N N . LEU A 1 650 ? -20.010 12.073 50.828 1.00 91.75 650 LEU A N 1
ATOM 4967 C CA . LEU A 1 650 ? -20.871 10.903 50.690 1.00 91.75 650 LEU A CA 1
ATOM 4968 C C . LEU A 1 650 ? -21.651 10.600 51.975 1.00 91.75 650 LEU A C 1
ATOM 4970 O O . LEU A 1 650 ? -22.840 10.315 51.890 1.00 91.75 650 LEU A O 1
ATOM 4974 N N . ASN A 1 651 ? -21.044 10.727 53.158 1.00 92.12 651 ASN A N 1
ATOM 4975 C CA . ASN A 1 651 ? -21.743 10.584 54.442 1.00 92.12 651 ASN A CA 1
ATOM 4976 C C . ASN A 1 651 ? -22.797 11.682 54.652 1.00 92.12 651 ASN A C 1
ATOM 4978 O O . ASN A 1 651 ? -23.828 11.435 55.272 1.00 92.12 651 ASN A O 1
ATOM 4982 N N . ARG A 1 652 ? -22.573 12.891 54.119 1.00 91.69 652 ARG A N 1
ATOM 4983 C CA . ARG A 1 652 ? -23.582 13.962 54.121 1.00 91.69 652 ARG A CA 1
ATOM 4984 C C . ARG A 1 652 ? -24.732 13.656 53.161 1.00 91.69 652 ARG A C 1
ATOM 4986 O O . ARG A 1 652 ? -25.888 13.841 53.530 1.00 91.69 652 ARG A O 1
ATOM 4993 N N . ILE A 1 653 ? -24.418 13.210 51.945 1.00 93.44 653 ILE A N 1
ATOM 4994 C CA . ILE A 1 653 ? -25.417 12.888 50.917 1.00 93.44 653 ILE A CA 1
ATOM 4995 C C . ILE A 1 653 ? -26.232 11.655 51.325 1.00 93.44 653 ILE A C 1
ATOM 4997 O O . ILE A 1 653 ? -27.434 11.605 51.080 1.00 93.44 653 ILE A O 1
ATOM 5001 N N . PHE A 1 654 ? -25.614 10.680 51.990 1.00 91.81 654 PHE A N 1
ATOM 5002 C CA . PHE A 1 654 ? -26.260 9.464 52.470 1.00 91.81 654 PHE A CA 1
ATOM 5003 C C . PHE A 1 654 ? -26.120 9.306 53.997 1.00 91.81 654 PHE A C 1
ATOM 5005 O O . PHE A 1 654 ? -25.310 8.498 54.462 1.00 91.81 654 PHE A O 1
ATOM 5012 N N . PRO A 1 655 ? -26.904 10.054 54.791 1.00 89.75 655 PRO A N 1
ATOM 5013 C CA . PRO A 1 655 ? -26.703 10.160 56.232 1.00 89.75 655 PRO A CA 1
ATOM 5014 C C . PRO A 1 655 ? -27.212 8.951 57.033 1.00 89.75 655 PRO A C 1
ATOM 5016 O O . PRO A 1 655 ? -28.139 8.235 56.638 1.00 89.75 655 PRO A O 1
ATOM 5019 N N . ALA A 1 656 ? -26.639 8.781 58.227 1.00 83.31 656 ALA A N 1
ATOM 5020 C CA . ALA A 1 656 ? -27.134 7.878 59.266 1.00 83.31 656 ALA A CA 1
ATOM 5021 C C . ALA A 1 656 ? -28.488 8.366 59.845 1.00 83.31 656 ALA A C 1
ATOM 5023 O O . ALA A 1 656 ? -28.753 9.570 59.835 1.00 83.31 656 ALA A O 1
ATOM 5024 N N . PRO A 1 657 ? -29.357 7.476 60.375 1.00 81.88 657 PRO A N 1
ATOM 5025 C CA . PRO A 1 657 ? -29.164 6.033 60.554 1.00 81.88 657 PRO A CA 1
ATOM 5026 C C . PRO A 1 657 ? -29.562 5.194 59.330 1.00 81.88 657 PRO A C 1
ATOM 5028 O O . PRO A 1 657 ? -29.401 3.979 59.361 1.00 81.88 657 PRO A O 1
ATOM 5031 N N . ALA A 1 658 ? -30.087 5.814 58.265 1.00 82.44 658 ALA A N 1
ATOM 5032 C CA . ALA A 1 658 ? -30.547 5.097 57.071 1.00 82.44 658 ALA A CA 1
ATOM 5033 C C . ALA A 1 658 ? -29.417 4.325 56.374 1.00 82.44 658 ALA A C 1
ATOM 5035 O O . ALA A 1 658 ? -29.668 3.329 55.695 1.00 82.44 658 ALA A O 1
ATOM 5036 N N . TRP A 1 659 ? -28.179 4.776 56.574 1.00 86.06 659 TRP A N 1
ATOM 5037 C CA . TRP A 1 659 ? -26.990 4.164 56.025 1.00 86.06 659 TRP A CA 1
ATOM 5038 C C . TRP A 1 659 ? -25.859 4.087 57.056 1.00 86.06 659 TRP A C 1
ATOM 5040 O O . TRP A 1 659 ? -25.695 5.030 57.837 1.00 86.06 659 TRP A O 1
ATOM 5050 N N . PRO A 1 660 ? -25.051 3.010 57.054 1.00 85.12 660 PRO A N 1
ATOM 5051 C CA . PRO A 1 660 ? -23.827 2.955 57.844 1.00 85.12 660 PRO A CA 1
ATOM 5052 C C . PRO A 1 660 ? -22.870 4.081 57.439 1.00 85.12 660 PRO A C 1
ATOM 5054 O O . PRO A 1 660 ? -22.672 4.334 56.250 1.00 85.12 660 PRO A O 1
ATOM 5057 N N . ALA A 1 661 ? -22.276 4.752 58.428 1.00 85.50 661 ALA A N 1
ATOM 5058 C CA . ALA A 1 661 ? -21.275 5.778 58.168 1.00 85.50 661 ALA A CA 1
ATOM 5059 C C . ALA A 1 661 ? -20.008 5.139 57.583 1.00 85.50 661 ALA A C 1
ATOM 5061 O O . ALA A 1 661 ? -19.468 4.192 58.157 1.00 85.50 661 ALA A O 1
ATOM 5062 N N . LEU A 1 662 ? -19.520 5.682 56.469 1.00 89.50 662 LEU A N 1
ATOM 5063 C CA . LEU A 1 662 ? -18.221 5.330 55.904 1.00 89.50 662 LEU A CA 1
ATOM 5064 C C . LEU A 1 662 ? -17.124 5.864 56.841 1.00 89.50 662 LEU A C 1
ATOM 5066 O O . LEU A 1 662 ? -17.128 7.057 57.150 1.00 89.50 662 LEU A O 1
ATOM 5070 N N . GLN A 1 663 ? -16.225 4.995 57.318 1.00 79.19 663 GLN A N 1
ATOM 5071 C CA . GLN A 1 663 ? -15.209 5.343 58.332 1.00 79.19 663 GLN A CA 1
ATOM 5072 C C . GLN A 1 663 ? -13.771 5.411 57.796 1.00 79.19 663 GLN A C 1
ATOM 5074 O O . GLN A 1 663 ? -12.887 5.908 58.488 1.00 79.19 663 GLN A O 1
ATOM 5079 N N . GLU A 1 664 ? -13.519 4.917 56.586 1.00 69.31 664 GLU A N 1
ATOM 5080 C CA . GLU A 1 664 ? -12.164 4.770 56.054 1.00 69.31 664 GLU A CA 1
ATOM 5081 C C . GLU A 1 664 ? -11.742 5.983 55.225 1.00 69.31 664 GLU A C 1
ATOM 5083 O O . GLU A 1 664 ? -12.489 6.469 54.379 1.00 69.31 664 GLU A O 1
ATOM 5088 N N . SER A 1 665 ? -10.507 6.448 55.424 1.00 69.12 665 SER A N 1
ATOM 5089 C CA . SER A 1 665 ? -9.871 7.480 54.592 1.00 69.12 665 SER A CA 1
ATOM 5090 C C . SER A 1 665 ? -9.207 6.897 53.337 1.00 69.12 665 SER A C 1
ATOM 5092 O O . SER A 1 665 ? -8.298 7.507 52.775 1.00 69.12 665 SER A O 1
ATOM 5094 N N . VAL A 1 666 ? -9.635 5.703 52.925 1.00 70.75 666 VAL A N 1
ATOM 5095 C CA . VAL A 1 666 ? -9.123 4.946 51.779 1.00 70.75 666 VAL A CA 1
ATOM 5096 C C . VAL A 1 666 ? -10.292 4.617 50.858 1.00 70.75 666 VAL A C 1
ATOM 5098 O O . VAL A 1 666 ? -11.410 4.374 51.315 1.00 70.75 666 VAL A O 1
ATOM 5101 N N . PHE A 1 667 ? -10.058 4.649 49.547 1.00 74.69 667 PHE A N 1
ATOM 5102 C CA . PHE A 1 667 ? -11.087 4.313 48.569 1.00 74.69 667 PHE A CA 1
ATOM 5103 C C . PHE A 1 667 ? -11.312 2.793 48.536 1.00 74.69 667 PHE A C 1
ATOM 5105 O O . PHE A 1 667 ? -10.632 2.065 47.813 1.00 74.69 667 PHE A O 1
ATOM 5112 N N . ASN A 1 668 ? -12.256 2.321 49.350 1.00 79.31 668 ASN A N 1
ATOM 5113 C CA . ASN A 1 668 ? -12.640 0.914 49.455 1.00 79.31 668 ASN A CA 1
ATOM 5114 C C . ASN A 1 668 ? -13.938 0.602 48.679 1.00 79.31 668 ASN A C 1
ATOM 5116 O O . ASN A 1 668 ? -14.564 1.487 48.085 1.00 79.31 668 ASN A O 1
ATOM 5120 N N . ASP A 1 669 ? -14.371 -0.660 48.706 1.00 81.94 669 ASP A N 1
ATOM 5121 C CA . ASP A 1 669 ? -15.561 -1.110 47.972 1.00 81.94 669 ASP A CA 1
ATOM 5122 C C . ASP A 1 669 ? -16.864 -0.447 48.458 1.00 81.94 669 ASP A C 1
ATOM 5124 O O . ASP A 1 669 ? -17.782 -0.248 47.664 1.00 81.94 669 ASP A O 1
ATOM 5128 N N . GLU A 1 670 ? -16.945 -0.033 49.727 1.00 86.06 670 GLU A N 1
ATOM 5129 C CA . GLU A 1 670 ? -18.116 0.665 50.279 1.00 86.06 670 GLU A CA 1
ATOM 5130 C C . GLU A 1 670 ? -18.185 2.129 49.809 1.00 86.06 670 GLU A C 1
ATOM 5132 O O . GLU A 1 670 ? -19.261 2.632 49.467 1.00 86.06 670 GLU A O 1
ATOM 5137 N N . VAL A 1 671 ? -17.035 2.810 49.726 1.00 86.94 671 VAL A N 1
ATOM 5138 C CA . VAL A 1 671 ? -16.924 4.151 49.132 1.00 86.94 671 VAL A CA 1
ATOM 5139 C C . VAL A 1 671 ? -17.272 4.083 47.644 1.00 86.94 671 VAL A C 1
ATOM 5141 O O . VAL A 1 671 ? -18.092 4.872 47.168 1.00 86.94 671 VAL A O 1
ATOM 5144 N N . ARG A 1 672 ? -16.728 3.094 46.922 1.00 86.06 672 ARG A N 1
ATOM 5145 C CA . ARG A 1 672 ? -17.047 2.829 45.512 1.00 86.06 672 ARG A CA 1
ATOM 5146 C C . ARG A 1 672 ? -18.549 2.617 45.313 1.00 86.06 672 ARG A C 1
ATOM 5148 O O . ARG A 1 672 ? -19.151 3.292 44.477 1.00 86.06 672 ARG A O 1
ATOM 5155 N N . ALA A 1 673 ? -19.173 1.748 46.109 1.00 87.69 673 ALA A N 1
ATOM 5156 C CA . ALA A 1 673 ? -20.605 1.471 46.019 1.00 87.69 673 ALA A CA 1
ATOM 5157 C C . ALA A 1 673 ? -21.457 2.738 46.202 1.00 87.69 673 ALA A C 1
ATOM 5159 O O . ALA A 1 673 ? -22.448 2.943 45.495 1.00 87.69 673 ALA A O 1
ATOM 5160 N N . ARG A 1 674 ? -21.039 3.643 47.096 1.00 89.75 674 ARG A N 1
ATOM 5161 C CA . ARG A 1 674 ? -21.679 4.953 47.290 1.00 89.75 674 ARG A CA 1
ATOM 5162 C C . ARG A 1 674 ? -21.599 5.862 46.076 1.00 89.75 674 ARG A C 1
ATOM 5164 O O . ARG A 1 674 ? -22.574 6.542 45.760 1.00 89.75 674 ARG A O 1
ATOM 5171 N N . VAL A 1 675 ? -20.446 5.890 45.418 1.00 87.19 675 VAL A N 1
ATOM 5172 C CA . VAL A 1 675 ? -20.212 6.703 44.220 1.00 87.19 675 VAL A CA 1
ATOM 5173 C C . VAL A 1 675 ? -21.081 6.213 43.065 1.00 87.19 675 VAL A C 1
ATOM 5175 O O . VAL A 1 675 ? -21.728 7.021 42.396 1.00 87.19 675 VAL A O 1
ATOM 5178 N N . VAL A 1 676 ? -21.159 4.893 42.872 1.00 83.06 676 VAL A N 1
ATOM 5179 C CA . VAL A 1 676 ? -22.048 4.284 41.873 1.00 83.06 676 VAL A CA 1
ATOM 5180 C C . VAL A 1 676 ? -23.500 4.646 42.168 1.00 83.06 676 VAL A C 1
ATOM 5182 O O . VAL A 1 676 ? -24.201 5.151 41.292 1.00 83.06 676 VAL A O 1
ATOM 5185 N N . LEU A 1 677 ? -23.939 4.486 43.417 1.00 86.38 677 LEU A N 1
ATOM 5186 C CA . LEU A 1 677 ? -25.302 4.821 43.813 1.00 86.38 677 LEU A CA 1
ATOM 5187 C C . LEU A 1 677 ? -25.624 6.313 43.617 1.00 86.38 677 LEU A C 1
ATOM 5189 O O . LEU A 1 677 ? -26.709 6.646 43.141 1.00 86.38 677 LEU A O 1
ATOM 5193 N N . TYR A 1 678 ? -24.688 7.213 43.932 1.00 87.19 678 TYR A N 1
ATOM 5194 C CA . TYR A 1 678 ? -24.833 8.648 43.678 1.00 87.19 678 TYR A CA 1
ATOM 5195 C C . TYR A 1 678 ? -25.055 8.937 42.192 1.00 87.19 678 TYR A C 1
ATOM 5197 O O . TYR A 1 678 ? -26.005 9.634 41.835 1.00 87.19 678 TYR A O 1
ATOM 5205 N N . ARG A 1 679 ? -24.222 8.356 41.320 1.00 81.56 679 ARG A N 1
ATOM 5206 C CA . ARG A 1 679 ? -24.333 8.510 39.863 1.00 81.56 679 ARG A CA 1
ATOM 5207 C C . ARG A 1 679 ? -25.677 8.008 39.339 1.00 81.56 679 ARG A C 1
ATOM 5209 O O . ARG A 1 679 ? -26.280 8.657 38.493 1.00 81.56 679 ARG A O 1
ATOM 5216 N N . VAL A 1 680 ? -26.158 6.868 39.835 1.00 77.75 680 VAL A N 1
ATOM 5217 C CA . VAL A 1 680 ? -27.450 6.304 39.409 1.00 77.75 680 VAL A CA 1
ATOM 5218 C C . VAL A 1 680 ? -28.625 7.185 39.844 1.00 77.75 680 VAL A C 1
ATOM 5220 O O . VAL A 1 680 ? -29.624 7.262 39.131 1.00 77.75 680 VAL A O 1
ATOM 5223 N N . ARG A 1 681 ? -28.516 7.857 40.996 1.00 80.31 681 ARG A N 1
ATOM 5224 C CA . ARG A 1 681 ? -29.595 8.672 41.575 1.00 80.31 681 ARG A CA 1
ATOM 5225 C C . ARG A 1 681 ? -29.638 10.117 41.084 1.00 80.31 681 ARG A C 1
ATOM 5227 O O . ARG A 1 681 ? -30.686 10.743 41.204 1.00 80.31 681 ARG A O 1
ATOM 5234 N N . THR A 1 682 ? -28.535 10.641 40.557 1.00 76.94 682 THR A N 1
ATOM 5235 C CA . THR A 1 682 ? -28.453 12.015 40.029 1.00 76.94 682 THR A CA 1
ATOM 5236 C C . THR A 1 682 ? -28.664 12.113 38.515 1.00 76.94 682 THR A C 1
ATOM 5238 O O . THR A 1 682 ? -28.840 13.214 38.001 1.00 76.94 682 THR A O 1
ATOM 5241 N N . ASP A 1 683 ? -28.695 10.989 37.791 1.00 65.06 683 ASP A N 1
ATOM 5242 C CA . ASP A 1 683 ? -28.935 10.955 36.342 1.00 65.06 683 ASP A CA 1
ATOM 5243 C C . ASP A 1 683 ? -30.392 11.363 36.002 1.00 65.06 683 ASP A C 1
ATOM 5245 O O . ASP A 1 683 ? -31.357 10.659 36.316 1.00 65.06 683 ASP A O 1
ATOM 5249 N N . SER A 1 684 ? -30.558 12.522 35.349 1.00 45.94 684 SER A N 1
ATOM 5250 C CA . SER A 1 684 ? -31.833 13.217 35.075 1.00 45.94 684 SER A CA 1
ATOM 5251 C C . SER A 1 684 ? -32.814 12.492 34.134 1.00 45.94 684 SER A C 1
ATOM 5253 O O . SER A 1 684 ? -33.897 13.010 33.861 1.00 45.94 684 SER A O 1
ATOM 5255 N N . ALA A 1 685 ? -32.499 11.286 33.648 1.00 45.53 685 ALA A N 1
ATOM 5256 C CA . ALA A 1 685 ? -33.438 10.430 32.904 1.00 45.53 685 ALA A CA 1
ATOM 5257 C C . ALA A 1 685 ? -34.555 9.808 33.791 1.00 45.53 685 ALA A C 1
ATOM 5259 O O . ALA A 1 685 ? -35.409 9.056 33.305 1.00 45.53 685 ALA A O 1
ATOM 5260 N N . ALA A 1 686 ? -34.549 10.127 35.091 1.00 42.97 686 ALA A N 1
ATOM 5261 C CA . ALA A 1 686 ? -35.309 9.539 36.194 1.00 42.97 686 ALA A CA 1
ATOM 5262 C C . ALA A 1 686 ? -36.824 9.850 36.237 1.00 42.97 686 ALA A C 1
ATOM 5264 O O . ALA A 1 686 ? -37.343 10.311 37.251 1.00 42.97 686 ALA A O 1
ATOM 5265 N N . VAL A 1 687 ? -37.567 9.558 35.164 1.00 42.03 687 VAL A N 1
ATOM 5266 C CA . VAL A 1 687 ? -39.050 9.604 35.193 1.00 42.03 687 VAL A CA 1
ATOM 5267 C C . VAL A 1 687 ? -39.697 8.244 34.885 1.00 42.03 687 VAL A C 1
ATOM 5269 O O . VAL A 1 687 ? -40.872 8.047 35.179 1.00 42.03 687 VAL A O 1
ATOM 5272 N N . TYR A 1 688 ? -38.948 7.257 34.370 1.00 49.66 688 TYR A N 1
ATOM 5273 C CA . TYR A 1 688 ? -39.490 5.927 34.042 1.00 49.66 688 TYR A CA 1
ATOM 5274 C C . TYR A 1 688 ? -38.509 4.786 34.394 1.00 49.66 688 TYR A C 1
ATOM 5276 O O . TYR A 1 688 ? -37.435 4.729 33.786 1.00 49.66 688 TYR A O 1
ATOM 5284 N N . PRO A 1 689 ? -38.874 3.841 35.290 1.00 59.59 689 PRO A N 1
ATOM 5285 C CA . PRO A 1 689 ? -38.005 2.735 35.727 1.00 59.59 689 PRO A CA 1
ATOM 5286 C C . PRO A 1 689 ? -37.478 1.854 34.584 1.00 59.59 689 PRO A C 1
ATOM 5288 O O . PRO A 1 689 ? -36.320 1.453 34.591 1.00 59.59 689 PRO A O 1
ATOM 5291 N N . GLU A 1 690 ? -38.288 1.610 33.549 1.00 60.81 690 GLU A N 1
ATOM 5292 C CA . GLU A 1 690 ? -37.874 0.847 32.361 1.00 60.81 690 GLU A CA 1
ATOM 5293 C C . GLU A 1 690 ? -36.779 1.558 31.556 1.00 60.81 690 GLU A C 1
ATOM 5295 O O . GLU A 1 690 ? -35.832 0.927 31.091 1.00 60.81 690 GLU A O 1
ATOM 5300 N N . LYS A 1 691 ? -36.865 2.886 31.407 1.00 56.72 691 LYS A N 1
ATOM 5301 C CA . LYS A 1 691 ? -35.843 3.668 30.692 1.00 56.72 691 LYS A CA 1
ATOM 5302 C C . LYS A 1 691 ? -34.549 3.745 31.491 1.00 56.72 691 LYS A C 1
ATOM 5304 O O . LYS A 1 691 ? -33.472 3.676 30.903 1.00 56.72 691 LYS A O 1
ATOM 5309 N N . GLN A 1 692 ? -34.656 3.838 32.816 1.00 65.00 692 GLN A N 1
ATOM 5310 C CA . GLN A 1 692 ? -33.510 3.753 33.714 1.00 65.00 692 GLN A CA 1
ATOM 5311 C C . GLN A 1 692 ? -32.841 2.380 33.602 1.00 65.00 692 GLN A C 1
ATOM 5313 O O . GLN A 1 692 ? -31.626 2.311 33.446 1.00 65.00 692 GLN A O 1
ATOM 5318 N N . ALA A 1 693 ? -33.628 1.301 33.574 1.00 59.47 693 ALA A N 1
ATOM 5319 C CA . ALA A 1 693 ? -33.119 -0.051 33.393 1.00 59.47 693 ALA A CA 1
ATOM 5320 C C . ALA A 1 693 ? -32.385 -0.227 32.053 1.00 59.47 693 ALA A C 1
ATOM 5322 O O . ALA A 1 693 ? -31.285 -0.770 32.008 1.00 59.47 693 ALA A O 1
ATOM 5323 N N . VAL A 1 694 ? -32.954 0.299 30.966 1.00 56.09 694 VAL A N 1
ATOM 5324 C CA . VAL A 1 694 ? -32.330 0.283 29.634 1.00 56.09 694 VAL A CA 1
ATOM 5325 C C . VAL A 1 694 ? -31.036 1.102 29.606 1.00 56.09 694 VAL A C 1
ATOM 5327 O O . VAL A 1 694 ? -30.059 0.650 29.017 1.00 56.09 694 VAL A O 1
ATOM 5330 N N . SER A 1 695 ? -31.021 2.284 30.230 1.00 56.16 695 SER A N 1
ATOM 5331 C CA . SER A 1 695 ? -29.843 3.161 30.305 1.00 56.16 695 SER A CA 1
ATOM 5332 C C . SER A 1 695 ? -28.709 2.516 31.106 1.00 56.16 695 SER A C 1
ATOM 5334 O O . SER A 1 695 ? -27.575 2.450 30.639 1.00 56.16 695 SER A O 1
ATOM 5336 N N . LEU A 1 696 ? -29.015 1.959 32.281 1.00 59.88 696 LEU A N 1
ATOM 5337 C CA . LEU A 1 696 ? -28.032 1.275 33.124 1.00 59.88 696 LEU A CA 1
ATOM 5338 C C . LEU A 1 696 ? -27.493 -0.001 32.471 1.00 59.88 696 LEU A C 1
ATOM 5340 O O . LEU A 1 696 ? -26.300 -0.257 32.556 1.00 59.88 696 LEU A O 1
ATOM 5344 N N . ALA A 1 697 ? -28.346 -0.761 31.780 1.00 55.62 697 ALA A N 1
ATOM 5345 C CA . ALA A 1 697 ? -27.944 -1.944 31.019 1.00 55.62 697 ALA A CA 1
ATOM 5346 C C . ALA A 1 697 ? -27.114 -1.624 29.761 1.00 55.62 697 ALA A C 1
ATOM 5348 O O . ALA A 1 697 ? -26.493 -2.522 29.191 1.00 55.62 697 ALA A O 1
ATOM 5349 N N . ALA A 1 698 ? -27.154 -0.378 29.275 1.00 50.22 698 ALA A N 1
ATOM 5350 C CA . ALA A 1 698 ? -26.389 0.059 28.109 1.00 50.22 698 ALA A CA 1
ATOM 5351 C C . ALA A 1 698 ? -24.953 0.473 28.474 1.00 50.22 698 ALA A C 1
ATOM 5353 O O . ALA A 1 698 ? -24.042 0.215 27.689 1.00 50.22 698 ALA A O 1
ATOM 5354 N N . LYS A 1 699 ? -24.742 1.027 29.680 1.00 53.78 699 LYS A N 1
ATOM 5355 C CA . LYS A 1 699 ? -23.429 1.497 30.148 1.00 53.78 699 LYS A CA 1
ATOM 5356 C C . LYS A 1 699 ? -22.427 0.329 30.275 1.00 53.78 699 LYS A C 1
ATOM 5358 O O . LYS A 1 699 ? -22.741 -0.667 30.930 1.00 53.78 699 LYS A O 1
ATOM 5363 N N . PRO A 1 700 ? -21.205 0.430 29.712 1.00 56.41 700 PRO A N 1
ATOM 5364 C CA . PRO A 1 700 ? -20.143 -0.544 29.949 1.00 56.41 700 PRO A CA 1
ATOM 5365 C C . PRO A 1 700 ? -19.815 -0.661 31.445 1.00 56.41 700 PRO A C 1
ATOM 5367 O O . PRO A 1 700 ? -19.676 0.348 32.136 1.00 56.41 700 PRO A O 1
ATOM 5370 N N . ASN A 1 701 ? -19.618 -1.885 31.944 1.00 59.47 701 ASN A N 1
ATOM 5371 C CA . ASN A 1 701 ? -19.358 -2.148 33.370 1.00 59.47 701 ASN A CA 1
ATOM 5372 C C . ASN A 1 701 ? -18.169 -1.335 33.932 1.00 59.47 701 ASN A C 1
ATOM 5374 O O . ASN A 1 701 ? -18.236 -0.819 35.047 1.00 59.47 701 ASN A O 1
ATOM 5378 N N . GLY A 1 702 ? -17.118 -1.137 33.126 1.00 55.81 702 GLY A N 1
ATOM 5379 C CA . GLY A 1 702 ? -15.961 -0.319 33.500 1.00 55.81 702 GLY A CA 1
ATOM 5380 C C . GLY A 1 702 ? -16.263 1.178 33.646 1.00 55.81 702 GLY A C 1
ATOM 5381 O O . GLY A 1 702 ? -15.623 1.849 34.452 1.00 55.81 702 GLY A O 1
ATOM 5382 N N . GLU A 1 703 ? -17.254 1.715 32.926 1.00 58.25 703 GLU A N 1
ATOM 5383 C CA . GLU A 1 703 ? -17.660 3.118 33.077 1.00 58.25 703 GLU A CA 1
ATOM 5384 C C . GLU A 1 703 ? -18.432 3.344 34.374 1.00 58.25 703 GLU A C 1
ATOM 5386 O O . GLU A 1 703 ? -18.208 4.355 35.037 1.00 58.25 703 GLU A O 1
ATOM 5391 N N . LEU A 1 704 ? -19.282 2.393 34.782 1.00 60.53 704 LEU A N 1
ATOM 5392 C CA . LEU A 1 704 ? -20.042 2.472 36.035 1.00 60.53 704 LEU A CA 1
ATOM 5393 C C . LEU A 1 704 ? -19.119 2.557 37.255 1.00 60.53 704 LEU A C 1
ATOM 5395 O O . LEU A 1 704 ? -19.370 3.380 38.133 1.00 60.53 704 LEU A O 1
ATOM 5399 N N . ASN A 1 705 ? -18.013 1.810 37.244 1.00 60.22 705 ASN A N 1
ATOM 5400 C CA . ASN A 1 705 ? -17.002 1.814 38.305 1.00 60.22 705 ASN A CA 1
ATOM 5401 C C . ASN A 1 705 ? -15.997 2.973 38.234 1.00 60.22 705 ASN A C 1
ATOM 5403 O O . ASN A 1 705 ? -15.237 3.187 39.178 1.00 60.22 705 ASN A O 1
ATOM 5407 N N . ARG A 1 706 ? -15.964 3.732 37.135 1.00 60.31 706 ARG A N 1
ATOM 5408 C CA . ARG A 1 706 ? -15.006 4.826 36.963 1.00 60.31 706 ARG A CA 1
ATOM 5409 C C . ARG A 1 706 ? -15.423 6.048 37.779 1.00 60.31 706 ARG A C 1
ATOM 5411 O O . ARG A 1 706 ? -16.409 6.696 37.440 1.00 60.31 706 ARG A O 1
ATOM 5418 N N . LEU A 1 707 ? -14.631 6.417 38.781 1.00 64.69 707 LEU A N 1
ATOM 5419 C CA . LEU A 1 707 ? -14.659 7.746 39.399 1.00 64.69 707 LEU A CA 1
ATOM 5420 C C . LEU A 1 707 ? -13.537 8.596 38.793 1.00 64.69 707 LEU A C 1
ATOM 5422 O O . LEU A 1 707 ? -12.365 8.272 38.966 1.00 64.69 707 LEU A O 1
ATOM 5426 N N . ASP A 1 708 ? -13.897 9.656 38.075 1.00 59.03 708 ASP A N 1
ATOM 5427 C CA . ASP A 1 708 ? -12.975 10.680 37.573 1.00 59.03 708 ASP A CA 1
ATOM 5428 C C . ASP A 1 708 ? -13.076 11.968 38.413 1.00 59.03 708 ASP A C 1
ATOM 5430 O O . ASP A 1 708 ? -13.952 12.092 39.278 1.00 59.03 708 ASP A O 1
ATOM 5434 N N . SER A 1 709 ? -12.186 12.940 38.173 1.00 59.75 709 SER A N 1
ATOM 5435 C CA . SER A 1 709 ? -12.233 14.248 38.850 1.00 59.75 709 SER A CA 1
ATOM 5436 C C . SER A 1 709 ? -13.571 14.929 38.693 1.00 59.75 709 SER A C 1
ATOM 5438 O O . SER A 1 709 ? -14.036 15.558 39.631 1.00 59.75 709 SER A O 1
ATOM 5440 N N . THR A 1 710 ? -14.201 14.805 37.526 1.00 63.00 710 THR A N 1
ATOM 5441 C CA . THR A 1 710 ? -15.458 15.499 37.248 1.00 63.00 710 THR A CA 1
ATOM 5442 C C . THR A 1 710 ? -16.559 14.990 38.169 1.00 63.00 710 THR A C 1
ATOM 5444 O O . THR A 1 710 ? -17.216 15.786 38.836 1.00 63.00 710 THR A O 1
ATOM 5447 N N . LEU A 1 711 ? -16.734 13.671 38.281 1.00 70.12 711 LEU A N 1
ATOM 5448 C CA . LEU A 1 711 ? -17.710 13.100 39.204 1.00 70.12 711 LEU A CA 1
ATOM 5449 C C . LEU A 1 711 ? -17.329 13.350 40.668 1.00 70.12 711 LEU A C 1
ATOM 5451 O O . LEU A 1 711 ? -18.209 13.646 41.476 1.00 70.12 711 LEU A O 1
ATOM 5455 N N . ARG A 1 712 ? -16.042 13.266 41.021 1.00 78.25 712 ARG A N 1
ATOM 5456 C CA . ARG A 1 712 ? -15.575 13.602 42.374 1.00 78.25 712 ARG A CA 1
ATOM 5457 C C . ARG A 1 712 ? -15.952 15.037 42.730 1.00 78.25 712 ARG A C 1
ATOM 5459 O O . ARG A 1 712 ? -16.544 15.270 43.779 1.00 78.25 712 ARG A O 1
ATOM 5466 N N . ASP A 1 713 ? -15.642 15.984 41.859 1.00 76.62 713 ASP A N 1
ATOM 5467 C CA . ASP A 1 713 ? -15.864 17.405 42.099 1.00 76.62 713 ASP A CA 1
ATOM 5468 C C . ASP A 1 713 ? -17.363 17.731 42.115 1.00 76.62 713 ASP A C 1
ATOM 5470 O O . ASP A 1 713 ? -17.791 18.534 42.943 1.00 76.62 713 ASP A O 1
ATOM 5474 N N . LEU A 1 714 ? -18.182 17.034 41.314 1.00 79.56 714 LEU A N 1
ATOM 5475 C CA . LEU A 1 714 ? -19.645 17.081 41.420 1.00 79.56 714 LEU A CA 1
ATOM 5476 C C . LEU A 1 714 ? -20.125 16.636 42.809 1.00 79.56 714 LEU A C 1
ATOM 5478 O O . LEU A 1 714 ? -20.873 17.370 43.448 1.00 79.56 714 LEU A O 1
ATOM 5482 N N . ILE A 1 715 ? -19.653 15.491 43.316 1.00 84.88 715 ILE A N 1
ATOM 5483 C CA . ILE A 1 715 ? -20.014 14.991 44.657 1.00 84.88 715 ILE A CA 1
ATOM 5484 C C . ILE A 1 715 ? -19.562 15.968 45.754 1.00 84.88 715 ILE A C 1
ATOM 5486 O O . ILE A 1 715 ? -20.290 16.228 46.714 1.00 84.88 715 ILE A O 1
ATOM 5490 N N . LEU A 1 716 ? -18.359 16.531 45.629 1.00 85.00 716 LEU A N 1
ATOM 5491 C CA . LEU A 1 716 ? -17.820 17.486 46.599 1.00 85.00 716 LEU A CA 1
ATOM 5492 C C . LEU A 1 716 ? -18.606 18.807 46.605 1.00 85.00 716 LEU A C 1
ATOM 5494 O O . LEU A 1 716 ? -18.859 19.369 47.684 1.00 85.00 716 LEU A O 1
ATOM 5498 N N . ALA A 1 717 ? -19.003 19.283 45.421 1.00 83.44 717 ALA A N 1
ATOM 5499 C CA . ALA A 1 717 ? -19.816 20.479 45.226 1.00 83.44 717 ALA A CA 1
ATOM 5500 C C . ALA A 1 717 ? -21.285 20.271 45.627 1.00 83.44 717 ALA A C 1
ATOM 5502 O O . ALA A 1 717 ? -21.967 21.243 45.958 1.00 83.44 717 ALA A O 1
ATOM 5503 N N . ASP A 1 718 ? -21.766 19.028 45.663 1.00 82.38 718 ASP A N 1
ATOM 5504 C CA . ASP A 1 718 ? -23.139 18.706 46.029 1.00 82.38 718 ASP A CA 1
ATOM 5505 C C . ASP A 1 718 ? -23.400 18.930 47.525 1.00 82.38 718 ASP A C 1
ATOM 5507 O O . ASP A 1 718 ? -23.016 18.152 48.412 1.00 82.38 718 ASP A O 1
ATOM 5511 N N . LYS A 1 719 ? -24.048 20.058 47.817 1.00 81.56 719 LYS A N 1
ATOM 5512 C CA . LYS A 1 719 ? -24.512 20.422 49.162 1.00 81.56 719 LYS A CA 1
ATOM 5513 C C . LYS A 1 719 ? -26.020 20.248 49.331 1.00 81.56 719 LYS A C 1
ATOM 5515 O O . LYS A 1 719 ? -26.516 20.474 50.430 1.00 81.56 719 LYS A O 1
ATOM 5520 N N . THR A 1 720 ? -26.740 19.893 48.268 1.00 78.81 720 THR A N 1
ATOM 5521 C CA . THR A 1 720 ? -28.205 19.968 48.220 1.00 78.81 720 THR A CA 1
ATOM 5522 C C . THR A 1 720 ? -28.873 18.606 48.289 1.00 78.81 720 THR A C 1
ATOM 5524 O O . THR A 1 720 ? -29.952 18.501 48.869 1.00 78.81 720 THR A O 1
ATOM 5527 N N . HIS A 1 721 ? -28.266 17.562 47.721 1.00 86.06 721 HIS A N 1
ATOM 5528 C CA . HIS A 1 721 ? -28.879 16.239 47.722 1.00 86.06 721 HIS A CA 1
ATOM 5529 C C . HIS A 1 721 ? -28.687 15.529 49.066 1.00 86.06 721 HIS A C 1
ATOM 5531 O O . HIS A 1 721 ? -27.580 15.439 49.596 1.00 86.06 721 HIS A O 1
ATOM 5537 N N . VAL A 1 722 ? -29.788 14.979 49.585 1.00 88.44 722 VAL A N 1
ATOM 5538 C CA . VAL A 1 722 ? -29.812 14.051 50.719 1.00 88.44 722 VAL A CA 1
ATOM 5539 C C . VAL A 1 722 ? -30.693 12.867 50.338 1.00 88.44 722 VAL A C 1
ATOM 5541 O O . VAL A 1 722 ? -31.892 13.006 50.098 1.00 88.44 722 VAL A O 1
ATOM 5544 N N . PHE A 1 723 ? -30.085 11.693 50.254 1.00 86.56 723 PHE A N 1
ATOM 5545 C CA . PHE A 1 723 ? -30.675 10.478 49.723 1.00 86.56 723 PHE A CA 1
ATOM 5546 C C . PHE A 1 723 ? -31.018 9.483 50.842 1.00 86.56 723 PHE A C 1
ATOM 5548 O O . PHE A 1 723 ? -30.139 8.878 51.461 1.00 86.56 723 PHE A O 1
ATOM 5555 N N . GLY A 1 724 ? -32.316 9.251 51.060 1.00 84.00 724 GLY A N 1
ATOM 5556 C CA . GLY A 1 724 ? -32.812 8.163 51.914 1.00 84.00 724 GLY A CA 1
ATOM 5557 C C . GLY A 1 724 ? -32.653 6.782 51.265 1.00 84.00 724 GLY A C 1
ATOM 5558 O O . GLY A 1 724 ? -32.479 6.681 50.048 1.00 84.00 724 GLY A O 1
ATOM 5559 N N . ARG A 1 725 ? -32.712 5.710 52.061 1.00 83.81 725 ARG A N 1
ATOM 5560 C CA . ARG A 1 725 ? -32.769 4.334 51.535 1.00 83.81 725 ARG A CA 1
ATOM 5561 C C . ARG A 1 725 ? -34.128 4.124 50.854 1.00 83.81 725 ARG A C 1
ATOM 5563 O O . ARG A 1 725 ? -35.142 4.545 51.408 1.00 83.81 725 ARG A O 1
ATOM 5570 N N . GLN A 1 726 ? -34.145 3.569 49.644 1.00 80.88 726 GLN A N 1
ATOM 5571 C CA . GLN A 1 726 ? -35.397 3.304 48.924 1.00 80.88 726 GLN A CA 1
ATOM 5572 C C . GLN A 1 726 ? -35.945 1.938 49.319 1.00 80.88 726 GLN A C 1
ATOM 5574 O O . GLN A 1 726 ? -35.167 1.014 49.515 1.00 80.88 726 GLN A O 1
ATOM 5579 N N . ASP A 1 727 ? -37.266 1.794 49.409 1.00 77.50 727 ASP A N 1
ATOM 5580 C CA . ASP A 1 727 ? -37.880 0.481 49.588 1.00 77.50 727 ASP A CA 1
ATOM 5581 C C . ASP A 1 727 ? -38.061 -0.221 48.222 1.00 77.50 727 ASP A C 1
ATOM 5583 O O . ASP A 1 727 ? -38.643 0.375 47.313 1.00 77.50 727 ASP A O 1
ATOM 5587 N N . PRO A 1 728 ? -37.600 -1.476 48.061 1.00 86.19 728 PRO A N 1
ATOM 5588 C CA . PRO A 1 728 ? -36.952 -2.278 49.086 1.00 86.19 728 PRO A CA 1
ATOM 5589 C C . PRO A 1 728 ? -35.466 -1.952 49.273 1.00 86.19 728 PRO A C 1
ATOM 5591 O O . PRO A 1 728 ? -34.674 -1.872 48.335 1.00 86.19 728 PRO A O 1
ATOM 5594 N N . SER A 1 729 ? -35.078 -1.879 50.541 1.00 83.88 729 SER A N 1
ATOM 5595 C CA . SER A 1 729 ? -33.796 -1.344 50.993 1.00 83.88 729 SER A CA 1
ATOM 5596 C C . SER A 1 729 ? -32.553 -2.089 50.491 1.00 83.88 729 SER A C 1
ATOM 5598 O O . SER A 1 729 ? -31.465 -1.525 50.464 1.00 83.88 729 SER A O 1
ATOM 5600 N N . TRP A 1 730 ? -32.689 -3.363 50.125 1.00 90.12 730 TRP A N 1
ATOM 5601 C CA . TRP A 1 730 ? -31.595 -4.190 49.605 1.00 90.12 730 TRP A CA 1
ATOM 5602 C C . TRP A 1 730 ? -31.273 -3.920 48.135 1.00 90.12 730 TRP A C 1
ATOM 5604 O O . TRP A 1 730 ? -30.174 -4.226 47.679 1.00 90.12 730 TRP A O 1
ATOM 5614 N N . LEU A 1 731 ? -32.215 -3.348 47.381 1.00 88.75 731 LEU A N 1
ATOM 5615 C CA . LEU A 1 731 ? -31.984 -3.021 45.979 1.00 88.75 731 LEU A CA 1
ATOM 5616 C C . LEU A 1 731 ? -30.891 -1.956 45.842 1.00 88.75 731 LEU A C 1
ATOM 5618 O O . LEU A 1 731 ? -30.090 -1.995 44.915 1.00 88.75 731 LEU A O 1
ATOM 5622 N N . ASP A 1 732 ? -30.811 -1.062 46.820 1.00 88.62 732 ASP A N 1
ATOM 5623 C CA . ASP A 1 732 ? -29.751 -0.073 46.946 1.00 88.62 732 ASP A CA 1
ATOM 5624 C C . ASP A 1 732 ? -28.354 -0.690 47.105 1.00 88.62 732 ASP A C 1
ATOM 5626 O O . ASP A 1 732 ? -27.398 -0.201 46.498 1.00 88.62 732 ASP A O 1
ATOM 5630 N N . ASP A 1 733 ? -28.234 -1.769 47.887 1.00 89.44 733 ASP A N 1
ATOM 5631 C CA . ASP A 1 733 ? -26.979 -2.514 48.023 1.00 89.44 733 ASP A CA 1
ATOM 5632 C C . ASP A 1 733 ? -26.611 -3.182 46.689 1.00 89.44 733 ASP A C 1
ATOM 5634 O O . ASP A 1 733 ? -25.464 -3.112 46.257 1.00 89.44 733 ASP A O 1
ATOM 5638 N N . ALA A 1 734 ? -27.591 -3.759 45.985 1.00 90.31 734 ALA A N 1
ATOM 5639 C CA . ALA A 1 734 ? -27.361 -4.371 44.677 1.00 90.31 734 ALA A CA 1
ATOM 5640 C C . ALA A 1 734 ? -26.952 -3.347 43.598 1.00 90.31 734 ALA A C 1
ATOM 5642 O O . ALA A 1 734 ? -26.072 -3.629 42.785 1.00 90.31 734 ALA A O 1
ATOM 5643 N N . ILE A 1 735 ? -27.564 -2.157 43.585 1.00 88.06 735 ILE A N 1
ATOM 5644 C CA . ILE A 1 735 ? -27.240 -1.075 42.639 1.00 88.06 735 ILE A CA 1
ATOM 5645 C C . ILE A 1 735 ? -25.822 -0.549 42.876 1.00 88.06 735 ILE A C 1
ATOM 5647 O O . ILE A 1 735 ? -25.118 -0.252 41.913 1.00 88.06 735 ILE A O 1
ATOM 5651 N N . GLY A 1 736 ? -25.381 -0.454 44.133 1.00 87.38 736 GLY A N 1
ATOM 5652 C CA . GLY A 1 736 ? -24.019 -0.029 44.463 1.00 87.38 736 GLY A CA 1
ATOM 5653 C C . GLY A 1 736 ? -22.935 -0.943 43.875 1.00 87.38 736 GLY A C 1
ATOM 5654 O O . GLY A 1 736 ? -21.841 -0.481 43.555 1.00 87.38 736 GLY A O 1
ATOM 5655 N N . GLU A 1 737 ? -23.228 -2.226 43.666 1.00 89.50 737 GLU A N 1
ATOM 5656 C CA . GLU A 1 737 ? -22.290 -3.198 43.087 1.00 89.50 737 GLU A CA 1
ATOM 5657 C C . GLU A 1 737 ? -22.280 -3.232 41.551 1.00 89.50 737 GLU A C 1
ATOM 5659 O O . GLU A 1 737 ? -21.512 -3.995 40.967 1.00 89.50 737 GLU A O 1
ATOM 5664 N N . LEU A 1 738 ? -23.082 -2.401 40.877 1.00 83.88 738 LEU A N 1
ATOM 5665 C CA . LEU A 1 738 ? -23.086 -2.316 39.416 1.00 83.88 738 LEU A CA 1
ATOM 5666 C C . LEU A 1 738 ? -21.683 -2.051 38.851 1.00 83.88 738 LEU A C 1
ATOM 5668 O O . LEU A 1 738 ? -21.018 -1.085 39.222 1.00 83.88 738 LEU A O 1
ATOM 5672 N N . GLY A 1 739 ? -21.284 -2.887 37.895 1.00 74.50 739 GLY A N 1
ATOM 5673 C CA . GLY A 1 739 ? -20.019 -2.791 37.176 1.00 74.50 739 GLY A CA 1
ATOM 5674 C C . GLY A 1 739 ? -18.932 -3.757 37.650 1.00 74.50 739 GLY A C 1
ATOM 5675 O O . GLY A 1 739 ? -17.939 -3.893 36.943 1.00 74.50 739 GLY A O 1
ATOM 5676 N N . ILE A 1 740 ? -19.078 -4.427 38.802 1.00 81.25 740 ILE A N 1
ATOM 5677 C CA . ILE A 1 740 ? -18.120 -5.458 39.257 1.00 81.25 740 ILE A CA 1
ATOM 5678 C C . ILE A 1 740 ? -18.068 -6.603 38.233 1.00 81.25 740 ILE A C 1
ATOM 5680 O O . ILE A 1 740 ? -19.115 -7.139 37.871 1.00 81.25 740 ILE A O 1
ATOM 5684 N N . THR A 1 741 ? -16.875 -6.966 37.763 1.00 78.06 741 THR A N 1
ATOM 5685 C CA . THR A 1 741 ? -16.630 -7.986 36.724 1.00 78.06 741 THR A CA 1
ATOM 5686 C C . THR A 1 741 ? -15.679 -9.058 37.236 1.00 78.06 741 THR A C 1
ATOM 5688 O O . THR A 1 741 ? -14.828 -8.756 38.064 1.00 78.06 741 THR A O 1
ATOM 5691 N N . GLU A 1 742 ? -15.798 -10.281 36.720 1.00 72.81 742 GLU A N 1
ATOM 5692 C CA . GLU A 1 742 ? -14.755 -11.302 36.883 1.00 72.81 742 GLU A CA 1
ATOM 5693 C C . GLU A 1 742 ? -13.504 -10.957 36.062 1.00 72.81 742 GLU A C 1
ATOM 5695 O O . GLU A 1 742 ? -13.608 -10.373 34.975 1.00 72.81 742 GLU A O 1
ATOM 5700 N N . ASP A 1 743 ? -12.331 -11.324 36.576 1.00 61.03 743 ASP A N 1
ATOM 5701 C CA . ASP A 1 743 ? -11.061 -11.150 35.875 1.00 61.03 743 ASP A CA 1
ATOM 5702 C C . ASP A 1 743 ? -10.778 -12.429 35.069 1.00 61.03 743 ASP A C 1
ATOM 5704 O O . ASP A 1 743 ? -10.556 -13.512 35.599 1.00 61.03 743 ASP A O 1
ATOM 5708 N N . GLY A 1 744 ? -10.843 -12.330 33.737 1.00 48.06 744 GLY A N 1
ATOM 5709 C CA . GLY A 1 744 ? -10.855 -13.475 32.808 1.00 48.06 744 GLY A CA 1
ATOM 5710 C C . GLY A 1 744 ? -9.560 -14.302 32.692 1.00 48.06 744 GLY A C 1
ATOM 5711 O O . GLY A 1 744 ? -9.370 -14.965 31.672 1.00 48.06 744 GLY A O 1
ATOM 5712 N N . ALA A 1 745 ? -8.657 -14.265 33.677 1.00 44.69 745 ALA A N 1
ATOM 5713 C CA . ALA A 1 745 ? -7.423 -15.051 33.718 1.00 44.69 745 ALA A CA 1
ATOM 5714 C C . ALA A 1 745 ? -7.445 -16.053 34.890 1.00 44.69 745 ALA A C 1
ATOM 5716 O O . ALA A 1 745 ? -7.622 -15.660 36.036 1.00 44.69 745 ALA A O 1
ATOM 5717 N N . GLU A 1 746 ? -7.172 -17.343 34.630 1.00 40.12 746 GLU A N 1
ATOM 5718 C CA . GLU A 1 746 ? -7.166 -18.446 35.627 1.00 40.12 746 GLU A CA 1
ATOM 5719 C C . GLU A 1 746 ? -6.293 -18.211 36.881 1.00 40.12 746 GLU A C 1
ATOM 5721 O O . GLU A 1 746 ? -6.431 -18.932 37.866 1.00 40.12 746 GLU A O 1
ATOM 5726 N N . ALA A 1 747 ? -5.398 -17.219 36.872 1.00 44.41 747 ALA A N 1
ATOM 5727 C CA . ALA A 1 747 ? -4.458 -16.944 37.957 1.00 44.41 747 ALA A CA 1
ATOM 5728 C C . ALA A 1 747 ? -4.841 -15.759 38.870 1.00 44.41 747 ALA A C 1
ATOM 5730 O O . ALA A 1 747 ? -4.143 -15.534 39.861 1.00 44.41 747 ALA A O 1
ATOM 5731 N N . GLN A 1 748 ? -5.887 -14.979 38.559 1.00 59.38 748 GLN A N 1
ATOM 5732 C CA . GLN A 1 748 ? -6.268 -13.784 39.331 1.00 59.38 748 GLN A CA 1
ATOM 5733 C C . GLN A 1 748 ? -7.792 -13.599 39.333 1.00 59.38 748 GLN A C 1
ATOM 5735 O O . GLN A 1 748 ? -8.351 -13.209 38.319 1.00 59.38 748 GLN A O 1
ATOM 5740 N N . SER A 1 749 ? -8.442 -13.864 40.472 1.00 68.88 749 SER A N 1
ATOM 5741 C CA . SER A 1 749 ? -9.879 -13.626 40.669 1.00 68.88 749 SER A CA 1
ATOM 5742 C C . SER A 1 749 ? -10.162 -12.259 41.293 1.00 68.88 749 SER A C 1
ATOM 5744 O O . SER A 1 749 ? -9.417 -11.836 42.184 1.00 68.88 749 SER A O 1
ATOM 5746 N N . ASP A 1 750 ? -11.273 -11.611 40.918 1.00 77.00 750 ASP A N 1
ATOM 5747 C CA . ASP A 1 750 ? -11.651 -10.321 41.512 1.00 77.00 750 ASP A CA 1
ATOM 5748 C C . ASP A 1 750 ? -11.972 -10.474 43.021 1.00 77.00 750 ASP A C 1
ATOM 5750 O O . ASP A 1 750 ? -12.856 -11.254 43.402 1.00 77.00 750 ASP A O 1
ATOM 5754 N N . PRO A 1 751 ? -11.315 -9.709 43.919 1.00 79.69 751 PRO A N 1
ATOM 5755 C CA . PRO A 1 751 ? -11.491 -9.886 45.359 1.00 79.69 751 PRO A CA 1
ATOM 5756 C C . PRO A 1 751 ? -12.911 -9.605 45.878 1.00 79.69 751 PRO A C 1
ATOM 5758 O O . PRO A 1 751 ? -13.295 -10.144 46.916 1.00 79.69 751 PRO A O 1
ATOM 5761 N N . ARG A 1 752 ? -13.704 -8.763 45.197 1.00 85.50 752 ARG A N 1
ATOM 5762 C CA . ARG A 1 752 ? -15.093 -8.475 45.594 1.00 85.50 752 ARG A CA 1
ATOM 5763 C C . ARG A 1 752 ? -16.005 -9.637 45.199 1.00 85.50 752 ARG A C 1
ATOM 5765 O O . ARG A 1 752 ? -16.876 -10.006 45.985 1.00 85.50 752 ARG A O 1
ATOM 5772 N N . VAL A 1 753 ? -15.760 -10.276 44.052 1.00 86.00 753 VAL A N 1
ATOM 5773 C CA . VAL A 1 753 ? -16.454 -11.520 43.668 1.00 86.00 753 VAL A CA 1
ATOM 5774 C C . VAL A 1 753 ? -16.119 -12.662 44.631 1.00 86.00 753 VAL A C 1
ATOM 5776 O O . VAL A 1 753 ? -17.027 -13.360 45.092 1.00 86.00 753 VAL A O 1
ATOM 5779 N N . ILE A 1 754 ? -14.846 -12.806 45.016 1.00 84.19 754 ILE A N 1
ATOM 5780 C CA . ILE A 1 754 ? -14.437 -13.759 46.060 1.00 84.19 754 ILE A CA 1
ATOM 5781 C C . ILE A 1 754 ? -15.159 -13.472 47.379 1.00 84.19 754 ILE A C 1
ATOM 5783 O O . ILE A 1 754 ? -15.689 -14.396 47.989 1.00 84.19 754 ILE A O 1
ATOM 5787 N N . GLN A 1 755 ? -15.295 -12.205 47.778 1.00 85.56 755 GLN A N 1
ATOM 5788 C CA . GLN A 1 755 ? -16.035 -11.845 48.987 1.00 85.56 755 GLN A CA 1
ATOM 5789 C C . GLN A 1 755 ? -17.519 -12.245 48.924 1.00 85.56 755 GLN A C 1
ATOM 5791 O O . GLN A 1 755 ? -18.081 -12.666 49.939 1.00 85.56 755 GLN A O 1
ATOM 5796 N N . TYR A 1 756 ? -18.175 -12.150 47.760 1.00 89.75 756 TYR A N 1
ATOM 5797 C CA . TYR A 1 756 ? -19.542 -12.662 47.605 1.00 89.75 756 TYR A CA 1
ATOM 5798 C C . TYR A 1 756 ? -19.591 -14.163 47.873 1.00 89.75 756 TYR A C 1
ATOM 5800 O O . TYR A 1 756 ? -20.426 -14.620 48.655 1.00 89.75 756 TYR A O 1
ATOM 5808 N N . LEU A 1 757 ? -18.667 -14.911 47.269 1.00 86.25 757 LEU A N 1
ATOM 5809 C CA . LEU A 1 757 ? -18.564 -16.358 47.418 1.00 86.25 757 LEU A CA 1
ATOM 5810 C C . LEU A 1 757 ? -18.266 -16.752 48.873 1.00 86.25 757 LEU A C 1
ATOM 5812 O O . LEU A 1 757 ? -19.004 -17.547 49.444 1.00 86.25 757 LEU A O 1
ATOM 5816 N N . GLU A 1 758 ? -17.277 -16.141 49.524 1.00 83.88 758 GLU A N 1
ATOM 5817 C CA . GLU A 1 758 ? -16.916 -16.417 50.924 1.00 83.88 758 GLU A CA 1
ATOM 5818 C C . GLU A 1 758 ? -18.016 -16.034 51.920 1.00 83.88 758 GLU A C 1
ATOM 5820 O O . GLU A 1 758 ? -18.145 -16.638 52.984 1.00 83.88 758 GLU A O 1
ATOM 5825 N N . SER A 1 759 ? -18.849 -15.042 51.592 1.00 78.88 759 SER A N 1
ATOM 5826 C CA . SER A 1 759 ? -19.906 -14.595 52.503 1.00 78.88 759 SER A CA 1
ATOM 5827 C C . SER A 1 759 ? -21.037 -15.612 52.697 1.00 78.88 759 SER A C 1
ATOM 5829 O O . SER A 1 759 ? -21.793 -15.489 53.675 1.00 78.88 759 SER A O 1
ATOM 5831 N N . ILE A 1 760 ? -21.153 -16.583 51.782 1.00 76.19 760 ILE A N 1
ATOM 5832 C CA . ILE A 1 760 ? -22.265 -17.539 51.700 1.00 76.19 760 ILE A CA 1
ATOM 5833 C C . ILE A 1 760 ? -21.853 -18.999 51.435 1.00 76.19 760 ILE A C 1
ATOM 5835 O O . ILE A 1 760 ? -22.669 -19.888 51.674 1.00 76.19 760 ILE A O 1
ATOM 5839 N N . ALA A 1 761 ? -20.641 -19.276 50.942 1.00 64.62 761 ALA A N 1
ATOM 5840 C CA . ALA A 1 761 ? -20.183 -20.630 50.635 1.00 64.62 761 ALA A CA 1
ATOM 5841 C C . ALA A 1 761 ? -19.576 -21.333 51.862 1.00 64.62 761 ALA A C 1
ATOM 5843 O O . ALA A 1 761 ? -18.852 -20.739 52.656 1.00 64.62 761 ALA A O 1
ATOM 5844 N N . VAL A 1 762 ? -19.842 -22.637 51.981 1.00 58.50 762 VAL A N 1
ATOM 5845 C CA . VAL A 1 762 ? -19.286 -23.536 53.018 1.00 58.50 762 VAL A CA 1
ATOM 5846 C C . VAL A 1 762 ? -18.186 -24.453 52.435 1.00 58.50 762 VAL A C 1
ATOM 5848 O O . VAL A 1 762 ? -17.599 -25.270 53.137 1.00 58.50 762 VAL A O 1
ATOM 5851 N N . VAL A 1 763 ? -17.898 -24.331 51.134 1.00 56.25 763 VAL A N 1
ATOM 5852 C CA . VAL A 1 763 ? -17.042 -25.233 50.339 1.00 56.25 763 VAL A CA 1
ATOM 5853 C C . VAL A 1 763 ? -15.838 -24.504 49.727 1.00 56.25 763 VAL A C 1
ATOM 5855 O O . VAL A 1 763 ? -15.893 -23.284 49.583 1.00 56.25 763 VAL A O 1
ATOM 5858 N N . PRO A 1 764 ? -14.758 -25.224 49.347 1.00 58.94 764 PRO A N 1
ATOM 5859 C CA . PRO A 1 764 ? -13.604 -24.610 48.697 1.00 58.94 764 PRO A CA 1
ATOM 5860 C C . PRO A 1 764 ? -13.996 -23.988 47.350 1.00 58.94 764 PRO A C 1
ATOM 5862 O O . PRO A 1 764 ? -14.580 -24.654 46.496 1.00 58.94 764 PRO A O 1
ATOM 5865 N N . ILE A 1 765 ? -13.671 -22.707 47.179 1.00 66.88 765 ILE A N 1
ATOM 5866 C CA . ILE A 1 765 ? -14.025 -21.885 46.016 1.00 66.88 765 ILE A CA 1
ATOM 5867 C C . ILE A 1 765 ? -12.910 -21.996 44.967 1.00 66.88 765 ILE A C 1
ATOM 5869 O O . ILE A 1 765 ? -11.739 -21.810 45.290 1.00 66.88 765 ILE A O 1
ATOM 5873 N N . ALA A 1 766 ? -13.263 -22.266 43.707 1.00 63.19 766 ALA A N 1
ATOM 5874 C CA . ALA A 1 766 ? -12.318 -22.382 42.586 1.00 63.19 766 ALA A CA 1
ATOM 5875 C C . ALA A 1 766 ? -12.019 -21.023 41.911 1.00 63.19 766 ALA A C 1
ATOM 5877 O O . ALA A 1 766 ? -11.776 -20.961 40.711 1.00 63.19 766 ALA A O 1
ATOM 5878 N N . GLY A 1 767 ? -12.092 -19.931 42.677 1.00 71.75 767 GLY A N 1
ATOM 5879 C CA . GLY A 1 767 ? -12.033 -18.558 42.170 1.00 71.75 767 GLY A CA 1
ATOM 5880 C C . GLY A 1 767 ? -13.381 -18.005 41.678 1.00 71.75 767 GLY A C 1
ATOM 5881 O O . GLY A 1 767 ? -14.431 -18.644 41.816 1.00 71.75 767 GLY A O 1
ATOM 5882 N N . ASP A 1 768 ? -13.343 -16.811 41.087 1.00 67.31 768 ASP A N 1
ATOM 5883 C CA . ASP A 1 768 ? -14.470 -16.077 40.478 1.00 67.31 768 ASP A CA 1
ATOM 5884 C C . ASP A 1 768 ? -15.064 -16.739 39.220 1.00 67.31 768 ASP A C 1
ATOM 5886 O O . ASP A 1 768 ? -16.144 -16.358 38.779 1.00 67.31 768 ASP A O 1
ATOM 5890 N N . GLN A 1 769 ? -14.445 -17.812 38.722 1.00 71.94 769 GLN A N 1
ATOM 5891 C CA . GLN A 1 769 ? -15.035 -18.722 37.730 1.00 71.94 769 GLN A CA 1
ATOM 5892 C C . GLN A 1 769 ? -16.193 -19.566 38.296 1.00 71.94 769 GLN A C 1
ATOM 5894 O O . GLN A 1 769 ? -16.977 -20.153 37.545 1.00 71.94 769 GLN A O 1
ATOM 5899 N N . THR A 1 770 ? -16.307 -19.658 39.626 1.00 81.19 770 THR A N 1
ATOM 5900 C CA . THR A 1 770 ? -17.420 -20.343 40.298 1.00 81.19 770 THR A CA 1
ATOM 5901 C C . THR A 1 770 ? -18.718 -19.577 40.035 1.00 81.19 770 THR A C 1
ATOM 5903 O O . THR A 1 770 ? -18.781 -18.407 40.400 1.00 81.19 770 THR A O 1
ATOM 5906 N N . PRO A 1 771 ? -19.792 -20.185 39.484 1.00 85.81 771 PRO A N 1
ATOM 5907 C CA . PRO A 1 771 ? -21.029 -19.461 39.207 1.00 85.81 771 PRO A CA 1
ATOM 5908 C C . PRO A 1 771 ? -21.596 -18.744 40.439 1.00 85.81 771 PRO A C 1
ATOM 5910 O O . PRO A 1 771 ? -22.113 -19.371 41.358 1.00 85.81 771 PRO A O 1
ATOM 5913 N N . TRP A 1 772 ? -21.534 -17.413 40.438 1.00 89.06 772 TRP A N 1
ATOM 5914 C CA . TRP A 1 772 ? -21.716 -16.599 41.645 1.00 89.06 772 TRP A CA 1
ATOM 5915 C C . TRP A 1 772 ? -23.021 -15.779 41.664 1.00 89.06 772 TRP A C 1
ATOM 5917 O O . TRP A 1 772 ? -23.188 -14.886 42.493 1.00 89.06 772 TRP A O 1
ATOM 5927 N N . CYS A 1 773 ? -23.992 -16.099 40.797 1.00 92.94 773 CYS A N 1
ATOM 5928 C CA . CYS A 1 773 ? -25.298 -15.419 40.763 1.00 92.94 773 CYS A CA 1
ATOM 5929 C C . CYS A 1 773 ? -26.073 -15.553 42.087 1.00 92.94 773 CYS A C 1
ATOM 5931 O O . CYS A 1 773 ? -26.538 -14.554 42.636 1.00 92.94 773 CYS A O 1
ATOM 5933 N N . GLY A 1 774 ? -26.148 -16.767 42.647 1.00 91.62 774 GLY A N 1
ATOM 5934 C CA . GLY A 1 774 ? -26.740 -17.006 43.964 1.00 91.62 774 GLY A CA 1
ATOM 5935 C C . GLY A 1 774 ? -25.917 -16.391 45.093 1.00 91.62 774 GLY A C 1
ATOM 5936 O O . GLY A 1 774 ? -26.486 -15.817 46.019 1.00 91.62 774 GLY A O 1
ATOM 5937 N N . ALA A 1 775 ? -24.585 -16.410 44.970 1.00 90.69 775 ALA A N 1
ATOM 5938 C CA . ALA A 1 775 ? -23.691 -15.804 45.953 1.00 90.69 775 ALA A CA 1
ATOM 5939 C C . ALA A 1 775 ? -23.896 -14.301 46.099 1.00 90.69 775 ALA A C 1
ATOM 5941 O O . ALA A 1 775 ? -24.009 -13.797 47.214 1.00 90.69 775 ALA A O 1
ATOM 5942 N N . PHE A 1 776 ? -24.030 -13.598 44.978 1.00 94.31 776 PHE A N 1
ATOM 5943 C CA . PHE A 1 776 ? -24.343 -12.178 44.971 1.00 94.31 776 PHE A CA 1
ATOM 5944 C C . PHE A 1 776 ? -25.697 -11.881 45.633 1.00 94.31 776 PHE A C 1
ATOM 5946 O O . PHE A 1 776 ? -25.777 -11.031 46.520 1.00 94.31 776 PHE A O 1
ATOM 5953 N N . VAL A 1 777 ? -26.760 -12.608 45.262 1.00 94.00 777 VAL A N 1
ATOM 5954 C CA . VAL A 1 777 ? -28.092 -12.432 45.873 1.00 94.00 777 VAL A CA 1
ATOM 5955 C C . VAL A 1 777 ? -28.045 -12.723 47.376 1.00 94.00 777 VAL A C 1
ATOM 5957 O O . VAL A 1 777 ? -28.584 -11.953 48.170 1.00 94.00 777 VAL A O 1
ATOM 5960 N N . GLY A 1 778 ? -27.337 -13.778 47.783 1.00 91.38 778 GLY A N 1
ATOM 5961 C CA . GLY A 1 778 ? -27.113 -14.124 49.184 1.00 91.38 778 GLY A CA 1
ATOM 5962 C C . GLY A 1 778 ? -26.366 -13.044 49.957 1.00 91.38 778 GLY A C 1
ATOM 5963 O O . GLY A 1 778 ? -26.819 -12.646 51.030 1.00 91.38 778 GLY A O 1
ATOM 5964 N N . TRP A 1 779 ? -25.284 -12.506 49.398 1.00 92.19 779 TRP A N 1
ATOM 5965 C CA . TRP A 1 779 ? -24.529 -11.405 49.993 1.00 92.19 779 TRP A CA 1
ATOM 5966 C C . TRP A 1 779 ? -25.406 -10.158 50.207 1.00 92.19 779 TRP A C 1
ATOM 5968 O O . TRP A 1 779 ? -25.424 -9.596 51.306 1.00 92.19 779 TRP A O 1
ATOM 5978 N N . VAL A 1 780 ? -26.213 -9.777 49.206 1.00 93.06 780 VAL A N 1
ATOM 5979 C CA . VAL A 1 780 ? -27.150 -8.642 49.302 1.00 93.06 780 VAL A CA 1
ATOM 5980 C C . VAL A 1 780 ? -28.211 -8.884 50.386 1.00 93.06 780 VAL A C 1
ATOM 5982 O O . VAL A 1 780 ? -28.452 -8.018 51.231 1.00 93.06 780 VAL A O 1
ATOM 5985 N N . MET A 1 781 ? -28.827 -10.070 50.417 1.00 91.00 781 MET A N 1
ATOM 5986 C CA . MET A 1 781 ? -29.829 -10.414 51.435 1.00 91.00 781 MET A CA 1
ATOM 5987 C C . MET A 1 781 ? -29.242 -10.442 52.849 1.00 91.00 781 MET A C 1
ATOM 5989 O O . MET A 1 781 ? -29.899 -9.999 53.794 1.00 91.00 781 MET A O 1
ATOM 5993 N N . LYS A 1 782 ? -28.000 -10.915 53.004 1.00 88.38 782 LYS A N 1
ATOM 5994 C CA . LYS A 1 782 ? -27.284 -10.929 54.286 1.00 88.38 782 LYS A CA 1
ATOM 5995 C C . LYS A 1 782 ? -27.081 -9.511 54.817 1.00 88.38 782 LYS A C 1
ATOM 5997 O O . LYS A 1 782 ? -27.402 -9.245 55.971 1.00 88.38 782 LYS A O 1
ATOM 6002 N N . ARG A 1 783 ? -26.634 -8.578 53.967 1.00 86.94 783 ARG A N 1
ATOM 6003 C CA . ARG A 1 783 ? -26.475 -7.154 54.329 1.00 86.94 783 ARG A CA 1
ATOM 6004 C C . ARG A 1 783 ? -27.783 -6.483 54.712 1.00 86.94 783 ARG A C 1
ATOM 6006 O O . ARG A 1 783 ? -27.816 -5.635 55.599 1.00 86.94 783 ARG A O 1
ATOM 6013 N N . ALA A 1 784 ? -28.872 -6.877 54.066 1.00 87.00 784 ALA A N 1
ATOM 6014 C CA . ALA A 1 784 ? -30.199 -6.377 54.384 1.00 87.00 784 ALA A CA 1
ATOM 6015 C C . ALA A 1 784 ? -30.835 -7.044 55.617 1.00 87.00 784 ALA A C 1
ATOM 6017 O O . ALA A 1 784 ? -31.974 -6.713 55.948 1.00 87.00 784 ALA A O 1
ATOM 6018 N N . ASN A 1 785 ? -30.123 -7.964 56.282 1.00 86.50 785 ASN A N 1
ATOM 6019 C CA . ASN A 1 785 ? -30.622 -8.793 57.378 1.00 86.50 785 ASN A CA 1
ATOM 6020 C C . ASN A 1 785 ? -31.927 -9.527 57.013 1.00 86.50 785 ASN A C 1
ATOM 6022 O O . ASN A 1 785 ? -32.870 -9.590 57.799 1.00 86.50 785 ASN A O 1
ATOM 6026 N N . ARG A 1 786 ? -32.000 -10.022 55.770 1.00 86.06 786 ARG A N 1
ATOM 6027 C CA . ARG A 1 786 ? -33.155 -10.741 55.211 1.00 86.06 786 ARG A CA 1
ATOM 6028 C C . ARG A 1 786 ? -32.936 -12.242 55.109 1.00 86.06 786 ARG A C 1
ATOM 6030 O O . ARG A 1 786 ? -33.826 -12.941 54.661 1.00 86.06 786 ARG A O 1
ATOM 6037 N N . LEU A 1 787 ? -31.775 -12.763 55.491 1.00 79.19 787 LEU A N 1
ATOM 6038 C CA . LEU A 1 787 ? -31.580 -14.213 55.481 1.00 79.19 787 LEU A CA 1
ATOM 6039 C C . LEU A 1 787 ? -32.178 -14.880 56.723 1.00 79.19 787 LEU A C 1
ATOM 6041 O O . LEU A 1 787 ? -32.703 -15.981 56.600 1.00 79.19 787 LEU A O 1
ATOM 6045 N N . ASP A 1 788 ? -32.186 -14.216 57.880 1.00 68.19 788 ASP A N 1
ATOM 6046 C CA . ASP A 1 788 ? -32.621 -14.805 59.149 1.00 68.19 788 ASP A CA 1
ATOM 6047 C C . ASP A 1 788 ? -34.127 -14.613 59.414 1.00 68.19 788 ASP A C 1
ATOM 6049 O O . ASP A 1 788 ? -34.670 -13.520 59.272 1.00 68.19 788 ASP A O 1
ATOM 6053 N N . GLY A 1 789 ? -34.816 -15.682 59.836 1.00 61.12 789 GLY A N 1
ATOM 6054 C CA . GLY A 1 789 ? -36.200 -15.617 60.338 1.00 61.12 789 GLY A CA 1
ATOM 6055 C C . GLY A 1 789 ? -37.326 -15.697 59.295 1.00 61.12 789 GLY A C 1
ATOM 6056 O O . GLY A 1 789 ? -38.496 -15.653 59.677 1.00 61.12 789 GLY A O 1
ATOM 6057 N N . LEU A 1 790 ? -37.012 -15.859 58.006 1.00 59.97 790 LEU A N 1
ATOM 6058 C CA . LEU A 1 790 ? -37.998 -16.041 56.931 1.00 59.97 790 LEU A CA 1
ATOM 6059 C C . LEU A 1 790 ? -38.200 -17.524 56.585 1.00 59.97 790 LEU A C 1
ATOM 6061 O O . LEU A 1 790 ? -37.261 -18.321 56.594 1.00 59.97 790 LEU A O 1
ATOM 6065 N N . ALA A 1 791 ? -39.443 -17.910 56.285 1.00 58.44 791 ALA A N 1
ATOM 6066 C CA . ALA A 1 791 ? -39.774 -19.284 55.912 1.00 58.44 791 ALA A CA 1
ATOM 6067 C C . ALA A 1 791 ? -39.112 -19.670 54.574 1.00 58.44 791 ALA A C 1
ATOM 6069 O O . ALA A 1 791 ? -39.138 -18.897 53.618 1.00 58.44 791 ALA A O 1
ATOM 6070 N N . GLY A 1 792 ? -38.552 -20.884 54.496 1.00 62.34 792 GLY A N 1
ATOM 6071 C CA . GLY A 1 792 ? -37.990 -21.422 53.250 1.00 62.34 792 GLY A CA 1
ATOM 6072 C C . GLY A 1 792 ? -36.604 -20.889 52.873 1.00 62.34 792 GLY A C 1
ATOM 6073 O O . GLY A 1 792 ? -36.358 -20.676 51.688 1.00 62.34 792 GLY A O 1
ATOM 6074 N N . GLN A 1 793 ? -35.708 -20.674 53.849 1.00 70.56 793 GLN A N 1
ATOM 6075 C CA . GLN A 1 793 ? -34.300 -20.333 53.585 1.00 70.56 793 GLN A CA 1
ATOM 6076 C C . GLN A 1 793 ? -33.698 -21.234 52.482 1.00 70.56 793 GLN A C 1
ATOM 6078 O O . GLN A 1 793 ? -33.932 -22.449 52.503 1.00 70.56 793 GLN A O 1
ATOM 6083 N N . PRO A 1 794 ? -32.931 -20.678 51.523 1.00 78.31 794 PRO A N 1
ATOM 6084 C CA . PRO A 1 794 ? -32.286 -21.477 50.489 1.00 78.31 794 PRO A CA 1
ATOM 6085 C C . PRO A 1 794 ? -31.353 -22.509 51.128 1.00 78.31 794 PRO A C 1
ATOM 6087 O O . PRO A 1 794 ? -30.473 -22.151 51.905 1.00 78.31 794 PRO A O 1
ATOM 6090 N N . ALA A 1 795 ? -31.536 -23.787 50.786 1.00 76.31 795 ALA A N 1
ATOM 6091 C CA . ALA A 1 795 ? -30.689 -24.870 51.298 1.00 76.31 795 ALA A CA 1
ATOM 6092 C C . ALA A 1 795 ? -29.226 -24.745 50.833 1.00 76.31 795 ALA A C 1
ATOM 6094 O O . ALA A 1 795 ? -28.311 -25.182 51.523 1.00 76.31 795 ALA A O 1
ATOM 6095 N N . ASP A 1 796 ? -29.024 -24.134 49.666 1.00 84.94 796 ASP A N 1
ATOM 6096 C CA . ASP A 1 796 ? -27.725 -23.761 49.122 1.00 84.94 796 ASP A CA 1
ATOM 6097 C C . ASP A 1 796 ? -27.847 -22.356 48.523 1.00 84.94 796 ASP A C 1
ATOM 6099 O O . ASP A 1 796 ? -28.557 -22.167 47.534 1.00 84.94 796 ASP A O 1
ATOM 6103 N N . LEU A 1 797 ? -27.183 -21.373 49.135 1.00 86.00 797 LEU A N 1
ATOM 6104 C CA . LEU A 1 797 ? -27.221 -19.975 48.700 1.00 86.00 797 LEU A CA 1
ATOM 6105 C C . LEU A 1 797 ? -26.531 -19.768 47.341 1.00 86.00 797 LEU A C 1
ATOM 6107 O O . LEU A 1 797 ? -26.863 -18.811 46.642 1.00 86.00 797 LEU A O 1
ATOM 6111 N N . LEU A 1 798 ? -25.621 -20.661 46.936 1.00 87.88 798 LEU A N 1
ATOM 6112 C CA . LEU A 1 798 ? -24.914 -20.578 45.658 1.00 87.88 798 LEU A CA 1
ATOM 6113 C C . LEU A 1 798 ? -25.819 -20.985 44.484 1.00 87.88 798 LEU A C 1
ATOM 6115 O O . LEU A 1 798 ? -25.810 -20.345 43.431 1.00 87.88 798 LEU A O 1
ATOM 6119 N N . ALA A 1 799 ? -26.636 -22.024 44.669 1.00 88.56 799 ALA A N 1
ATOM 6120 C CA . ALA A 1 799 ? -27.486 -22.567 43.618 1.00 88.56 799 ALA A CA 1
ATOM 6121 C C . ALA A 1 799 ? -28.733 -21.704 43.357 1.00 88.56 799 ALA A C 1
ATOM 6123 O O . ALA A 1 799 ? -29.633 -21.601 44.192 1.00 88.56 799 ALA A O 1
ATOM 6124 N N . ALA A 1 800 ? -28.866 -21.1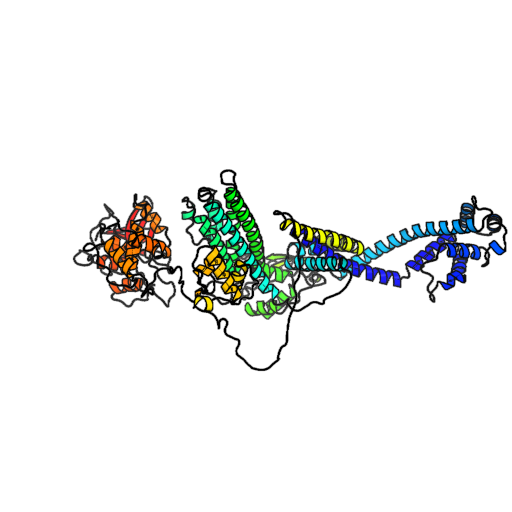78 42.132 1.00 91.38 800 ALA A N 1
ATOM 6125 C CA . ALA A 1 800 ? -30.029 -20.393 41.695 1.00 91.38 800 ALA A CA 1
ATOM 6126 C C . ALA A 1 800 ? -31.381 -21.103 41.928 1.00 91.38 800 ALA A C 1
ATOM 6128 O O . ALA A 1 800 ? -32.393 -20.462 42.209 1.00 91.38 800 ALA A O 1
ATOM 6129 N N . THR A 1 801 ? -31.417 -22.437 41.856 1.00 91.50 801 THR A N 1
ATOM 6130 C CA . THR A 1 801 ? -32.623 -23.243 42.106 1.00 91.50 801 THR A CA 1
ATOM 6131 C C . THR A 1 801 ? -33.122 -23.181 43.546 1.00 91.50 801 THR A C 1
ATOM 6133 O O . THR A 1 801 ? -34.329 -23.283 43.762 1.00 91.50 801 THR A O 1
ATOM 6136 N N . SER A 1 802 ? -32.231 -23.006 44.522 1.00 89.69 802 SER A N 1
ATOM 6137 C CA . SER A 1 802 ? -32.584 -22.973 45.948 1.00 89.69 802 SER A CA 1
ATOM 6138 C C . SER A 1 802 ? -33.399 -21.735 46.322 1.00 89.69 802 SER A C 1
ATOM 6140 O O . SER A 1 802 ? -34.135 -21.749 47.305 1.00 89.69 802 SER A O 1
ATOM 6142 N N . TRP A 1 803 ? -33.328 -20.683 45.506 1.00 91.88 803 TRP A N 1
ATOM 6143 C CA . TRP A 1 803 ? -34.027 -19.418 45.720 1.00 91.88 803 TRP A CA 1
ATOM 6144 C C . TRP A 1 803 ? -35.517 -19.457 45.355 1.00 91.88 803 TRP A C 1
ATOM 6146 O O . TRP A 1 803 ? -36.254 -18.538 45.702 1.00 91.88 803 TRP A O 1
ATOM 6156 N N . LYS A 1 804 ? -36.003 -20.527 44.707 1.00 91.38 804 LYS A N 1
ATOM 6157 C CA . LYS A 1 804 ? -37.408 -20.649 44.264 1.00 91.38 804 LYS A CA 1
ATOM 6158 C C . LYS A 1 804 ? -38.430 -20.599 45.403 1.00 91.38 804 LYS A C 1
ATOM 6160 O O . LYS A 1 804 ? -39.566 -20.195 45.174 1.00 91.38 804 LYS A O 1
ATOM 6165 N N . ASN A 1 805 ? -38.035 -21.024 46.604 1.00 85.94 805 ASN A N 1
ATOM 6166 C CA . ASN A 1 805 ? -38.931 -21.168 47.755 1.00 85.94 805 ASN A CA 1
ATOM 6167 C C . ASN A 1 805 ? -38.696 -20.129 48.855 1.00 85.94 805 ASN A C 1
ATOM 6169 O O . ASN A 1 805 ? -39.448 -20.102 49.827 1.00 85.94 805 ASN A O 1
ATOM 6173 N N . PHE A 1 806 ? -37.697 -19.267 48.695 1.00 87.31 806 PHE A N 1
ATOM 6174 C CA . PHE A 1 806 ? -37.368 -18.246 49.678 1.00 87.31 806 PHE A CA 1
ATOM 6175 C C . PHE A 1 806 ? -38.436 -17.150 49.712 1.00 87.31 806 PHE A C 1
ATOM 6177 O O . PHE A 1 806 ? -38.979 -16.809 48.665 1.00 87.31 806 PHE A O 1
ATOM 6184 N N . GLY A 1 807 ? -38.775 -16.627 50.892 1.00 88.06 807 GLY A N 1
ATOM 6185 C CA . GLY A 1 807 ? -39.758 -15.549 51.040 1.00 88.06 807 GLY A CA 1
ATOM 6186 C C . GLY A 1 807 ? -41.176 -15.913 50.568 1.00 88.06 807 GLY A C 1
ATOM 6187 O O . GLY A 1 807 ? -41.572 -17.083 50.521 1.00 88.06 807 GLY A O 1
ATOM 6188 N N . THR A 1 808 ? -41.959 -14.893 50.213 1.00 89.75 808 THR A N 1
ATOM 6189 C CA . THR A 1 808 ? -43.354 -15.027 49.752 1.00 89.75 808 THR A CA 1
ATOM 6190 C C . THR A 1 808 ? -43.460 -14.959 48.229 1.00 89.75 808 THR A C 1
ATOM 6192 O O . THR A 1 808 ? -42.683 -14.266 47.583 1.00 89.75 808 THR A O 1
ATOM 6195 N N . ASP A 1 809 ? -44.405 -15.685 47.626 1.00 91.94 809 ASP A N 1
ATOM 6196 C CA . ASP A 1 809 ? -44.633 -15.608 46.176 1.00 91.94 809 ASP A CA 1
ATOM 6197 C C . ASP A 1 809 ? -45.184 -14.228 45.789 1.00 91.94 809 ASP A C 1
ATOM 6199 O O . ASP A 1 809 ? -46.227 -13.807 46.293 1.00 91.94 809 ASP A O 1
ATOM 6203 N N . SER A 1 810 ? -44.491 -13.533 44.888 1.00 93.00 810 SER A N 1
ATOM 6204 C CA . SER A 1 810 ? -44.887 -12.217 44.383 1.00 93.00 810 SER A CA 1
ATOM 6205 C C . SER A 1 810 ? -45.240 -12.220 42.897 1.00 93.00 810 SER A C 1
ATOM 6207 O O . SER A 1 810 ? -45.471 -11.157 42.322 1.00 93.00 810 SER A O 1
ATOM 6209 N N . SER A 1 811 ? -45.364 -13.395 42.271 1.00 90.62 811 SER A N 1
ATOM 6210 C CA . SER A 1 811 ? -45.615 -13.539 40.828 1.00 90.62 811 SER A CA 1
ATOM 6211 C C . SER A 1 811 ? -46.880 -12.815 40.340 1.00 90.62 811 SER A C 1
ATOM 6213 O O . SER A 1 811 ? -46.946 -12.398 39.187 1.00 90.62 811 SER A O 1
ATOM 6215 N N . ALA A 1 812 ? -47.879 -12.633 41.213 1.00 90.25 812 ALA A N 1
ATOM 6216 C CA . ALA A 1 812 ? -49.106 -11.894 40.904 1.00 90.25 812 ALA A CA 1
ATOM 6217 C C . ALA A 1 812 ? -48.931 -10.362 40.904 1.00 90.25 812 ALA A C 1
ATOM 6219 O O . ALA A 1 812 ? -49.730 -9.659 40.290 1.00 90.25 812 ALA A O 1
ATOM 6220 N N . SER A 1 813 ? -47.915 -9.837 41.597 1.00 90.81 813 SER A N 1
ATOM 6221 C CA . SER A 1 813 ? -47.624 -8.401 41.677 1.00 90.81 813 SER A CA 1
ATOM 6222 C C . SER A 1 813 ? -46.114 -8.152 41.847 1.00 90.81 813 SER A C 1
ATOM 6224 O O . SER A 1 813 ? -45.678 -7.778 42.949 1.00 90.81 813 SER A O 1
ATOM 6226 N N . PRO A 1 814 ? -45.323 -8.335 40.770 1.00 90.81 814 PRO A N 1
ATOM 6227 C CA . PRO A 1 814 ? -43.882 -8.102 40.771 1.00 90.81 814 PRO A CA 1
ATOM 6228 C C . PRO A 1 814 ? -43.527 -6.675 41.185 1.00 90.81 814 PRO A C 1
ATOM 6230 O O . PRO A 1 814 ? -44.142 -5.719 40.708 1.00 90.81 814 PRO A O 1
ATOM 6233 N N . MET A 1 815 ? -42.514 -6.516 42.032 1.00 89.38 815 MET A N 1
ATOM 6234 C CA . MET A 1 815 ? -41.952 -5.209 42.387 1.00 89.38 815 MET A CA 1
ATOM 6235 C C . MET A 1 815 ? -40.433 -5.191 42.183 1.00 89.38 815 MET A C 1
ATOM 6237 O O . MET A 1 815 ? -39.791 -6.239 42.305 1.00 89.38 815 MET A O 1
ATOM 6241 N N . PRO A 1 816 ? -39.835 -4.020 41.878 1.00 89.88 816 PRO A N 1
ATOM 6242 C CA . PRO A 1 816 ? -38.386 -3.872 41.871 1.00 89.88 816 PRO A CA 1
ATOM 6243 C C . PRO A 1 816 ? -37.776 -4.388 43.180 1.00 89.88 816 PRO A C 1
ATOM 6245 O O . PRO A 1 816 ? -38.250 -4.039 44.257 1.00 89.88 816 PRO A O 1
ATOM 6248 N N . GLY A 1 817 ? -36.743 -5.223 43.087 1.00 89.62 817 GLY A N 1
ATOM 6249 C CA . GLY A 1 817 ? -36.091 -5.877 44.219 1.00 89.62 817 GLY A CA 1
ATOM 6250 C C . GLY A 1 817 ? -36.632 -7.264 44.580 1.00 89.62 817 GLY A C 1
ATOM 6251 O O . GLY A 1 817 ? -35.985 -7.947 45.371 1.00 89.62 817 GLY A O 1
ATOM 6252 N N . ASP A 1 818 ? -37.743 -7.731 44.002 1.00 93.88 818 ASP A N 1
ATOM 6253 C CA . ASP A 1 818 ? -38.152 -9.135 44.157 1.00 93.88 818 ASP A CA 1
ATOM 6254 C C . ASP A 1 818 ? -37.081 -10.071 43.565 1.00 93.88 818 ASP A C 1
ATOM 6256 O O . ASP A 1 818 ? -36.474 -9.776 42.537 1.00 93.88 818 ASP A O 1
ATOM 6260 N N . ILE A 1 819 ? -36.843 -11.223 44.183 1.00 95.19 819 ILE A N 1
ATOM 6261 C CA . ILE A 1 819 ? -35.918 -12.239 43.678 1.00 95.19 819 ILE A CA 1
ATOM 6262 C C . ILE A 1 819 ? -36.601 -13.005 42.548 1.00 95.19 819 ILE A C 1
ATOM 6264 O O . ILE A 1 819 ? -37.622 -13.662 42.740 1.00 95.19 819 ILE A O 1
ATOM 6268 N N . CYS A 1 820 ? -36.019 -12.940 41.358 1.00 95.94 820 CYS A N 1
ATOM 6269 C CA . CYS A 1 820 ? -36.484 -13.628 40.168 1.00 95.94 820 CYS A CA 1
ATOM 6270 C C . CYS A 1 820 ? -35.553 -14.792 39.842 1.00 95.94 820 CYS A C 1
ATOM 6272 O O . CYS A 1 820 ? -34.345 -14.608 39.682 1.00 95.94 820 CYS A O 1
ATOM 6274 N N . VAL A 1 821 ? -36.130 -15.985 39.703 1.00 96.00 821 VAL A N 1
ATOM 6275 C CA . VAL A 1 821 ? -35.435 -17.156 39.169 1.00 96.00 821 VAL A CA 1
ATOM 6276 C C . VAL A 1 821 ? -35.939 -17.395 37.755 1.00 96.00 821 VAL A C 1
ATOM 6278 O O . VAL A 1 821 ? -37.141 -17.590 37.539 1.00 96.00 821 VAL A O 1
ATOM 6281 N N . VAL A 1 822 ? -35.019 -17.406 36.796 1.00 95.00 822 VAL A N 1
ATOM 6282 C CA . VAL A 1 822 ? -35.302 -17.718 35.393 1.00 95.00 822 VAL A CA 1
ATOM 6283 C C . VAL A 1 822 ? -34.662 -19.038 34.992 1.00 95.00 822 VAL A C 1
ATOM 6285 O O . VAL A 1 822 ? -33.605 -19.411 35.495 1.00 95.00 822 VAL A O 1
ATOM 6288 N N . GLU A 1 823 ? -35.316 -19.743 34.077 1.00 94.06 823 GLU A N 1
ATOM 6289 C CA . GLU A 1 823 ? -34.854 -21.005 33.513 1.00 94.06 823 GLU A CA 1
ATOM 6290 C C . GLU A 1 823 ? -34.748 -20.895 31.990 1.00 94.06 823 GLU A C 1
ATOM 6292 O O . GLU A 1 823 ? -35.665 -20.406 31.322 1.00 94.06 823 GLU A O 1
ATOM 6297 N N . LYS A 1 824 ? -33.644 -21.395 31.436 1.00 91.50 824 LYS A N 1
ATOM 6298 C CA . LYS A 1 824 ? -33.493 -21.650 30.004 1.00 91.50 824 LYS A CA 1
ATOM 6299 C C . LYS A 1 824 ? -32.787 -22.985 29.806 1.00 91.50 824 LYS A C 1
ATOM 6301 O O . LYS A 1 824 ? -31.671 -23.159 30.278 1.00 91.50 824 LYS A O 1
ATOM 6306 N N . GLU A 1 825 ? -33.431 -23.905 29.087 1.00 88.25 825 GLU A N 1
ATOM 6307 C CA . GLU A 1 825 ? -32.843 -25.203 28.706 1.00 88.25 825 GLU A CA 1
ATOM 6308 C C . GLU A 1 825 ? -32.279 -25.988 29.913 1.00 88.25 825 GLU A C 1
ATOM 6310 O O . GLU A 1 825 ? -31.217 -26.592 29.838 1.00 88.25 825 GLU A O 1
ATOM 6315 N N . GLY A 1 826 ? -32.974 -25.954 31.059 1.00 86.25 826 GLY A N 1
ATOM 6316 C CA . GLY A 1 826 ? -32.547 -26.614 32.301 1.00 86.25 826 GLY A CA 1
ATOM 6317 C C . GLY A 1 826 ? -31.531 -25.831 33.147 1.00 86.25 826 GLY A C 1
ATOM 6318 O O . GLY A 1 826 ? -31.335 -26.154 34.322 1.00 86.25 826 GLY A O 1
ATOM 6319 N N . HIS A 1 827 ? -30.936 -24.760 32.614 1.00 88.75 827 HIS A N 1
ATOM 6320 C CA . HIS A 1 827 ? -30.062 -23.861 33.366 1.00 88.75 827 HIS A CA 1
ATOM 6321 C C . HIS A 1 827 ? -30.873 -22.800 34.105 1.00 88.75 827 HIS A C 1
ATOM 6323 O O . HIS A 1 827 ? -31.775 -22.183 33.536 1.00 88.75 827 HIS A O 1
ATOM 6329 N N . HIS A 1 828 ? -30.531 -22.577 35.373 1.00 93.31 828 HIS A N 1
ATOM 6330 C CA . HIS A 1 828 ? -31.216 -21.631 36.246 1.00 93.31 828 HIS A CA 1
ATOM 6331 C C . HIS A 1 828 ? -30.317 -20.440 36.561 1.00 93.31 828 HIS A C 1
ATOM 6333 O O . HIS A 1 828 ? -29.125 -20.612 36.804 1.00 93.31 828 HIS A O 1
ATOM 6339 N N . HIS A 1 829 ? -30.909 -19.252 36.612 1.00 94.56 829 HIS A N 1
ATOM 6340 C CA . HIS A 1 829 ? -30.244 -18.016 37.012 1.00 94.56 829 HIS A CA 1
ATOM 6341 C C . HIS A 1 829 ? -31.113 -17.258 38.013 1.00 94.56 829 HIS A C 1
ATOM 6343 O O . HIS A 1 829 ? -32.340 -17.292 37.900 1.00 94.56 829 HIS A O 1
ATOM 6349 N N . VAL A 1 830 ? -30.490 -16.595 38.987 1.00 95.38 830 VAL A N 1
ATOM 6350 C CA . VAL A 1 830 ? -31.179 -15.820 40.027 1.00 95.38 830 VAL A CA 1
ATOM 6351 C C . VAL A 1 830 ? -30.654 -14.388 40.068 1.00 95.38 830 VAL A C 1
ATOM 6353 O O . VAL A 1 830 ? -29.449 -14.157 39.992 1.00 95.38 830 VAL A O 1
ATOM 6356 N N . ALA A 1 831 ? -31.569 -13.425 40.160 1.00 96.44 831 ALA A N 1
ATOM 6357 C CA . ALA A 1 831 ? -31.274 -11.995 40.165 1.00 96.44 831 ALA A CA 1
ATOM 6358 C C . ALA A 1 831 ? -32.463 -11.195 40.727 1.00 96.44 831 ALA A C 1
ATOM 6360 O O . ALA A 1 831 ? -33.540 -11.747 40.944 1.00 96.44 831 ALA A O 1
ATOM 6361 N N . PHE A 1 832 ? -32.298 -9.892 40.946 1.00 95.00 832 PHE A N 1
ATOM 6362 C CA . PHE A 1 832 ? -33.373 -9.000 41.381 1.00 95.00 832 PHE A CA 1
ATOM 6363 C C . PHE A 1 832 ? -34.173 -8.466 40.194 1.00 95.00 832 PHE A C 1
ATOM 6365 O O . PHE A 1 832 ? -33.617 -7.974 39.214 1.00 95.00 832 PHE A O 1
ATOM 6372 N N . TRP A 1 833 ? -35.493 -8.525 40.300 1.00 93.62 833 TRP A N 1
ATOM 6373 C CA . TRP A 1 833 ? -36.430 -7.922 39.368 1.00 93.62 833 TRP A CA 1
ATOM 6374 C C . TRP A 1 833 ? -36.285 -6.406 39.353 1.00 93.62 833 TRP A C 1
ATOM 6376 O O . TRP A 1 833 ? -36.235 -5.794 40.414 1.00 93.62 833 TRP A O 1
ATOM 6386 N N . ILE A 1 834 ? -36.274 -5.786 38.174 1.00 90.50 834 ILE A N 1
ATOM 6387 C CA . ILE A 1 834 ? -36.312 -4.323 38.034 1.00 90.50 834 ILE A CA 1
ATOM 6388 C C . ILE A 1 834 ? -37.574 -3.887 37.300 1.00 90.50 834 ILE A C 1
ATOM 6390 O O . ILE A 1 834 ? -38.326 -3.053 37.794 1.00 90.50 834 ILE A O 1
ATOM 6394 N N . ALA A 1 835 ? -37.818 -4.451 36.119 1.00 87.88 835 ALA A N 1
ATOM 6395 C CA . ALA A 1 835 ? -38.963 -4.109 35.286 1.00 87.88 835 ALA A CA 1
ATOM 6396 C C . ALA A 1 835 ? -39.265 -5.234 34.289 1.00 87.88 835 ALA A C 1
ATOM 6398 O O . ALA A 1 835 ? -38.424 -6.097 34.038 1.00 87.88 835 ALA A O 1
ATOM 6399 N N . GLN A 1 836 ? -40.440 -5.197 33.667 1.00 85.69 836 GLN A N 1
ATOM 6400 C CA . GLN A 1 836 ? -40.810 -6.108 32.587 1.00 85.69 836 GLN A CA 1
ATOM 6401 C C . GLN A 1 836 ? -41.580 -5.358 31.503 1.00 85.69 836 GLN A C 1
ATOM 6403 O O . GLN A 1 836 ? -42.503 -4.612 31.807 1.00 85.69 836 GLN A O 1
ATOM 6408 N N . ASP A 1 837 ? -41.234 -5.635 30.246 1.00 84.19 837 ASP A N 1
ATOM 6409 C CA . ASP A 1 837 ? -42.018 -5.262 29.070 1.00 84.19 837 ASP A CA 1
ATOM 6410 C C . ASP A 1 837 ? -42.704 -6.495 28.445 1.00 84.19 837 ASP A C 1
ATOM 6412 O O . ASP A 1 837 ? -42.594 -7.623 28.934 1.00 84.19 837 ASP A O 1
ATOM 6416 N N . SER A 1 838 ? -43.417 -6.305 27.331 1.00 77.44 838 SER A N 1
ATOM 6417 C CA . SER A 1 838 ? -44.166 -7.378 26.653 1.00 77.44 838 SER A CA 1
ATOM 6418 C C . SER A 1 838 ? -43.308 -8.558 26.174 1.00 77.44 838 SER A C 1
ATOM 6420 O O . SER A 1 838 ? -43.840 -9.624 25.869 1.00 77.44 838 SER A O 1
ATOM 6422 N N . SER A 1 839 ? -41.989 -8.387 26.090 1.00 84.06 839 SER A N 1
ATOM 6423 C CA . SER A 1 839 ? -41.053 -9.344 25.502 1.00 84.06 839 SER A CA 1
ATOM 6424 C C . SER A 1 839 ? -39.846 -9.667 26.383 1.00 84.06 839 SER A C 1
ATOM 6426 O O . SER A 1 839 ? -39.069 -10.564 26.036 1.00 84.06 839 SER A O 1
ATOM 6428 N N . ARG A 1 840 ? -39.629 -8.930 27.478 1.00 88.38 840 ARG A N 1
ATOM 6429 C CA . ARG A 1 840 ? -38.404 -8.997 28.284 1.00 88.38 840 ARG A CA 1
ATOM 6430 C C . ARG A 1 840 ? -38.664 -8.732 29.756 1.00 88.38 840 ARG A C 1
ATOM 6432 O O . ARG A 1 840 ? -39.491 -7.900 30.106 1.00 88.38 840 ARG A O 1
ATOM 6439 N N . VAL A 1 841 ? -37.856 -9.367 30.594 1.00 89.00 841 VAL A N 1
ATOM 6440 C CA . VAL A 1 841 ? -37.687 -9.025 32.005 1.00 89.00 841 VAL A CA 1
ATOM 6441 C C . VAL A 1 841 ? -36.279 -8.474 32.230 1.00 89.00 841 VAL A C 1
ATOM 6443 O O . VAL A 1 841 ? -35.299 -9.038 31.746 1.00 89.00 841 VAL A O 1
ATOM 6446 N N . TRP A 1 842 ? -36.184 -7.360 32.945 1.00 89.62 842 TRP A N 1
ATOM 6447 C CA . TRP A 1 842 ? -34.940 -6.689 33.304 1.00 89.62 842 TRP A CA 1
ATOM 6448 C C . TRP A 1 842 ? -34.523 -7.124 34.702 1.00 89.62 842 TRP A C 1
ATOM 6450 O O . TRP A 1 842 ? -35.238 -6.848 35.669 1.00 89.62 842 TRP A O 1
ATOM 6460 N N . LEU A 1 843 ? -33.383 -7.808 34.793 1.00 91.81 843 LEU A N 1
ATOM 6461 C CA . LEU A 1 843 ? -32.875 -8.382 36.034 1.00 91.81 843 LEU A CA 1
ATOM 6462 C C . LEU A 1 843 ? -31.493 -7.827 36.396 1.00 91.81 843 LEU A C 1
ATOM 6464 O O . LEU A 1 843 ? -30.562 -7.867 35.584 1.00 91.81 843 LEU A O 1
ATOM 6468 N N . LEU A 1 844 ? -31.366 -7.331 37.625 1.00 91.88 844 LEU A N 1
ATOM 6469 C CA . LEU A 1 844 ? -30.115 -6.892 38.238 1.00 91.88 844 LEU A CA 1
ATOM 6470 C C . LEU A 1 844 ? -29.522 -8.049 39.039 1.00 91.88 844 LEU A C 1
ATOM 6472 O O . LEU A 1 844 ? -30.082 -8.453 40.057 1.00 91.88 844 LEU A O 1
ATOM 6476 N N . GLY A 1 845 ? -28.391 -8.585 38.604 1.00 90.69 845 GLY A N 1
ATOM 6477 C CA . GLY A 1 845 ? -27.789 -9.747 39.247 1.00 90.69 845 GLY A CA 1
ATOM 6478 C C . GLY A 1 845 ? -26.301 -9.856 38.975 1.00 90.69 845 GLY A C 1
ATOM 6479 O O . GLY A 1 845 ? -25.773 -9.171 38.098 1.00 90.69 845 GLY A O 1
ATOM 6480 N N . GLY A 1 846 ? -25.651 -10.732 39.736 1.00 89.69 846 GLY A N 1
ATOM 6481 C CA . GLY A 1 846 ? -24.250 -11.102 39.573 1.00 89.69 846 GLY A CA 1
ATOM 6482 C C . GLY A 1 846 ? -24.063 -12.229 38.562 1.00 89.69 846 GLY A C 1
ATOM 6483 O O . GLY A 1 846 ? -25.016 -12.932 38.220 1.00 89.69 846 GLY A O 1
ATOM 6484 N N . ASN A 1 847 ? -22.830 -12.410 38.098 1.00 87.62 847 ASN A N 1
ATOM 6485 C CA . ASN A 1 847 ? -22.450 -13.382 37.075 1.00 87.62 847 ASN A CA 1
ATOM 6486 C C . ASN A 1 847 ? -23.298 -13.301 35.789 1.00 87.62 847 ASN A C 1
ATOM 6488 O O . ASN A 1 847 ? -23.620 -14.311 35.164 1.00 87.62 847 ASN A O 1
ATOM 6492 N N . GLN A 1 848 ? -23.729 -12.093 35.418 1.00 84.56 848 GLN A N 1
ATOM 6493 C CA . GLN A 1 848 ? -24.530 -11.864 34.220 1.00 84.56 848 GLN A CA 1
ATOM 6494 C C . GLN A 1 848 ? -23.611 -11.424 33.080 1.00 84.56 848 GLN A C 1
ATOM 6496 O O . GLN A 1 848 ? -22.923 -10.413 33.192 1.00 84.56 848 GLN A O 1
ATOM 6501 N N . GLY A 1 849 ? -23.583 -12.181 31.983 1.00 76.50 849 GLY A N 1
ATOM 6502 C CA . GLY A 1 849 ? -22.656 -11.926 30.881 1.00 76.50 849 GLY A CA 1
ATOM 6503 C C . GLY A 1 849 ? -22.413 -13.159 30.015 1.00 76.50 849 GLY A C 1
ATOM 6504 O O . GLY A 1 849 ? -23.170 -14.128 30.063 1.00 76.50 849 GLY A O 1
ATOM 6505 N N . LYS A 1 850 ? -21.363 -13.112 29.189 1.00 61.25 850 LYS A N 1
ATOM 6506 C CA . LYS A 1 850 ? -20.851 -14.310 28.505 1.00 61.25 850 LYS A CA 1
ATOM 6507 C C . LYS A 1 850 ? -20.032 -15.131 29.504 1.00 61.25 850 LYS A C 1
ATOM 6509 O O . LYS A 1 850 ? -19.458 -14.560 30.420 1.00 61.25 850 LYS A O 1
ATOM 6514 N N . THR A 1 851 ? -19.957 -16.443 29.311 1.00 55.94 851 THR A N 1
ATOM 6515 C CA . THR A 1 851 ? -19.073 -17.323 30.092 1.00 55.94 851 THR A CA 1
ATOM 6516 C C . THR A 1 851 ? -17.628 -16.811 30.008 1.00 55.94 851 THR A C 1
ATOM 6518 O O . THR A 1 851 ? -17.128 -16.652 28.893 1.00 55.94 851 THR A O 1
ATOM 6521 N N . GLY A 1 852 ? -16.987 -16.514 31.145 1.00 56.75 852 GLY A N 1
ATOM 6522 C CA . GLY A 1 852 ? -15.656 -15.889 31.200 1.00 56.75 852 GLY A CA 1
ATOM 6523 C C . GLY A 1 852 ? -15.651 -14.349 31.120 1.00 56.75 852 GLY A C 1
ATOM 6524 O O . GLY A 1 852 ? -14.589 -13.756 30.951 1.00 56.75 852 GLY A O 1
ATOM 6525 N N . ALA A 1 853 ? -16.826 -13.703 31.177 1.00 64.06 853 ALA A N 1
ATOM 6526 C CA . ALA A 1 853 ? -16.998 -12.259 31.357 1.00 64.06 853 ALA A CA 1
ATOM 6527 C C . ALA A 1 853 ? -18.261 -11.901 32.188 1.00 64.06 853 ALA A C 1
ATOM 6529 O O . ALA A 1 853 ? -19.008 -10.977 31.841 1.00 64.06 853 ALA A O 1
ATOM 6530 N N . GLY A 1 854 ? -18.559 -12.673 33.233 1.00 75.56 854 GLY A N 1
ATOM 6531 C CA . GLY A 1 854 ? -19.633 -12.438 34.198 1.00 75.56 854 GLY A CA 1
ATOM 6532 C C . GLY A 1 854 ? -19.471 -11.134 34.988 1.00 75.56 854 GLY A C 1
ATOM 6533 O O . GLY A 1 854 ? -18.370 -10.731 35.359 1.00 75.56 854 GLY A O 1
ATOM 6534 N N . ALA A 1 855 ? -20.586 -10.445 35.247 1.00 84.25 855 ALA A N 1
ATOM 6535 C CA . ALA A 1 855 ? -20.584 -9.174 35.967 1.00 84.25 855 ALA A CA 1
ATOM 6536 C C . ALA A 1 855 ? -21.841 -8.952 36.816 1.00 84.25 855 ALA A C 1
ATOM 6538 O O . ALA A 1 855 ? -22.889 -9.554 36.566 1.00 84.25 855 ALA A O 1
ATOM 6539 N N . VAL A 1 856 ? -21.754 -8.031 37.778 1.00 87.00 856 VAL A N 1
ATOM 6540 C CA . VAL A 1 856 ? -22.923 -7.388 38.381 1.00 87.00 856 VAL A CA 1
ATOM 6541 C C . VAL A 1 856 ? -23.397 -6.313 37.420 1.00 87.00 856 VAL A C 1
ATOM 6543 O O . VAL A 1 856 ? -22.798 -5.245 37.289 1.00 87.00 856 VAL A O 1
ATOM 6546 N N . THR A 1 857 ? -24.471 -6.604 36.706 1.00 87.00 857 THR A N 1
ATOM 6547 C CA . THR A 1 857 ? -25.014 -5.684 35.707 1.00 87.00 857 THR A CA 1
ATOM 6548 C C . THR A 1 857 ? -26.515 -5.888 35.566 1.00 87.00 857 THR A C 1
ATOM 6550 O O . THR A 1 857 ? -27.092 -6.766 36.206 1.00 87.00 857 THR A O 1
ATOM 6553 N N . LEU A 1 858 ? -27.170 -5.069 34.753 1.00 85.31 858 LEU A N 1
ATOM 6554 C CA . LEU A 1 858 ? -28.593 -5.180 34.461 1.00 85.31 858 LEU A CA 1
ATOM 6555 C C . LEU A 1 858 ? -28.779 -5.804 33.078 1.00 85.31 858 LEU A C 1
ATOM 6557 O O . LEU A 1 858 ? -28.324 -5.254 32.080 1.00 85.31 858 LEU A O 1
ATOM 6561 N N . VAL A 1 859 ? -29.449 -6.955 33.002 1.00 84.31 859 VAL A N 1
ATOM 6562 C CA . VAL A 1 859 ? -29.631 -7.702 31.747 1.00 84.31 859 VAL A CA 1
ATOM 6563 C C . VAL A 1 859 ? -31.108 -7.881 31.423 1.00 84.31 859 VAL A C 1
ATOM 6565 O O . VAL A 1 859 ? -31.926 -8.176 32.292 1.00 84.31 859 VAL A O 1
ATOM 6568 N N . ALA A 1 860 ? -31.446 -7.732 30.139 1.00 85.81 860 ALA A N 1
ATOM 6569 C CA . ALA A 1 860 ? -32.770 -8.041 29.613 1.00 85.81 860 ALA A CA 1
ATOM 6570 C C . ALA A 1 860 ? -32.863 -9.508 29.173 1.00 85.81 860 ALA A C 1
ATOM 6572 O O . ALA A 1 860 ? -32.332 -9.895 28.128 1.00 85.81 860 ALA A O 1
ATOM 6573 N N . PHE A 1 861 ? -33.603 -10.313 29.926 1.00 87.50 861 PHE A N 1
ATOM 6574 C CA . PHE A 1 861 ? -33.913 -11.697 29.586 1.00 87.50 861 PHE A CA 1
ATOM 6575 C C . PHE A 1 861 ? -35.170 -11.751 28.718 1.00 87.50 861 PHE A C 1
ATOM 6577 O O . PHE A 1 861 ? -36.212 -11.200 29.063 1.00 87.50 861 PHE A O 1
ATOM 6584 N N . ARG A 1 862 ? -35.080 -12.407 27.557 1.00 88.62 862 ARG A N 1
ATOM 6585 C CA . ARG A 1 862 ? -36.177 -12.475 26.577 1.00 88.62 862 ARG A CA 1
ATOM 6586 C C . ARG A 1 862 ? -37.217 -13.527 26.966 1.00 88.62 862 ARG A C 1
ATOM 6588 O O . ARG A 1 862 ? -36.856 -14.694 27.101 1.00 88.62 862 ARG A O 1
ATOM 6595 N N . LEU A 1 863 ? -38.488 -13.140 27.030 1.00 84.62 863 LEU A N 1
ATOM 6596 C CA . LEU A 1 863 ? -39.643 -14.022 27.217 1.00 84.62 863 LEU A CA 1
ATOM 6597 C C . LEU A 1 863 ? -40.208 -14.460 25.842 1.00 84.62 863 LEU A C 1
ATOM 6599 O O . LEU A 1 863 ? -40.179 -13.665 24.899 1.00 84.62 863 LEU A O 1
ATOM 6603 N N . PRO A 1 864 ? -40.689 -15.710 25.670 1.00 80.94 864 PRO A N 1
ATOM 6604 C CA . PRO A 1 864 ? -40.736 -16.799 26.652 1.00 80.94 864 PRO A CA 1
ATOM 6605 C C . PRO A 1 864 ? -39.447 -17.642 26.709 1.00 80.94 864 PRO A C 1
ATOM 6607 O O . PRO A 1 864 ? -39.411 -18.636 27.423 1.00 80.94 864 PRO A O 1
ATOM 6610 N N . ALA A 1 865 ? -38.403 -17.281 25.949 1.00 85.00 865 ALA A N 1
ATOM 6611 C CA . ALA A 1 865 ? -37.165 -18.066 25.849 1.00 85.00 865 ALA A CA 1
ATOM 6612 C C . ALA A 1 865 ? -36.468 -18.289 27.205 1.00 85.00 865 ALA A C 1
ATOM 6614 O O . ALA A 1 865 ? -35.841 -19.323 27.405 1.00 85.00 865 ALA A O 1
ATOM 6615 N N . HIS A 1 866 ? -36.593 -17.331 28.122 1.00 89.38 866 HIS A N 1
ATOM 6616 C CA . HIS A 1 866 ? -36.265 -17.489 29.533 1.00 89.38 866 HIS A CA 1
ATOM 6617 C C . HIS A 1 866 ? -37.579 -17.536 30.297 1.00 89.38 866 HIS A C 1
ATOM 6619 O O . HIS A 1 866 ? -38.338 -16.568 30.300 1.00 89.38 866 HIS A O 1
ATOM 6625 N N . LYS A 1 867 ? -37.879 -18.671 30.912 1.00 91.31 867 LYS A N 1
ATOM 6626 C CA . LYS A 1 867 ? -39.103 -18.845 31.683 1.00 91.31 867 LYS A CA 1
ATOM 6627 C C . LYS A 1 867 ? -38.873 -18.319 33.093 1.00 91.31 867 LYS A C 1
ATOM 6629 O O . LYS A 1 867 ? -37.947 -18.767 33.759 1.00 91.31 867 LYS A O 1
ATOM 6634 N N . ILE A 1 868 ? -39.720 -17.409 33.570 1.00 93.50 868 ILE A N 1
ATOM 6635 C CA . ILE A 1 868 ? -39.750 -17.057 34.995 1.00 93.50 868 ILE A CA 1
ATOM 6636 C C . ILE A 1 868 ? -40.329 -18.264 35.735 1.00 93.50 868 ILE A C 1
ATOM 6638 O O . ILE A 1 868 ? -41.473 -18.652 35.494 1.00 93.50 868 ILE A O 1
ATOM 6642 N N . VAL A 1 869 ? -39.517 -18.896 36.579 1.00 93.31 869 VAL A N 1
ATOM 6643 C CA . VAL A 1 869 ? -39.902 -20.104 37.327 1.00 93.31 869 VAL A CA 1
ATOM 6644 C C . VAL A 1 869 ? -40.246 -19.813 38.779 1.00 93.31 869 VAL A C 1
ATOM 6646 O O . VAL A 1 869 ? -40.950 -20.607 39.395 1.00 93.31 869 VAL A O 1
ATOM 6649 N N . ALA A 1 870 ? -39.780 -18.687 39.316 1.00 94.00 870 ALA A N 1
ATOM 6650 C CA . ALA A 1 870 ? -40.219 -18.161 40.598 1.00 94.00 870 ALA A CA 1
ATOM 6651 C C . ALA A 1 870 ? -40.005 -16.646 40.643 1.00 94.00 870 ALA A C 1
ATOM 6653 O O . ALA A 1 870 ? -38.992 -16.147 40.144 1.00 94.00 870 ALA A O 1
ATOM 6654 N N . LEU A 1 871 ? -40.932 -15.936 41.280 1.00 94.62 871 LEU A N 1
ATOM 6655 C CA . LEU A 1 871 ? -40.735 -14.564 41.716 1.00 94.62 871 LEU A CA 1
ATOM 6656 C C . LEU A 1 871 ? -41.069 -14.477 43.202 1.00 94.62 871 LEU A C 1
ATOM 6658 O O . LEU A 1 871 ? -42.153 -14.881 43.625 1.00 94.62 871 LEU A O 1
ATOM 6662 N N . ARG A 1 872 ? -40.102 -14.031 43.997 1.00 92.81 872 ARG A N 1
ATOM 6663 C CA . ARG A 1 872 ? -40.144 -14.143 45.449 1.00 92.81 872 ARG A CA 1
ATOM 6664 C C . ARG A 1 872 ? -39.827 -12.817 46.109 1.00 92.81 872 ARG A C 1
ATOM 6666 O O . ARG A 1 872 ? -38.807 -12.206 45.810 1.00 92.81 872 ARG A O 1
ATOM 6673 N N . ARG A 1 873 ? -40.663 -12.406 47.053 1.00 91.06 873 ARG A N 1
ATOM 6674 C CA . ARG A 1 873 ? -40.418 -11.243 47.899 1.00 91.06 873 ARG A CA 1
ATOM 6675 C C . ARG A 1 873 ? -39.796 -11.689 49.226 1.00 91.06 873 ARG A C 1
ATOM 6677 O O . ARG A 1 873 ? -40.465 -12.450 49.935 1.00 91.06 873 ARG A O 1
ATOM 6684 N N . PRO A 1 874 ? -38.556 -11.256 49.530 1.00 86.12 874 PRO A N 1
ATOM 6685 C CA . PRO A 1 874 ? -37.893 -11.499 50.810 1.00 86.12 874 PRO A CA 1
ATOM 6686 C C . PRO A 1 874 ? -38.713 -11.022 52.006 1.00 86.12 874 PRO A C 1
ATOM 6688 O O . PRO A 1 874 ? -39.262 -9.895 51.962 1.00 86.12 874 PRO A O 1
#

pLDDT: mean 70.84, std 18.3, range [21.8, 96.44]

Radius of gyration: 43.95 Å; chains: 1; bounding box: 94×77×136 Å

Sequence (874 aa):
MEMKLIEVALALVTIYLILALLATQLSEYWSGATGSRSRNLQAMVREAFGRQSGLVEKFFEYGPIFSLSKGKSKPSAIAPDLFATSFLAVLNKGQPPRLAWRTPSEFVDALDIDLRLNEILRSQLGGVETSWDGFEARIARWYSDIGDRAEGWYKKRNTLWMFGCSLMLAVAFNVDSAYIFKALFQDDDARVAFANIGQLLAESQSSGDNAVSPGVSTVIEAAVSDYERASRAAAEFDIALGGVRTAIKHDARVAGFGYDFEDLRQRCSRVAAVNAKEWYATNSDAWLLLLPSIQQKLDEARYGTAADASALDQSERVKRLREVLACAPAVAVWVKAAQGDRFTEKARSALKEAGDALERAHKIVLDLVFRASGQRHLLQRYVRDAGNFRQCANEAGNSRADFDQCLEGTQSRPLVLGWPARVDQFCDVTVSNLSDGTAAGPDPGNNGWPDWWGCADFEKREALGIPAMDAGFSIMKLISFLLGILTTAVLVSLGAPFWFGLLSKIANLRTAGRVRGLGEGTLPSENRPQATTAGPPGSDPGGAAEAPAPFSDARNEFERGLRPQDVSRLQKALGLSPSGQLDQVTRQAFSARLQELGEAADQELSPVNYEIIVGRRAPAAMGVSSAASNDGPWQRSHEGQAVTPLVEALNRIFPAPAWPALQESVFNDEVRARVVLYRVRTDSAAVYPEKQAVSLAAKPNGELNRLDSTLRDLILADKTHVFGRQDPSWLDDAIGELGITEDGAEAQSDPRVIQYLESIAVVPIAGDQTPWCGAFVGWVMKRANRLDGLAGQPADLLAATSWKNFGTDSSASPMPGDICVVEKEGHHHVAFWIAQDSSRVWLLGGNQGKTGAGAVTLVAFRLPAHKIVALRRP